Protein AF-0000000079913109 (afdb_homodimer)

Sequence (816 aa):
MAGGSLGIVSTEPRSADRLTAVASGVDLSRHARLLSRVHDAVLSGQQPPVMPRDVVARSWSRLQAGGVTPDHCADVEPADFAEIEERRTRTALRSVLPELRNTLTQVADDANFIVVIADADGVLLWREGSRGVRKAADALGFTEGARWAEQAVGTNAIGTALVEDAAVQLFSAEHYAPSHHGWSCTGSPVHDPRTGDILGVVDISGSAMSVHPTTVALVRTAVRLAEATLWREHTAQLEKLRGRAAPLLASAGGPALVVDQHGWVAGATGIAAPERLATPSQGKPLLVPGLGICVPEPLGDGWLVRRRVDGAGLQVELDLGASPRVTVCGDANWTQALSPRHAQILRVLAVAGTGGVDAASLSEALFGDREHVVAVRAEVSRLRKTLGAVLSTQPYRFADGVSVRVLDMAGGSLGIVSTEPRSADRLTAVASGVDLSRHARLLSRVHDAVLSGQQPPVMPRDVVARSWSRLQAGGVTPDHCADVEPADFAEIEERRTRTALRSVLPELRNTLTQVADDANFIVVIADADGVLLWREGSRGVRKAADALGFTEGARWAEQAVGTNAIGTALVEDAAVQLFSAEHYAPSHHGWSCTGSPVHDPRTGDILGVVDISGSAMSVHPTTVALVRTAVRLAEATLWREHTAQLEKLRGRAAPLLASAGGPALVVDQHGWVAGATGIAAPERLATPSQGKPLLVPGLGICVPEPLGDGWLVRRRVDGAGLQVELDLGASPRVTVCGDANWTQALSPRHAQILRVLAVAGTGGVDAASLSEALFGDREHVVAVRAEVSRLRKTLGAVLSTQPYRFADGVSVRVLD

Solvent-accessible surface area (backbone atoms only — not comparable to full-atom values): 43068 Å² total; per-residue (Å²): 135,82,75,75,75,76,73,75,76,72,75,64,73,74,73,79,71,71,64,57,68,52,55,63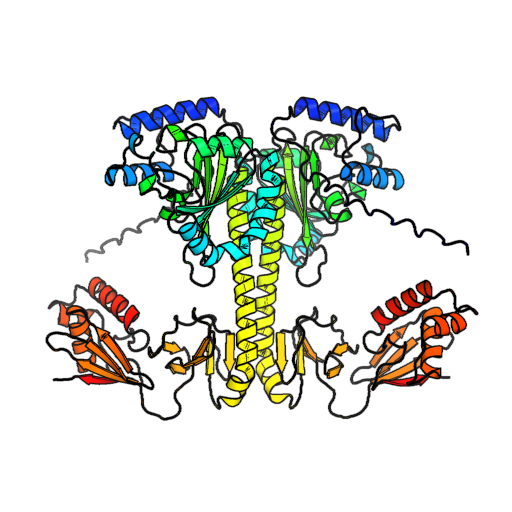,89,59,60,60,68,60,51,38,53,52,32,41,50,26,43,53,20,51,79,69,72,43,83,39,92,53,80,67,58,66,72,50,47,52,46,52,50,54,35,54,74,70,68,54,52,50,84,65,31,65,85,54,72,50,49,52,69,68,56,42,51,51,53,50,71,68,40,74,63,58,80,36,43,66,62,50,41,66,41,50,45,74,38,14,57,41,51,47,18,30,41,35,36,24,38,66,74,24,32,26,67,46,74,49,53,18,66,70,49,49,55,58,31,51,77,68,52,66,43,66,23,15,46,41,24,30,90,51,34,33,44,41,25,52,13,40,6,62,74,66,67,34,66,31,43,38,49,15,32,58,26,46,21,72,90,44,33,64,27,19,29,32,9,24,50,28,44,37,72,81,77,62,46,66,55,18,26,46,30,42,38,31,46,37,86,64,63,55,40,56,53,56,36,31,48,48,34,45,37,52,34,42,32,48,49,52,41,51,53,48,52,52,51,32,50,50,51,27,62,71,40,42,66,56,53,72,64,55,86,49,50,34,34,33,24,37,68,66,9,40,50,43,41,63,31,86,54,83,70,65,70,58,50,72,61,63,44,86,37,42,54,38,56,37,82,95,65,41,67,22,52,44,36,86,45,92,82,24,27,39,35,36,57,72,77,79,72,72,51,42,35,33,38,34,36,67,63,95,76,26,30,39,33,38,42,62,98,38,72,35,74,44,80,41,53,75,66,55,39,51,52,51,53,52,29,62,70,43,35,89,73,27,42,48,52,40,58,47,12,29,72,76,72,73,39,60,77,48,34,69,61,41,51,52,51,50,52,55,48,35,71,72,50,36,41,52,48,38,78,87,47,32,19,59,24,88,56,50,45,78,44,75,51,133,134,84,75,75,75,76,74,75,76,74,73,63,72,74,73,78,71,71,65,56,68,52,56,64,88,61,60,60,70,59,51,39,52,50,32,41,49,25,42,53,21,51,77,70,73,43,83,40,94,53,82,68,58,67,71,50,46,54,47,52,50,54,34,53,74,69,68,57,52,51,83,66,28,65,85,54,73,50,48,53,69,69,58,42,50,50,52,50,70,69,40,77,64,57,80,38,43,66,61,51,41,68,42,50,46,74,37,14,56,42,48,47,19,30,41,35,37,24,38,68,74,22,31,26,68,46,74,48,51,19,66,72,47,48,55,57,31,50,79,69,53,66,42,64,22,16,48,40,24,29,89,51,33,34,45,40,26,54,14,41,6,62,74,66,68,34,67,31,41,38,49,14,31,59,26,45,21,71,90,45,32,64,28,21,30,30,10,25,50,30,48,36,73,84,78,64,48,66,56,18,27,46,29,43,38,31,47,36,87,63,65,55,41,58,52,56,37,32,47,47,33,46,37,52,34,41,31,49,50,53,42,52,54,48,52,53,51,31,50,52,51,26,62,70,39,42,67,56,54,72,63,54,87,48,49,34,35,34,24,35,69,65,10,40,49,43,40,63,30,86,54,83,69,66,69,59,52,71,63,62,43,86,38,41,54,37,56,38,82,96,64,43,65,21,51,44,36,85,44,92,81,25,28,38,35,33,58,74,77,81,73,70,49,44,34,34,38,34,38,68,63,96,76,24,30,40,33,39,41,62,98,39,71,33,75,43,80,41,52,75,65,54,40,52,51,50,52,52,28,62,72,44,35,91,75,26,42,48,51,39,58,47,14,29,72,75,72,72,38,60,77,48,34,67,61,42,52,51,52,49,52,55,48,34,73,73,50,35,40,51,49,38,76,88,46,31,18,58,23,88,58,50,45,77,44,75,50,131

Nearest PDB structures (foldseek):
  4lrz-assembly2_E  TM=7.108E-01  e=1.399E-13  Escherichia coli K-12
  4lrz-assembly1_H  TM=6.861E-01  e=8.553E-14  Escherichia coli K-12
  1tf1-assembly2_B  TM=5.583E-01  e=1.595E-04  Escherichia coli
  2o99-assembly1_A  TM=5.752E-01  e=2.774E-04  Escherichia coli
  5x5l-assembly1_E  TM=7.427E-01  e=1.473E-01  Acinetobacter baumannii

pLDDT: mean 87.03, std 14.76, range [22.06, 98.56]

InterPro domains:
  IPR029016 GAF-like domain superfamily [G3DSA:3.30.450.40] (49-230)
  IPR060265 MimR-like, N-terminal domain [PF26965] (55-222)

Radius of gyration: 33.56 Å; Cα contacts (8 Å, |Δi|>4): 1598; chains: 2; bounding box: 99×75×86 Å

Secondary structure (DSSP, 8-state):
------------------S-SS-TT--HHHHHHHHHHHHHHHHTTPPPSSPPPHHHHHHHHHHHHTT--GGGS---PPP-HHHHHHHHHH-GGGGGHHHHHHHHGGGHHHHTEEEEEEETT-BEEEEEE-HHHHHHHHHTT-STT-B--HHHH-S-HHHHHHHHTS-EEEEGGGSSSGGGTTEEEEEEEEE-TTT--EEEEEEEEEEGGG--THHHHHHHHHHHHHHHHHHHHHHHHHHHHHHHHHHHHHTSSS-EEEEETTSBEEEEESS---SBPPPPBTTB-EEETTTEEE--EEETTEEEEE--SS---EEEEEE-SSS-EEEEESSS-EEEE--HHHHHHHHHHHHHGGG-B-HHHHHHHHHSSS--HHHHHHHHHHHHHHHGGGEEETTEEEPTTEEEEEE-/------------------S-SS-TT--HHHHHHHHHHHHHHHHTTPPPSSPPPHHHHHHHHHHHHTT--GGGS---PPP-HHHHHHHHHH-GGGGGHHHHHHHHGGGHHHHTEEEEEEETT-BEEEEEE-HHHHHHHHHTT-STT-B--HHHH-S-HHHHHHHHTS-EEEEGGGSSSGGGTTEEEEEEEEE-TTT--EEEEEEEEEEGGG--THHHHHHHHHHHHHHHHHHHHHHHHHHHHHHHHHHHHHTSSS-EEEEETTSBEEEEESS---SBPPPPBTTB-EEETTTEEE--EEETTEEEEE--SS---EEEEEE-SSS-EEEEESSS-EEEE--HHHHHHHHHHHHHGGG-B-HHHHHHHHHSSS--HHHHHHHHHHHHHHHGGGEEETTEEEPTTEEEEEE-

Structure (mmCIF, N/CA/C/O backbone):
data_AF-0000000079913109-model_v1
#
loop_
_entity.id
_entity.type
_entity.pdbx_description
1 polymer 'Diguanylate cyclase'
#
loop_
_atom_site.group_PDB
_atom_site.id
_atom_site.type_symbol
_atom_site.label_atom_id
_atom_site.label_alt_id
_atom_site.label_comp_id
_atom_site.label_asym_id
_atom_site.label_entity_id
_atom_site.label_seq_id
_atom_site.pdbx_PDB_ins_code
_atom_site.Cartn_x
_atom_site.Cartn_y
_atom_site.Cartn_z
_atom_site.occupancy
_atom_site.B_iso_or_equiv
_atom_site.auth_seq_id
_atom_site.auth_comp_id
_atom_site.auth_asym_id
_atom_site.auth_atom_id
_atom_site.pdbx_PDB_model_num
ATOM 1 N N . MET A 1 1 ? -34.531 16.938 -44.375 1 22.84 1 MET A N 1
ATOM 2 C CA . MET A 1 1 ? -33.156 16.438 -44.188 1 22.84 1 MET A CA 1
ATOM 3 C C . MET A 1 1 ? -32.594 16.891 -42.844 1 22.84 1 MET A C 1
ATOM 5 O O . MET A 1 1 ? -31.703 17.734 -42.781 1 22.84 1 MET A O 1
ATOM 9 N N . ALA A 1 2 ? -33.438 17 -41.812 1 24.36 2 ALA A N 1
ATOM 10 C CA . ALA A 1 2 ? -33.344 17.688 -40.531 1 24.36 2 ALA A CA 1
ATOM 11 C C . ALA A 1 2 ? -32.281 17.047 -39.656 1 24.36 2 ALA A C 1
ATOM 13 O O . ALA A 1 2 ? -32.406 15.891 -39.25 1 24.36 2 ALA A O 1
ATOM 14 N N . GLY A 1 3 ? -30.938 17.344 -39.969 1 22.06 3 GLY A N 1
ATOM 15 C CA . GLY A 1 3 ? -29.688 16.844 -39.375 1 22.06 3 GLY A CA 1
ATOM 16 C C . GLY A 1 3 ? -29.578 17.141 -37.875 1 22.06 3 GLY A C 1
ATOM 17 O O . GLY A 1 3 ? -29.438 18.297 -37.5 1 22.06 3 GLY A O 1
ATOM 18 N N . GLY A 1 4 ? -30.422 16.562 -37.094 1 23.8 4 GLY A N 1
ATOM 19 C CA . GLY A 1 4 ? -30.484 16.891 -35.688 1 23.8 4 GLY A CA 1
ATOM 20 C C . GLY A 1 4 ? -29.141 16.766 -34.969 1 23.8 4 GLY A C 1
ATOM 21 O O . GLY A 1 4 ? -28.422 15.797 -35.188 1 23.8 4 GLY A O 1
ATOM 22 N N . SER A 1 5 ? -28.469 17.922 -34.812 1 23.72 5 SER A N 1
ATOM 23 C CA . SER A 1 5 ? -27.188 18.172 -34.188 1 23.72 5 SER A CA 1
ATOM 24 C C . SER A 1 5 ? -27.109 17.531 -32.812 1 23.72 5 SER A C 1
ATOM 26 O O . SER A 1 5 ? -27.969 17.797 -31.953 1 23.72 5 SER A O 1
ATOM 28 N N . LEU A 1 6 ? -26.75 16.266 -32.719 1 25.05 6 LEU A N 1
ATOM 29 C CA . LEU A 1 6 ? -26.484 15.578 -31.453 1 25.05 6 LEU A CA 1
ATOM 30 C C . LEU A 1 6 ? -25.531 16.391 -30.578 1 25.05 6 LEU A C 1
ATOM 32 O O . LEU A 1 6 ? -24.391 16.656 -30.984 1 25.05 6 LEU A O 1
ATOM 36 N N . GLY A 1 7 ? -26.109 17.422 -29.906 1 23.17 7 GLY A N 1
ATOM 37 C CA . GLY A 1 7 ? -25.344 18.281 -29 1 23.17 7 GLY A CA 1
ATOM 38 C C . GLY A 1 7 ? -24.391 17.5 -28.109 1 23.17 7 GLY A C 1
ATOM 39 O O . GLY A 1 7 ? -24.75 16.469 -27.562 1 23.17 7 GLY A O 1
ATOM 40 N N . ILE A 1 8 ? -23.062 17.562 -28.406 1 25.47 8 ILE A N 1
ATOM 41 C CA . ILE A 1 8 ? -21.891 17.062 -27.703 1 25.47 8 ILE A CA 1
ATOM 42 C C . ILE A 1 8 ? -21.984 17.438 -26.219 1 25.47 8 ILE A C 1
ATOM 44 O O . ILE A 1 8 ? -22.016 18.609 -25.875 1 25.47 8 ILE A O 1
ATOM 48 N N . VAL A 1 9 ? -22.75 16.703 -25.438 1 26.59 9 VAL A N 1
ATOM 49 C CA . VAL A 1 9 ? -22.734 16.984 -24 1 26.59 9 VAL A CA 1
ATOM 50 C C . VAL A 1 9 ? -21.297 17.094 -23.516 1 26.59 9 VAL A C 1
ATOM 52 O O . VAL A 1 9 ? -20.516 16.125 -23.625 1 26.59 9 VAL A O 1
ATOM 55 N N . SER A 1 10 ? -20.688 18.25 -23.688 1 25.64 10 SER A N 1
ATOM 56 C CA . SER A 1 10 ? -19.375 18.578 -23.172 1 25.64 10 SER A CA 1
ATOM 57 C C . SER A 1 10 ? -19.234 18.156 -21.719 1 25.64 10 SER A C 1
ATOM 59 O O . SER A 1 10 ? -19.969 18.641 -20.844 1 25.64 10 SER A O 1
ATOM 61 N N . THR A 1 11 ? -19.156 16.891 -21.422 1 29.42 11 THR A N 1
ATOM 62 C CA . THR A 1 11 ? -18.891 16.438 -20.062 1 29.42 11 THR A CA 1
ATOM 63 C C . THR A 1 11 ? -17.719 17.203 -19.453 1 29.42 11 THR A C 1
ATOM 65 O O . THR A 1 11 ? -16.562 17 -19.859 1 29.42 11 THR A O 1
ATOM 68 N N . GLU A 1 12 ? -17.922 18.5 -19.266 1 28.23 12 GLU A N 1
ATOM 69 C CA . GLU A 1 12 ? -16.891 19.25 -18.562 1 28.23 12 GLU A CA 1
ATOM 70 C C . GLU A 1 12 ? -16.297 18.422 -17.422 1 28.23 12 GLU A C 1
ATOM 72 O O . GLU A 1 12 ? -17.016 17.734 -16.703 1 28.23 12 GLU A O 1
ATOM 77 N N . PRO A 1 13 ? -15.078 18.047 -17.547 1 32.59 13 PRO A N 1
ATOM 78 C CA . PRO A 1 13 ? -14.469 17.328 -16.438 1 32.59 13 PRO A CA 1
ATOM 79 C C . PRO A 1 13 ? -14.914 17.844 -15.078 1 32.59 13 PRO A C 1
ATOM 81 O O . PRO A 1 13 ? -15.094 19.047 -14.898 1 32.59 13 PRO A O 1
ATOM 84 N N . ARG A 1 14 ? -15.836 17.266 -14.32 1 36.47 14 ARG A N 1
ATOM 85 C CA . ARG A 1 14 ? -16.188 17.672 -12.969 1 36.47 14 ARG A CA 1
ATOM 86 C C . ARG A 1 14 ? -15.031 18.422 -12.305 1 36.47 14 ARG A C 1
ATOM 88 O O . ARG A 1 14 ? -13.883 17.969 -12.352 1 36.47 14 ARG A O 1
ATOM 95 N N . SER A 1 15 ? -14.867 19.594 -12.242 1 36.78 15 SER A N 1
ATOM 96 C CA . SER A 1 15 ? -13.898 20.391 -11.492 1 36.78 15 SER A CA 1
ATOM 97 C C . SER A 1 15 ? -13.43 19.641 -10.242 1 36.78 15 SER A C 1
ATOM 99 O O . SER A 1 15 ? -14.242 19.172 -9.445 1 36.78 15 SER A O 1
ATOM 101 N N . ALA A 1 16 ? -12.43 18.938 -10.164 1 43.78 16 ALA A N 1
ATOM 102 C CA . ALA A 1 16 ? -11.852 18.141 -9.086 1 43.78 16 ALA A CA 1
ATOM 103 C C . ALA A 1 16 ? -12 18.844 -7.742 1 43.78 16 ALA A C 1
ATOM 105 O O . ALA A 1 16 ? -11.445 19.938 -7.539 1 43.78 16 ALA A O 1
ATOM 106 N N . ASP A 1 17 ? -13.227 18.844 -7.105 1 56.78 17 ASP A N 1
ATOM 107 C CA . ASP A 1 17 ? -13.469 19.344 -5.75 1 56.78 17 ASP A CA 1
ATOM 108 C C . ASP A 1 17 ? -12.195 19.281 -4.906 1 56.78 17 ASP A C 1
ATOM 110 O O . ASP A 1 17 ? -11.445 18.312 -4.98 1 56.78 17 ASP A O 1
ATOM 114 N N . ARG A 1 18 ? -11.852 20.328 -4.461 1 66.5 18 ARG A N 1
ATOM 115 C CA . ARG A 1 18 ? -10.68 20.406 -3.588 1 66.5 18 ARG A CA 1
ATOM 116 C C . ARG A 1 18 ? -10.805 19.438 -2.416 1 66.5 18 ARG A C 1
ATOM 118 O O . ARG A 1 18 ? -11.766 19.516 -1.646 1 66.5 18 ARG A O 1
ATOM 125 N N . LEU A 1 19 ? -10.023 18.547 -2.355 1 74.62 19 LEU A N 1
ATOM 126 C CA . LEU A 1 19 ? -10.008 17.5 -1.334 1 74.62 19 LEU A CA 1
ATOM 127 C C . LEU A 1 19 ? -9.734 18.094 0.044 1 74.62 19 LEU A C 1
ATOM 129 O O . LEU A 1 19 ? -10.312 17.656 1.04 1 74.62 19 LEU A O 1
ATOM 133 N N . THR A 1 20 ? -9.062 19.219 0.068 1 81.62 20 THR A N 1
ATOM 134 C CA . THR A 1 20 ? -8.688 19.812 1.344 1 81.62 20 THR A CA 1
ATOM 135 C C . THR A 1 20 ? -9.695 20.891 1.745 1 81.62 20 THR A C 1
ATOM 137 O O . THR A 1 20 ? -10.109 21.703 0.913 1 81.62 20 THR A O 1
ATOM 140 N N . ALA A 1 21 ? -10.062 20.891 2.938 1 85.69 21 ALA A N 1
ATOM 141 C CA . ALA A 1 21 ? -10.992 21.891 3.459 1 85.69 21 ALA A CA 1
ATOM 142 C C . ALA A 1 21 ? -10.273 23.203 3.75 1 85.69 21 ALA A C 1
ATOM 144 O O . ALA A 1 21 ? -10.906 24.266 3.787 1 85.69 21 ALA A O 1
ATOM 145 N N . VAL A 1 22 ? -8.945 23.109 4 1 81.56 22 VAL A N 1
ATOM 146 C CA . VAL A 1 22 ? -8.188 24.297 4.367 1 81.56 22 VAL A CA 1
ATOM 147 C C . VAL A 1 22 ? -6.855 24.312 3.621 1 81.56 22 VAL A C 1
ATOM 149 O O . VAL A 1 22 ? -6.199 23.281 3.49 1 81.56 22 VAL A O 1
ATOM 152 N N . ALA A 1 23 ? -6.562 25.453 3.113 1 74.94 23 ALA A N 1
ATOM 153 C CA . ALA A 1 23 ? -5.262 25.656 2.482 1 74.94 23 ALA A CA 1
ATOM 154 C C . ALA A 1 23 ? -4.242 26.188 3.484 1 74.94 23 ALA A C 1
ATOM 156 O O . ALA A 1 23 ? -4.613 26.734 4.527 1 74.94 23 ALA A O 1
ATOM 157 N N . SER A 1 24 ? -2.984 25.969 3.16 1 72.38 24 SER A N 1
ATOM 158 C CA . SER A 1 24 ? -1.927 26.5 4.016 1 72.38 24 SER A CA 1
ATOM 159 C C . SER A 1 24 ? -1.986 28.016 4.086 1 72.38 24 SER A C 1
ATOM 161 O O . SER A 1 24 ? -2.279 28.688 3.09 1 72.38 24 SER A O 1
ATOM 163 N N . GLY A 1 25 ? -1.783 28.531 5.215 1 74.31 25 GLY A N 1
ATOM 164 C CA . GLY A 1 25 ? -1.679 29.984 5.387 1 74.31 25 GLY A CA 1
ATOM 165 C C . GLY A 1 25 ? -3.004 30.641 5.73 1 74.31 25 GLY A C 1
ATOM 166 O O . GLY A 1 25 ? -3.057 31.844 5.988 1 74.31 25 GLY A O 1
ATOM 167 N N . VAL A 1 26 ? -4.031 29.906 5.723 1 81.06 26 VAL A N 1
ATOM 168 C CA . VAL A 1 26 ? -5.359 30.422 6.027 1 81.06 26 VAL A CA 1
ATOM 169 C C . VAL A 1 26 ? -5.488 30.672 7.527 1 81.06 26 VAL A C 1
ATOM 171 O O . VAL A 1 26 ? -5.016 29.875 8.336 1 81.06 26 VAL A O 1
ATOM 174 N N . ASP A 1 27 ? -6.051 31.828 7.836 1 89.75 27 ASP A N 1
ATOM 175 C CA . ASP A 1 27 ? -6.434 32.062 9.227 1 89.75 27 ASP A CA 1
ATOM 176 C C . ASP A 1 27 ? -7.609 31.172 9.633 1 89.75 27 ASP A C 1
ATOM 178 O O . ASP A 1 27 ? -8.758 31.469 9.289 1 89.75 27 ASP A O 1
ATOM 182 N N . LEU A 1 28 ? -7.363 30.266 10.43 1 91.06 28 LEU A N 1
ATOM 183 C CA . LEU A 1 28 ? -8.336 29.219 10.742 1 91.06 28 LEU A CA 1
ATOM 184 C C . LEU A 1 28 ? -9.516 29.781 11.523 1 91.06 28 LEU A C 1
ATOM 186 O O . LEU A 1 28 ? -10.664 29.391 11.305 1 91.06 28 LEU A O 1
ATOM 190 N N . SER A 1 29 ? -9.25 30.688 12.406 1 94.25 29 SER A N 1
ATOM 191 C CA . SER A 1 29 ? -10.32 31.281 13.195 1 94.25 29 SER A CA 1
ATOM 192 C C . SER A 1 29 ? -11.281 32.062 12.32 1 94.25 29 SER A C 1
ATOM 194 O O . SER A 1 29 ? -12.5 31.969 12.469 1 94.25 29 SER A O 1
ATOM 196 N N . ARG A 1 30 ? -10.719 32.812 11.469 1 94.38 30 ARG A N 1
ATOM 197 C CA . ARG A 1 30 ? -11.531 33.594 10.555 1 94.38 30 ARG A CA 1
ATOM 198 C C . ARG A 1 30 ? -12.32 32.688 9.609 1 94.38 30 ARG A C 1
ATOM 200 O O . ARG A 1 30 ? -13.492 32.969 9.32 1 94.38 30 ARG A O 1
ATOM 207 N N . HIS A 1 31 ? -11.633 31.75 9.164 1 94.12 31 HIS A N 1
ATOM 208 C CA . HIS A 1 31 ? -12.297 30.812 8.258 1 94.12 31 HIS A CA 1
ATOM 209 C C . HIS A 1 31 ? -13.453 30.109 8.961 1 94.12 31 HIS A C 1
ATOM 211 O O . HIS A 1 31 ? -14.523 29.922 8.375 1 94.12 31 HIS A O 1
ATOM 217 N N . ALA A 1 32 ? -13.266 29.734 10.172 1 95.94 32 ALA A N 1
ATOM 218 C CA . ALA A 1 32 ? -14.305 29.078 10.961 1 95.94 32 ALA A CA 1
ATOM 219 C C . ALA A 1 32 ? -15.523 29.984 11.125 1 95.94 32 ALA A C 1
ATOM 221 O O . ALA A 1 32 ? -16.656 29.547 11 1 95.94 32 ALA A O 1
ATOM 222 N N . ARG A 1 33 ? -15.289 31.219 11.367 1 96.38 33 ARG A N 1
ATOM 223 C CA . ARG A 1 33 ? -16.375 32.188 11.523 1 96.38 33 ARG A CA 1
ATOM 224 C C . ARG A 1 33 ? -17.156 32.344 10.227 1 96.38 33 ARG A C 1
ATOM 226 O O . ARG A 1 33 ? -18.391 32.438 10.25 1 96.38 33 ARG A O 1
ATOM 233 N N . LEU A 1 34 ? -16.406 32.438 9.234 1 96.06 34 LEU A N 1
ATOM 234 C CA . LEU A 1 34 ? -17.047 32.531 7.93 1 96.06 34 LEU A CA 1
ATOM 235 C C . LEU A 1 34 ? -17.953 31.328 7.672 1 96.06 34 LEU A C 1
ATOM 237 O O . LEU A 1 34 ? -19.094 31.484 7.238 1 96.06 34 LEU A O 1
ATOM 241 N N . LEU A 1 35 ? -17.453 30.172 7.973 1 96.38 35 LEU A N 1
ATOM 242 C CA . LEU A 1 35 ? -18.219 28.953 7.719 1 96.38 35 LEU A CA 1
ATOM 243 C C . LEU A 1 35 ? -19.453 28.875 8.609 1 96.38 35 LEU A C 1
ATOM 245 O O . LEU A 1 35 ? -20.484 28.344 8.203 1 96.38 35 LEU A O 1
ATOM 249 N N . SER A 1 36 ? -19.328 29.375 9.773 1 97.19 36 SER A N 1
ATOM 250 C CA . SER A 1 36 ? -20.484 29.453 10.656 1 97.19 36 SER A CA 1
ATOM 251 C C . SER A 1 36 ? -21.609 30.281 10.031 1 97.19 36 SER A C 1
ATOM 253 O O . SER A 1 36 ? -22.781 29.906 10.102 1 97.19 36 SER A O 1
ATOM 255 N N . ARG A 1 37 ? -21.234 31.344 9.438 1 97.31 37 ARG A N 1
ATOM 256 C CA . ARG A 1 37 ? -22.219 32.188 8.773 1 97.31 37 ARG A CA 1
ATOM 257 C C . ARG A 1 37 ? -22.828 31.5 7.566 1 97.31 37 ARG A C 1
ATOM 259 O O . ARG A 1 37 ? -24.016 31.625 7.305 1 97.31 37 ARG A O 1
ATOM 266 N N . VAL A 1 38 ? -22 30.812 6.895 1 97 38 VAL A N 1
ATOM 267 C CA . VAL A 1 38 ? -22.469 30.047 5.742 1 97 38 VAL A CA 1
ATOM 268 C C . VAL A 1 38 ? -23.484 29 6.191 1 97 38 VAL A C 1
ATOM 270 O O . VAL A 1 38 ? -24.547 28.859 5.602 1 97 38 VAL A O 1
ATOM 273 N N . HIS A 1 39 ? -23.094 28.281 7.188 1 96.94 39 HIS A N 1
ATOM 274 C CA . HIS A 1 39 ? -23.938 27.25 7.762 1 96.94 39 HIS A CA 1
ATOM 275 C C . HIS A 1 39 ? -25.297 27.797 8.172 1 96.94 39 HIS A C 1
ATOM 277 O O . HIS A 1 39 ? -26.344 27.266 7.777 1 96.94 39 HIS A O 1
ATOM 283 N N . ASP A 1 40 ? -25.344 28.891 8.859 1 95.44 40 ASP A N 1
ATOM 284 C CA . ASP A 1 40 ? -26.562 29.516 9.344 1 95.44 40 ASP A CA 1
ATOM 285 C C . ASP A 1 40 ? -27.438 29.969 8.18 1 95.44 40 ASP A C 1
ATOM 287 O O . ASP A 1 40 ? -28.656 29.75 8.18 1 95.44 40 ASP A O 1
ATOM 291 N N . ALA A 1 41 ? -26.812 30.547 7.273 1 96.25 41 ALA A N 1
ATOM 292 C CA . ALA A 1 41 ? -27.547 31.094 6.125 1 96.25 41 ALA A CA 1
ATOM 293 C C . ALA A 1 41 ? -28.219 29.969 5.324 1 96.25 41 ALA A C 1
ATOM 295 O O . ALA A 1 41 ? -29.406 30.031 5.039 1 96.25 41 ALA A O 1
ATOM 296 N N . VAL A 1 42 ? -27.453 28.969 4.98 1 94.56 42 VAL A N 1
ATOM 297 C CA . VAL A 1 42 ? -27.953 27.891 4.137 1 94.56 42 VAL A CA 1
ATOM 298 C C . VAL A 1 42 ? -29.094 27.172 4.852 1 94.56 42 VAL A C 1
ATOM 300 O O . VAL A 1 42 ? -30.141 26.891 4.254 1 94.56 42 VAL A O 1
ATOM 303 N N . LEU A 1 43 ? -28.938 26.875 6.074 1 90.25 43 LEU A N 1
ATOM 304 C CA . LEU A 1 43 ? -29.906 26.062 6.801 1 90.25 43 LEU A CA 1
ATOM 305 C C . LEU A 1 43 ? -31.172 26.875 7.094 1 90.25 43 LEU A C 1
ATOM 307 O O . LEU A 1 43 ? -32.25 26.312 7.312 1 90.25 43 LEU A O 1
ATOM 311 N N . SER A 1 44 ? -31.031 28.219 7.078 1 91.81 44 SER A N 1
ATOM 312 C CA . SER A 1 44 ? -32.188 29.078 7.285 1 91.81 44 SER A CA 1
ATOM 313 C C . SER A 1 44 ? -32.812 29.484 5.957 1 91.81 44 SER A C 1
ATOM 315 O O . SER A 1 44 ? -33.781 30.25 5.934 1 91.81 44 SER A O 1
ATOM 317 N N . GLY A 1 45 ? -32.219 29.062 4.879 1 91.25 45 GLY A N 1
ATOM 318 C CA . GLY A 1 45 ? -32.781 29.359 3.564 1 91.25 45 GLY A CA 1
ATOM 319 C C . GLY A 1 45 ? -32.344 30.719 3.039 1 91.25 45 GLY A C 1
ATOM 320 O O . GLY A 1 45 ? -32.969 31.266 2.139 1 91.25 45 GLY A O 1
ATOM 321 N N . GLN A 1 46 ? -31.328 31.281 3.664 1 94.94 46 GLN A N 1
ATOM 322 C CA . GLN A 1 46 ? -30.812 32.562 3.225 1 94.94 46 GLN A CA 1
ATOM 323 C C . GLN A 1 46 ? -29.625 32.375 2.279 1 94.94 46 GLN A C 1
ATOM 325 O O . GLN A 1 46 ? -29.078 31.281 2.16 1 94.94 46 GLN A O 1
ATOM 330 N N . GLN A 1 47 ? -29.219 33.469 1.653 1 94.75 47 GLN A N 1
ATOM 331 C CA . GLN A 1 47 ? -28.047 33.438 0.775 1 94.75 47 GLN A CA 1
ATOM 332 C C . GLN A 1 47 ? -26.75 33.469 1.58 1 94.75 47 GLN A C 1
ATOM 334 O O . GLN A 1 47 ? -26.516 34.406 2.35 1 94.75 47 GLN A O 1
ATOM 339 N N . PRO A 1 48 ? -25.953 32.562 1.449 1 96 48 PRO A N 1
ATOM 340 C CA . PRO A 1 48 ? -24.688 32.562 2.188 1 96 48 PRO A CA 1
ATOM 341 C C . PRO A 1 48 ? -23.672 33.562 1.616 1 96 48 PRO A C 1
ATOM 343 O O . PRO A 1 48 ? -23.734 33.875 0.431 1 96 48 PRO A O 1
ATOM 346 N N . PRO A 1 49 ? -22.812 34.062 2.451 1 96.12 49 PRO A N 1
ATOM 347 C CA . PRO A 1 49 ? -21.781 34.969 1.956 1 96.12 49 PRO A CA 1
ATOM 348 C C . PRO A 1 49 ? -20.906 34.344 0.876 1 96.12 49 PRO A C 1
ATOM 350 O O . PRO A 1 49 ? -20.422 35.062 -0.017 1 96.12 49 PRO A O 1
ATOM 353 N N . VAL A 1 50 ? -20.625 33.062 1.006 1 95.12 50 VAL A N 1
ATOM 354 C CA . VAL A 1 50 ? -19.938 32.281 0.002 1 95.12 50 VAL A CA 1
ATOM 355 C C . VAL A 1 50 ? -20.594 30.891 -0.088 1 95.12 50 VAL A C 1
ATOM 357 O O . VAL A 1 50 ? -21.141 30.391 0.895 1 95.12 50 VAL A O 1
ATOM 360 N N . MET A 1 51 ? -20.547 30.359 -1.212 1 94.12 51 MET A N 1
ATOM 361 C CA . MET A 1 51 ? -21.125 29.031 -1.361 1 94.12 51 MET A CA 1
ATOM 362 C C . MET A 1 51 ? -20.266 27.984 -0.643 1 94.12 51 MET A C 1
ATOM 364 O O . MET A 1 51 ? -19.047 28.062 -0.676 1 94.12 51 MET A O 1
ATOM 368 N N . PRO A 1 52 ? -20.953 27.094 0.009 1 95.06 52 PRO A N 1
ATOM 369 C CA . PRO A 1 52 ? -20.156 26 0.572 1 95.06 52 PRO A CA 1
ATOM 370 C C . PRO A 1 52 ? -19.469 25.156 -0.5 1 95.06 52 PRO A C 1
ATOM 372 O O . PRO A 1 52 ? -19.859 25.203 -1.67 1 95.06 52 PRO A O 1
ATOM 375 N N . ARG A 1 53 ? -18.422 24.453 -0.114 1 94.75 53 ARG A N 1
ATOM 376 C CA . ARG A 1 53 ? -17.781 23.516 -1.03 1 94.75 53 ARG A CA 1
ATOM 377 C C . ARG A 1 53 ? -18.797 22.516 -1.579 1 94.75 53 ARG A C 1
ATOM 379 O O . ARG A 1 53 ? -19.766 22.172 -0.903 1 94.75 53 ARG A O 1
ATOM 386 N N . ASP A 1 54 ? -18.625 21.953 -2.707 1 95.25 54 ASP A N 1
ATOM 387 C CA . ASP A 1 54 ? -19.594 21.109 -3.416 1 95.25 54 ASP A CA 1
ATOM 388 C C . ASP A 1 54 ? -19.984 19.906 -2.568 1 95.25 54 ASP A C 1
ATOM 390 O O . ASP A 1 54 ? -21.172 19.578 -2.457 1 95.25 54 ASP A O 1
ATOM 394 N N . VAL A 1 55 ? -19.047 19.266 -1.997 1 96.19 55 VAL A N 1
ATOM 395 C CA . VAL A 1 55 ? -19.328 18.062 -1.221 1 96.19 55 VAL A CA 1
ATOM 396 C C . VAL A 1 55 ? -20.219 18.406 -0.034 1 96.19 55 VAL A C 1
ATOM 398 O O . VAL A 1 55 ? -21.109 17.625 0.324 1 96.19 55 VAL A O 1
ATOM 401 N N . VAL A 1 56 ? -20 19.547 0.581 1 97.19 56 VAL A N 1
ATOM 402 C CA . VAL A 1 56 ? -20.797 19.984 1.724 1 97.19 56 VAL A CA 1
ATOM 403 C C . VAL A 1 56 ? -22.203 20.359 1.266 1 97.19 56 VAL A C 1
ATOM 405 O O . VAL A 1 56 ? -23.188 19.969 1.896 1 97.19 56 VAL A O 1
ATOM 408 N N . ALA A 1 57 ? -22.234 21.047 0.174 1 95.81 57 ALA A N 1
ATOM 409 C CA . ALA A 1 57 ? -23.516 21.438 -0.382 1 95.81 57 ALA A CA 1
ATOM 410 C C . ALA A 1 57 ? -24.375 20.219 -0.701 1 95.81 57 ALA A C 1
ATOM 412 O O . ALA A 1 57 ? -25.562 20.188 -0.378 1 95.81 57 ALA A O 1
ATOM 413 N N . ARG A 1 58 ? -23.797 19.234 -1.337 1 96.44 58 ARG A N 1
ATOM 414 C CA . ARG A 1 58 ? -24.531 18 -1.668 1 96.44 58 ARG A CA 1
ATOM 415 C C . ARG A 1 58 ? -25.016 17.312 -0.408 1 96.44 58 ARG A C 1
ATOM 417 O O . ARG A 1 58 ? -26.156 16.844 -0.354 1 96.44 58 ARG A O 1
ATOM 424 N N . SER A 1 59 ? -24.156 17.203 0.585 1 97 59 SER A N 1
ATOM 425 C CA . SER A 1 59 ? -24.531 16.547 1.837 1 97 59 SER A CA 1
ATOM 426 C C . SER A 1 59 ? -25.688 17.281 2.52 1 97 59 SER A C 1
ATOM 428 O O . SER A 1 59 ? -26.656 16.656 2.924 1 97 59 SER A O 1
ATOM 430 N N . TRP A 1 60 ? -25.578 18.641 2.648 1 96.69 60 TRP A N 1
ATOM 431 C CA . TRP A 1 60 ? -26.625 19.422 3.305 1 96.69 60 TRP A CA 1
ATOM 432 C C . TRP A 1 60 ? -27.953 19.281 2.572 1 96.69 60 TRP A C 1
ATOM 434 O O . TRP A 1 60 ? -29 19.156 3.203 1 96.69 60 TRP A O 1
ATOM 444 N N . SER A 1 61 ? -27.859 19.25 1.31 1 95.06 61 SER A N 1
ATOM 445 C CA . SER A 1 61 ? -29.078 19.094 0.511 1 95.06 61 SER A CA 1
ATOM 446 C C . SER A 1 61 ? -29.734 17.75 0.786 1 95.06 61 SER A C 1
ATOM 448 O O . SER A 1 61 ? -30.953 17.688 0.979 1 95.06 61 SER A O 1
ATOM 450 N N . ARG A 1 62 ? -28.938 16.656 0.818 1 95.19 62 ARG A N 1
ATOM 451 C CA . ARG A 1 62 ? -29.469 15.328 1.104 1 95.19 62 ARG A CA 1
ATOM 452 C C . ARG A 1 62 ? -30.094 15.281 2.49 1 95.19 62 ARG A C 1
ATOM 454 O O . ARG A 1 62 ? -31.141 14.648 2.682 1 95.19 62 ARG A O 1
ATOM 461 N N . LEU A 1 63 ? -29.453 15.875 3.404 1 94.62 63 LEU A N 1
ATOM 462 C CA . LEU A 1 63 ? -29.922 15.844 4.789 1 94.62 63 LEU A CA 1
ATOM 463 C C . LEU A 1 63 ? -31.219 16.641 4.949 1 94.62 63 LEU A C 1
ATOM 465 O O . LEU A 1 63 ? -32.156 16.172 5.621 1 94.62 63 LEU A O 1
ATOM 469 N N . GLN A 1 64 ? -31.25 17.781 4.352 1 92.62 64 GLN A N 1
ATOM 470 C CA . GLN A 1 64 ? -32.469 18.594 4.391 1 92.62 64 GLN A CA 1
ATOM 471 C C . GLN A 1 64 ? -33.625 17.859 3.74 1 92.62 64 GLN A C 1
ATOM 473 O O . GLN A 1 64 ? -34.75 17.844 4.273 1 92.62 64 GLN A O 1
ATOM 478 N N . ALA A 1 65 ? -33.344 17.281 2.643 1 92.81 65 ALA A N 1
ATOM 479 C CA . ALA A 1 65 ? -34.375 16.516 1.936 1 92.81 65 ALA A CA 1
ATOM 480 C C . ALA A 1 65 ? -34.875 15.352 2.783 1 92.81 65 ALA A C 1
ATOM 482 O O . ALA A 1 65 ? -36.062 14.977 2.703 1 92.81 65 ALA A O 1
ATOM 483 N N . GLY A 1 66 ? -34.031 14.812 3.541 1 90.44 66 GLY A N 1
ATOM 484 C CA . GLY A 1 66 ? -34.375 13.688 4.387 1 90.44 66 GLY A CA 1
ATOM 485 C C . GLY A 1 66 ? -34.969 14.094 5.723 1 90.44 66 GLY A C 1
ATOM 486 O O . GLY A 1 66 ? -35.312 13.242 6.535 1 90.44 66 GLY A O 1
ATOM 487 N N . GLY A 1 67 ? -35 15.375 6.02 1 89.19 67 GLY A N 1
ATOM 488 C CA . GLY A 1 67 ? -35.656 15.883 7.227 1 89.19 67 GLY A CA 1
ATOM 489 C C . GLY A 1 67 ? -34.719 15.859 8.438 1 89.19 67 GLY A C 1
ATOM 490 O O . GLY A 1 67 ? -35.188 15.914 9.578 1 89.19 67 GLY A O 1
ATOM 491 N N . VAL A 1 68 ? -33.438 15.758 8.203 1 89.31 68 VAL A N 1
ATOM 492 C CA . VAL A 1 68 ? -32.469 15.758 9.305 1 89.31 68 VAL A CA 1
ATOM 493 C C . VAL A 1 68 ? -32.156 17.203 9.711 1 89.31 68 VAL A C 1
ATOM 495 O O . VAL A 1 68 ? -31.828 18.031 8.859 1 89.31 68 VAL A O 1
ATOM 498 N N . THR A 1 69 ? -32.312 17.516 11.023 1 88.12 69 THR A N 1
ATOM 499 C CA . THR A 1 69 ? -32.031 18.859 11.523 1 88.12 69 THR A CA 1
ATOM 500 C C . THR A 1 69 ? -30.734 18.844 12.352 1 88.12 69 THR A C 1
ATOM 502 O O . THR A 1 69 ? -30.391 17.844 12.961 1 88.12 69 THR A O 1
ATOM 505 N N . PRO A 1 70 ? -30 19.906 12.375 1 86.94 70 PRO A N 1
ATOM 506 C CA . PRO A 1 70 ? -28.75 19.984 13.109 1 86.94 70 PRO A CA 1
ATOM 507 C C . PRO A 1 70 ? -28.906 19.688 14.602 1 86.94 70 PRO A C 1
ATOM 509 O O . PRO A 1 70 ? -27.984 19.188 15.242 1 86.94 70 PRO A O 1
ATOM 512 N N . ASP A 1 71 ? -30.016 20 15.172 1 78.69 71 ASP A N 1
ATOM 513 C CA . ASP A 1 71 ? -30.25 19.812 16.594 1 78.69 71 ASP A CA 1
ATOM 514 C C . ASP A 1 71 ? -30.516 18.344 16.922 1 78.69 71 ASP A C 1
ATOM 516 O O . ASP A 1 71 ? -30.344 17.906 18.062 1 78.69 71 ASP A O 1
ATOM 520 N N . HIS A 1 72 ? -30.953 17.516 16.016 1 66.38 72 HIS A N 1
ATOM 521 C CA . HIS A 1 72 ? -31.344 16.125 16.25 1 66.38 72 HIS A CA 1
ATOM 522 C C . HIS A 1 72 ? -30.188 15.18 15.992 1 66.38 72 HIS A C 1
ATOM 524 O O . HIS A 1 72 ? -30.328 13.961 16.125 1 66.38 72 HIS A O 1
ATOM 530 N N . CYS A 1 73 ? -29 15.523 15.703 1 63 73 CYS A N 1
ATOM 531 C CA . CYS A 1 73 ? -27.875 14.656 15.383 1 63 73 CYS A CA 1
ATOM 532 C C . CYS A 1 73 ? -27.328 13.984 16.641 1 63 73 CYS A C 1
ATOM 534 O O . CYS A 1 73 ? -26.391 13.18 16.562 1 63 73 CYS A O 1
ATOM 536 N N . ALA A 1 74 ? -27.844 14.211 17.891 1 59.44 74 ALA A N 1
ATOM 537 C CA . ALA A 1 74 ? -27.156 13.922 19.156 1 59.44 74 ALA A CA 1
ATOM 538 C C . ALA A 1 74 ? -27.266 12.445 19.516 1 59.44 74 ALA A C 1
ATOM 540 O O . ALA A 1 74 ? -26.344 11.875 20.094 1 59.44 74 ALA A O 1
ATOM 541 N N . ASP A 1 75 ? -28.453 11.828 19.531 1 61.03 75 ASP A N 1
ATOM 542 C CA . ASP A 1 75 ? -28.609 10.719 20.469 1 61.03 75 ASP A CA 1
ATOM 543 C C . ASP A 1 75 ? -28.25 9.383 19.812 1 61.03 75 ASP A C 1
ATOM 545 O O . ASP A 1 75 ? -29.125 8.664 19.344 1 61.03 75 ASP A O 1
ATOM 549 N N . VAL A 1 76 ? -26.906 9.312 19.438 1 67.56 76 VAL A N 1
ATOM 550 C CA . VAL A 1 76 ? -26.562 8.023 18.859 1 67.56 76 VAL A CA 1
ATOM 551 C C . VAL A 1 76 ? -26.297 7 19.953 1 67.56 76 VAL A C 1
ATOM 553 O O . VAL A 1 76 ? -25.406 7.203 20.797 1 67.56 76 VAL A O 1
ATOM 556 N N . GLU A 1 77 ? -27.234 6.066 20.141 1 75.06 77 GLU A N 1
ATOM 557 C CA . GLU A 1 77 ? -26.984 4.969 21.078 1 75.06 77 GLU A CA 1
ATOM 558 C C . GLU A 1 77 ? -25.984 3.979 20.516 1 75.06 77 GLU A C 1
ATOM 560 O O . GLU A 1 77 ? -26.203 3.373 19.469 1 75.06 77 GLU A O 1
ATOM 565 N N . PRO A 1 78 ? -24.906 3.818 21.297 1 86.25 78 PRO A N 1
ATOM 566 C CA . PRO A 1 78 ? -23.875 2.9 20.812 1 86.25 78 PRO A CA 1
ATOM 567 C C . PRO A 1 78 ? -24.328 1.439 20.859 1 86.25 78 PRO A C 1
ATOM 569 O O . PRO A 1 78 ? -25.109 1.058 21.719 1 86.25 78 PRO A O 1
ATOM 572 N N . ALA A 1 79 ? -23.875 0.734 19.844 1 88.88 79 ALA A N 1
ATOM 573 C CA . ALA A 1 79 ? -24.062 -0.715 19.891 1 88.88 79 ALA A CA 1
ATOM 574 C C . ALA A 1 79 ? -23.438 -1.311 21.141 1 88.88 79 ALA A C 1
ATOM 576 O O . ALA A 1 79 ? -22.516 -0.73 21.734 1 88.88 79 ALA A O 1
ATOM 577 N N . ASP A 1 80 ? -23.984 -2.414 21.609 1 91.06 80 ASP A N 1
ATOM 578 C CA . ASP A 1 80 ? -23.422 -3.033 22.812 1 91.06 80 ASP A CA 1
ATOM 579 C C . 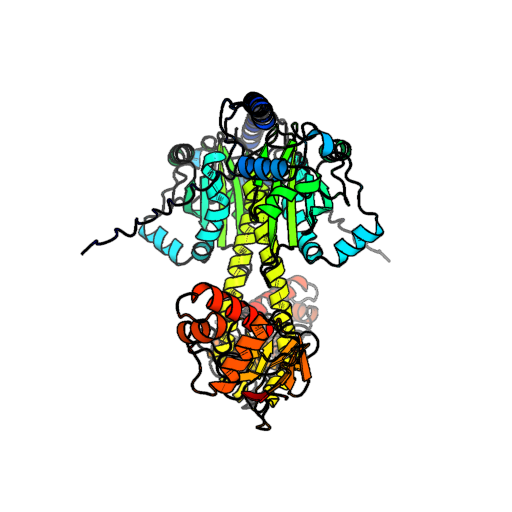ASP A 1 80 ? -22.141 -3.787 22.484 1 91.06 80 ASP A C 1
ATOM 581 O O . ASP A 1 80 ? -21.75 -3.904 21.312 1 91.06 80 ASP A O 1
ATOM 585 N N . PHE A 1 81 ? -21.578 -4.242 23.5 1 92.81 81 PHE A N 1
ATOM 586 C CA . PHE A 1 81 ? -20.25 -4.844 23.406 1 92.81 81 PHE A CA 1
ATOM 587 C C . PHE A 1 81 ? -20.281 -6.09 22.531 1 92.81 81 PHE A C 1
ATOM 589 O O . PHE A 1 81 ? -19.375 -6.312 21.719 1 92.81 81 PHE A O 1
ATOM 596 N N . ALA A 1 82 ? -21.297 -6.863 22.688 1 94.56 82 ALA A N 1
ATOM 597 C CA . ALA A 1 82 ? -21.406 -8.102 21.906 1 94.56 82 ALA A CA 1
ATOM 598 C C . ALA A 1 82 ? -21.531 -7.809 20.422 1 94.56 82 ALA A C 1
ATOM 600 O O . ALA A 1 82 ? -20.906 -8.469 19.594 1 94.56 82 ALA A O 1
ATOM 601 N N . GLU A 1 83 ? -22.297 -6.863 20.156 1 95.06 83 GLU A N 1
ATOM 602 C CA . GLU A 1 83 ? -22.469 -6.484 18.766 1 95.06 83 GLU A CA 1
ATOM 603 C C . GLU A 1 83 ? -21.188 -5.926 18.172 1 95.06 83 GLU A C 1
ATOM 605 O O . GLU A 1 83 ? -20.844 -6.246 17.031 1 95.06 83 GLU A O 1
ATOM 610 N N . ILE A 1 84 ? -20.516 -5.156 18.922 1 96.44 84 ILE A N 1
ATOM 611 C CA . ILE A 1 84 ? -19.25 -4.574 18.469 1 96.44 84 ILE A CA 1
ATOM 612 C C . ILE A 1 84 ? -18.25 -5.688 18.172 1 96.44 84 ILE A C 1
ATOM 614 O O . ILE A 1 84 ? -17.609 -5.688 17.109 1 96.44 84 ILE A O 1
ATOM 618 N N . GLU A 1 85 ? -18.172 -6.617 19.031 1 96.62 85 GLU A N 1
ATOM 619 C CA . GLU A 1 85 ? -17.219 -7.715 18.859 1 96.62 85 GLU A CA 1
ATOM 620 C C . GLU A 1 85 ? -17.578 -8.57 17.641 1 96.62 85 GLU A C 1
ATOM 622 O O . GLU A 1 85 ? -16.688 -9.039 16.938 1 96.62 85 GLU A O 1
ATOM 627 N N . GLU A 1 86 ? -18.797 -8.758 17.484 1 96.56 86 GLU A N 1
ATOM 628 C CA . GLU A 1 86 ? -19.234 -9.5 16.312 1 96.56 86 GLU A CA 1
ATOM 629 C C . GLU A 1 86 ? -18.828 -8.781 15.023 1 96.56 86 GLU A C 1
ATOM 631 O O . GLU A 1 86 ? -18.312 -9.398 14.094 1 96.56 86 GLU A O 1
ATOM 636 N N . ARG A 1 87 ? -19.016 -7.496 14.992 1 96.69 87 ARG A N 1
ATOM 637 C CA . ARG A 1 87 ? -18.656 -6.691 13.836 1 96.69 87 ARG A CA 1
ATOM 638 C C . ARG A 1 87 ? -17.141 -6.707 13.617 1 96.69 87 ARG A C 1
ATOM 640 O O . ARG A 1 87 ? -16.672 -6.824 12.484 1 96.69 87 ARG A O 1
ATOM 647 N N . ARG A 1 88 ? -16.375 -6.629 14.711 1 97.31 88 ARG A N 1
ATOM 648 C CA . ARG A 1 88 ? -14.922 -6.648 14.648 1 97.31 88 ARG A CA 1
ATOM 649 C C . ARG A 1 88 ? -14.414 -7.973 14.094 1 97.31 88 ARG A C 1
ATOM 651 O O . ARG A 1 88 ? -13.453 -8 13.328 1 97.31 88 ARG A O 1
ATOM 658 N N . THR A 1 89 ? -15.078 -9.023 14.43 1 95.25 89 THR A N 1
ATOM 659 C CA . THR A 1 89 ? -14.633 -10.352 14.039 1 95.25 89 THR A CA 1
ATOM 660 C C . THR A 1 89 ? -14.992 -10.633 12.578 1 95.25 89 THR A C 1
ATOM 662 O O . THR A 1 89 ? -14.258 -11.336 11.883 1 95.25 89 THR A O 1
ATOM 665 N N . ARG A 1 90 ? -16 -10.031 12.164 1 94.25 90 ARG A N 1
ATOM 666 C CA . ARG A 1 90 ? -16.516 -10.336 10.828 1 94.25 90 ARG A CA 1
ATOM 667 C C . ARG A 1 90 ? -15.812 -9.5 9.766 1 94.25 90 ARG A C 1
ATOM 669 O O . ARG A 1 90 ? -15.656 -9.938 8.625 1 94.25 90 ARG A O 1
ATOM 676 N N . THR A 1 91 ? -15.352 -8.398 10.141 1 95.56 91 THR A N 1
ATOM 677 C CA . THR A 1 91 ? -14.875 -7.449 9.141 1 95.56 91 THR A CA 1
ATOM 678 C C . THR A 1 91 ? -13.453 -7.777 8.711 1 95.56 91 THR A C 1
ATOM 680 O O . THR A 1 91 ? -12.625 -8.188 9.531 1 95.56 91 THR A O 1
ATOM 683 N N . ALA A 1 92 ? -13.156 -7.586 7.434 1 95 92 ALA A N 1
ATOM 684 C CA . ALA A 1 92 ? -11.812 -7.758 6.898 1 95 92 ALA A CA 1
ATOM 685 C C . ALA A 1 92 ? -10.875 -6.66 7.402 1 95 92 ALA A C 1
ATOM 687 O O . ALA A 1 92 ? -9.656 -6.785 7.316 1 95 92 ALA A O 1
ATOM 688 N N . LEU A 1 93 ? -11.359 -5.578 7.977 1 96.19 93 LEU A N 1
ATOM 689 C CA . LEU A 1 93 ? -10.57 -4.453 8.461 1 96.19 93 LEU A CA 1
ATOM 690 C C . LEU A 1 93 ? -9.695 -4.867 9.641 1 96.19 93 LEU A C 1
ATOM 692 O O . LEU A 1 93 ? -8.672 -4.238 9.906 1 96.19 93 LEU A O 1
ATOM 696 N N . ARG A 1 94 ? -10.141 -5.898 10.328 1 96.31 94 ARG A N 1
ATOM 697 C CA . ARG A 1 94 ? -9.383 -6.371 11.492 1 96.31 94 ARG A CA 1
ATOM 698 C C . ARG A 1 94 ? -7.961 -6.758 11.102 1 96.31 94 ARG A C 1
ATOM 700 O O . ARG A 1 94 ? -7.016 -6.5 11.844 1 96.31 94 ARG A O 1
ATOM 707 N N . SER A 1 95 ? -7.793 -7.324 9.938 1 94.62 95 SER A N 1
ATOM 708 C CA . SER A 1 95 ? -6.5 -7.852 9.516 1 94.62 95 SER A CA 1
ATOM 709 C C . SER A 1 95 ? -5.527 -6.727 9.18 1 94.62 95 SER A C 1
ATOM 711 O O . SER A 1 95 ? -4.312 -6.934 9.164 1 94.62 95 SER A O 1
ATOM 713 N N . VAL A 1 96 ? -6.047 -5.508 8.922 1 95.06 96 VAL A N 1
ATOM 714 C CA . VAL A 1 96 ? -5.156 -4.434 8.5 1 95.06 96 VAL A CA 1
ATOM 715 C C . VAL A 1 96 ? -4.961 -3.439 9.648 1 95.06 96 VAL A C 1
ATOM 717 O O . VAL A 1 96 ? -4.285 -2.42 9.484 1 95.06 96 VAL A O 1
ATOM 720 N N . LEU A 1 97 ? -5.496 -3.699 10.805 1 94.69 97 LEU A N 1
ATOM 721 C CA . LEU A 1 97 ? -5.395 -2.812 11.961 1 94.69 97 LEU A CA 1
ATOM 722 C C . LEU A 1 97 ? -3.934 -2.564 12.328 1 94.69 97 LEU A C 1
ATOM 724 O O . LEU A 1 97 ? -3.533 -1.422 12.562 1 94.69 97 LEU A O 1
ATOM 728 N N . PRO A 1 98 ? -3.152 -3.611 12.367 1 92.12 98 PRO A N 1
ATOM 729 C CA . PRO A 1 98 ? -1.751 -3.375 12.719 1 92.12 98 PRO A CA 1
ATOM 730 C C . PRO A 1 98 ? -1.057 -2.408 11.766 1 92.12 98 PRO A C 1
ATOM 732 O O . PRO A 1 98 ? -0.313 -1.526 12.203 1 92.12 98 PRO A O 1
ATOM 735 N N . GLU A 1 99 ? -1.327 -2.588 10.492 1 91.19 99 GLU A N 1
ATOM 736 C CA . GLU A 1 99 ? -0.733 -1.706 9.492 1 91.19 99 GLU A CA 1
ATOM 737 C C . GLU A 1 99 ? -1.214 -0.269 9.672 1 91.19 99 GLU A C 1
ATOM 739 O O . GLU A 1 99 ? -0.42 0.671 9.594 1 91.19 99 GLU A O 1
ATOM 744 N N . LEU A 1 100 ? -2.459 -0.072 9.906 1 91.31 100 LEU A N 1
ATOM 745 C CA . LEU A 1 100 ? -3.039 1.252 10.102 1 91.31 100 LEU A CA 1
ATOM 746 C C . LEU A 1 100 ? -2.498 1.903 11.367 1 91.31 100 LEU A C 1
ATOM 748 O O . LEU A 1 100 ? -2.191 3.098 11.375 1 91.31 100 LEU A O 1
ATOM 752 N N . ARG A 1 101 ? -2.324 1.137 12.344 1 89.62 101 ARG A N 1
ATOM 753 C CA . ARG A 1 101 ? -1.781 1.639 13.609 1 89.62 101 ARG A CA 1
ATOM 754 C C . ARG A 1 101 ? -0.332 2.084 13.438 1 89.62 101 ARG A C 1
ATOM 756 O O . ARG A 1 101 ? 0.048 3.162 13.898 1 89.62 101 ARG A O 1
ATOM 763 N N . ASN A 1 102 ? 0.387 1.306 12.781 1 85.62 102 ASN A N 1
ATOM 764 C CA . ASN A 1 102 ? 1.802 1.589 12.562 1 85.62 102 ASN A CA 1
ATOM 765 C C . ASN A 1 102 ? 2 2.871 11.758 1 85.62 102 ASN A C 1
ATOM 767 O O . ASN A 1 102 ? 3 3.57 11.938 1 85.62 102 ASN A O 1
ATOM 771 N N . THR A 1 103 ? 1.044 3.182 11.031 1 86.81 103 THR A N 1
ATOM 772 C CA . THR A 1 103 ? 1.212 4.336 10.156 1 86.81 103 THR A CA 1
ATOM 773 C C . THR A 1 103 ? 0.55 5.574 10.758 1 86.81 103 THR A C 1
ATOM 775 O O . THR A 1 103 ? 1.108 6.672 10.703 1 86.81 103 THR A O 1
ATOM 778 N N . LEU A 1 104 ? -0.563 5.438 11.367 1 90.31 104 LEU A N 1
ATOM 779 C CA . LEU A 1 104 ? -1.376 6.582 11.758 1 90.31 104 LEU A CA 1
ATOM 780 C C . LEU A 1 104 ? -1.217 6.879 13.242 1 90.31 104 LEU A C 1
ATOM 782 O O . LEU A 1 104 ? -1.047 8.039 13.633 1 90.31 104 LEU A O 1
ATOM 786 N N . THR A 1 105 ? -1.178 5.883 14.008 1 83.81 105 THR A N 1
ATOM 787 C CA . THR A 1 105 ? -1.256 6.094 15.453 1 83.81 105 THR A CA 1
ATOM 788 C C . THR A 1 105 ? 0.094 6.539 16 1 83.81 105 THR A C 1
ATOM 790 O O . THR A 1 105 ? 0.154 7.238 17.016 1 83.81 105 THR A O 1
ATOM 793 N N . GLN A 1 106 ? 1.132 6.219 15.336 1 80.38 106 GLN A N 1
ATOM 794 C CA . GLN A 1 106 ? 2.475 6.574 15.789 1 80.38 106 GLN A CA 1
ATOM 795 C C . GLN A 1 106 ? 2.643 8.086 15.883 1 80.38 106 GLN A C 1
ATOM 797 O O . GLN A 1 106 ? 3.4 8.578 16.719 1 80.38 106 GLN A O 1
ATOM 802 N N . VAL A 1 107 ? 1.861 8.773 15.102 1 81.38 107 VAL A N 1
ATOM 803 C CA . VAL A 1 107 ? 2.031 10.227 15.086 1 81.38 107 VAL A CA 1
ATOM 804 C C . VAL A 1 107 ? 0.822 10.898 15.734 1 81.38 107 VAL A C 1
ATOM 806 O O . VAL A 1 107 ? 0.77 12.125 15.844 1 81.38 107 VAL A O 1
ATOM 809 N N . ALA A 1 108 ? -0.087 10.141 16.156 1 85.19 108 ALA A N 1
ATOM 810 C CA . ALA A 1 108 ? -1.366 10.672 16.625 1 85.19 108 ALA A CA 1
ATOM 811 C C . ALA A 1 108 ? -1.18 11.562 17.844 1 85.19 108 ALA A C 1
ATOM 813 O O . ALA A 1 108 ? -1.803 12.617 17.953 1 85.19 108 ALA A O 1
ATOM 814 N N . ASP A 1 109 ? -0.297 11.133 18.703 1 82.69 109 ASP A N 1
ATOM 815 C CA . ASP A 1 109 ? -0.068 11.922 19.906 1 82.69 109 ASP A CA 1
ATOM 816 C C . ASP A 1 109 ? 0.617 13.25 19.578 1 82.69 109 ASP A C 1
ATOM 818 O O . ASP A 1 109 ? 0.193 14.305 20.047 1 82.69 109 ASP A O 1
ATOM 822 N N . ASP A 1 110 ? 1.546 13.18 18.781 1 82 110 ASP A N 1
ATOM 823 C CA . ASP A 1 110 ? 2.289 14.375 18.406 1 82 110 ASP A CA 1
ATOM 824 C C . ASP A 1 110 ? 1.422 15.32 17.578 1 82 110 ASP A C 1
ATOM 826 O O . ASP A 1 110 ? 1.554 16.547 17.688 1 82 110 ASP A O 1
ATOM 830 N N . ALA A 1 111 ? 0.573 14.797 16.797 1 84.38 111 ALA A N 1
ATOM 831 C CA . ALA A 1 111 ? -0.234 15.602 15.891 1 84.38 111 ALA A CA 1
ATOM 832 C C . ALA A 1 111 ? -1.589 15.938 16.5 1 84.38 111 ALA A C 1
ATOM 834 O O . ALA A 1 111 ? -2.387 16.656 15.906 1 84.38 111 ALA A O 1
ATOM 835 N N . ASN A 1 112 ? -1.921 15.383 17.656 1 88.06 112 ASN A N 1
ATOM 836 C CA . ASN A 1 112 ? -3.105 15.695 18.453 1 88.06 112 ASN A CA 1
ATOM 837 C C . ASN A 1 112 ? -4.387 15.352 17.703 1 88.06 112 ASN A C 1
ATOM 839 O O . ASN A 1 112 ? -5.273 16.203 17.547 1 88.06 112 ASN A O 1
ATOM 843 N N . PHE A 1 113 ? -4.484 14.148 17.312 1 92.88 113 PHE A N 1
ATOM 844 C CA . PHE A 1 113 ? -5.715 13.648 16.703 1 92.88 113 PHE A CA 1
ATOM 845 C C . PHE A 1 113 ? -5.996 12.211 17.141 1 92.88 113 PHE A C 1
ATOM 847 O O . PHE A 1 113 ? -5.176 11.602 17.828 1 92.88 113 PHE A O 1
ATOM 854 N N . ILE A 1 114 ? -7.176 11.742 16.812 1 96 114 ILE A N 1
ATOM 855 C CA . ILE A 1 114 ? -7.516 10.344 17.031 1 96 114 ILE A CA 1
ATOM 856 C C . ILE A 1 114 ? -7.82 9.672 15.695 1 96 114 ILE A C 1
ATOM 858 O O . ILE A 1 114 ? -8.203 10.336 14.727 1 96 114 ILE A O 1
ATOM 862 N N . VAL A 1 115 ? -7.566 8.391 15.656 1 96.75 115 VAL A N 1
ATOM 863 C CA . VAL A 1 115 ? -7.879 7.543 14.516 1 96.75 115 VAL A CA 1
ATOM 864 C C . VAL A 1 115 ? -9.086 6.664 14.836 1 96.75 115 VAL A C 1
ATOM 866 O O . VAL A 1 115 ? -9.133 6.023 15.891 1 96.75 115 VAL A O 1
ATOM 869 N N . VAL A 1 116 ? -10.016 6.727 13.945 1 97.44 116 VAL A N 1
ATOM 870 C CA . VAL A 1 116 ? -11.227 5.93 14.109 1 97.44 116 VAL A CA 1
ATOM 871 C C . VAL A 1 116 ? -11.453 5.062 12.875 1 97.44 116 VAL A C 1
ATOM 873 O O . VAL A 1 116 ? -11.297 5.535 11.742 1 97.44 116 VAL A O 1
ATOM 876 N N . ILE A 1 117 ? -11.805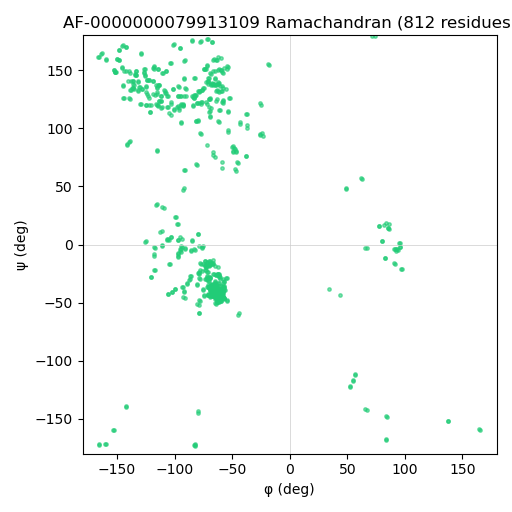 3.82 13.109 1 98.12 117 ILE A N 1
ATOM 877 C CA . ILE A 1 117 ? -12.18 2.91 12.031 1 98.12 117 ILE A CA 1
ATOM 878 C C . ILE A 1 117 ? -13.648 2.504 12.188 1 98.12 117 ILE A C 1
ATOM 880 O O . ILE A 1 117 ? -14.039 1.976 13.234 1 98.12 117 ILE A O 1
ATOM 884 N N . ALA A 1 118 ? -14.406 2.807 11.188 1 98.06 118 ALA A N 1
ATOM 885 C CA . ALA A 1 118 ? -15.828 2.453 11.164 1 98.06 118 ALA A CA 1
ATOM 886 C C . ALA A 1 118 ? -16.125 1.438 10.062 1 98.06 118 ALA A C 1
ATOM 888 O O . ALA A 1 118 ? -15.398 1.359 9.07 1 98.06 118 ALA A O 1
ATOM 889 N N . ASP A 1 119 ? -17.141 0.622 10.289 1 97.81 119 ASP A N 1
ATOM 890 C CA . ASP A 1 119 ? -17.516 -0.33 9.242 1 97.81 119 ASP A CA 1
ATOM 891 C C . ASP A 1 119 ? -18.406 0.324 8.203 1 97.81 119 ASP A C 1
ATOM 893 O O . ASP A 1 119 ? -18.562 1.548 8.18 1 97.81 119 ASP A O 1
ATOM 897 N N . ALA A 1 120 ? -18.969 -0.41 7.293 1 97.5 120 ALA A N 1
ATOM 898 C CA . ALA A 1 120 ? -19.703 0.089 6.129 1 97.5 120 ALA A CA 1
ATOM 899 C C . ALA A 1 120 ? -21.031 0.708 6.539 1 97.5 120 ALA A C 1
ATOM 901 O O . ALA A 1 120 ? -21.656 1.438 5.762 1 97.5 120 ALA A O 1
ATOM 902 N N . ASP A 1 121 ? -21.484 0.398 7.746 1 95.88 121 ASP A N 1
ATOM 903 C CA . ASP A 1 121 ? -22.719 0.982 8.266 1 95.88 121 ASP A CA 1
ATOM 904 C C . ASP A 1 121 ? -22.438 2.271 9.031 1 95.88 121 ASP A C 1
ATOM 906 O O . ASP A 1 121 ? -23.359 2.914 9.539 1 95.88 121 ASP A O 1
ATOM 910 N N . GLY A 1 122 ? -21.156 2.65 9.195 1 96.56 122 GLY A N 1
ATOM 911 C CA . GLY A 1 122 ? -20.766 3.844 9.922 1 96.56 122 GLY A CA 1
ATOM 912 C C . GLY A 1 122 ? -20.641 3.613 11.422 1 96.56 122 GLY A C 1
ATOM 913 O O . GLY A 1 122 ? -20.625 4.566 12.203 1 96.56 122 GLY A O 1
ATOM 914 N N . VAL A 1 123 ? -20.609 2.357 11.789 1 97.06 123 VAL A N 1
ATOM 915 C CA . VAL A 1 123 ? -20.438 2.035 13.203 1 97.06 123 VAL A CA 1
ATOM 916 C C . VAL A 1 123 ? -18.953 2.033 13.57 1 97.06 123 VAL A C 1
ATOM 918 O O . VAL A 1 123 ? -18.156 1.358 12.922 1 97.06 123 VAL A O 1
ATOM 921 N N . LEU A 1 124 ? -18.625 2.801 14.633 1 97.5 124 LEU A N 1
ATOM 922 C CA . LEU A 1 124 ? -17.234 2.883 15.07 1 97.5 124 LEU A CA 1
ATOM 923 C C . LEU A 1 124 ? -16.781 1.567 15.695 1 97.5 124 LEU A C 1
ATOM 925 O O . LEU A 1 124 ? -17.375 1.099 16.672 1 97.5 124 LEU A O 1
ATOM 929 N N . LEU A 1 125 ? -15.711 0.999 15.195 1 97.94 125 LEU A N 1
ATOM 930 C CA . LEU A 1 125 ? -15.234 -0.289 15.688 1 97.94 125 LEU A CA 1
ATOM 931 C C . LEU A 1 125 ? -13.984 -0.112 16.547 1 97.94 125 LEU A C 1
ATOM 933 O O . LEU A 1 125 ? -13.828 -0.796 17.562 1 97.94 125 LEU A O 1
ATOM 937 N N . TRP A 1 126 ? -13.078 0.73 16.125 1 97.31 126 TRP A N 1
ATOM 938 C CA . TRP A 1 126 ? -11.844 0.987 16.859 1 97.31 126 TRP A CA 1
ATOM 939 C C . TRP A 1 126 ? -11.562 2.484 16.938 1 97.31 126 TRP A C 1
ATOM 941 O O . TRP A 1 126 ? -11.883 3.236 16.016 1 97.31 126 TRP A O 1
ATOM 951 N N . ARG A 1 127 ? -11 2.896 17.969 1 96.38 127 ARG A N 1
ATOM 952 C CA . ARG A 1 127 ? -10.617 4.281 18.234 1 96.38 127 ARG A CA 1
ATOM 953 C C . ARG A 1 127 ? -9.312 4.355 19.016 1 96.38 127 ARG A C 1
ATOM 955 O O . ARG A 1 127 ? -9.18 3.715 20.062 1 96.38 127 ARG A O 1
ATOM 962 N N . GLU A 1 128 ? -8.367 5.094 18.5 1 94.62 128 GLU A N 1
ATOM 963 C CA . GLU A 1 128 ? -7.07 5.238 19.156 1 94.62 128 GLU A CA 1
ATOM 964 C C . GLU A 1 128 ? -6.473 6.617 18.891 1 94.62 128 GLU A C 1
ATOM 966 O O . GLU A 1 128 ? -6.84 7.285 17.922 1 94.62 128 GLU A O 1
ATOM 971 N N . GLY A 1 129 ? -5.5 7.031 19.812 1 92.62 129 GLY A N 1
ATOM 972 C CA . GLY A 1 129 ? -4.789 8.281 19.594 1 92.62 129 GLY A CA 1
ATOM 973 C C . GLY A 1 129 ? -4.621 9.102 20.859 1 92.62 129 GLY A C 1
ATOM 974 O O . GLY A 1 129 ? -4.555 8.547 21.969 1 92.62 129 GLY A O 1
ATOM 975 N N . SER A 1 130 ? -4.543 10.422 20.703 1 91 130 SER A N 1
ATOM 976 C CA . SER A 1 130 ? -4.27 11.367 21.766 1 91 130 SER A CA 1
ATOM 977 C C . SER A 1 130 ? -5.32 11.281 22.875 1 91 130 SER A C 1
ATOM 979 O O . SER A 1 130 ? -6.52 11.352 22.594 1 91 130 SER A O 1
ATOM 981 N N . ARG A 1 131 ? -4.938 11.211 24.109 1 91.44 131 ARG A N 1
ATOM 982 C CA . ARG A 1 131 ? -5.84 11.078 25.25 1 91.44 131 ARG A CA 1
ATOM 983 C C . ARG A 1 131 ? -6.754 12.297 25.359 1 91.44 131 ARG A C 1
ATOM 985 O O . ARG A 1 131 ? -7.949 12.156 25.625 1 91.44 131 ARG A O 1
ATOM 992 N N . GLY A 1 132 ? -6.129 13.438 25.172 1 92.44 132 GLY A N 1
ATOM 993 C CA . GLY A 1 132 ? -6.91 14.656 25.25 1 92.44 132 GLY A CA 1
ATOM 994 C C . GLY A 1 132 ? -8.016 14.727 24.219 1 92.44 132 GLY A C 1
ATOM 995 O O . GLY A 1 132 ? -9.148 15.102 24.531 1 92.44 132 GLY A O 1
ATOM 996 N N . VAL A 1 133 ? -7.676 14.344 23.078 1 94.06 133 VAL A N 1
ATOM 997 C CA . VAL A 1 133 ? -8.648 14.383 21.984 1 94.06 133 VAL A CA 1
ATOM 998 C C . VAL A 1 133 ? -9.727 13.32 22.219 1 94.06 133 VAL A C 1
ATOM 1000 O O . VAL A 1 133 ? -10.906 13.547 21.922 1 94.06 133 VAL A O 1
ATOM 1003 N N . ARG A 1 134 ? -9.352 12.211 22.734 1 95.25 134 ARG A N 1
ATOM 1004 C CA . ARG A 1 134 ? -10.32 11.156 23.031 1 95.25 134 ARG A CA 1
ATOM 1005 C C . ARG A 1 134 ? -11.336 11.625 24.062 1 95.25 134 ARG A C 1
ATOM 1007 O O . ARG A 1 134 ? -12.531 11.344 23.938 1 95.25 134 ARG A O 1
ATOM 1014 N N . LYS A 1 135 ? -10.891 12.305 25 1 95.44 135 LYS A N 1
ATOM 1015 C CA . LYS A 1 135 ? -11.797 12.828 26.016 1 95.44 135 LYS A CA 1
ATOM 1016 C C . LYS A 1 135 ? -12.805 13.797 25.406 1 95.44 135 LYS A C 1
ATOM 1018 O O . LYS A 1 135 ? -14 13.734 25.719 1 95.44 135 LYS A O 1
ATOM 1023 N N . ALA A 1 136 ? -12.305 14.641 24.609 1 94.44 136 ALA A N 1
ATOM 1024 C CA . ALA A 1 136 ? -13.188 15.57 23.922 1 94.44 136 ALA A CA 1
ATOM 1025 C C . ALA A 1 136 ? -14.188 14.82 23.047 1 94.44 136 ALA A C 1
ATOM 1027 O O . ALA A 1 136 ? -15.359 15.203 22.953 1 94.44 136 ALA A O 1
ATOM 1028 N N . ALA A 1 137 ? -13.758 13.812 22.391 1 94 137 ALA A N 1
ATOM 1029 C CA . ALA A 1 137 ? -14.594 13.008 21.5 1 94 137 ALA A CA 1
ATOM 1030 C C . ALA A 1 137 ? -15.695 12.297 22.297 1 94 137 ALA A C 1
ATOM 1032 O O . ALA A 1 137 ? -16.797 12.102 21.781 1 94 137 ALA A O 1
ATOM 1033 N N . ASP A 1 138 ? -15.414 11.898 23.5 1 92.75 138 ASP A N 1
ATOM 1034 C CA . ASP A 1 138 ? -16.406 11.266 24.375 1 92.75 138 ASP A CA 1
ATOM 1035 C C . ASP A 1 138 ? -17.609 12.18 24.578 1 92.75 138 ASP A C 1
ATOM 1037 O O . ASP A 1 138 ? -18.75 11.711 24.609 1 92.75 138 ASP A O 1
ATOM 1041 N N . ALA A 1 139 ? -17.344 13.406 24.656 1 89.44 139 ALA A N 1
ATOM 1042 C CA . ALA A 1 139 ? -18.406 14.383 24.906 1 89.44 139 ALA A CA 1
ATOM 1043 C C . ALA A 1 139 ? -19.344 14.5 23.703 1 89.44 139 ALA A C 1
ATOM 1045 O O . ALA A 1 139 ? -20.5 14.914 23.828 1 89.44 139 ALA A O 1
ATOM 1046 N N . LEU A 1 140 ? -18.906 14.039 22.547 1 89.38 140 LEU A N 1
ATOM 1047 C CA . LEU A 1 140 ? -19.688 14.086 21.312 1 89.38 140 LEU A CA 1
ATOM 1048 C C . LEU A 1 140 ? -20.391 12.75 21.062 1 89.38 140 LEU A C 1
ATOM 1050 O O . LEU A 1 140 ? -21.156 12.609 20.109 1 89.38 140 LEU A O 1
ATOM 1054 N N . GLY A 1 141 ? -20.047 11.781 21.906 1 90.81 141 GLY A N 1
ATOM 1055 C CA . GLY A 1 141 ? -20.516 10.438 21.625 1 90.81 141 GLY A CA 1
ATOM 1056 C C . GLY A 1 141 ? -19.75 9.734 20.531 1 90.81 141 GLY A C 1
ATOM 1057 O O . GLY A 1 141 ? -20.234 8.758 19.953 1 90.81 141 GLY A O 1
ATOM 1058 N N . PHE A 1 142 ? -18.625 10.227 20.188 1 93.69 142 PHE A N 1
ATOM 1059 C CA . PHE A 1 142 ? -17.75 9.648 19.188 1 93.69 142 PHE A CA 1
ATOM 1060 C C . PHE A 1 142 ? -16.922 8.508 19.781 1 93.69 142 PHE A C 1
ATOM 1062 O O . PHE A 1 142 ? -15.711 8.625 19.938 1 93.69 142 PHE A O 1
ATOM 1069 N N . THR A 1 143 ? -17.625 7.43 20.078 1 94 143 THR A N 1
ATOM 1070 C CA . THR A 1 143 ? -17.078 6.273 20.781 1 94 143 THR A CA 1
ATOM 1071 C C . THR A 1 143 ? -17.391 4.988 20.016 1 94 143 THR A C 1
ATOM 1073 O O . THR A 1 143 ? -18.266 4.965 19.156 1 94 143 THR A O 1
ATOM 1076 N N . GLU A 1 144 ? -16.688 3.92 20.391 1 95.94 144 GLU A N 1
ATOM 1077 C CA . GLU A 1 144 ? -16.922 2.623 19.75 1 95.94 144 GLU A CA 1
ATOM 1078 C C . GLU A 1 144 ? -18.375 2.18 19.891 1 95.94 144 GLU A C 1
ATOM 1080 O O . GLU A 1 144 ? -18.969 2.342 20.953 1 95.94 144 GLU A O 1
ATOM 1085 N N . GLY A 1 145 ? -18.875 1.73 18.812 1 95.81 145 GLY A N 1
ATOM 1086 C CA . GLY A 1 145 ? -20.25 1.259 18.781 1 95.81 145 GLY A CA 1
ATOM 1087 C C . GLY A 1 145 ? -21.234 2.299 18.281 1 95.81 145 GLY A C 1
ATOM 1088 O O . GLY A 1 145 ? -22.359 1.963 17.891 1 95.81 145 GLY A O 1
ATOM 1089 N N . ALA A 1 146 ? -20.906 3.541 18.328 1 94.94 146 ALA A N 1
ATOM 1090 C CA . ALA A 1 146 ? -21.781 4.609 17.859 1 94.94 146 ALA A CA 1
ATOM 1091 C C . ALA A 1 146 ? -21.891 4.609 16.344 1 94.94 146 ALA A C 1
ATOM 1093 O O . ALA A 1 146 ? -20.906 4.395 15.641 1 94.94 146 ALA A O 1
ATOM 1094 N N . ARG A 1 147 ? -23.078 4.852 15.852 1 94.75 147 ARG A N 1
ATOM 1095 C CA . ARG A 1 147 ? -23.312 4.926 14.414 1 94.75 147 ARG A CA 1
ATOM 1096 C C . ARG A 1 147 ? -23.188 6.363 13.914 1 94.75 147 ARG A C 1
ATOM 1098 O O . ARG A 1 147 ? -23.984 7.227 14.305 1 94.75 147 ARG A O 1
ATOM 1105 N N . TRP A 1 148 ? -22.266 6.59 13.031 1 95.56 148 TRP A N 1
ATOM 1106 C CA . TRP A 1 148 ? -22 7.934 12.539 1 95.56 148 TRP A CA 1
ATOM 1107 C C . TRP A 1 148 ? -22.312 8.039 11.047 1 95.56 148 TRP A C 1
ATOM 1109 O O . TRP A 1 148 ? -21.594 8.711 10.305 1 95.56 148 TRP A O 1
ATOM 1119 N N . ALA A 1 149 ? -23.297 7.336 10.656 1 94.44 149 ALA A N 1
ATOM 1120 C CA . ALA A 1 149 ? -23.828 7.504 9.305 1 94.44 149 ALA A CA 1
ATOM 1121 C C . ALA A 1 149 ? -24.375 8.922 9.102 1 94.44 149 ALA A C 1
ATOM 1123 O O . ALA A 1 149 ? -24.812 9.562 10.055 1 94.44 149 ALA A O 1
ATOM 1124 N N . GLU A 1 150 ? -24.312 9.367 7.914 1 94.75 150 GLU A N 1
ATOM 1125 C CA . GLU A 1 150 ? -24.734 10.727 7.602 1 94.75 150 GLU A CA 1
ATOM 1126 C C . GLU A 1 150 ? -26.172 10.984 8.031 1 94.75 150 GLU A C 1
ATOM 1128 O O . GLU A 1 150 ? -26.469 12.047 8.586 1 94.75 150 GLU A O 1
ATOM 1133 N N . GLN A 1 151 ? -27.016 10.031 7.859 1 90.88 151 GLN A N 1
ATOM 1134 C CA . GLN A 1 151 ? -28.422 10.195 8.195 1 90.88 151 GLN A CA 1
ATOM 1135 C C . GLN A 1 151 ? -28.641 10.195 9.703 1 90.88 151 GLN A C 1
ATOM 1137 O O . GLN A 1 151 ? -29.672 10.656 10.195 1 90.88 151 GLN A O 1
ATOM 1142 N N . ALA A 1 152 ? -27.672 9.719 10.414 1 89.31 152 ALA A N 1
ATOM 1143 C CA . ALA A 1 152 ? -27.797 9.617 11.859 1 89.31 152 ALA A CA 1
ATOM 1144 C C . ALA A 1 152 ? -27.25 10.867 12.547 1 89.31 152 ALA A C 1
ATOM 1146 O O . ALA A 1 152 ? -27.844 11.383 13.492 1 89.31 152 ALA A O 1
ATOM 1147 N N . VAL A 1 153 ? -26.125 11.398 12.078 1 91.44 153 VAL A N 1
ATOM 1148 C CA . VAL A 1 153 ? -25.438 12.438 12.836 1 91.44 153 VAL A CA 1
ATOM 1149 C C . VAL A 1 153 ? -25.234 13.672 11.961 1 91.44 153 VAL A C 1
ATOM 1151 O O . VAL A 1 153 ? -24.703 14.688 12.422 1 91.44 153 VAL A O 1
ATOM 1154 N N . GLY A 1 154 ? -25.75 13.625 10.711 1 94.19 154 GLY A N 1
ATOM 1155 C CA . GLY A 1 154 ? -25.516 14.719 9.781 1 94.19 154 GLY A CA 1
ATOM 1156 C C . GLY A 1 154 ? -24.188 14.617 9.062 1 94.19 154 GLY A C 1
ATOM 1157 O O . GLY A 1 154 ? -23.531 13.57 9.102 1 94.19 154 GLY A O 1
ATOM 1158 N N . THR A 1 155 ? -23.812 15.75 8.383 1 96.56 155 THR A N 1
ATOM 1159 C CA . THR A 1 155 ? -22.562 15.805 7.637 1 96.56 155 THR A CA 1
ATOM 1160 C C . THR A 1 155 ? -21.359 15.594 8.57 1 96.56 155 THR A C 1
ATOM 1162 O O . THR A 1 155 ? -21.172 16.344 9.523 1 96.56 155 THR A O 1
ATOM 1165 N N . ASN A 1 156 ? -20.703 14.57 8.352 1 96.44 156 ASN A N 1
ATOM 1166 C CA . ASN A 1 156 ? -19.453 14.227 9.023 1 96.44 156 ASN A CA 1
ATOM 1167 C C . ASN A 1 156 ? -18.531 13.438 8.109 1 96.44 156 ASN A C 1
ATOM 1169 O O . ASN A 1 156 ? -18.938 12.961 7.051 1 96.44 156 ASN A O 1
ATOM 1173 N N . ALA A 1 157 ? -17.312 13.289 8.492 1 97.88 157 ALA A N 1
ATOM 1174 C CA . ALA A 1 157 ? -16.312 12.742 7.578 1 97.88 157 ALA A CA 1
ATOM 1175 C C . ALA A 1 157 ? -16.531 11.25 7.352 1 97.88 157 ALA A C 1
ATOM 1177 O O . ALA A 1 157 ? -16.172 10.711 6.301 1 97.88 157 ALA A O 1
ATOM 1178 N N . ILE A 1 158 ? -17.109 10.5 8.297 1 97.81 158 ILE A N 1
ATOM 1179 C CA . ILE A 1 158 ? -17.344 9.07 8.172 1 97.81 158 ILE A CA 1
ATOM 1180 C C . ILE A 1 158 ? -18.578 8.82 7.301 1 97.81 158 ILE A C 1
ATOM 1182 O O . ILE A 1 158 ? -18.469 8.211 6.23 1 97.81 158 ILE A O 1
ATOM 1186 N N . GLY A 1 159 ? -19.672 9.359 7.746 1 97.31 159 GLY A N 1
ATOM 1187 C CA . GLY A 1 159 ? -20.922 9.141 7.031 1 97.31 159 GLY A CA 1
ATOM 1188 C C . GLY A 1 159 ? -20.906 9.711 5.625 1 97.31 159 GLY A C 1
ATOM 1189 O O . GLY A 1 159 ? -21.391 9.078 4.688 1 97.31 159 GLY A O 1
ATOM 1190 N N . THR A 1 160 ? -20.406 10.906 5.477 1 98.06 160 THR A N 1
ATOM 1191 C CA . THR A 1 160 ? -20.391 11.562 4.172 1 98.06 160 THR A CA 1
ATOM 1192 C C . THR A 1 160 ? -19.438 10.859 3.219 1 98.06 160 THR A C 1
ATOM 1194 O O . THR A 1 160 ? -19.719 10.742 2.023 1 98.06 160 THR A O 1
ATOM 1197 N N . ALA A 1 161 ? -18.312 10.391 3.744 1 98.06 161 ALA A N 1
ATOM 1198 C CA . ALA A 1 161 ? -17.391 9.625 2.912 1 98.06 161 ALA A CA 1
ATOM 1199 C C . ALA A 1 161 ? -18.047 8.344 2.395 1 98.06 161 ALA A C 1
ATOM 1201 O O . ALA A 1 161 ? -17.828 7.941 1.253 1 98.06 161 ALA A O 1
ATOM 1202 N N . LEU A 1 162 ? -18.844 7.699 3.244 1 97.94 162 LEU A N 1
ATOM 1203 C CA . LEU A 1 162 ? -19.531 6.48 2.857 1 97.94 162 LEU A CA 1
ATOM 1204 C C . LEU A 1 162 ? -20.531 6.758 1.729 1 97.94 162 LEU A C 1
ATOM 1206 O O . LEU A 1 162 ? -20.594 6.004 0.758 1 97.94 162 LEU A O 1
ATOM 1210 N N . VAL A 1 163 ? -21.203 7.867 1.806 1 97.44 163 VAL A N 1
ATOM 1211 C CA . VAL A 1 163 ? -22.219 8.219 0.819 1 97.44 163 VAL A CA 1
ATOM 1212 C C . VAL A 1 163 ? -21.547 8.648 -0.483 1 97.44 163 VAL A C 1
ATOM 1214 O O . VAL A 1 163 ? -21.938 8.211 -1.566 1 97.44 163 VAL A O 1
ATOM 1217 N N . GLU A 1 164 ? -20.516 9.469 -0.383 1 96.75 164 GLU A N 1
ATOM 1218 C CA . GLU A 1 164 ? -19.812 10.016 -1.546 1 96.75 164 GLU A CA 1
ATOM 1219 C C . GLU A 1 164 ? -18.891 8.977 -2.168 1 96.75 164 GLU A C 1
ATOM 1221 O O . GLU A 1 164 ? -18.453 9.133 -3.307 1 96.75 164 GLU A O 1
ATOM 1226 N N . ASP A 1 165 ? -18.625 7.918 -1.369 1 97.31 165 ASP A N 1
ATOM 1227 C CA . ASP A 1 165 ? -17.625 6.926 -1.77 1 97.31 165 ASP A CA 1
ATOM 1228 C C . ASP A 1 165 ? -16.328 7.598 -2.207 1 97.31 165 ASP A C 1
ATOM 1230 O O . ASP A 1 165 ? -15.812 7.316 -3.289 1 97.31 165 ASP A O 1
ATOM 1234 N N . ALA A 1 166 ? -15.898 8.508 -1.398 1 95.94 166 ALA A N 1
ATOM 1235 C CA . ALA A 1 166 ? -14.688 9.289 -1.626 1 95.94 166 ALA A CA 1
ATOM 1236 C C . ALA A 1 166 ? -14.164 9.891 -0.323 1 95.94 166 ALA A C 1
ATOM 1238 O O . ALA A 1 166 ? -14.914 10.023 0.648 1 95.94 166 ALA A O 1
ATOM 1239 N N . ALA A 1 167 ? -12.93 10.219 -0.345 1 95.44 167 ALA A N 1
ATOM 1240 C CA . ALA A 1 167 ? -12.367 10.891 0.823 1 95.44 167 ALA A CA 1
ATOM 1241 C C . ALA A 1 167 ? -13.008 12.258 1.034 1 95.44 167 ALA A C 1
ATOM 1243 O O . ALA A 1 167 ? -13.273 12.977 0.07 1 95.44 167 ALA A O 1
ATOM 1244 N N . VAL A 1 168 ? -13.211 12.625 2.303 1 96 168 VAL A N 1
ATOM 1245 C CA . VAL A 1 168 ? -13.844 13.891 2.656 1 96 168 VAL A CA 1
ATOM 1246 C C . VAL A 1 168 ? -13.125 14.516 3.854 1 96 168 VAL A C 1
ATOM 1248 O O . VAL A 1 168 ? -12.867 13.836 4.848 1 96 168 VAL A O 1
ATOM 1251 N N . GLN A 1 169 ? -12.711 15.688 3.725 1 95.75 169 GLN A N 1
ATOM 1252 C CA . GLN A 1 169 ? -12.258 16.484 4.859 1 95.75 169 GLN A CA 1
ATOM 1253 C C . GLN A 1 169 ? -13.242 17.594 5.191 1 95.75 169 GLN A C 1
ATOM 1255 O O . GLN A 1 169 ? -13.719 18.297 4.293 1 95.75 169 GLN A O 1
ATOM 1260 N N . LEU A 1 170 ? -13.57 17.719 6.457 1 97.06 170 LEU A N 1
ATOM 1261 C CA . LEU A 1 170 ? -14.477 18.766 6.918 1 97.06 170 LEU A CA 1
ATOM 1262 C C . LEU A 1 170 ? -13.812 19.641 7.969 1 97.06 170 LEU A C 1
ATOM 1264 O O . LEU A 1 170 ? -13.078 19.141 8.828 1 97.06 170 LEU A O 1
ATOM 1268 N N . PHE A 1 171 ? -14.07 20.906 7.934 1 96.69 171 PHE A N 1
ATOM 1269 C CA . PHE A 1 171 ? -13.547 21.891 8.867 1 96.69 171 PHE A CA 1
ATOM 1270 C C . PHE A 1 171 ? -14.672 22.672 9.523 1 96.69 171 PHE A C 1
ATOM 1272 O O . PHE A 1 171 ? -15.492 23.281 8.844 1 96.69 171 PHE A O 1
ATOM 1279 N N . SER A 1 172 ? -14.672 22.547 10.75 1 97.5 172 SER A N 1
ATOM 1280 C CA . SER A 1 172 ? -15.516 23.391 11.578 1 97.5 172 SER A CA 1
ATOM 1281 C C . SER A 1 172 ? -16.984 23.312 11.148 1 97.5 172 SER A C 1
ATOM 1283 O O . SER A 1 172 ? -17.562 22.219 11.125 1 97.5 172 SER A O 1
ATOM 1285 N N . ALA A 1 173 ? -17.547 24.438 10.688 1 97.5 173 ALA A N 1
ATOM 1286 C CA . ALA A 1 173 ? -19 24.562 10.5 1 97.5 173 ALA A CA 1
ATOM 1287 C C . ALA A 1 173 ? -19.438 23.906 9.195 1 97.5 173 ALA A C 1
ATOM 1289 O O . ALA A 1 173 ? -20.609 23.969 8.828 1 97.5 173 ALA A O 1
ATOM 1290 N N . GLU A 1 174 ? -18.547 23.219 8.586 1 97.19 174 GLU A N 1
ATOM 1291 C CA . GLU A 1 174 ? -18.969 22.344 7.5 1 97.19 174 GLU A CA 1
ATOM 1292 C C . GLU A 1 174 ? -19.734 21.125 8.039 1 97.19 174 GLU A C 1
ATOM 1294 O O . GLU A 1 174 ? -20.516 20.5 7.316 1 97.19 174 GLU A O 1
ATOM 1299 N N . HIS A 1 175 ? -19.344 20.766 9.266 1 96.69 175 HIS A N 1
ATOM 1300 C CA . HIS A 1 175 ? -20.156 19.75 9.938 1 96.69 175 HIS A CA 1
ATOM 1301 C C . HIS A 1 175 ? -21.594 20.219 10.109 1 96.69 175 HIS A C 1
ATOM 1303 O O . HIS A 1 175 ? -21.844 21.406 10.312 1 96.69 175 HIS A O 1
ATOM 1309 N N . TYR A 1 176 ? -22.438 19.344 10.117 1 96.38 176 TYR A N 1
ATOM 1310 C CA . TYR A 1 176 ? -23.859 19.688 10.156 1 96.38 176 TYR A CA 1
ATOM 1311 C C . TYR A 1 176 ? -24.281 20.078 11.57 1 96.38 176 TYR A C 1
ATOM 1313 O O . TYR A 1 176 ? -24.969 21.078 11.766 1 96.38 176 TYR A O 1
ATOM 1321 N N . ALA A 1 177 ? -23.922 19.281 12.5 1 93.62 177 ALA A N 1
ATOM 1322 C CA . ALA A 1 177 ? -24.266 19.531 13.898 1 93.62 177 ALA A CA 1
ATOM 1323 C C . ALA A 1 177 ? -23.375 20.594 14.516 1 93.62 177 ALA A C 1
ATOM 1325 O O . ALA A 1 177 ? -22.141 20.484 14.461 1 93.62 177 ALA A O 1
ATOM 1326 N N . PRO A 1 178 ? -23.938 21.547 15.195 1 93.5 178 PRO A N 1
ATOM 1327 C CA . PRO A 1 178 ? -23.141 22.609 15.812 1 93.5 178 PRO A CA 1
ATOM 1328 C C . PRO A 1 178 ? -22.156 22.078 16.859 1 93.5 178 PRO A C 1
ATOM 1330 O O . PRO A 1 178 ? -21.078 22.641 17.031 1 93.5 178 PRO A O 1
ATOM 1333 N N . SER A 1 179 ? -22.469 21 17.469 1 92.31 179 SER A N 1
ATOM 1334 C CA . SER A 1 179 ? -21.594 20.422 18.484 1 92.31 179 SER A CA 1
ATOM 1335 C C . SER A 1 179 ? -20.266 19.969 17.875 1 92.31 179 SER A C 1
ATOM 1337 O O . SER A 1 179 ? -19.297 19.766 18.578 1 92.31 179 SER A O 1
ATOM 1339 N N . HIS A 1 180 ? -20.234 19.797 16.562 1 94.5 180 HIS A N 1
ATOM 1340 C CA . HIS A 1 180 ? -19.047 19.297 15.898 1 94.5 180 HIS A CA 1
ATOM 1341 C C . HIS A 1 180 ? -18.203 20.422 15.328 1 94.5 180 HIS A C 1
ATOM 1343 O O . HIS A 1 180 ? -17.141 20.188 14.75 1 94.5 180 HIS A O 1
ATOM 1349 N N . HIS A 1 181 ? -18.562 21.719 15.539 1 96 181 HIS A N 1
ATOM 1350 C CA . HIS A 1 181 ? -17.922 22.844 14.852 1 96 181 HIS A CA 1
ATOM 1351 C C . HIS A 1 181 ? -16.531 23.094 15.398 1 96 181 HIS A C 1
ATOM 1353 O O . HIS A 1 181 ? -15.742 23.812 14.781 1 96 181 HIS A O 1
ATOM 1359 N N . GLY A 1 182 ? -16.188 22.562 16.484 1 96.25 182 GLY A N 1
ATOM 1360 C CA . GLY A 1 182 ? -14.852 22.703 17.016 1 96.25 182 GLY A CA 1
ATOM 1361 C C . GLY A 1 182 ? -13.875 21.688 16.453 1 96.25 182 GLY A C 1
ATOM 1362 O O . GLY A 1 182 ? -12.695 21.688 16.812 1 96.25 182 GLY A O 1
ATOM 1363 N N . TRP A 1 183 ? -14.359 20.891 15.516 1 96.5 183 TRP A N 1
ATOM 1364 C CA . TRP A 1 183 ? -13.562 19.734 15.086 1 96.5 183 TRP A CA 1
ATOM 1365 C C . TRP A 1 183 ? -13.203 19.844 13.609 1 96.5 183 TRP A C 1
ATOM 1367 O O . TRP A 1 183 ? -13.875 20.562 12.852 1 96.5 183 TRP A O 1
ATOM 1377 N N . SER A 1 184 ? -12.125 19.25 13.219 1 96.38 184 SER A N 1
ATOM 1378 C CA . SER A 1 184 ? -11.82 18.844 11.844 1 96.38 184 SER A CA 1
ATOM 1379 C C . SER A 1 184 ? -11.766 17.328 11.719 1 96.38 184 SER A C 1
ATOM 1381 O O . SER A 1 184 ? -11.273 16.641 12.617 1 96.38 184 SER A O 1
ATOM 1383 N N . CYS A 1 185 ? -12.328 16.859 10.688 1 96.94 185 CYS A N 1
ATOM 1384 C CA . CYS A 1 185 ? -12.375 15.422 10.477 1 96.94 185 CYS A CA 1
ATOM 1385 C C . CYS A 1 185 ? -12.039 15.078 9.031 1 96.94 185 CYS A C 1
ATOM 1387 O O . CYS A 1 185 ? -12.383 15.82 8.109 1 96.94 185 CYS A O 1
ATOM 1389 N N . THR A 1 186 ? -11.305 14.016 8.82 1 96.56 186 THR A N 1
ATOM 1390 C CA . THR A 1 186 ? -10.977 13.477 7.504 1 96.56 186 THR A CA 1
ATOM 1391 C C . THR A 1 186 ? -11.273 11.977 7.445 1 96.56 186 THR A C 1
ATOM 1393 O O . THR A 1 186 ? -10.742 11.203 8.242 1 96.56 186 THR A O 1
ATOM 1396 N N . GLY A 1 187 ? -12.125 11.602 6.531 1 97.62 187 GLY A N 1
ATOM 1397 C CA . GLY A 1 187 ? -12.469 10.203 6.352 1 97.62 187 GLY A CA 1
ATOM 1398 C C . GLY A 1 187 ? -12.273 9.719 4.93 1 97.62 187 GLY A C 1
ATOM 1399 O O . GLY A 1 187 ? -12.477 10.469 3.977 1 97.62 187 GLY A O 1
ATOM 1400 N N . SER A 1 188 ? -11.875 8.5 4.797 1 97.81 188 SER A N 1
ATOM 1401 C CA . SER A 1 188 ? -11.719 7.871 3.49 1 97.81 188 SER A CA 1
ATOM 1402 C C . SER A 1 188 ? -12.25 6.438 3.5 1 97.81 188 SER A C 1
ATOM 1404 O O . SER A 1 188 ? -11.938 5.664 4.406 1 97.81 188 SER A O 1
ATOM 1406 N N . PRO A 1 189 ? -13.023 6.098 2.529 1 98.38 189 PRO A N 1
ATOM 1407 C CA . PRO A 1 189 ? -13.531 4.727 2.467 1 98.38 189 PRO A CA 1
ATOM 1408 C C . PRO A 1 189 ? -12.453 3.707 2.117 1 98.38 189 PRO A C 1
ATOM 1410 O O . PRO A 1 189 ? -11.547 4.004 1.331 1 98.38 189 PRO A O 1
ATOM 1413 N N . VAL A 1 190 ? -12.523 2.602 2.738 1 98.38 190 VAL A N 1
ATOM 1414 C CA . VAL A 1 190 ? -11.711 1.441 2.402 1 98.38 190 VAL A CA 1
ATOM 1415 C C . VAL A 1 190 ? -12.539 0.44 1.6 1 98.38 190 VAL A C 1
ATOM 1417 O O . VAL A 1 190 ? -13.656 0.097 1.987 1 98.38 190 VAL A O 1
ATOM 1420 N N . HIS A 1 191 ? -11.961 -0.027 0.554 1 98.19 191 HIS A N 1
ATOM 1421 C CA . HIS A 1 191 ? -12.688 -0.973 -0.29 1 98.19 191 HIS A CA 1
ATOM 1422 C C . HIS A 1 191 ? -12.086 -2.371 -0.191 1 98.19 191 HIS A C 1
ATOM 1424 O O . HIS A 1 191 ? -10.883 -2.518 0.058 1 98.19 191 HIS A O 1
ATOM 1430 N N . ASP A 1 192 ? -12.906 -3.342 -0.304 1 96.75 192 ASP A N 1
ATOM 1431 C CA . ASP A 1 192 ? -12.453 -4.711 -0.524 1 96.75 192 ASP A CA 1
ATOM 1432 C C . ASP A 1 192 ? -11.859 -4.875 -1.923 1 96.75 192 ASP A C 1
ATOM 1434 O O . ASP A 1 192 ? -12.562 -4.711 -2.922 1 96.75 192 ASP A O 1
ATOM 1438 N N . PRO A 1 193 ? -10.594 -5.145 -1.98 1 94.25 193 PRO A N 1
ATOM 1439 C CA . PRO A 1 193 ? -9.977 -5.203 -3.309 1 94.25 193 PRO A CA 1
ATOM 1440 C C . PRO A 1 193 ? -10.492 -6.375 -4.145 1 94.25 193 PRO A C 1
ATOM 1442 O O . PRO A 1 193 ? -10.312 -6.387 -5.367 1 94.25 193 PRO A O 1
ATOM 1445 N N . ARG A 1 194 ? -11.109 -7.332 -3.596 1 93 194 ARG A N 1
ATOM 1446 C CA . ARG A 1 194 ? -11.609 -8.508 -4.301 1 93 194 ARG A CA 1
ATOM 1447 C C . ARG A 1 194 ? -12.93 -8.211 -4.992 1 93 194 ARG A C 1
ATOM 1449 O O . ARG A 1 194 ? -13.195 -8.711 -6.09 1 93 194 ARG A O 1
ATOM 1456 N N . THR A 1 195 ? -13.734 -7.348 -4.344 1 93.06 195 THR A N 1
ATOM 1457 C CA . THR A 1 195 ? -15.102 -7.164 -4.824 1 93.06 195 THR A CA 1
ATOM 1458 C C . THR A 1 195 ? -15.352 -5.711 -5.207 1 93.06 195 THR A C 1
ATOM 1460 O O . THR A 1 195 ? -16.281 -5.41 -5.961 1 93.06 195 THR A O 1
ATOM 1463 N N . GLY A 1 196 ? -14.625 -4.758 -4.574 1 94.69 196 GLY A N 1
ATOM 1464 C CA . GLY A 1 196 ? -14.859 -3.338 -4.793 1 94.69 196 GLY A CA 1
ATOM 1465 C C . GLY A 1 196 ? -15.812 -2.727 -3.779 1 94.69 196 GLY A C 1
ATOM 1466 O O . GLY A 1 196 ? -15.984 -1.506 -3.738 1 94.69 196 GLY A O 1
ATOM 1467 N N . ASP A 1 197 ? -16.328 -3.557 -2.949 1 95.81 197 ASP A N 1
ATOM 1468 C CA . ASP A 1 197 ? -17.297 -3.08 -1.963 1 95.81 197 ASP A CA 1
ATOM 1469 C C . ASP A 1 197 ? -16.609 -2.236 -0.889 1 95.81 197 ASP A C 1
ATOM 1471 O O . ASP A 1 197 ? -15.43 -2.447 -0.58 1 95.81 197 ASP A O 1
ATOM 1475 N N . ILE A 1 198 ? -17.375 -1.332 -0.28 1 98 198 ILE A N 1
ATOM 1476 C CA . ILE A 1 198 ? -16.859 -0.553 0.843 1 98 198 ILE A CA 1
ATOM 1477 C C . ILE A 1 198 ? -16.844 -1.415 2.104 1 98 198 ILE A C 1
ATOM 1479 O O . ILE A 1 198 ? -17.875 -1.976 2.494 1 98 198 ILE A O 1
ATOM 1483 N N . LEU A 1 199 ? -15.742 -1.557 2.688 1 98.12 199 LEU A N 1
ATOM 1484 C CA . LEU A 1 199 ? -15.594 -2.289 3.939 1 98.12 199 LEU A CA 1
ATOM 1485 C C . LEU A 1 199 ? -15.844 -1.377 5.137 1 98.12 199 LEU A C 1
ATOM 1487 O O . LEU A 1 199 ? -16.281 -1.837 6.191 1 98.12 199 LEU A O 1
ATOM 1491 N N . GLY A 1 200 ? -15.531 -0.122 4.922 1 98.44 200 GLY A N 1
ATOM 1492 C CA . GLY A 1 200 ? -15.641 0.868 5.984 1 98.44 200 GLY A CA 1
ATOM 1493 C C . GLY A 1 200 ? -14.906 2.156 5.676 1 98.44 200 GLY A C 1
ATOM 1494 O O . GLY A 1 200 ? -14.727 2.514 4.508 1 98.44 200 GLY A O 1
ATOM 1495 N N . VAL A 1 201 ? -14.586 2.938 6.801 1 98.56 201 VAL A N 1
ATOM 1496 C CA . VAL A 1 201 ? -13.93 4.234 6.668 1 98.56 201 VAL A CA 1
ATOM 1497 C C . VAL A 1 201 ? -12.82 4.363 7.711 1 98.56 201 VAL A C 1
ATOM 1499 O O . VAL A 1 201 ? -13 3.973 8.867 1 98.56 201 VAL A O 1
ATOM 1502 N N . VAL A 1 202 ? -11.703 4.836 7.262 1 98.19 202 VAL A N 1
ATOM 1503 C CA . VAL A 1 202 ? -10.664 5.305 8.172 1 98.19 202 VAL A CA 1
ATOM 1504 C C . VAL A 1 202 ? -10.789 6.816 8.359 1 98.19 202 VAL A C 1
ATOM 1506 O O . VAL A 1 202 ? -10.828 7.57 7.383 1 98.19 202 VAL A O 1
ATOM 1509 N N . ASP A 1 203 ? -10.836 7.234 9.602 1 97.94 203 ASP A N 1
ATOM 1510 C CA . ASP A 1 203 ? -11.102 8.641 9.898 1 97.94 203 ASP A CA 1
ATOM 1511 C C . ASP A 1 203 ? -10.07 9.195 10.891 1 97.94 203 ASP A C 1
ATOM 1513 O O . ASP A 1 203 ? -9.703 8.516 11.852 1 97.94 203 ASP A O 1
ATOM 1517 N N . ILE A 1 204 ? -9.586 10.352 10.609 1 96.25 204 ILE A N 1
ATOM 1518 C CA . ILE A 1 204 ? -8.773 11.133 11.539 1 96.25 204 ILE A CA 1
ATOM 1519 C C . ILE A 1 204 ? -9.555 12.375 11.984 1 96.25 204 ILE A C 1
ATOM 1521 O O . ILE A 1 204 ? -10.094 13.109 11.156 1 96.25 204 ILE A O 1
ATOM 1525 N N . SER A 1 205 ? -9.617 12.523 13.328 1 96.69 205 SER A N 1
ATOM 1526 C CA . SER A 1 205 ? -10.336 13.656 13.883 1 96.69 205 SER A CA 1
ATOM 1527 C C . SER A 1 205 ? -9.516 14.375 14.945 1 96.69 205 SER A C 1
ATOM 1529 O O . SER A 1 205 ? -8.797 13.734 15.719 1 96.69 205 SER A O 1
ATOM 1531 N N . GLY A 1 206 ? -9.57 15.648 14.945 1 94.38 206 GLY A N 1
ATOM 1532 C CA . GLY A 1 206 ? -8.922 16.5 15.922 1 94.38 206 GLY A CA 1
ATOM 1533 C C . GLY A 1 206 ? -9.523 17.891 15.992 1 94.38 206 GLY A C 1
ATOM 1534 O O . GLY A 1 206 ? -10.578 18.156 15.414 1 94.38 206 GLY A O 1
ATOM 1535 N N . SER A 1 207 ? -8.82 18.734 16.766 1 93.69 207 SER A N 1
ATOM 1536 C CA . SER A 1 207 ? -9.273 20.109 16.859 1 93.69 207 SER A CA 1
ATOM 1537 C C . SER A 1 207 ? -9.227 20.812 15.508 1 93.69 207 SER A C 1
ATOM 1539 O O . SER A 1 207 ? -8.281 20.625 14.742 1 93.69 207 SER A O 1
ATOM 1541 N N . ALA A 1 208 ? -10.242 21.609 15.227 1 93.44 208 ALA A N 1
ATOM 1542 C CA . ALA A 1 208 ? -10.258 22.375 13.984 1 93.44 208 ALA A CA 1
ATOM 1543 C C . ALA A 1 208 ? -9.008 23.234 13.852 1 93.44 208 ALA A C 1
ATOM 1545 O O . ALA A 1 208 ? -8.484 23.406 12.75 1 93.44 208 ALA A O 1
ATOM 1546 N N . MET A 1 209 ? -8.453 23.625 14.922 1 88.06 209 MET A N 1
ATOM 1547 C CA . MET A 1 209 ? -7.332 24.562 14.906 1 88.06 209 MET A CA 1
ATOM 1548 C C . MET A 1 209 ? -6.016 23.828 14.656 1 88.06 209 MET A C 1
ATOM 1550 O O . MET A 1 209 ? -4.98 24.469 14.453 1 88.06 209 MET A O 1
ATOM 1554 N N . SER A 1 210 ? -6.066 22.547 14.57 1 82.44 210 SER A N 1
ATOM 1555 C CA . SER A 1 210 ? -4.855 21.766 14.336 1 82.44 210 SER A CA 1
ATOM 1556 C C . SER A 1 210 ? -4.879 21.109 12.961 1 82.44 210 SER A C 1
ATOM 1558 O O . SER A 1 210 ? -4.008 20.312 12.633 1 82.44 210 SER A O 1
ATOM 1560 N N . VAL A 1 211 ? -5.824 21.531 12.195 1 83.25 211 VAL A N 1
ATOM 1561 C CA . VAL A 1 211 ? -6.004 20.906 10.891 1 83.25 211 VAL A CA 1
ATOM 1562 C C . VAL A 1 211 ? -4.809 21.219 9.992 1 83.25 211 VAL A C 1
ATOM 1564 O O . VAL A 1 211 ? -4.262 22.328 10.047 1 83.25 211 VAL A O 1
ATOM 1567 N N . HIS A 1 212 ? -4.355 20.25 9.266 1 82.56 212 HIS A N 1
ATOM 1568 C CA . HIS A 1 212 ? -3.303 20.438 8.273 1 82.56 212 HIS A CA 1
ATOM 1569 C C . HIS A 1 212 ? -3.66 19.75 6.961 1 82.56 212 HIS A C 1
ATOM 1571 O O . HIS A 1 212 ? -4.207 18.656 6.957 1 82.56 212 HIS A O 1
ATOM 1577 N N . PRO A 1 213 ? -3.27 20.328 5.879 1 83.62 213 PRO A N 1
ATOM 1578 C CA . PRO A 1 213 ? -3.639 19.781 4.57 1 83.62 213 PRO A CA 1
ATOM 1579 C C . PRO A 1 213 ? -3.094 18.375 4.34 1 83.62 213 PRO A C 1
ATOM 1581 O O . PRO A 1 213 ? -3.693 17.594 3.6 1 83.62 213 PRO A O 1
ATOM 1584 N N . THR A 1 214 ? -2 18.016 4.992 1 87.56 214 THR A N 1
ATOM 1585 C CA . THR A 1 214 ? -1.363 16.734 4.742 1 87.56 214 THR A CA 1
ATOM 1586 C C . THR A 1 214 ? -2.205 15.594 5.312 1 87.56 214 THR A C 1
ATOM 1588 O O . THR A 1 214 ? -2.006 14.43 4.961 1 87.56 214 THR A O 1
ATOM 1591 N N . THR A 1 215 ? -3.111 15.922 6.156 1 89 215 THR A N 1
ATOM 1592 C CA . THR A 1 215 ? -3.902 14.891 6.816 1 89 215 THR A CA 1
ATOM 1593 C C . THR A 1 215 ? -4.754 14.133 5.801 1 89 215 THR A C 1
ATOM 1595 O O . THR A 1 215 ? -4.914 12.914 5.906 1 89 215 THR A O 1
ATOM 1598 N N . VAL A 1 216 ? -5.242 14.836 4.832 1 90.5 216 VAL A N 1
ATOM 1599 C CA . VAL A 1 216 ? -6.059 14.188 3.811 1 90.5 216 VAL A CA 1
ATOM 1600 C C . VAL A 1 216 ? -5.211 13.164 3.049 1 90.5 216 VAL A C 1
ATOM 1602 O O . VAL A 1 216 ? -5.645 12.031 2.83 1 90.5 216 VAL A O 1
ATOM 1605 N N . ALA A 1 217 ? -4.047 13.641 2.688 1 91.81 217 ALA A N 1
ATOM 1606 C CA . ALA A 1 217 ? -3.146 12.742 1.974 1 91.81 217 ALA A CA 1
ATOM 1607 C C . ALA A 1 217 ? -2.773 11.539 2.838 1 91.81 217 ALA A C 1
ATOM 1609 O O . ALA A 1 217 ? -2.689 10.414 2.342 1 91.81 217 ALA A O 1
ATOM 1610 N N . LEU A 1 218 ? -2.539 11.812 4.062 1 93.56 218 LEU A N 1
ATOM 1611 C CA . LEU A 1 218 ? -2.156 10.734 4.977 1 93.56 218 LEU A CA 1
ATOM 1612 C C . LEU A 1 218 ? -3.254 9.68 5.066 1 93.56 218 LEU A C 1
ATOM 1614 O O . LEU A 1 218 ? -2.986 8.492 4.914 1 93.56 218 LEU A O 1
ATOM 1618 N N . VAL A 1 219 ? -4.469 10.031 5.246 1 94.88 219 VAL A N 1
ATOM 1619 C CA . VAL A 1 219 ? -5.578 9.094 5.387 1 94.88 219 VAL A CA 1
ATOM 1620 C C . VAL A 1 219 ? -5.77 8.328 4.082 1 94.88 219 VAL A C 1
ATOM 1622 O O . VAL A 1 219 ? -5.922 7.102 4.094 1 94.88 219 VAL A O 1
ATOM 1625 N N . ARG A 1 220 ? -5.742 9.023 3.004 1 94.75 220 ARG A N 1
ATOM 1626 C CA . ARG A 1 220 ? -5.926 8.375 1.708 1 94.75 220 ARG A CA 1
ATOM 1627 C C . ARG A 1 220 ? -4.824 7.355 1.445 1 94.75 220 ARG A C 1
ATOM 1629 O O . ARG A 1 220 ? -5.094 6.254 0.963 1 94.75 220 ARG A O 1
ATOM 1636 N N . THR A 1 221 ? -3.625 7.777 1.715 1 95.38 221 THR A N 1
ATOM 1637 C CA . THR A 1 221 ? -2.498 6.879 1.496 1 95.38 221 THR A CA 1
ATOM 1638 C C . THR A 1 221 ? -2.594 5.66 2.408 1 95.38 221 THR A C 1
ATOM 1640 O O . THR A 1 221 ? -2.326 4.535 1.979 1 95.38 221 THR A O 1
ATOM 1643 N N . ALA A 1 222 ? -2.951 5.91 3.625 1 96.06 222 ALA A N 1
ATOM 1644 C CA . ALA A 1 222 ? -3.117 4.809 4.57 1 96.06 222 ALA A CA 1
ATOM 1645 C C . ALA A 1 222 ? -4.191 3.834 4.094 1 96.06 222 ALA A C 1
ATOM 1647 O O . ALA A 1 222 ? -4.031 2.617 4.219 1 96.06 222 ALA A O 1
ATOM 1648 N N . VAL A 1 223 ? -5.258 4.344 3.574 1 96.81 223 VAL A N 1
ATOM 1649 C CA . VAL A 1 223 ? -6.344 3.516 3.062 1 96.81 223 VAL A CA 1
ATOM 1650 C C . VAL A 1 223 ? -5.848 2.686 1.881 1 96.81 223 VAL A C 1
ATOM 1652 O O . VAL A 1 223 ? -6.109 1.482 1.804 1 96.81 223 VAL A O 1
ATOM 1655 N N . ARG A 1 224 ? -5.125 3.316 1.026 1 96.19 224 ARG A N 1
ATOM 1656 C CA . ARG A 1 224 ? -4.582 2.588 -0.116 1 96.19 224 ARG A CA 1
ATOM 1657 C C . ARG A 1 224 ? -3.639 1.48 0.34 1 96.19 224 ARG A C 1
ATOM 1659 O O . ARG A 1 224 ? -3.617 0.396 -0.246 1 96.19 224 ARG A O 1
ATOM 1666 N N . LEU A 1 225 ? -2.877 1.819 1.326 1 96.06 225 LEU A N 1
ATOM 1667 C CA . LEU A 1 225 ? -1.977 0.814 1.882 1 96.06 225 LEU A CA 1
ATOM 1668 C C . LEU A 1 225 ? -2.762 -0.343 2.488 1 96.06 225 LEU A C 1
ATOM 1670 O O . LEU A 1 225 ? -2.404 -1.508 2.301 1 96.06 225 LEU A O 1
ATOM 1674 N N . ALA A 1 226 ? -3.787 -0.022 3.215 1 96.69 226 ALA A N 1
ATOM 1675 C CA . ALA A 1 226 ? -4.648 -1.057 3.781 1 96.69 226 ALA A CA 1
ATOM 1676 C C . ALA A 1 226 ? -5.227 -1.949 2.686 1 96.69 226 ALA A C 1
ATOM 1678 O O . ALA A 1 226 ? -5.223 -3.176 2.812 1 96.69 226 ALA A O 1
ATOM 1679 N N . GLU A 1 227 ? -5.68 -1.359 1.659 1 97.19 227 GLU A N 1
ATOM 1680 C CA . GLU A 1 227 ? -6.242 -2.111 0.541 1 97.19 227 GLU A CA 1
ATOM 1681 C C . GLU A 1 227 ? -5.188 -2.986 -0.123 1 97.19 227 GLU A C 1
ATOM 1683 O O . GLU A 1 227 ? -5.469 -4.121 -0.511 1 97.19 227 GLU A O 1
ATOM 1688 N N . ALA A 1 228 ? -4.02 -2.455 -0.267 1 95.62 228 ALA A N 1
ATOM 1689 C CA . ALA A 1 228 ? -2.918 -3.236 -0.826 1 95.62 228 ALA A CA 1
ATOM 1690 C C . ALA A 1 228 ? -2.607 -4.449 0.049 1 95.62 228 ALA A C 1
ATOM 1692 O O . ALA A 1 228 ? -2.305 -5.527 -0.461 1 95.62 228 ALA A O 1
ATOM 1693 N N . THR A 1 229 ? -2.658 -4.242 1.312 1 95.69 229 THR A N 1
ATOM 1694 C CA . THR A 1 229 ? -2.418 -5.328 2.254 1 95.69 229 THR A CA 1
ATOM 1695 C C . THR A 1 229 ? -3.494 -6.402 2.125 1 95.69 229 THR A C 1
ATOM 1697 O O . THR A 1 229 ? -3.189 -7.598 2.109 1 95.69 229 THR A O 1
ATOM 1700 N N . LEU A 1 230 ? -4.672 -5.965 2.047 1 96.62 230 LEU A N 1
ATOM 1701 C CA . LEU A 1 230 ? -5.77 -6.906 1.848 1 96.62 230 LEU A CA 1
ATOM 1702 C C . LEU A 1 230 ? -5.578 -7.695 0.555 1 96.62 230 LEU A C 1
ATOM 1704 O O . LEU A 1 230 ? -5.832 -8.898 0.515 1 96.62 230 LEU A O 1
ATOM 1708 N N . TRP A 1 231 ? -5.152 -7.047 -0.453 1 95.88 231 TRP A N 1
ATOM 1709 C CA . TRP A 1 231 ? -4.91 -7.715 -1.729 1 95.88 231 TRP A CA 1
ATOM 1710 C C . TRP A 1 231 ? -3.816 -8.766 -1.593 1 95.88 231 TRP A C 1
ATOM 1712 O O . TRP A 1 231 ? -3.928 -9.867 -2.143 1 95.88 231 TRP A O 1
ATOM 1722 N N . ARG A 1 232 ? -2.77 -8.391 -0.889 1 93.81 232 ARG A N 1
ATOM 1723 C CA . ARG A 1 232 ? -1.676 -9.328 -0.66 1 93.81 232 ARG A CA 1
ATOM 1724 C C . ARG A 1 232 ? -2.166 -10.57 0.068 1 93.81 232 ARG A C 1
ATOM 1726 O O . ARG A 1 232 ? -1.78 -11.688 -0.278 1 93.81 232 ARG A O 1
ATOM 1733 N N . GLU A 1 233 ? -2.965 -10.391 1.036 1 94.19 233 GLU A N 1
ATOM 1734 C CA . GLU A 1 233 ? -3.545 -11.516 1.765 1 94.19 233 GLU A CA 1
ATOM 1735 C C . GLU A 1 233 ? -4.391 -12.391 0.845 1 94.19 233 GLU A C 1
ATOM 1737 O O . GLU A 1 233 ? -4.32 -13.617 0.913 1 94.19 233 GLU A O 1
ATOM 1742 N N . HIS A 1 234 ? -5.098 -11.789 0.015 1 95.12 234 HIS A N 1
ATOM 1743 C CA . HIS A 1 234 ? -5.926 -12.516 -0.94 1 95.12 234 HIS A CA 1
ATOM 1744 C C . HIS A 1 234 ? -5.07 -13.344 -1.895 1 95.12 234 HIS A C 1
ATOM 1746 O O . HIS A 1 234 ? -5.375 -14.5 -2.164 1 95.12 234 HIS A O 1
ATOM 1752 N N . THR A 1 235 ? -4.055 -12.727 -2.395 1 92.12 235 THR A N 1
ATOM 1753 C CA . THR A 1 235 ? -3.154 -13.414 -3.318 1 92.12 235 THR A CA 1
ATOM 1754 C C . THR A 1 235 ? -2.533 -14.641 -2.66 1 92.12 235 THR A C 1
ATOM 1756 O O . THR A 1 235 ? -2.41 -15.695 -3.289 1 92.12 235 THR A O 1
ATOM 1759 N N . ALA A 1 236 ? -2.17 -14.461 -1.419 1 90.25 236 ALA A N 1
ATOM 1760 C CA . ALA A 1 236 ? -1.629 -15.594 -0.676 1 90.25 236 ALA A CA 1
ATOM 1761 C C . ALA A 1 236 ? -2.664 -16.719 -0.55 1 90.25 236 ALA A C 1
ATOM 1763 O O . ALA A 1 236 ? -2.33 -17.891 -0.665 1 90.25 236 ALA A O 1
ATOM 1764 N N . GLN A 1 237 ? -3.844 -16.328 -0.313 1 93.12 237 GLN A N 1
ATOM 1765 C CA . GLN A 1 237 ? -4.926 -17.312 -0.211 1 93.12 237 GLN A CA 1
ATOM 1766 C C . GLN A 1 237 ? -5.156 -18.016 -1.544 1 93.12 237 GLN A C 1
ATOM 1768 O O . GLN A 1 237 ? -5.43 -19.219 -1.577 1 93.12 237 GLN A O 1
ATOM 1773 N N . LEU A 1 238 ? -5.043 -17.281 -2.598 1 92.62 238 LEU A N 1
ATOM 1774 C CA . LEU A 1 238 ? -5.191 -17.859 -3.926 1 92.62 238 LEU A CA 1
ATOM 1775 C C . LEU A 1 238 ? -4.086 -18.875 -4.199 1 92.62 238 LEU A C 1
ATOM 1777 O O . LEU A 1 238 ? -4.34 -19.938 -4.773 1 92.62 238 LEU A O 1
ATOM 1781 N N . GLU A 1 239 ? -2.938 -18.547 -3.789 1 87 239 GLU A N 1
ATOM 1782 C CA . GLU A 1 239 ? -1.81 -19.469 -3.967 1 87 239 GLU A CA 1
ATOM 1783 C C . GLU A 1 239 ? -2.018 -20.75 -3.188 1 87 239 GLU A C 1
ATOM 1785 O O . GLU A 1 239 ? -1.711 -21.844 -3.684 1 87 239 GLU A O 1
ATOM 1790 N N . LYS A 1 240 ? -2.518 -20.625 -2.029 1 88.31 240 LYS A N 1
ATOM 1791 C CA . LYS A 1 240 ? -2.816 -21.812 -1.227 1 88.31 240 LYS A CA 1
ATOM 1792 C C . LYS A 1 240 ? -3.885 -22.672 -1.892 1 88.31 240 LYS A C 1
ATOM 1794 O O . LYS A 1 240 ? -3.768 -23.891 -1.93 1 88.31 240 LYS A O 1
ATOM 1799 N N . LEU A 1 241 ? -4.84 -22.016 -2.385 1 92.19 241 LEU A N 1
ATOM 1800 C CA . LEU A 1 241 ? -5.895 -22.719 -3.102 1 92.19 241 LEU A CA 1
ATOM 1801 C C . LEU A 1 241 ? -5.34 -23.438 -4.328 1 92.19 241 LEU A C 1
ATOM 1803 O O . LEU A 1 241 ? -5.691 -24.594 -4.594 1 92.19 241 LEU A O 1
ATOM 1807 N N . ARG A 1 242 ? -4.516 -22.797 -4.992 1 87.94 242 ARG A N 1
ATOM 1808 C CA . ARG A 1 242 ? -3.867 -23.391 -6.156 1 87.94 242 ARG A CA 1
ATOM 1809 C C . ARG A 1 242 ? -3.08 -24.641 -5.766 1 87.94 242 ARG A C 1
ATOM 1811 O O . ARG A 1 242 ? -3.188 -25.672 -6.422 1 87.94 242 ARG A O 1
ATOM 1818 N N . GLY A 1 243 ? -2.309 -24.5 -4.746 1 83.25 243 GLY A N 1
ATOM 1819 C CA . GLY A 1 243 ? -1.529 -25.641 -4.27 1 83.25 243 GLY A CA 1
ATOM 1820 C C . GLY A 1 243 ? -2.385 -26.828 -3.9 1 83.25 243 GLY A C 1
ATOM 1821 O O . GLY A 1 243 ? -2.061 -27.969 -4.258 1 83.25 243 GLY A O 1
ATOM 1822 N N . ARG A 1 244 ? -3.443 -26.594 -3.283 1 84.06 244 ARG A N 1
ATOM 1823 C CA . ARG A 1 244 ? -4.344 -27.656 -2.844 1 84.06 244 ARG A CA 1
ATOM 1824 C C . ARG A 1 244 ? -5.051 -28.297 -4.031 1 84.06 244 ARG A C 1
ATOM 1826 O O . ARG A 1 244 ? -5.344 -29.5 -4.012 1 84.06 244 ARG A O 1
ATOM 1833 N N . ALA A 1 245 ? -5.219 -27.5 -5.023 1 88.38 245 ALA A N 1
ATOM 1834 C CA . ALA A 1 245 ? -6.008 -27.969 -6.16 1 88.38 245 ALA A CA 1
ATOM 1835 C C . ALA A 1 245 ? -5.109 -28.547 -7.25 1 88.38 245 ALA A C 1
ATOM 1837 O O . ALA A 1 245 ? -5.598 -29.094 -8.25 1 88.38 245 ALA A O 1
ATOM 1838 N N . ALA A 1 246 ? -3.84 -28.469 -7.07 1 82.06 246 ALA A N 1
ATOM 1839 C CA . ALA A 1 246 ? -2.879 -28.844 -8.102 1 82.06 246 ALA A CA 1
ATOM 1840 C C . ALA A 1 246 ? -3.082 -30.281 -8.555 1 82.06 246 ALA A C 1
ATOM 1842 O O . ALA A 1 246 ? -3.164 -30.562 -9.75 1 82.06 246 ALA A O 1
ATOM 1843 N N . PRO A 1 247 ? -3.252 -31.234 -7.633 1 78.5 247 PRO A N 1
ATOM 1844 C CA . PRO A 1 247 ? -3.475 -32.625 -8.07 1 78.5 247 PRO A CA 1
ATOM 1845 C C . PRO A 1 247 ? -4.777 -32.781 -8.852 1 78.5 247 PRO A C 1
ATOM 1847 O O . PRO A 1 247 ? -4.828 -33.562 -9.805 1 78.5 247 PRO A O 1
ATOM 1850 N N . LEU A 1 248 ? -5.723 -32.062 -8.453 1 82.38 248 LEU A N 1
ATOM 1851 C CA . LEU A 1 248 ? -7.02 -32.156 -9.117 1 82.38 248 LEU A CA 1
ATOM 1852 C C . LEU A 1 248 ? -6.938 -31.578 -10.531 1 82.38 248 LEU A C 1
ATOM 1854 O O . LEU A 1 248 ? -7.52 -32.125 -11.469 1 82.38 248 LEU A O 1
ATOM 1858 N N . LEU A 1 249 ? -6.234 -30.516 -10.695 1 83.12 249 LEU A N 1
ATOM 1859 C CA . LEU A 1 249 ? -6.055 -29.906 -12.008 1 83.12 249 LEU A CA 1
ATOM 1860 C C . LEU A 1 249 ? -5.223 -30.812 -12.914 1 83.12 249 LEU A C 1
ATOM 1862 O O . LEU A 1 249 ? -5.504 -30.922 -14.109 1 83.12 249 LEU A O 1
ATOM 1866 N N . ALA A 1 250 ? -4.305 -31.469 -12.32 1 74.56 250 ALA A N 1
ATOM 1867 C CA . ALA A 1 250 ? -3.43 -32.344 -13.078 1 74.56 250 ALA A CA 1
ATOM 1868 C C . ALA A 1 250 ? -4.195 -33.562 -13.594 1 74.56 250 ALA A C 1
ATOM 1870 O O . ALA A 1 250 ? -3.898 -34.094 -14.68 1 74.56 250 ALA A O 1
ATOM 1871 N N . SER A 1 251 ? -5.215 -33.938 -12.852 1 78.38 251 SER A N 1
ATOM 1872 C CA . SER A 1 251 ? -5.953 -35.156 -13.195 1 78.38 251 SER A CA 1
ATOM 1873 C C . SER A 1 251 ? -7.273 -34.812 -13.875 1 78.38 251 SER A C 1
ATOM 1875 O O . SER A 1 251 ? -8.109 -35.688 -14.078 1 78.38 251 SER A O 1
ATOM 1877 N N . ALA A 1 252 ? -7.543 -33.594 -14.18 1 78.62 252 ALA A N 1
ATOM 1878 C CA . ALA A 1 252 ? -8.852 -33.156 -14.656 1 78.62 252 ALA A CA 1
ATOM 1879 C C . ALA A 1 252 ? -9.148 -33.75 -16.047 1 78.62 252 ALA A C 1
ATOM 1881 O O . ALA A 1 252 ? -10.312 -33.875 -16.438 1 78.62 252 ALA A O 1
ATOM 1882 N N . GLY A 1 253 ? -8.203 -34.25 -16.781 1 76 253 GLY A N 1
ATOM 1883 C CA . GLY A 1 253 ? -8.398 -34.844 -18.094 1 76 253 GLY A CA 1
ATOM 1884 C C . GLY A 1 253 ? -8.828 -33.844 -19.141 1 76 253 GLY A C 1
ATOM 1885 O O . GLY A 1 253 ? -9.102 -34.219 -20.281 1 76 253 GLY A O 1
ATOM 1886 N N . GLY A 1 254 ? -9.039 -32.625 -18.781 1 79.88 254 GLY A N 1
ATOM 1887 C CA . GLY A 1 254 ? -9.422 -31.562 -19.688 1 79.88 254 GLY A CA 1
ATOM 1888 C C . GLY A 1 254 ? -9.258 -30.188 -19.062 1 79.88 254 GLY A C 1
ATOM 1889 O O . GLY A 1 254 ? -8.695 -30.047 -17.984 1 79.88 254 GLY A O 1
ATOM 1890 N N . PRO A 1 255 ? -9.789 -29.188 -19.875 1 85.06 255 PRO A N 1
ATOM 1891 C CA . PRO A 1 255 ? -9.68 -27.812 -19.359 1 85.06 255 PRO A CA 1
ATOM 1892 C C . PRO A 1 255 ? -10.453 -27.609 -18.062 1 85.06 255 PRO A C 1
ATOM 1894 O O . PRO A 1 255 ? -11.578 -28.094 -17.922 1 85.06 255 PRO A O 1
ATOM 1897 N N . ALA A 1 256 ? -9.789 -27 -17.125 1 89.88 256 ALA A N 1
ATOM 1898 C CA . ALA A 1 256 ? -10.398 -26.766 -15.812 1 89.88 256 ALA A CA 1
ATOM 1899 C C . ALA A 1 256 ? -9.781 -25.531 -15.148 1 89.88 256 ALA A C 1
ATOM 1901 O O . ALA A 1 256 ? -8.641 -25.156 -15.445 1 89.88 256 ALA A O 1
ATOM 1902 N N . LEU A 1 257 ? -10.641 -24.906 -14.344 1 92.56 257 LEU A N 1
ATOM 1903 C CA . LEU A 1 257 ? -10.195 -23.766 -13.555 1 92.56 257 LEU A CA 1
ATOM 1904 C C . LEU A 1 257 ? -10.523 -23.953 -12.078 1 92.56 257 LEU A C 1
ATOM 1906 O O . LEU A 1 257 ? -11.492 -24.641 -11.734 1 92.56 257 LEU A O 1
ATOM 1910 N N . VAL A 1 258 ? -9.695 -23.422 -11.312 1 94.31 258 VAL A N 1
ATOM 1911 C CA . VAL A 1 258 ? -9.984 -23.297 -9.883 1 94.31 258 VAL A CA 1
ATOM 1912 C C . VAL A 1 258 ? -10.133 -21.828 -9.516 1 94.31 258 VAL A C 1
ATOM 1914 O O . VAL A 1 258 ? -9.25 -21.016 -9.812 1 94.31 258 VAL A O 1
ATOM 1917 N N . VAL A 1 259 ? -11.305 -21.469 -8.922 1 95.81 259 VAL A N 1
ATOM 1918 C CA . VAL A 1 259 ? -11.586 -20.078 -8.594 1 95.81 259 VAL A CA 1
ATOM 1919 C C . VAL A 1 259 ? -11.969 -19.969 -7.117 1 95.81 259 VAL A C 1
ATOM 1921 O O . VAL A 1 259 ? -12.438 -20.938 -6.512 1 95.81 259 VAL A O 1
ATOM 1924 N N . ASP A 1 260 ? -11.672 -18.797 -6.547 1 96.12 260 ASP A N 1
ATOM 1925 C CA . ASP A 1 260 ? -12.078 -18.625 -5.156 1 96.12 260 ASP A CA 1
ATOM 1926 C C . ASP A 1 260 ? -13.539 -18.188 -5.059 1 96.12 260 ASP A C 1
ATOM 1928 O O . ASP A 1 260 ? -14.258 -18.203 -6.059 1 96.12 260 ASP A O 1
ATOM 1932 N N . GLN A 1 261 ? -13.992 -17.859 -3.881 1 94.25 261 GLN A N 1
ATOM 1933 C CA . GLN A 1 261 ? -15.398 -17.578 -3.617 1 94.25 261 GLN A CA 1
ATOM 1934 C C . GLN A 1 261 ? -15.836 -16.281 -4.293 1 94.25 261 GLN A C 1
ATOM 1936 O O . GLN A 1 261 ? -17.031 -16.031 -4.457 1 94.25 261 GLN A O 1
ATOM 1941 N N . HIS A 1 262 ? -14.828 -15.477 -4.695 1 94.25 262 HIS A N 1
ATOM 1942 C CA . HIS A 1 262 ? -15.141 -14.188 -5.309 1 94.25 262 HIS A CA 1
ATOM 1943 C C . HIS A 1 262 ? -14.914 -14.227 -6.812 1 94.25 262 HIS A C 1
ATOM 1945 O O . HIS A 1 262 ? -15.031 -13.203 -7.488 1 94.25 262 HIS A O 1
ATOM 1951 N N . GLY A 1 263 ? -14.555 -15.383 -7.359 1 94.56 263 GLY A N 1
ATOM 1952 C CA . GLY A 1 263 ? -14.422 -15.547 -8.797 1 94.56 263 GLY A CA 1
ATOM 1953 C C . GLY A 1 263 ? -12.992 -15.375 -9.281 1 94.56 263 GLY A C 1
ATOM 1954 O O . GLY A 1 263 ? -12.727 -15.477 -10.484 1 94.56 263 GLY A O 1
ATOM 1955 N N . TRP A 1 264 ? -12.102 -15.133 -8.344 1 95.25 264 TRP A N 1
ATOM 1956 C CA . TRP A 1 264 ? -10.711 -14.953 -8.758 1 95.25 264 TRP A CA 1
ATOM 1957 C C . TRP A 1 264 ? -10.062 -16.297 -9.086 1 95.25 264 TRP A C 1
ATOM 1959 O O . TRP A 1 264 ? -10.148 -17.234 -8.305 1 95.25 264 TRP A O 1
ATOM 1969 N N . VAL A 1 265 ? -9.375 -16.359 -10.227 1 92.81 265 VAL A N 1
ATOM 1970 C CA . VAL A 1 265 ? -8.812 -17.625 -10.719 1 92.81 265 VAL A CA 1
ATOM 1971 C C . VAL A 1 265 ? -7.496 -17.922 -10 1 92.81 265 VAL A C 1
ATOM 1973 O O . VAL A 1 265 ? -6.574 -17.109 -10.031 1 92.81 265 VAL A O 1
ATOM 1976 N N . ALA A 1 266 ? -7.434 -19.016 -9.359 1 92.75 266 ALA A N 1
ATOM 1977 C CA . ALA A 1 266 ? -6.227 -19.453 -8.664 1 92.75 266 ALA A CA 1
ATOM 1978 C C . ALA A 1 266 ? -5.324 -20.266 -9.594 1 92.75 266 ALA A C 1
ATOM 1980 O O . ALA A 1 266 ? -4.098 -20.203 -9.477 1 92.75 266 ALA A O 1
ATOM 1981 N N . GLY A 1 267 ? -5.941 -20.969 -10.469 1 88 267 GLY A N 1
ATOM 1982 C CA . GLY A 1 267 ? -5.215 -21.828 -11.391 1 88 267 GLY A CA 1
ATOM 1983 C C . GLY A 1 267 ? -6.07 -22.312 -12.547 1 88 267 GLY A C 1
ATOM 1984 O O . GLY A 1 267 ? -7.301 -22.281 -12.469 1 88 267 GLY A O 1
ATOM 1985 N N . ALA A 1 268 ? -5.332 -22.75 -13.555 1 85.38 268 ALA A N 1
ATOM 1986 C CA . ALA A 1 268 ? -6.004 -23.25 -14.75 1 85.38 268 ALA A CA 1
ATOM 1987 C C . ALA A 1 268 ? -5.152 -24.281 -15.461 1 85.38 268 ALA A C 1
ATOM 1989 O O . ALA A 1 268 ? -3.926 -24.281 -15.336 1 85.38 268 ALA A O 1
ATOM 1990 N N . THR A 1 269 ? -5.832 -25.172 -16.062 1 80.06 269 THR A N 1
ATOM 1991 C CA . THR A 1 269 ? -5.176 -26.156 -16.922 1 80.06 269 THR A CA 1
ATOM 1992 C C . THR A 1 269 ? -5.906 -26.266 -18.266 1 80.06 269 THR A C 1
ATOM 1994 O O . THR A 1 269 ? -7.137 -26.219 -18.312 1 80.06 269 THR A O 1
ATOM 1997 N N . GLY A 1 270 ? -5.074 -26.219 -19.344 1 76.12 270 GLY A N 1
ATOM 1998 C CA . GLY A 1 270 ? -5.625 -26.484 -20.656 1 76.12 270 GLY A CA 1
ATOM 1999 C C . GLY A 1 270 ? -6.355 -25.297 -21.266 1 76.12 270 GLY A C 1
ATOM 2000 O O . GLY A 1 270 ? -7.004 -25.438 -22.312 1 76.12 270 GLY A O 1
ATOM 2001 N N . ILE A 1 271 ? -6.352 -24.188 -20.609 1 75.5 271 ILE A N 1
ATOM 2002 C CA . ILE A 1 271 ? -7.066 -23.016 -21.109 1 75.5 271 ILE A CA 1
ATOM 2003 C C . ILE A 1 271 ? -6.395 -21.75 -20.625 1 75.5 271 ILE A C 1
ATOM 2005 O O . ILE A 1 271 ? -5.801 -21.719 -19.531 1 75.5 271 ILE A O 1
ATOM 2009 N N . ALA A 1 272 ? -6.5 -20.719 -21.469 1 76.25 272 ALA A N 1
ATOM 2010 C CA . ALA A 1 272 ? -6.102 -19.391 -21.016 1 76.25 272 ALA A CA 1
ATOM 2011 C C . ALA A 1 272 ? -7.195 -18.75 -20.172 1 76.25 272 ALA A C 1
ATOM 2013 O O . ALA A 1 272 ? -8.242 -18.344 -20.703 1 76.25 272 ALA A O 1
ATOM 2014 N N . ALA A 1 273 ? -6.969 -18.703 -18.969 1 78.19 273 ALA A N 1
ATOM 2015 C CA . ALA A 1 273 ? -8 -18.234 -18.047 1 78.19 273 ALA A CA 1
ATOM 2016 C C . ALA A 1 273 ? -7.891 -16.734 -17.812 1 78.19 273 ALA A C 1
ATOM 2018 O O . ALA A 1 273 ? -6.789 -16.188 -17.797 1 78.19 273 ALA A O 1
ATOM 2019 N N . PRO A 1 274 ? -9.102 -16.094 -17.688 1 84.75 274 PRO A N 1
ATOM 2020 C CA . PRO A 1 274 ? -9.062 -14.711 -17.219 1 84.75 274 PRO A CA 1
ATOM 2021 C C . PRO A 1 274 ? -8.609 -14.586 -15.773 1 84.75 274 PRO A C 1
ATOM 2023 O O . PRO A 1 274 ? -8.414 -15.602 -15.094 1 84.75 274 PRO A O 1
ATOM 2026 N N . GLU A 1 275 ? -8.453 -13.328 -15.344 1 87.44 275 GLU A N 1
ATOM 2027 C CA . GLU A 1 275 ? -8.047 -13.102 -13.961 1 87.44 275 GLU A CA 1
ATOM 2028 C C . GLU A 1 275 ? -9.18 -13.422 -12.992 1 87.44 275 GLU A C 1
ATOM 2030 O O . GLU A 1 275 ? -8.938 -13.906 -11.883 1 87.44 275 GLU A O 1
ATOM 2035 N N . ARG A 1 276 ? -10.367 -13.07 -13.5 1 91 276 ARG A N 1
ATOM 2036 C CA . ARG A 1 276 ? -11.523 -13.242 -12.633 1 91 276 ARG A CA 1
ATOM 2037 C C . ARG A 1 276 ? -12.758 -13.648 -13.438 1 91 276 ARG A C 1
ATOM 2039 O O . ARG A 1 276 ? -12.953 -13.18 -14.562 1 91 276 ARG A O 1
ATOM 2046 N N . LEU A 1 277 ? -13.516 -14.602 -12.906 1 90.81 277 LEU A N 1
ATOM 2047 C CA . LEU A 1 277 ? -14.82 -14.977 -13.43 1 90.81 277 LEU A CA 1
ATOM 2048 C C . LEU A 1 277 ? -15.938 -14.367 -12.594 1 90.81 277 LEU A C 1
ATOM 2050 O O . LEU A 1 277 ? -15.672 -13.703 -11.586 1 90.81 277 LEU A O 1
ATOM 2054 N N . ALA A 1 278 ? -17.156 -14.531 -13.125 1 88.12 278 ALA A N 1
ATOM 2055 C CA . ALA A 1 278 ? -18.297 -14.18 -12.281 1 88.12 278 ALA A CA 1
ATOM 2056 C C . ALA A 1 278 ? -18.281 -14.992 -10.984 1 88.12 278 ALA A C 1
ATOM 2058 O O . ALA A 1 278 ? -17.812 -16.125 -10.953 1 88.12 278 ALA A O 1
ATOM 2059 N N . THR A 1 279 ? -18.781 -14.32 -9.945 1 90.44 279 THR A N 1
ATOM 2060 C CA . THR A 1 279 ? -18.797 -14.992 -8.648 1 90.44 279 THR A CA 1
ATOM 2061 C C . THR A 1 27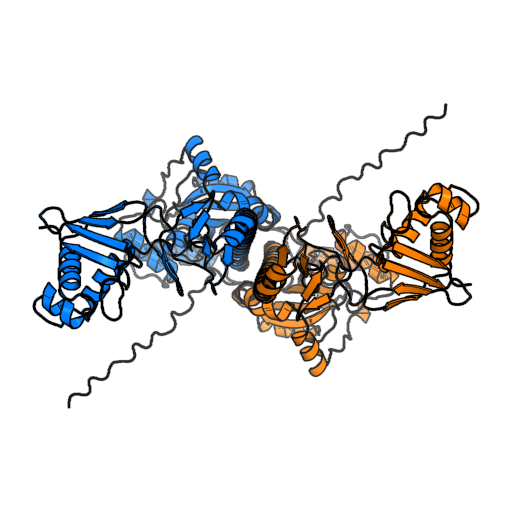9 ? -19.578 -16.297 -8.727 1 90.44 279 THR A C 1
ATOM 2063 O O . THR A 1 279 ? -20.75 -16.312 -9.109 1 90.44 279 THR A O 1
ATOM 2066 N N . PRO A 1 280 ? -18.938 -17.375 -8.398 1 90.19 280 PRO A N 1
ATOM 2067 C CA . PRO A 1 280 ? -19.609 -18.672 -8.477 1 90.19 280 PRO A CA 1
ATOM 2068 C C . PRO A 1 280 ? -20.625 -18.875 -7.359 1 90.19 280 PRO A C 1
ATOM 2070 O O . PRO A 1 280 ? -20.516 -18.266 -6.297 1 90.19 280 PRO A O 1
ATOM 2073 N N . SER A 1 281 ? -21.594 -19.625 -7.633 1 85.62 281 SER A N 1
ATOM 2074 C CA . SER A 1 281 ? -22.594 -20.062 -6.672 1 85.62 281 SER A CA 1
ATOM 2075 C C . SER A 1 281 ? -23.016 -21.516 -6.934 1 85.62 281 SER A C 1
ATOM 2077 O O . SER A 1 281 ? -22.938 -22 -8.062 1 85.62 281 SER A O 1
ATOM 2079 N N . GLN A 1 282 ? -23.359 -22.141 -5.871 1 81.25 282 GLN A N 1
ATOM 2080 C CA . GLN A 1 282 ? -23.734 -23.547 -5.984 1 81.25 282 GLN A CA 1
ATOM 2081 C C . GLN A 1 282 ? -24.891 -23.734 -6.957 1 81.25 282 GLN A C 1
ATOM 2083 O O . GLN A 1 282 ? -25.938 -23.078 -6.824 1 81.25 282 GLN A O 1
ATOM 2088 N N . GLY A 1 283 ? -24.656 -24.578 -7.965 1 73.75 283 GLY A N 1
ATOM 2089 C CA . GLY A 1 283 ? -25.734 -24.969 -8.875 1 73.75 283 GLY A CA 1
ATOM 2090 C C . GLY A 1 283 ? -25.969 -23.953 -9.984 1 73.75 283 GLY A C 1
ATOM 2091 O O . GLY A 1 283 ? -26.703 -24.234 -10.938 1 73.75 283 GLY A O 1
ATOM 2092 N N . LYS A 1 284 ? -25.406 -22.828 -9.891 1 78.06 284 LYS A N 1
ATOM 2093 C CA . LYS A 1 284 ? -25.609 -21.781 -10.891 1 78.06 284 LYS A CA 1
ATOM 2094 C C . LYS A 1 284 ? -24.516 -21.812 -11.953 1 78.06 284 LYS A C 1
ATOM 2096 O O . LYS A 1 284 ? -23.328 -21.719 -11.633 1 78.06 284 LYS A O 1
ATOM 2101 N N . PRO A 1 285 ? -24.938 -22.016 -13.188 1 78.62 285 PRO A N 1
ATOM 2102 C CA . PRO A 1 285 ? -23.938 -22.062 -14.242 1 78.62 285 PRO A CA 1
ATOM 2103 C C . PRO A 1 285 ? -23.219 -20.734 -14.445 1 78.62 285 PRO A C 1
ATOM 2105 O O . PRO A 1 285 ? -23.781 -19.672 -14.156 1 78.62 285 PRO A O 1
ATOM 2108 N N . LEU A 1 286 ? -21.922 -20.859 -14.875 1 83.25 286 LEU A N 1
ATOM 2109 C CA . LEU A 1 286 ? -21.094 -19.703 -15.203 1 83.25 286 LEU A CA 1
ATOM 2110 C C . LEU A 1 286 ? -20.562 -19.797 -16.625 1 83.25 286 LEU A C 1
ATOM 2112 O O . LEU A 1 286 ? -20.297 -20.906 -17.125 1 83.25 286 LEU A O 1
ATOM 2116 N N . LEU A 1 287 ? -20.531 -18.703 -17.234 1 79.44 287 LEU A N 1
ATOM 2117 C CA . LEU A 1 287 ? -19.891 -18.656 -18.547 1 79.44 287 LEU A CA 1
ATOM 2118 C C . LEU A 1 287 ? -18.375 -18.469 -18.422 1 79.44 287 LEU A C 1
ATOM 2120 O O . LEU A 1 287 ? -17.922 -17.531 -17.766 1 79.44 287 LEU A O 1
ATOM 2124 N N . VAL A 1 288 ? -17.688 -19.375 -18.906 1 82.69 288 VAL A N 1
ATOM 2125 C CA . VAL A 1 288 ? -16.234 -19.297 -18.875 1 82.69 288 VAL A CA 1
ATOM 2126 C C . VAL A 1 288 ? -15.703 -19.094 -20.297 1 82.69 288 VAL A C 1
ATOM 2128 O O . VAL A 1 288 ? -15.93 -19.922 -21.172 1 82.69 288 VAL A O 1
ATOM 2131 N N . PRO A 1 289 ? -15.047 -18 -20.484 1 75.69 289 PRO A N 1
ATOM 2132 C CA . PRO A 1 289 ? -14.453 -17.781 -21.812 1 75.69 289 PRO A CA 1
ATOM 2133 C C . PRO A 1 289 ? -13.586 -18.969 -22.25 1 75.69 289 PRO A C 1
ATOM 2135 O O . PRO A 1 289 ? -12.734 -19.422 -21.5 1 75.69 289 PRO A O 1
ATOM 2138 N N . GLY A 1 290 ? -13.867 -19.484 -23.391 1 68.94 290 GLY A N 1
ATOM 2139 C CA . GLY A 1 290 ? -13.094 -20.578 -23.938 1 68.94 290 GLY A CA 1
ATOM 2140 C C . GLY A 1 290 ? -13.633 -21.953 -23.547 1 68.94 290 GLY A C 1
ATOM 2141 O O . GLY A 1 290 ? -13.312 -22.953 -24.188 1 68.94 290 GLY A O 1
ATOM 2142 N N . LEU A 1 291 ? -14.477 -22.031 -22.547 1 75.56 291 LEU A N 1
ATOM 2143 C CA . LEU A 1 291 ? -14.992 -23.312 -22.078 1 75.56 291 LEU A CA 1
ATOM 2144 C C . LEU A 1 291 ? -16.516 -23.391 -22.25 1 75.56 291 LEU A C 1
ATOM 2146 O O . LEU A 1 291 ? -17.078 -24.469 -22.266 1 75.56 291 LEU A O 1
ATOM 2150 N N . GLY A 1 292 ? -17 -22.188 -22.328 1 76.94 292 GLY A N 1
ATOM 2151 C CA . GLY A 1 292 ? -18.453 -22.172 -22.391 1 76.94 292 GLY A CA 1
ATOM 2152 C C . GLY A 1 292 ? -19.109 -22.234 -21.031 1 76.94 292 GLY A C 1
ATOM 2153 O O . GLY A 1 292 ? -18.594 -21.672 -20.047 1 76.94 292 GLY A O 1
ATOM 2154 N N . ILE A 1 293 ? -20.297 -22.859 -20.984 1 77.19 293 ILE A N 1
ATOM 2155 C CA . ILE A 1 293 ? -21.078 -22.906 -19.75 1 77.19 293 ILE A CA 1
ATOM 2156 C C . ILE A 1 293 ? -20.547 -24.031 -18.844 1 77.19 293 ILE A C 1
ATOM 2158 O O . ILE A 1 293 ? -20.391 -25.172 -19.281 1 77.19 293 ILE A O 1
ATOM 2162 N N . CYS A 1 294 ? -20.297 -23.641 -17.656 1 84.69 294 CYS A N 1
ATOM 2163 C CA . CYS A 1 294 ? -19.781 -24.594 -16.672 1 84.69 294 CYS A CA 1
ATOM 2164 C C . CYS A 1 294 ? -20.531 -24.453 -15.359 1 84.69 294 CYS A C 1
ATOM 2166 O O . CYS A 1 294 ? -21.062 -23.391 -15.039 1 84.69 294 CYS A O 1
ATOM 2168 N N . VAL A 1 295 ? -20.625 -25.562 -14.688 1 81.62 295 VAL A N 1
ATOM 2169 C CA . VAL A 1 295 ? -21.219 -25.531 -13.352 1 81.62 295 VAL A CA 1
ATOM 2170 C C . VAL A 1 295 ? -20.125 -25.688 -12.305 1 81.62 295 VAL A C 1
ATOM 2172 O O . VAL A 1 295 ? -19.453 -26.719 -12.242 1 81.62 295 VAL A O 1
ATOM 2175 N N . PRO A 1 296 ? -20.016 -24.641 -11.492 1 90.06 296 PRO A N 1
ATOM 2176 C CA . PRO A 1 296 ? -18.969 -24.719 -10.477 1 90.06 296 PRO A CA 1
ATOM 2177 C C . PRO A 1 296 ? -19.203 -25.828 -9.461 1 90.06 296 PRO A C 1
ATOM 2179 O O . PRO A 1 296 ? -20.344 -26.062 -9.055 1 90.06 296 PRO A O 1
ATOM 2182 N N . GLU A 1 297 ? -18.125 -26.547 -9.125 1 90.12 297 GLU A N 1
ATOM 2183 C CA . GLU A 1 297 ? -18.141 -27.594 -8.102 1 90.12 297 GLU A CA 1
ATOM 2184 C C . GLU A 1 297 ? -17.391 -27.141 -6.852 1 90.12 297 GLU A C 1
ATOM 2186 O O . GLU A 1 297 ? -16.266 -26.625 -6.934 1 90.12 297 GLU A O 1
ATOM 2191 N N . PRO A 1 298 ? -18.031 -27.297 -5.711 1 91.31 298 PRO A N 1
ATOM 2192 C CA . PRO A 1 298 ? -17.375 -26.859 -4.484 1 91.31 298 PRO A CA 1
ATOM 2193 C C . PRO A 1 298 ? -16.031 -27.562 -4.254 1 91.31 298 PRO A C 1
ATOM 2195 O O . PRO A 1 298 ? -15.914 -28.766 -4.504 1 91.31 298 PRO A O 1
ATOM 2198 N N . LEU A 1 299 ? -15.062 -26.859 -3.875 1 91.56 299 LEU A N 1
ATOM 2199 C CA . LEU A 1 299 ? -13.727 -27.328 -3.549 1 91.56 299 LEU A CA 1
ATOM 2200 C C . LEU A 1 299 ? -13.156 -26.578 -2.352 1 91.56 299 LEU A C 1
ATOM 2202 O O . LEU A 1 299 ? -12.445 -25.578 -2.518 1 91.56 299 LEU A O 1
ATOM 2206 N N . GLY A 1 300 ? -13.469 -27.047 -1.116 1 87.94 300 GLY A N 1
ATOM 2207 C CA . GLY A 1 300 ? -12.984 -26.344 0.064 1 87.94 300 GLY A CA 1
ATOM 2208 C C . GLY A 1 300 ? -13.391 -24.891 0.106 1 87.94 300 GLY A C 1
ATOM 2209 O O . GLY A 1 300 ? -14.586 -24.578 0.129 1 87.94 300 GLY A O 1
ATOM 2210 N N . ASP A 1 301 ? -12.367 -23.984 -0.044 1 88.12 301 ASP A N 1
ATOM 2211 C CA . ASP A 1 301 ? -12.609 -22.547 0.039 1 88.12 301 ASP A CA 1
ATOM 2212 C C . ASP A 1 301 ? -12.75 -21.938 -1.353 1 88.12 301 ASP A C 1
ATOM 2214 O O . ASP A 1 301 ? -12.656 -20.719 -1.513 1 88.12 301 ASP A O 1
ATOM 2218 N N . GLY A 1 302 ? -13 -22.844 -2.336 1 94.81 302 GLY A N 1
ATOM 2219 C CA . GLY A 1 302 ? -13.148 -22.391 -3.709 1 94.81 302 GLY A CA 1
ATOM 2220 C C . GLY A 1 302 ? -14.023 -23.297 -4.555 1 94.81 302 GLY A C 1
ATOM 2221 O O . GLY A 1 302 ? -14.898 -23.984 -4.027 1 94.81 302 GLY A O 1
ATOM 2222 N N . TRP A 1 303 ? -13.805 -23.141 -5.906 1 95.06 303 TRP A N 1
ATOM 2223 C CA . TRP A 1 303 ? -14.633 -23.859 -6.863 1 95.06 303 TRP A CA 1
ATOM 2224 C C . TRP A 1 303 ? -13.781 -24.453 -7.98 1 95.06 303 TRP A C 1
ATOM 2226 O O . TRP A 1 303 ? -12.844 -23.812 -8.461 1 95.06 303 TRP A O 1
ATOM 2236 N N . LEU A 1 304 ? -14.117 -25.625 -8.297 1 92.94 304 LEU A N 1
ATOM 2237 C CA . LEU A 1 304 ? -13.617 -26.203 -9.539 1 92.94 304 LEU A CA 1
ATOM 2238 C C . LEU A 1 304 ? -14.578 -25.938 -10.688 1 92.94 304 LEU A C 1
ATOM 2240 O O . LEU A 1 304 ? -15.789 -26.156 -10.555 1 92.94 304 LEU A O 1
ATOM 2244 N N . VAL A 1 305 ? -14.062 -25.406 -11.742 1 91.81 305 VAL A N 1
ATOM 2245 C CA . VAL A 1 305 ? -14.883 -25.078 -12.906 1 91.81 305 VAL A CA 1
ATOM 2246 C C . VAL A 1 305 ? -14.359 -25.812 -14.133 1 91.81 305 VAL A C 1
ATOM 2248 O O . VAL A 1 305 ? -13.219 -25.609 -14.555 1 91.81 305 VAL A O 1
ATOM 2251 N N . ARG A 1 306 ? -15.133 -26.672 -14.609 1 87.94 306 ARG A N 1
ATOM 2252 C CA . ARG A 1 306 ? -14.766 -27.453 -15.789 1 87.94 306 ARG A CA 1
ATOM 2253 C C . ARG A 1 306 ? -15.992 -27.844 -16.609 1 87.94 306 ARG A C 1
ATOM 2255 O O . ARG A 1 306 ? -17.125 -27.719 -16.125 1 87.94 306 ARG A O 1
ATOM 2262 N N . ARG A 1 307 ? -15.625 -28.141 -17.859 1 77.06 307 ARG A N 1
ATOM 2263 C CA . ARG A 1 307 ? -16.719 -28.578 -18.719 1 77.06 307 ARG A CA 1
ATOM 2264 C C . ARG A 1 307 ? -17.234 -29.953 -18.297 1 77.06 307 ARG A C 1
ATOM 2266 O O . ARG A 1 307 ? -16.438 -30.844 -17.953 1 77.06 307 ARG A O 1
ATOM 2273 N N . ARG A 1 308 ? -18.422 -30.094 -18.047 1 64.81 308 ARG A N 1
ATOM 2274 C CA . ARG A 1 308 ? -19 -31.406 -17.75 1 64.81 308 ARG A CA 1
ATOM 2275 C C . ARG A 1 308 ? -18.828 -32.344 -18.938 1 64.81 308 ARG A C 1
ATOM 2277 O O . ARG A 1 308 ? -19.047 -31.938 -20.094 1 64.81 308 ARG A O 1
ATOM 2284 N N . VAL A 1 309 ? -17.812 -33.406 -18.875 1 54.41 309 VAL A N 1
ATOM 2285 C CA . VAL A 1 309 ? -17.594 -34.375 -19.938 1 54.41 309 VAL A CA 1
ATOM 2286 C C . VAL A 1 309 ? -18.922 -34.906 -20.438 1 54.41 309 VAL A C 1
ATOM 2288 O O . VAL A 1 309 ? -19.078 -35.219 -21.625 1 54.41 309 VAL A O 1
ATOM 2291 N N . ASP A 1 310 ? -19.625 -35.531 -19.484 1 51.47 310 ASP A N 1
ATOM 2292 C CA . ASP A 1 310 ? -20.719 -36.344 -19.984 1 51.47 310 ASP A CA 1
ATOM 2293 C C . ASP A 1 310 ? -21.812 -35.469 -20.625 1 51.47 310 ASP A C 1
ATOM 2295 O O . ASP A 1 310 ? -22.344 -34.562 -20 1 51.47 310 ASP A O 1
ATOM 2299 N N . GLY A 1 311 ? -21.75 -34.938 -21.875 1 49.28 311 GLY A N 1
ATOM 2300 C CA . GLY A 1 311 ? -22.547 -34.438 -22.984 1 49.28 311 GLY A CA 1
ATOM 2301 C C . GLY A 1 311 ? -23.688 -33.531 -22.547 1 49.28 311 GLY A C 1
ATOM 2302 O O . GLY A 1 311 ? -24.469 -33.062 -23.375 1 49.28 311 GLY A O 1
ATOM 2303 N N . ALA A 1 312 ? -24.469 -33.781 -21.516 1 53.09 312 ALA A N 1
ATOM 2304 C CA . ALA A 1 312 ? -25.812 -33.219 -21.625 1 53.09 312 ALA A CA 1
ATOM 2305 C C . ALA A 1 312 ? -25.812 -31.734 -21.328 1 53.09 312 ALA A C 1
ATOM 2307 O O . ALA A 1 312 ? -25.172 -31.281 -20.375 1 53.09 312 ALA A O 1
ATOM 2308 N N . GLY A 1 313 ? -25.75 -30.859 -22.375 1 63.12 313 GLY A N 1
ATOM 2309 C CA . GLY A 1 313 ? -26.047 -29.438 -22.312 1 63.12 313 GLY A CA 1
ATOM 2310 C C . GLY A 1 313 ? -26.859 -29.047 -21.094 1 63.12 313 GLY A C 1
ATOM 2311 O O . GLY A 1 313 ? -27.312 -29.906 -20.328 1 63.12 313 GLY A O 1
ATOM 2312 N N . LEU A 1 314 ? -26.766 -27.891 -20.672 1 75.19 314 LEU A N 1
ATOM 2313 C CA . LEU A 1 314 ? -27.625 -27.375 -19.609 1 75.19 314 LEU A CA 1
ATOM 2314 C C . LEU A 1 314 ? -29.078 -27.375 -20.047 1 75.19 314 LEU A C 1
ATOM 2316 O O . LEU A 1 314 ? -29.391 -27.047 -21.188 1 75.19 314 LEU A O 1
ATOM 2320 N N . GLN A 1 315 ? -29.859 -28.016 -19.234 1 82.31 315 GLN A N 1
ATOM 2321 C CA . GLN A 1 315 ? -31.297 -27.969 -19.5 1 82.31 315 GLN A CA 1
ATOM 2322 C C . GLN A 1 315 ? -31.984 -26.906 -18.656 1 82.31 315 GLN A C 1
ATOM 2324 O O . GLN A 1 315 ? -31.688 -26.781 -17.453 1 82.31 315 GLN A O 1
ATOM 2329 N N . VAL A 1 316 ? -32.719 -26.078 -19.344 1 88.25 316 VAL A N 1
ATOM 2330 C CA . VAL A 1 316 ? -33.5 -25.047 -18.656 1 88.25 316 VAL A CA 1
ATOM 2331 C C . VAL A 1 316 ? -34.969 -25.344 -18.797 1 88.25 316 VAL A C 1
ATOM 2333 O O . VAL A 1 316 ? -35.469 -25.578 -19.906 1 88.25 316 VAL A O 1
ATOM 2336 N N . GLU A 1 317 ? -35.625 -25.453 -17.656 1 90.44 317 GLU A N 1
ATOM 2337 C CA . GLU A 1 317 ? -37.062 -25.625 -17.625 1 90.44 317 GLU A CA 1
ATOM 2338 C C . GLU A 1 317 ? -37.781 -24.312 -17.25 1 90.44 317 GLU A C 1
ATOM 2340 O O . GLU A 1 317 ? -37.469 -23.719 -16.219 1 90.44 317 GLU A O 1
ATOM 2345 N N . LEU A 1 318 ? -38.625 -23.859 -18.141 1 92.69 318 LEU A N 1
ATOM 2346 C CA . LEU A 1 318 ? -39.375 -22.625 -17.922 1 92.69 318 LEU A CA 1
ATOM 2347 C C . LEU A 1 318 ? -40.812 -22.922 -17.531 1 92.69 318 LEU A C 1
ATOM 2349 O O . LEU A 1 318 ? -41.562 -23.5 -18.328 1 92.69 318 LEU A O 1
ATOM 2353 N N . ASP A 1 319 ? -41.125 -22.594 -16.25 1 91.5 319 ASP A N 1
ATOM 2354 C CA . ASP A 1 319 ? -42.5 -22.562 -15.828 1 91.5 319 ASP A CA 1
ATOM 2355 C C . ASP A 1 319 ? -43.094 -21.156 -15.938 1 91.5 319 ASP A C 1
ATOM 2357 O O . ASP A 1 319 ? -42.812 -20.297 -15.094 1 91.5 319 ASP A O 1
ATOM 2361 N N . LEU A 1 320 ? -43.938 -20.922 -16.984 1 88.62 320 LEU A N 1
ATOM 2362 C CA . LEU A 1 320 ? -44.406 -19.562 -17.281 1 88.62 320 LEU A CA 1
ATOM 2363 C C . LEU A 1 320 ? -45.875 -19.406 -16.938 1 88.62 320 LEU A C 1
ATOM 2365 O O . LEU A 1 320 ? -46.594 -18.672 -17.609 1 88.62 320 LEU A O 1
ATOM 2369 N N . GLY A 1 321 ? -46.281 -20.125 -15.938 1 84.5 321 GLY A N 1
ATOM 2370 C CA . GLY A 1 321 ? -47.656 -20.016 -15.438 1 84.5 321 GLY A CA 1
ATOM 2371 C C . GLY A 1 321 ? -47.844 -18.797 -14.539 1 84.5 321 GLY A C 1
ATOM 2372 O O . GLY A 1 321 ? -47.281 -17.734 -14.781 1 84.5 321 GLY A O 1
ATOM 2373 N N . ALA A 1 322 ? -48.719 -18.953 -13.484 1 86.38 322 ALA A N 1
ATOM 2374 C CA . ALA A 1 322 ? -49.125 -17.875 -12.586 1 86.38 322 ALA A CA 1
ATOM 2375 C C . ALA A 1 322 ? -47.938 -17.422 -11.711 1 86.38 322 ALA A C 1
ATOM 2377 O O . ALA A 1 322 ? -47.812 -16.25 -11.406 1 86.38 322 ALA A O 1
ATOM 2378 N N . SER A 1 323 ? -47.156 -18.406 -11.312 1 89.94 323 SER A N 1
ATOM 2379 C CA . SER A 1 323 ? -45.938 -18.141 -10.555 1 89.94 323 SER A CA 1
ATOM 2380 C C . SER A 1 323 ? -44.688 -18.547 -11.336 1 89.94 323 SER A C 1
ATOM 2382 O O . SER A 1 323 ? -44.062 -19.578 -11.039 1 89.94 323 SER A O 1
ATOM 2384 N N . PRO A 1 324 ? -44.312 -17.625 -12.234 1 91.88 324 PRO A N 1
ATOM 2385 C CA . PRO A 1 324 ? -43.281 -18.031 -13.18 1 91.88 324 PRO A CA 1
ATOM 2386 C C . PRO A 1 324 ? -41.938 -18.281 -12.508 1 91.88 324 PRO A C 1
ATOM 2388 O O . PRO A 1 324 ? -41.562 -17.547 -11.594 1 91.88 324 PRO A O 1
ATOM 2391 N N . ARG A 1 325 ? -41.219 -19.359 -12.906 1 93.19 325 ARG A N 1
ATOM 2392 C CA . ARG A 1 325 ? -39.906 -19.75 -12.398 1 93.19 325 ARG A CA 1
ATOM 2393 C C . ARG A 1 325 ? -39.062 -20.375 -13.492 1 93.19 325 ARG A C 1
ATOM 2395 O O . ARG A 1 325 ? -39.594 -20.891 -14.484 1 93.19 325 ARG A O 1
ATOM 2402 N N . VAL A 1 326 ? -37.844 -20.25 -13.352 1 90.25 326 VAL A N 1
ATOM 2403 C CA . VAL A 1 326 ? -36.875 -20.922 -14.242 1 90.25 326 VAL A CA 1
ATOM 2404 C C . VAL A 1 326 ? -36.031 -21.891 -13.438 1 90.25 326 VAL A C 1
ATOM 2406 O O . VAL A 1 326 ? -35.625 -21.594 -12.312 1 90.25 326 VAL A O 1
ATOM 2409 N N . THR A 1 327 ? -35.969 -23.094 -13.93 1 86.81 327 THR A N 1
ATOM 2410 C CA . THR A 1 327 ? -35.125 -24.109 -13.32 1 86.81 327 THR A CA 1
ATOM 2411 C C . THR A 1 327 ? -34 -24.516 -14.266 1 86.81 327 THR A C 1
ATOM 2413 O O . THR A 1 327 ? -34.25 -24.922 -15.406 1 86.81 327 THR A O 1
ATOM 2416 N N . VAL A 1 328 ? -32.812 -24.312 -13.836 1 81.56 328 VAL A N 1
ATOM 2417 C CA . VAL A 1 328 ? -31.656 -24.766 -14.594 1 81.56 328 VAL A CA 1
ATOM 2418 C C . VAL A 1 328 ? -31.188 -26.125 -14.062 1 81.56 328 VAL A C 1
ATOM 2420 O O . VAL A 1 328 ? -30.859 -26.266 -12.883 1 81.56 328 VAL A O 1
ATOM 2423 N N . CYS A 1 329 ? -31.297 -27.047 -14.984 1 73.69 329 CYS A N 1
ATOM 2424 C CA . CYS A 1 329 ? -31.016 -28.422 -14.609 1 73.69 329 CYS A CA 1
ATOM 2425 C C . CYS A 1 329 ? -29.594 -28.812 -15.008 1 73.69 329 CYS A C 1
ATOM 2427 O O . CYS A 1 329 ? -29.203 -28.656 -16.156 1 73.69 329 CYS A O 1
ATOM 2429 N N . GLY A 1 330 ? -28.828 -29.141 -13.969 1 63.28 330 GLY A N 1
ATOM 2430 C CA . GLY A 1 330 ? -27.5 -29.734 -14.133 1 63.28 330 GLY A CA 1
ATOM 2431 C C . GLY A 1 330 ? -27.188 -30.797 -13.094 1 63.28 330 GLY A C 1
ATOM 2432 O O . GLY A 1 330 ? -28.031 -31.641 -12.797 1 63.28 330 GLY A O 1
ATOM 2433 N N . ASP A 1 331 ? -25.984 -30.797 -12.602 1 61.47 331 ASP A N 1
ATOM 2434 C CA . ASP A 1 331 ? -25.672 -31.703 -11.5 1 61.47 331 ASP A CA 1
ATOM 2435 C C . ASP A 1 331 ? -26.484 -31.359 -10.25 1 61.47 331 ASP A C 1
ATOM 2437 O O . ASP A 1 331 ? -26.922 -32.25 -9.523 1 61.47 331 ASP A O 1
ATOM 2441 N N . ALA A 1 332 ? -26.609 -30.031 -10.102 1 63.41 332 ALA A N 1
ATOM 2442 C CA . ALA A 1 332 ? -27.531 -29.516 -9.094 1 63.41 332 ALA A CA 1
ATOM 2443 C C . ALA A 1 332 ? -28.547 -28.562 -9.727 1 63.41 332 ALA A C 1
ATOM 2445 O O . ALA A 1 332 ? -28.203 -27.781 -10.617 1 63.41 332 ALA A O 1
ATOM 2446 N N . ASN A 1 333 ? -29.781 -28.859 -9.414 1 71.81 333 ASN A N 1
ATOM 2447 C CA . ASN A 1 333 ? -30.844 -28 -9.938 1 71.81 333 ASN A CA 1
ATOM 2448 C C . ASN A 1 333 ? -30.969 -26.703 -9.141 1 71.81 333 ASN A C 1
ATOM 2450 O O . ASN A 1 333 ? -30.781 -26.703 -7.922 1 71.81 333 ASN A O 1
ATOM 2454 N N . TRP A 1 334 ? -31.016 -25.641 -9.938 1 75.69 334 TRP A N 1
ATOM 2455 C CA . TRP A 1 334 ? -31.234 -24.344 -9.312 1 75.69 334 TRP A CA 1
ATOM 2456 C C . TRP A 1 334 ? -32.469 -23.672 -9.914 1 75.69 334 TRP A C 1
ATOM 2458 O O . TRP A 1 334 ? -32.656 -23.688 -11.125 1 75.69 334 TRP A O 1
ATOM 2468 N N . THR A 1 335 ? -33.375 -23.25 -8.961 1 82.75 335 THR A N 1
ATOM 2469 C CA . THR A 1 335 ? -34.625 -22.625 -9.406 1 82.75 335 THR A CA 1
ATOM 2470 C C . THR A 1 335 ? -34.688 -21.172 -8.969 1 82.75 335 THR A C 1
ATOM 2472 O O . THR A 1 335 ? -34.281 -20.828 -7.852 1 82.75 335 THR A O 1
ATOM 2475 N N . GLN A 1 336 ? -35.094 -20.312 -9.859 1 85.44 336 GLN A N 1
ATOM 2476 C CA . GLN A 1 336 ? -35.25 -18.891 -9.586 1 85.44 336 GLN A CA 1
ATOM 2477 C C . GLN A 1 336 ? -36.625 -18.375 -10 1 85.44 336 GLN A C 1
ATOM 2479 O O . GLN A 1 336 ? -37.125 -18.719 -11.086 1 85.44 336 GLN A O 1
ATOM 2484 N N . ALA A 1 337 ? -37.219 -17.594 -9.062 1 90 337 ALA A N 1
ATOM 2485 C CA . ALA A 1 337 ? -38.469 -16.938 -9.414 1 90 337 ALA A CA 1
ATOM 2486 C C . ALA A 1 337 ? -38.25 -15.844 -10.453 1 90 337 ALA A C 1
ATOM 2488 O O . ALA A 1 337 ? -37.188 -15.195 -10.461 1 90 337 ALA A O 1
ATOM 2489 N N . LEU A 1 338 ? -39.25 -15.664 -11.297 1 90.69 338 LEU A N 1
ATOM 2490 C CA . LEU A 1 338 ? -39.156 -14.664 -12.359 1 90.69 338 LEU A CA 1
ATOM 2491 C C . LEU A 1 338 ? -40.25 -13.602 -12.203 1 90.69 338 LEU A C 1
ATOM 2493 O O . LEU A 1 338 ? -41.375 -13.914 -11.812 1 90.69 338 LEU A O 1
ATOM 2497 N N . SER A 1 339 ? -39.938 -12.406 -12.445 1 90.62 339 SER A N 1
ATOM 2498 C CA . SER A 1 339 ? -40.969 -11.391 -12.625 1 90.62 339 SER A CA 1
ATOM 2499 C C . SER A 1 339 ? -41.812 -11.656 -13.883 1 90.62 339 SER A C 1
ATOM 2501 O O . SER A 1 339 ? -41.344 -12.375 -14.781 1 90.62 339 SER A O 1
ATOM 2503 N N . PRO A 1 340 ? -43 -11.062 -13.891 1 90.94 340 PRO A N 1
ATOM 2504 C CA . PRO A 1 340 ? -43.812 -11.234 -15.094 1 90.94 340 PRO A CA 1
ATOM 2505 C C . PRO A 1 340 ? -43.125 -10.758 -16.359 1 90.94 340 PRO A C 1
ATOM 2507 O O . PRO A 1 340 ? -43.219 -11.414 -17.406 1 90.94 340 PRO A O 1
ATOM 2510 N N . ARG A 1 341 ? -42.344 -9.75 -16.188 1 92.31 341 ARG A N 1
ATOM 2511 C CA . ARG A 1 341 ? -41.625 -9.219 -17.344 1 92.31 341 ARG A CA 1
ATOM 2512 C C . ARG A 1 341 ? -40.531 -10.188 -17.781 1 92.31 341 ARG A C 1
ATOM 2514 O O . ARG A 1 341 ? -40.375 -10.438 -18.984 1 92.31 341 ARG A O 1
ATOM 2521 N N . HIS A 1 342 ? -39.844 -10.695 -16.859 1 94.19 342 HIS A N 1
ATOM 2522 C CA . HIS A 1 342 ? -38.781 -11.633 -17.172 1 94.19 342 HIS A CA 1
ATOM 2523 C C . HIS A 1 342 ? -39.312 -12.922 -17.797 1 94.19 342 HIS A C 1
ATOM 2525 O O . HIS A 1 342 ? -38.719 -13.492 -18.703 1 94.19 342 HIS A O 1
ATOM 2531 N N . ALA A 1 343 ? -40.469 -13.234 -17.312 1 93.88 343 ALA A N 1
ATOM 2532 C CA . ALA A 1 343 ? -41.125 -14.406 -17.891 1 93.88 343 ALA A CA 1
ATOM 2533 C C . ALA A 1 343 ? -41.5 -14.164 -19.359 1 93.88 343 ALA A C 1
ATOM 2535 O O . ALA A 1 343 ? -41.312 -15.047 -20.203 1 93.88 343 ALA A O 1
ATOM 2536 N N . GLN A 1 344 ? -41.969 -13.047 -19.609 1 93.69 344 GLN A N 1
ATOM 2537 C CA . GLN A 1 344 ? -42.312 -12.688 -20.984 1 93.69 344 GLN A CA 1
ATOM 2538 C C . GLN A 1 344 ? -41.094 -12.711 -21.891 1 93.69 344 GLN A C 1
ATOM 2540 O O . GLN A 1 344 ? -41.125 -13.227 -23 1 93.69 344 GLN A O 1
ATOM 2545 N N . ILE A 1 345 ? -40.031 -12.219 -21.359 1 94.88 345 ILE A N 1
ATOM 2546 C CA . ILE A 1 345 ? -38.781 -12.172 -22.141 1 94.88 345 ILE A CA 1
ATOM 2547 C C . ILE A 1 345 ? -38.344 -13.586 -22.469 1 94.88 345 ILE A C 1
ATOM 2549 O O . ILE A 1 345 ? -38.031 -13.898 -23.625 1 94.88 345 ILE A O 1
ATOM 2553 N N . LEU A 1 346 ? -38.312 -14.414 -21.516 1 94.38 346 LEU A N 1
ATOM 2554 C CA . LEU A 1 346 ? -37.844 -15.781 -21.703 1 94.38 346 LEU A CA 1
ATOM 2555 C C . LEU A 1 346 ? -38.75 -16.562 -22.641 1 94.38 346 LEU A C 1
ATOM 2557 O O . LEU A 1 346 ? -38.281 -17.406 -23.391 1 94.38 346 LEU A O 1
ATOM 2561 N N . ARG A 1 347 ? -40.031 -16.203 -22.594 1 93.62 347 ARG A N 1
ATOM 2562 C CA . ARG A 1 347 ? -40.969 -16.828 -23.547 1 93.62 347 ARG A CA 1
ATOM 2563 C C . ARG A 1 347 ? -40.625 -16.469 -24.984 1 93.62 347 ARG A C 1
ATOM 2565 O O . ARG A 1 347 ? -40.625 -17.344 -25.859 1 93.62 347 ARG A O 1
ATOM 2572 N N . VAL A 1 348 ? -40.281 -15.273 -25.125 1 94.81 348 VAL A N 1
ATOM 2573 C CA . VAL A 1 348 ? -39.938 -14.812 -26.469 1 94.81 348 VAL A CA 1
ATOM 2574 C C . VAL A 1 348 ? -38.656 -15.5 -26.922 1 94.81 348 VAL A C 1
ATOM 2576 O O . VAL A 1 348 ? -38.562 -15.945 -28.062 1 94.81 348 VAL A O 1
ATOM 2579 N N . LEU A 1 349 ? -37.688 -15.625 -26.062 1 94.69 349 LEU A N 1
ATOM 2580 C CA . LEU A 1 349 ? -36.406 -16.234 -26.391 1 94.69 349 LEU A CA 1
ATOM 2581 C C . LEU A 1 349 ? -36.562 -17.719 -26.688 1 94.69 349 LEU A C 1
ATOM 2583 O O . LEU A 1 349 ? -35.906 -18.25 -27.578 1 94.69 349 LEU A O 1
ATOM 2587 N N . ALA A 1 350 ? -37.438 -18.328 -25.969 1 93.19 350 ALA A N 1
ATOM 2588 C CA . ALA A 1 350 ? -37.688 -19.766 -26.172 1 93.19 350 ALA A CA 1
ATOM 2589 C C . ALA A 1 350 ? -38.281 -20.031 -27.547 1 93.19 350 ALA A C 1
ATOM 2591 O O . ALA A 1 350 ? -37.938 -21.016 -28.203 1 93.19 350 ALA A O 1
ATOM 2592 N N . VAL A 1 351 ? -39.094 -19.156 -27.969 1 92 351 VAL A N 1
ATOM 2593 C CA . VAL A 1 351 ? -39.75 -19.297 -29.25 1 92 351 VAL A CA 1
ATOM 2594 C C . VAL A 1 351 ? -38.75 -18.984 -30.375 1 92 351 VAL A C 1
ATOM 2596 O O . VAL A 1 351 ? -38.75 -19.656 -31.406 1 92 351 VAL A O 1
ATOM 2599 N N . ALA A 1 352 ? -37.969 -18.047 -30.141 1 93 352 ALA A N 1
ATOM 2600 C CA . ALA A 1 352 ? -37.031 -17.609 -31.156 1 93 352 ALA A CA 1
ATOM 2601 C C . ALA A 1 352 ? -35.938 -18.656 -31.391 1 93 352 ALA A C 1
ATOM 2603 O O . ALA A 1 352 ? -35.375 -18.75 -32.469 1 93 352 ALA A O 1
ATOM 2604 N N . GLY A 1 353 ? -35.625 -19.453 -30.344 1 89.75 353 GLY A N 1
ATOM 2605 C CA . GLY A 1 353 ? -34.656 -20.516 -30.453 1 89.75 353 GLY A CA 1
ATOM 2606 C C . GLY A 1 353 ? -33.25 -19.984 -30.672 1 89.75 353 GLY A C 1
ATOM 2607 O O . GLY A 1 353 ? -32.844 -18.984 -30.078 1 89.75 353 GLY A O 1
ATOM 2608 N N . THR A 1 354 ? -32.438 -20.688 -31.516 1 88.12 354 THR A N 1
ATOM 2609 C CA . THR A 1 354 ? -31.031 -20.406 -31.688 1 88.12 354 THR A CA 1
ATOM 2610 C C . THR A 1 354 ? -30.844 -19.141 -32.531 1 88.12 354 THR A C 1
ATOM 2612 O O . THR A 1 354 ? -29.766 -18.547 -32.531 1 88.12 354 THR A O 1
ATOM 2615 N N . GLY A 1 355 ? -31.828 -18.75 -33.188 1 89.5 355 GLY A N 1
ATOM 2616 C CA . GLY A 1 355 ? -31.75 -17.547 -34 1 89.5 355 GLY A CA 1
ATOM 2617 C C . GLY A 1 355 ? -31.688 -16.281 -33.156 1 89.5 355 GLY A C 1
ATOM 2618 O O . GLY A 1 355 ? -31.156 -15.266 -33.594 1 89.5 355 GLY A O 1
ATOM 2619 N N . GLY A 1 356 ? -32.312 -16.312 -32 1 93.25 356 GLY A N 1
ATOM 2620 C CA . GLY A 1 356 ? -32.281 -15.203 -31.062 1 93.25 356 GLY A CA 1
ATOM 2621 C C . GLY A 1 356 ? -33.156 -14.031 -31.531 1 93.25 356 GLY A C 1
ATOM 2622 O O . GLY A 1 356 ? -33.875 -14.133 -32.5 1 93.25 356 GLY A O 1
ATOM 2623 N N . VAL A 1 357 ? -33.188 -12.93 -30.688 1 94.75 357 VAL A N 1
ATOM 2624 C CA . VAL A 1 357 ? -33.969 -11.734 -30.984 1 94.75 357 VAL A CA 1
ATOM 2625 C C . VAL A 1 357 ? -33.188 -10.492 -30.594 1 94.75 357 VAL A C 1
ATOM 2627 O O . VAL A 1 357 ? -32.406 -10.516 -29.641 1 94.75 357 VAL A O 1
ATOM 2630 N N . ASP A 1 358 ? -33.281 -9.469 -31.422 1 94.44 358 ASP A N 1
ATOM 2631 C CA . ASP A 1 358 ? -32.594 -8.219 -31.078 1 94.44 358 ASP A CA 1
ATOM 2632 C C . ASP A 1 358 ? -33.469 -7.367 -30.156 1 94.44 358 ASP A C 1
ATOM 2634 O O . ASP A 1 358 ? -34.625 -7.738 -29.859 1 94.44 358 ASP A O 1
ATOM 2638 N N . ALA A 1 359 ? -32.938 -6.309 -29.75 1 94.19 359 ALA A N 1
ATOM 2639 C CA . ALA A 1 359 ? -33.625 -5.465 -28.75 1 94.19 359 ALA A CA 1
ATOM 2640 C C . ALA A 1 359 ? -34.906 -4.867 -29.328 1 94.19 359 ALA A C 1
ATOM 2642 O O . ALA A 1 359 ? -35.906 -4.781 -28.625 1 94.19 359 ALA A O 1
ATOM 2643 N N . ALA A 1 360 ? -34.812 -4.52 -30.531 1 94 360 ALA A N 1
ATOM 2644 C CA . ALA A 1 360 ? -36 -3.912 -31.172 1 94 360 ALA A CA 1
ATOM 2645 C C . ALA A 1 360 ? -37.125 -4.922 -31.297 1 94 360 ALA A C 1
ATOM 2647 O O . ALA A 1 360 ? -38.281 -4.594 -31.031 1 94 360 ALA A O 1
ATOM 2648 N N . SER A 1 361 ? -36.781 -6.09 -31.703 1 94.62 361 SER A N 1
ATOM 2649 C CA . SER A 1 361 ? -37.75 -7.156 -31.844 1 94.62 361 SER A CA 1
ATOM 2650 C C . SER A 1 361 ? -38.344 -7.539 -30.484 1 94.62 361 SER A C 1
ATOM 2652 O O . SER A 1 361 ? -39.531 -7.82 -30.375 1 94.62 361 SER A O 1
ATOM 2654 N N . LEU A 1 362 ? -37.562 -7.574 -29.531 1 94.69 362 LEU A N 1
ATOM 2655 C CA . LEU A 1 362 ? -38.031 -7.871 -28.188 1 94.69 362 LEU A CA 1
ATOM 2656 C C . LEU A 1 362 ? -38.969 -6.766 -27.672 1 94.69 362 LEU A C 1
ATOM 2658 O O . LEU A 1 362 ? -39.938 -7.039 -27 1 94.69 362 LEU A O 1
ATOM 2662 N N . SER A 1 363 ? -38.625 -5.539 -27.984 1 95.44 363 SER A N 1
ATOM 2663 C CA . SER A 1 363 ? -39.469 -4.414 -27.656 1 95.44 363 SER A CA 1
ATOM 2664 C C . SER A 1 363 ? -40.875 -4.57 -28.266 1 95.44 363 SER A C 1
ATOM 2666 O O . SER A 1 363 ? -41.875 -4.324 -27.609 1 95.44 363 SER A O 1
ATOM 2668 N N . GLU A 1 364 ? -40.844 -4.93 -29.469 1 95.06 364 GLU A N 1
ATOM 2669 C CA . GLU A 1 364 ? -42.125 -5.148 -30.172 1 95.06 364 GLU A CA 1
ATOM 2670 C C . GLU A 1 364 ? -42.938 -6.219 -29.484 1 95.06 364 GLU A C 1
ATOM 2672 O O . GLU A 1 364 ? -44.156 -6.062 -29.328 1 95.06 364 GLU A O 1
ATOM 2677 N N . ALA A 1 365 ? -42.312 -7.195 -29.062 1 93.38 365 ALA A N 1
ATOM 2678 C CA . ALA A 1 365 ? -43 -8.312 -28.422 1 93.38 365 ALA A CA 1
ATOM 2679 C C . ALA A 1 365 ? -43.531 -7.922 -27.047 1 93.38 365 ALA A C 1
ATOM 2681 O O . ALA A 1 365 ? -44.625 -8.375 -26.625 1 93.38 365 ALA A O 1
ATOM 2682 N N . LEU A 1 366 ? -42.875 -7.109 -26.312 1 93.12 366 LEU A N 1
ATOM 2683 C CA . LEU A 1 366 ? -43.188 -6.809 -24.922 1 93.12 366 LEU A CA 1
ATOM 2684 C C . LEU A 1 366 ? -44.094 -5.582 -24.812 1 93.12 366 LEU A C 1
ATOM 2686 O O . LEU A 1 366 ? -44.969 -5.52 -23.953 1 93.12 366 LEU A O 1
ATOM 2690 N N . PHE A 1 367 ? -43.844 -4.578 -25.719 1 92.75 367 PHE A N 1
ATOM 2691 C CA . PHE A 1 367 ? -44.5 -3.287 -25.578 1 92.75 367 PHE A CA 1
ATOM 2692 C C . PHE A 1 367 ? -45.375 -2.986 -26.781 1 92.75 367 PHE A C 1
ATOM 2694 O O . PHE A 1 367 ? -46.125 -2.006 -26.781 1 92.75 367 PHE A O 1
ATOM 2701 N N . GLY A 1 368 ? -45.281 -3.742 -27.797 1 92.81 368 GLY A N 1
ATOM 2702 C CA . GLY A 1 368 ? -46.125 -3.561 -28.969 1 92.81 368 GLY A CA 1
ATOM 2703 C C . GLY A 1 368 ? -45.5 -2.652 -30.016 1 92.81 368 GLY A C 1
ATOM 2704 O O . GLY A 1 368 ? -46.094 -2.416 -31.078 1 92.81 368 GLY A O 1
ATOM 2705 N N . ASP A 1 369 ? -44.312 -2.086 -29.688 1 91.62 369 ASP A N 1
ATOM 2706 C CA . ASP A 1 369 ? -43.562 -1.291 -30.656 1 91.62 369 ASP A CA 1
ATOM 2707 C C . ASP A 1 369 ? -42.062 -1.474 -30.484 1 91.62 369 ASP A C 1
ATOM 2709 O O . ASP A 1 369 ? -41.625 -2.146 -29.547 1 91.62 369 ASP A O 1
ATOM 2713 N N . ARG A 1 370 ? -41.25 -0.934 -31.422 1 92.5 370 ARG A N 1
ATOM 2714 C CA . ARG A 1 370 ? -39.812 -1.19 -31.469 1 92.5 370 ARG A CA 1
ATOM 2715 C C . ARG A 1 370 ? -39.031 -0.044 -30.844 1 92.5 370 ARG A C 1
ATOM 2717 O O . ARG A 1 370 ? -37.844 0.109 -31.094 1 92.5 370 ARG A O 1
ATOM 2724 N N . GLU A 1 371 ? -39.688 0.712 -29.969 1 91.31 371 GLU A N 1
ATOM 2725 C CA . GLU A 1 371 ? -39.062 1.962 -29.531 1 91.31 371 GLU A CA 1
ATOM 2726 C C . GLU A 1 371 ? -38.5 1.827 -28.125 1 91.31 371 GLU A C 1
ATOM 2728 O O . GLU A 1 371 ? -37.688 2.65 -27.688 1 91.31 371 GLU A O 1
ATOM 2733 N N . HIS A 1 372 ? -38.875 0.844 -27.359 1 94 372 HIS A N 1
ATOM 2734 C CA . HIS A 1 372 ? -38.469 0.727 -25.969 1 94 372 HIS A CA 1
ATOM 2735 C C . HIS A 1 372 ? -37.188 -0.092 -25.812 1 94 372 HIS A C 1
ATOM 2737 O O . HIS A 1 372 ? -37.125 -0.979 -24.969 1 94 372 HIS A O 1
ATOM 2743 N N . VAL A 1 373 ? -36.156 0.21 -26.609 1 93.44 373 VAL A N 1
ATOM 2744 C CA . VAL A 1 373 ? -34.906 -0.549 -26.656 1 93.44 373 VAL A CA 1
ATOM 2745 C C . VAL A 1 373 ? -34.125 -0.378 -25.359 1 93.44 373 VAL A C 1
ATOM 2747 O O . VAL A 1 373 ? -33.562 -1.338 -24.844 1 93.44 373 VAL A O 1
ATOM 2750 N N . VAL A 1 374 ? -34.094 0.775 -24.812 1 91.5 374 VAL A N 1
ATOM 2751 C CA . VAL A 1 374 ? -33.344 1.062 -23.578 1 91.5 374 VAL A CA 1
ATOM 2752 C C . VAL A 1 374 ? -33.938 0.265 -22.422 1 91.5 374 VAL A C 1
ATOM 2754 O O . VAL A 1 374 ? -33.188 -0.33 -21.625 1 91.5 374 VAL A O 1
ATOM 2757 N N . ALA A 1 375 ? -35.25 0.292 -22.328 1 91 375 ALA A N 1
ATOM 2758 C CA . ALA A 1 375 ? -35.938 -0.451 -21.266 1 91 375 ALA A CA 1
ATOM 2759 C C . ALA A 1 375 ? -35.656 -1.95 -21.406 1 91 375 ALA A C 1
ATOM 2761 O O . ALA A 1 375 ? -35.438 -2.639 -20.406 1 91 375 ALA A O 1
ATOM 2762 N N . VAL A 1 376 ? -35.719 -2.434 -22.609 1 92.81 376 VAL A N 1
ATOM 2763 C CA . VAL A 1 376 ? -35.469 -3.848 -22.875 1 92.81 376 VAL A CA 1
ATOM 2764 C C . VAL A 1 376 ? -34.062 -4.219 -22.453 1 92.81 376 VAL A C 1
ATOM 2766 O O . VAL A 1 376 ? -33.875 -5.234 -21.781 1 92.81 376 VAL A O 1
ATOM 2769 N N . ARG A 1 377 ? -33.156 -3.424 -22.844 1 91.94 377 ARG A N 1
ATOM 2770 C CA . ARG A 1 377 ? -31.75 -3.688 -22.5 1 91.94 377 ARG A CA 1
ATOM 2771 C C . ARG A 1 377 ? -31.562 -3.723 -20.984 1 91.94 377 ARG A C 1
ATOM 2773 O O . ARG A 1 377 ? -30.828 -4.566 -20.469 1 91.94 377 ARG A O 1
ATOM 2780 N N . ALA A 1 378 ? -32.25 -2.869 -20.328 1 91 378 ALA A N 1
ATOM 2781 C CA . ALA A 1 378 ? -32.188 -2.836 -18.875 1 91 378 ALA A CA 1
ATOM 2782 C C . ALA A 1 378 ? -32.75 -4.109 -18.266 1 91 378 ALA A C 1
ATOM 2784 O O . ALA A 1 378 ? -32.188 -4.684 -17.344 1 91 378 ALA A O 1
ATOM 2785 N N . GLU A 1 379 ? -33.844 -4.547 -18.812 1 92.12 379 GLU A N 1
ATOM 2786 C CA . GLU A 1 379 ? -34.5 -5.75 -18.297 1 92.12 379 GLU A CA 1
ATOM 2787 C C . GLU A 1 379 ? -33.656 -6.992 -18.562 1 92.12 379 GLU A C 1
ATOM 2789 O O . GLU A 1 379 ? -33.562 -7.871 -17.703 1 92.12 379 GLU A O 1
ATOM 2794 N N . VAL A 1 380 ? -33.094 -7.027 -19.688 1 91.5 380 VAL A N 1
ATOM 2795 C CA . VAL A 1 380 ? -32.25 -8.164 -20.031 1 91.5 380 VAL A CA 1
ATOM 2796 C C . VAL A 1 380 ? -31 -8.156 -19.172 1 91.5 380 VAL A C 1
ATOM 2798 O O . VAL A 1 380 ? -30.547 -9.211 -18.719 1 91.5 380 VAL A O 1
ATOM 2801 N N . SER A 1 381 ? -30.484 -6.977 -18.969 1 88.94 381 SER A N 1
ATOM 2802 C CA . SER A 1 381 ? -29.312 -6.852 -18.094 1 88.94 381 SER A CA 1
ATOM 2803 C C . SER A 1 381 ? -29.625 -7.391 -16.688 1 88.94 381 SER A C 1
ATOM 2805 O O . SER A 1 381 ? -28.797 -8.109 -16.109 1 88.94 381 SER A O 1
ATOM 2807 N N . ARG A 1 382 ? -30.734 -7.082 -16.172 1 86.44 382 ARG A N 1
ATOM 2808 C CA . ARG A 1 382 ? -31.141 -7.582 -14.859 1 86.44 382 ARG A CA 1
ATOM 2809 C C . ARG A 1 382 ? -31.328 -9.094 -14.883 1 86.44 382 ARG A C 1
ATOM 2811 O O . ARG A 1 382 ? -30.938 -9.789 -13.938 1 86.44 382 ARG A O 1
ATOM 2818 N N . LEU A 1 383 ? -31.969 -9.57 -15.938 1 88.44 383 LEU A N 1
ATOM 2819 C CA . LEU A 1 383 ? -32.188 -11.008 -16.109 1 88.44 383 LEU A CA 1
ATOM 2820 C C . LEU A 1 383 ? -30.844 -11.75 -16.156 1 88.44 383 LEU A C 1
ATOM 2822 O O . LEU A 1 383 ? -30.703 -12.836 -15.594 1 88.44 383 LEU A O 1
ATOM 2826 N N . ARG A 1 384 ? -29.906 -11.133 -16.734 1 85.06 384 ARG A N 1
ATOM 2827 C CA . ARG A 1 384 ? -28.578 -11.758 -16.859 1 85.06 384 ARG A CA 1
ATOM 2828 C C . ARG A 1 384 ? -27.859 -11.781 -15.523 1 85.06 384 ARG A C 1
ATOM 2830 O O . ARG A 1 384 ? -27 -12.648 -15.297 1 85.06 384 ARG A O 1
ATOM 2837 N N . LYS A 1 385 ? -28.188 -10.805 -14.758 1 78.31 385 LYS A N 1
ATOM 2838 C CA . LYS A 1 385 ? -27.609 -10.852 -13.414 1 78.31 385 LYS A CA 1
ATOM 2839 C C . LYS A 1 385 ? -28.062 -12.109 -12.672 1 78.31 385 LYS A C 1
ATOM 2841 O O . LYS A 1 385 ? -27.297 -12.648 -11.859 1 78.31 385 LYS A O 1
ATOM 2846 N N . THR A 1 386 ? -29.203 -12.57 -13.047 1 77 386 THR A N 1
ATOM 2847 C CA . THR A 1 386 ? -29.781 -13.734 -12.383 1 77 386 THR A CA 1
ATOM 2848 C C . THR A 1 386 ? -29.391 -15.016 -13.117 1 77 386 THR A C 1
ATOM 2850 O O . THR A 1 386 ? -28.953 -15.984 -12.492 1 77 386 THR A O 1
ATOM 2853 N N . LEU A 1 387 ? -29.469 -15.047 -14.445 1 81.06 387 LEU A N 1
ATOM 2854 C CA . LEU A 1 387 ? -29.297 -16.266 -15.219 1 81.06 387 LEU A CA 1
ATOM 2855 C C . LEU A 1 387 ? -27.875 -16.391 -15.75 1 81.06 387 LEU A C 1
ATOM 2857 O O . LEU A 1 387 ? -27.453 -17.453 -16.203 1 81.06 387 LEU A O 1
ATOM 2861 N N . GLY A 1 388 ? -27.25 -15.328 -15.578 1 76.94 388 GLY A N 1
ATOM 2862 C CA . GLY A 1 388 ? -25.844 -15.336 -15.938 1 76.94 388 GLY A CA 1
ATOM 2863 C C . GLY A 1 388 ? -25.578 -15.836 -17.344 1 76.94 388 GLY A C 1
ATOM 2864 O O . GLY A 1 388 ? -26.203 -15.359 -18.297 1 76.94 388 GLY A O 1
ATOM 2865 N N . ALA A 1 389 ? -24.781 -16.891 -17.484 1 76.62 389 ALA A N 1
ATOM 2866 C CA . ALA A 1 389 ? -24.25 -17.375 -18.75 1 76.62 389 ALA A CA 1
ATOM 2867 C C . ALA A 1 389 ? -25.297 -18.172 -19.516 1 76.62 389 ALA A C 1
ATOM 2869 O O . ALA A 1 389 ? -25.109 -18.5 -20.688 1 76.62 389 ALA A O 1
ATOM 2870 N N . VAL A 1 390 ? -26.406 -18.328 -19 1 82.19 390 VAL A N 1
ATOM 2871 C CA . VAL A 1 390 ? -27.484 -19.062 -19.656 1 82.19 390 VAL A CA 1
ATOM 2872 C C . VAL A 1 390 ? -28.031 -18.234 -20.828 1 82.19 390 VAL A C 1
ATOM 2874 O O . VAL A 1 390 ? -28.578 -18.797 -21.781 1 82.19 390 VAL A O 1
ATOM 2877 N N . LEU A 1 391 ? -27.797 -16.938 -20.688 1 87.12 391 LEU A N 1
ATOM 2878 C CA . LEU A 1 391 ? -28.328 -16.047 -21.703 1 87.12 391 LEU A CA 1
ATOM 2879 C C . LEU A 1 391 ? -27.188 -15.352 -22.453 1 87.12 391 LEU A C 1
ATOM 2881 O O . LEU A 1 391 ? -26.203 -14.945 -21.844 1 87.12 391 LEU A O 1
ATOM 2885 N N . SER A 1 392 ? -27.312 -15.266 -23.719 1 86.25 392 SER A N 1
ATOM 2886 C CA . SER A 1 392 ? -26.422 -14.5 -24.578 1 86.25 392 SER A CA 1
ATOM 2887 C C . SER A 1 392 ? -27.062 -13.188 -25.016 1 86.25 392 SER A C 1
ATOM 2889 O O . SER A 1 392 ? -28.281 -13.062 -25.031 1 86.25 392 SER A O 1
ATOM 2891 N N . THR A 1 393 ? -26.234 -12.141 -25.391 1 85.06 393 THR A N 1
ATOM 2892 C CA . THR A 1 393 ? -26.828 -10.828 -25.641 1 85.06 393 THR A CA 1
ATOM 2893 C C . THR A 1 393 ? -26.625 -10.406 -27.094 1 85.06 393 THR A C 1
ATOM 2895 O O . THR A 1 393 ? -27.156 -9.375 -27.516 1 85.06 393 THR A O 1
ATOM 2898 N N . GLN A 1 394 ? -25.969 -11.102 -27.938 1 83.38 394 GLN A N 1
ATOM 2899 C CA . GLN A 1 394 ? -25.781 -10.68 -29.312 1 83.38 394 GLN A CA 1
ATOM 2900 C C . GLN A 1 394 ? -25.922 -11.859 -30.281 1 83.38 394 GLN A C 1
ATOM 2902 O O . GLN A 1 394 ? -24.922 -12.406 -30.734 1 83.38 394 GLN A O 1
ATOM 2907 N N . PRO A 1 395 ? -27.203 -12.062 -30.688 1 89.38 395 PRO A N 1
ATOM 2908 C CA . PRO A 1 395 ? -28.5 -11.539 -30.25 1 89.38 395 PRO A CA 1
ATOM 2909 C C . PRO A 1 395 ? -28.938 -12.109 -28.906 1 89.38 395 PRO A C 1
ATOM 2911 O O . PRO A 1 395 ? -28.219 -12.906 -28.297 1 89.38 395 PRO A O 1
ATOM 2914 N N . TYR A 1 396 ? -30.078 -11.633 -28.391 1 93.69 396 TYR A N 1
ATOM 2915 C CA . TYR A 1 396 ? -30.625 -12.219 -27.172 1 93.69 396 TYR A CA 1
ATOM 2916 C C . TYR A 1 396 ? -31.125 -13.633 -27.406 1 93.69 396 TYR A C 1
ATOM 2918 O O . TYR A 1 396 ? -32.031 -13.844 -28.219 1 93.69 396 TYR A O 1
ATOM 2926 N N . ARG A 1 397 ? -30.531 -14.562 -26.75 1 93.44 397 ARG A N 1
ATOM 2927 C CA . ARG A 1 397 ? -30.922 -15.969 -26.891 1 93.44 397 ARG A CA 1
ATOM 2928 C C . ARG A 1 397 ? -30.359 -16.797 -25.734 1 93.44 397 ARG A C 1
ATOM 2930 O O . ARG A 1 397 ? -29.531 -16.312 -24.953 1 93.44 397 ARG A O 1
ATOM 2937 N N . PHE A 1 398 ? -30.922 -18 -25.578 1 90.06 398 PHE A N 1
ATOM 2938 C CA . PHE A 1 398 ? -30.266 -18.953 -24.688 1 90.06 398 PHE A CA 1
ATOM 2939 C C . PHE A 1 398 ? -28.922 -19.375 -25.25 1 90.06 398 PHE A C 1
ATOM 2941 O O . PHE A 1 398 ? -28.781 -19.578 -26.469 1 90.06 398 PHE A O 1
ATOM 2948 N N . ALA A 1 399 ? -27.969 -19.453 -24.438 1 85.75 399 ALA A N 1
ATOM 2949 C CA . ALA A 1 399 ? -26.594 -19.719 -24.859 1 85.75 399 ALA A CA 1
ATOM 2950 C C . ALA A 1 399 ? -26.484 -21.094 -25.531 1 85.75 399 ALA A C 1
ATOM 2952 O O . ALA A 1 399 ? -27.344 -21.953 -25.344 1 85.75 399 ALA A O 1
ATOM 2953 N N . ASP A 1 400 ? -25.391 -21.281 -26.297 1 80.38 400 ASP A N 1
ATOM 2954 C CA . ASP A 1 400 ? -25.141 -22.562 -26.938 1 80.38 400 ASP A CA 1
ATOM 2955 C C . ASP A 1 400 ? -24.953 -23.656 -25.891 1 80.38 400 ASP A C 1
ATOM 2957 O O . ASP A 1 400 ? -24.297 -23.453 -24.875 1 80.38 400 ASP A O 1
ATOM 2961 N N . GLY A 1 401 ? -25.641 -24.75 -26.109 1 75.88 401 GLY A N 1
ATOM 2962 C CA . GLY A 1 401 ? -25.531 -25.859 -25.172 1 75.88 401 GLY A CA 1
ATOM 2963 C C . GLY A 1 401 ? -26.625 -25.875 -24.125 1 75.88 401 GLY A C 1
ATOM 2964 O O . GLY A 1 401 ? -26.641 -26.75 -23.25 1 75.88 401 GLY A O 1
ATOM 2965 N N . VAL A 1 402 ? -27.469 -24.859 -24.219 1 84.12 402 VAL A N 1
ATOM 2966 C CA . VAL A 1 402 ? -28.594 -24.812 -23.297 1 84.12 402 VAL A CA 1
ATOM 2967 C C . VAL A 1 402 ? -29.859 -25.297 -23.984 1 84.12 402 VAL A C 1
ATOM 2969 O O . VAL A 1 402 ? -30.266 -24.734 -25 1 84.12 402 VAL A O 1
ATOM 2972 N N . SER A 1 403 ? -30.422 -26.375 -23.531 1 86.75 403 SER A N 1
ATOM 2973 C CA . SER A 1 403 ? -31.719 -26.844 -24.016 1 86.75 403 SER A CA 1
ATOM 2974 C C . SER A 1 403 ? -32.844 -26.281 -23.172 1 86.75 403 SER A C 1
ATOM 2976 O O . SER A 1 403 ? -32.75 -26.25 -21.938 1 86.75 403 SER A O 1
ATOM 2978 N N . VAL A 1 404 ? -33.875 -25.797 -23.859 1 91.5 404 VAL A N 1
ATOM 2979 C CA . VAL A 1 404 ? -34.969 -25.125 -23.141 1 91.5 404 VAL A CA 1
ATOM 2980 C C . VAL A 1 404 ? -36.25 -25.938 -23.297 1 91.5 404 VAL A C 1
ATOM 2982 O O . VAL A 1 404 ? -36.594 -26.344 -24.406 1 91.5 404 VAL A O 1
ATOM 2985 N N . ARG A 1 405 ? -36.844 -26.172 -22.156 1 89.5 405 ARG A N 1
ATOM 2986 C CA . ARG A 1 405 ? -38.156 -26.797 -22.141 1 89.5 405 ARG A CA 1
ATOM 2987 C C . ARG A 1 405 ? -39.188 -25.891 -21.453 1 89.5 405 ARG A C 1
ATOM 2989 O O . ARG A 1 405 ? -39 -25.5 -20.297 1 89.5 405 ARG A O 1
ATOM 2996 N N . VAL A 1 406 ? -40.219 -25.5 -22.125 1 92.19 406 VAL A N 1
ATOM 2997 C CA . VAL A 1 406 ? -41.281 -24.688 -21.547 1 92.19 406 VAL A CA 1
ATOM 2998 C C . VAL A 1 406 ? -42.375 -25.578 -21.016 1 92.19 406 VAL A C 1
ATOM 3000 O O . VAL A 1 406 ? -42.938 -26.406 -21.75 1 92.19 406 VAL A O 1
ATOM 3003 N N . LEU A 1 407 ? -42.562 -25.391 -19.734 1 84.12 407 LEU A N 1
ATOM 3004 C CA . LEU A 1 407 ? -43.594 -26.219 -19.109 1 84.12 407 LEU A CA 1
ATOM 3005 C C . LEU A 1 407 ? -44.969 -25.594 -19.312 1 84.12 407 LEU A C 1
ATOM 3007 O O . LEU A 1 407 ? -45.125 -24.375 -19.328 1 84.12 407 LEU A O 1
ATOM 3011 N N . ASP A 1 408 ? -45.969 -26.344 -19.812 1 68.81 408 ASP A N 1
ATOM 3012 C CA . ASP A 1 408 ? -47.344 -25.938 -20.031 1 68.81 408 ASP A CA 1
ATOM 3013 C C . ASP A 1 408 ? -48.031 -25.594 -18.703 1 68.81 408 ASP A C 1
ATOM 3015 O O . ASP A 1 408 ? -47.719 -26.203 -17.672 1 68.81 408 ASP A O 1
ATOM 3019 N N . MET B 1 1 ? 35.781 -22.156 42.5 1 22.7 1 MET B N 1
ATOM 3020 C CA . MET B 1 1 ? 34.5 -22.375 41.844 1 22.7 1 MET B CA 1
ATOM 3021 C C . MET B 1 1 ? 33.906 -21.078 41.312 1 22.7 1 MET B C 1
ATOM 3023 O O . MET B 1 1 ? 33 -20.5 41.938 1 22.7 1 MET B O 1
ATOM 3027 N N . ALA B 1 2 ? 34.75 -20.219 40.781 1 24.41 2 ALA B N 1
ATOM 3028 C CA . ALA B 1 2 ? 34.625 -18.797 40.469 1 24.41 2 ALA B CA 1
ATOM 3029 C C . ALA B 1 2 ? 33.562 -18.562 39.375 1 24.41 2 ALA B C 1
ATOM 3031 O O . ALA B 1 2 ? 33.75 -19 38.25 1 24.41 2 ALA B O 1
ATOM 3032 N N . GLY B 1 3 ? 32.219 -18.672 39.781 1 22.19 3 GLY B N 1
ATOM 3033 C CA . GLY B 1 3 ? 31 -18.609 38.969 1 22.19 3 GLY B CA 1
ATOM 3034 C C . GLY B 1 3 ? 30.859 -17.297 38.219 1 22.19 3 GLY B C 1
ATOM 3035 O O . GLY B 1 3 ? 30.719 -16.234 38.812 1 22.19 3 GLY B O 1
ATOM 3036 N N . GLY B 1 4 ? 31.688 -17.094 37.219 1 24.16 4 GLY B N 1
ATOM 3037 C CA . GLY B 1 4 ? 31.734 -15.828 36.5 1 24.16 4 GLY B CA 1
ATOM 3038 C C . GLY B 1 4 ? 30.375 -15.383 35.969 1 24.16 4 GLY B C 1
ATOM 3039 O O . GLY B 1 4 ? 29.641 -16.172 35.375 1 24.16 4 GLY B O 1
ATOM 3040 N N . SER B 1 5 ? 29.734 -14.5 36.75 1 23.92 5 SER B N 1
ATOM 3041 C CA . SER B 1 5 ? 28.422 -13.867 36.531 1 23.92 5 SER B CA 1
ATOM 3042 C C . SER B 1 5 ? 28.328 -13.266 35.156 1 23.92 5 SER B C 1
ATOM 3044 O O . SER B 1 5 ? 29.156 -12.43 34.781 1 23.92 5 SER B O 1
ATOM 3046 N N . LEU B 1 6 ? 27.984 -14.055 34.125 1 25.58 6 LEU B N 1
ATOM 3047 C CA . LEU B 1 6 ? 27.688 -13.562 32.781 1 25.58 6 LEU B CA 1
ATOM 3048 C C . LEU B 1 6 ? 26.703 -12.406 32.844 1 25.58 6 LEU B C 1
ATOM 3050 O O . LEU B 1 6 ? 25.562 -12.562 33.312 1 25.58 6 LEU B O 1
ATOM 3054 N N . GLY B 1 7 ? 27.25 -11.203 33.156 1 23.28 7 GLY B N 1
ATOM 3055 C CA . GLY B 1 7 ? 26.453 -9.984 33.219 1 23.28 7 GLY B CA 1
ATOM 3056 C C . GLY B 1 7 ? 25.469 -9.859 32.062 1 23.28 7 GLY B C 1
ATOM 3057 O O . GLY B 1 7 ? 25.828 -10.109 30.906 1 23.28 7 GLY B O 1
ATOM 3058 N N . ILE B 1 8 ? 24.172 -10.117 32.312 1 26.17 8 ILE B N 1
ATOM 3059 C CA . ILE B 1 8 ? 23 -9.953 31.469 1 26.17 8 ILE B CA 1
ATOM 3060 C C . ILE B 1 8 ? 23.031 -8.578 30.797 1 26.17 8 ILE B C 1
ATOM 3062 O O . ILE B 1 8 ? 23.016 -7.547 31.484 1 26.17 8 ILE B O 1
ATOM 3066 N N . VAL B 1 9 ? 23.797 -8.422 29.719 1 26.92 9 VAL B N 1
ATOM 3067 C CA . VAL B 1 9 ? 23.734 -7.156 29 1 26.92 9 VAL B CA 1
ATOM 3068 C C . VAL B 1 9 ? 22.266 -6.777 28.75 1 26.92 9 VAL B C 1
ATOM 3070 O O . VAL B 1 9 ? 21.531 -7.527 28.109 1 26.92 9 VAL B O 1
ATOM 3073 N N . SER B 1 10 ? 21.656 -6.168 29.75 1 25.67 10 SER B N 1
ATOM 3074 C CA . SER B 1 10 ? 20.312 -5.602 29.656 1 25.67 10 SER B CA 1
ATOM 3075 C C . SER B 1 10 ? 20.125 -4.801 28.375 1 25.67 10 SER B C 1
ATOM 3077 O O . SER B 1 10 ? 20.828 -3.807 28.156 1 25.67 10 SER B O 1
ATOM 3079 N N . THR B 1 11 ? 20.078 -5.449 27.219 1 29.52 11 THR B N 1
ATOM 3080 C CA . THR B 1 11 ? 19.75 -4.762 25.984 1 29.52 11 THR B CA 1
ATOM 3081 C C . THR B 1 11 ? 18.531 -3.861 26.156 1 29.52 11 THR B C 1
ATOM 3083 O O . THR B 1 11 ? 17.406 -4.348 26.281 1 29.52 11 THR B O 1
ATOM 3086 N N . GLU B 1 12 ? 18.688 -2.842 27.031 1 28.17 12 GLU B N 1
ATOM 3087 C CA . GLU B 1 12 ? 17.609 -1.864 27.109 1 28.17 12 GLU B CA 1
ATOM 3088 C C . GLU B 1 12 ? 17 -1.589 25.734 1 28.17 12 GLU B C 1
ATOM 3090 O O . GLU B 1 12 ? 17.734 -1.498 24.75 1 28.17 12 GLU B O 1
ATOM 3095 N N . PRO B 1 13 ? 15.812 -1.987 25.562 1 32.62 13 PRO B N 1
ATOM 3096 C CA . PRO B 1 13 ? 15.188 -1.679 24.266 1 32.62 13 PRO B CA 1
ATOM 3097 C C . PRO B 1 13 ? 15.586 -0.306 23.734 1 32.62 13 PRO B C 1
ATOM 3099 O O . PRO B 1 13 ? 15.75 0.64 24.516 1 32.62 13 PRO B O 1
ATOM 3102 N N . ARG B 1 14 ? 16.469 -0.124 22.781 1 36.19 14 ARG B N 1
ATOM 3103 C CA . ARG B 1 14 ? 16.766 1.164 22.156 1 36.19 14 ARG B CA 1
ATOM 3104 C C . ARG B 1 14 ? 15.594 2.121 22.297 1 36.19 14 ARG B C 1
ATOM 3106 O O . ARG B 1 14 ? 14.453 1.759 21.984 1 36.19 14 ARG B O 1
ATOM 3113 N N . SER B 1 15 ? 15.414 2.932 23.156 1 36.44 15 SER B N 1
ATOM 3114 C CA . SER B 1 15 ? 14.43 4.004 23.25 1 36.44 15 SER B CA 1
ATOM 3115 C C . SER B 1 15 ? 13.969 4.453 21.859 1 36.44 15 SER B C 1
ATOM 3117 O O . SER B 1 15 ? 14.789 4.746 20.984 1 36.44 15 SER B O 1
ATOM 3119 N N . ALA B 1 16 ? 12.977 4.043 21.297 1 43.59 16 ALA B N 1
ATOM 3120 C CA . ALA B 1 16 ? 12.398 4.332 19.984 1 43.59 16 ALA B CA 1
ATOM 3121 C C . ALA B 1 16 ? 12.555 5.809 19.625 1 43.59 16 ALA B C 1
ATOM 3123 O O . ALA B 1 16 ? 12.008 6.676 20.312 1 43.59 16 ALA B O 1
ATOM 3124 N N . ASP B 1 17 ? 13.773 6.297 19.203 1 56.41 17 ASP B N 1
ATOM 3125 C CA . ASP B 1 17 ? 14.039 7.637 18.703 1 56.41 17 ASP B CA 1
ATOM 3126 C C . ASP B 1 17 ? 12.773 8.258 18.109 1 56.41 17 ASP B C 1
ATOM 3128 O O . ASP B 1 17 ? 12.023 7.59 17.391 1 56.41 17 ASP B O 1
ATOM 3132 N N . ARG B 1 18 ? 12.43 9.266 18.641 1 66.5 18 ARG B N 1
ATOM 3133 C CA . ARG B 1 18 ? 11.266 10.008 18.156 1 66.5 18 ARG B CA 1
ATOM 3134 C C . ARG B 1 18 ? 11.391 10.312 16.672 1 66.5 18 ARG B C 1
ATOM 3136 O O . ARG B 1 18 ? 12.352 10.953 16.234 1 66.5 18 ARG B O 1
ATOM 3143 N N . LEU B 1 19 ? 10.602 9.789 15.914 1 74.06 19 LEU B N 1
ATOM 3144 C CA . LEU B 1 19 ? 10.594 9.93 14.469 1 74.06 19 LEU B CA 1
ATOM 3145 C C . LEU B 1 19 ? 10.312 11.375 14.062 1 74.06 19 LEU B C 1
ATOM 3147 O O . LEU B 1 19 ? 10.891 11.875 13.094 1 74.06 19 LEU B O 1
ATOM 3151 N N . THR B 1 20 ? 9.625 12.094 14.914 1 81.25 20 THR B N 1
ATOM 3152 C CA . THR B 1 20 ? 9.258 13.461 14.578 1 81.25 20 THR B CA 1
ATOM 3153 C C . THR B 1 20 ? 10.258 14.453 15.164 1 81.25 20 THR B C 1
ATOM 3155 O O . THR B 1 20 ? 10.672 14.32 16.312 1 81.25 20 THR B O 1
ATOM 3158 N N . ALA B 1 21 ? 10.641 15.375 14.414 1 85.44 21 ALA B N 1
ATOM 3159 C CA . ALA B 1 21 ? 11.578 16.406 14.852 1 85.44 21 ALA B CA 1
ATOM 3160 C C . ALA B 1 21 ? 10.859 17.469 15.695 1 85.44 21 ALA B C 1
ATOM 3162 O O . ALA B 1 21 ? 11.492 18.172 16.484 1 85.44 21 ALA B O 1
ATOM 3163 N N . VAL B 1 22 ? 9.531 17.609 15.453 1 81.25 22 VAL B N 1
ATOM 3164 C CA . VAL B 1 22 ? 8.781 18.641 16.156 1 81.25 22 VAL B CA 1
ATOM 3165 C C . VAL B 1 22 ? 7.457 18.078 16.656 1 81.25 22 VAL B C 1
ATOM 3167 O O . VAL B 1 22 ? 6.785 17.328 15.938 1 81.25 22 VAL B O 1
ATOM 3170 N N . ALA B 1 23 ? 7.188 18.391 17.875 1 74.56 23 ALA B N 1
ATOM 3171 C CA . ALA B 1 23 ? 5.895 18.016 18.438 1 74.56 23 ALA B CA 1
ATOM 3172 C C . ALA B 1 23 ? 4.867 19.125 18.234 1 74.56 23 ALA B C 1
ATOM 3174 O O . ALA B 1 23 ? 5.227 20.281 17.984 1 74.56 23 ALA B O 1
ATOM 3175 N N . SER B 1 24 ? 3.613 18.734 18.297 1 72.19 24 SER B N 1
ATOM 3176 C CA . SER B 1 24 ? 2.547 19.719 18.172 1 72.19 24 SER B CA 1
ATOM 3177 C C . SER B 1 24 ? 2.617 20.75 19.312 1 72.19 24 SER B C 1
ATOM 3179 O O . SER B 1 24 ? 2.924 20.406 20.453 1 72.19 24 SER B O 1
ATOM 3181 N N . GLY B 1 25 ? 2.416 21.938 18.984 1 74.31 25 GLY B N 1
ATOM 3182 C CA . GLY B 1 25 ? 2.318 23 19.984 1 74.31 25 GLY B CA 1
ATOM 3183 C C . GLY B 1 25 ? 3.643 23.672 20.266 1 74.31 25 GLY B C 1
ATOM 3184 O O . GLY B 1 25 ? 3.701 24.641 21.031 1 74.31 25 GLY B O 1
ATOM 3185 N N . VAL B 1 26 ? 4.672 23.219 19.688 1 80.88 26 VAL B N 1
ATOM 3186 C CA . VAL B 1 26 ? 6 23.781 19.891 1 80.88 26 VAL B CA 1
ATOM 3187 C C . VAL B 1 26 ? 6.125 25.109 19.141 1 80.88 26 VAL B C 1
ATOM 3189 O O . VAL B 1 26 ? 5.637 25.234 18.016 1 80.88 26 VAL B O 1
ATOM 3192 N N . ASP B 1 27 ? 6.688 26.078 19.844 1 89.75 27 ASP B N 1
ATOM 3193 C CA . ASP B 1 27 ? 7.062 27.297 19.141 1 89.75 27 ASP B CA 1
ATOM 3194 C C . ASP B 1 27 ? 8.234 27.047 18.188 1 89.75 27 ASP B C 1
ATOM 3196 O O . ASP B 1 27 ? 9.383 26.969 18.625 1 89.75 27 ASP B O 1
ATOM 3200 N N . LEU B 1 28 ? 7.988 27.094 16.969 1 91 28 LEU B N 1
ATOM 3201 C CA . LEU B 1 28 ? 8.953 26.672 15.969 1 91 28 LEU B CA 1
ATOM 3202 C C . LEU B 1 28 ? 10.133 27.641 15.914 1 91 28 LEU B C 1
ATOM 3204 O O . LEU B 1 28 ? 11.281 27.219 15.742 1 91 28 LEU B O 1
ATOM 3208 N N . SER B 1 29 ? 9.875 28.891 16.062 1 94.31 29 SER B N 1
ATOM 3209 C CA . SER B 1 29 ? 10.953 29.875 16.016 1 94.31 29 SER B CA 1
ATOM 3210 C C . SER B 1 29 ? 11.914 29.703 17.188 1 94.31 29 SER B C 1
ATOM 3212 O O . SER B 1 29 ? 13.133 29.734 17 1 94.31 29 SER B O 1
ATOM 3214 N N . ARG B 1 30 ? 11.359 29.484 18.297 1 94.31 30 ARG B N 1
ATOM 3215 C CA . ARG B 1 30 ? 12.172 29.266 19.484 1 94.31 30 ARG B CA 1
ATOM 3216 C C . ARG B 1 30 ? 12.961 27.969 19.375 1 94.31 30 ARG B C 1
ATOM 3218 O O . ARG B 1 30 ? 14.133 27.922 19.766 1 94.31 30 ARG B O 1
ATOM 3225 N N . HIS B 1 31 ? 12.273 27.031 18.922 1 94.12 31 HIS B N 1
ATOM 3226 C CA . HIS B 1 31 ? 12.93 25.734 18.766 1 94.12 31 HIS B CA 1
ATOM 3227 C C . HIS B 1 31 ? 14.078 25.828 17.766 1 94.12 31 HIS B C 1
ATOM 3229 O O . HIS B 1 31 ? 15.148 25.25 17.984 1 94.12 31 HIS B O 1
ATOM 3235 N N . ALA B 1 32 ? 13.891 26.547 16.719 1 95.94 32 ALA B N 1
ATOM 3236 C CA . ALA B 1 32 ? 14.938 26.734 15.711 1 95.94 32 ALA B CA 1
ATOM 3237 C C . ALA B 1 32 ? 16.156 27.438 16.312 1 95.94 32 ALA B C 1
ATOM 3239 O O . ALA B 1 32 ? 17.297 27.047 16.031 1 95.94 32 ALA B O 1
ATOM 3240 N N . ARG B 1 33 ? 15.93 28.391 17.109 1 96.38 33 ARG B N 1
ATOM 3241 C CA . ARG B 1 33 ? 17.016 29.125 17.766 1 96.38 33 ARG B CA 1
ATOM 3242 C C . ARG B 1 33 ? 17.797 28.219 18.703 1 96.38 33 ARG B C 1
ATOM 3244 O O . ARG B 1 33 ? 19.031 28.281 18.75 1 96.38 33 ARG B O 1
ATOM 3251 N N . LEU B 1 34 ? 17.062 27.5 19.391 1 96.06 34 LEU B N 1
ATOM 3252 C CA . LEU B 1 34 ? 17.703 26.547 20.281 1 96.06 34 LEU B CA 1
ATOM 3253 C C . LEU B 1 34 ? 18.594 25.578 19.5 1 96.06 34 LEU B C 1
ATOM 3255 O O . LEU B 1 34 ? 19.734 25.344 19.906 1 96.06 34 LEU B O 1
ATOM 3259 N N . LEU B 1 35 ? 18.094 25.094 18.422 1 96.38 35 LEU B N 1
ATOM 3260 C CA . LEU B 1 35 ? 18.844 24.125 17.625 1 96.38 35 LEU B CA 1
ATOM 3261 C C . LEU B 1 35 ? 20.078 24.766 17.016 1 96.38 35 LEU B C 1
ATOM 3263 O O . LEU B 1 35 ? 21.109 24.125 16.859 1 96.38 35 LEU B O 1
ATOM 3267 N N . SER B 1 36 ? 19.953 26 16.672 1 97.19 36 SER B N 1
ATOM 3268 C CA . SER B 1 36 ? 21.109 26.719 16.172 1 97.19 36 SER B CA 1
ATOM 3269 C C . SER B 1 36 ? 22.234 26.766 17.203 1 97.19 36 SER B C 1
ATOM 3271 O O . SER B 1 36 ? 23.406 26.578 16.875 1 97.19 36 SER B O 1
ATOM 3273 N N . ARG B 1 37 ? 21.875 26.969 18.406 1 97.25 37 ARG B N 1
ATOM 3274 C CA . ARG B 1 37 ? 22.859 26.984 19.484 1 97.25 37 ARG B CA 1
ATOM 3275 C C . ARG B 1 37 ? 23.469 25.594 19.688 1 97.25 37 ARG B C 1
ATOM 3277 O O . ARG B 1 37 ? 24.656 25.469 19.953 1 97.25 37 ARG B O 1
ATOM 3284 N N . VAL B 1 38 ? 22.641 24.656 19.578 1 96.94 38 VAL B N 1
ATOM 3285 C CA . VAL B 1 38 ? 23.109 23.281 19.719 1 96.94 38 VAL B CA 1
ATOM 3286 C C . VAL B 1 38 ? 24.109 22.969 18.609 1 96.94 38 VAL B C 1
ATOM 3288 O O . VAL B 1 38 ? 25.188 22.422 18.875 1 96.94 38 VAL B O 1
ATOM 3291 N N . HIS B 1 39 ? 23.719 23.281 17.438 1 96.94 39 HIS B N 1
ATOM 3292 C CA . HIS B 1 39 ? 24.562 23.078 16.266 1 96.94 39 HIS B CA 1
ATOM 3293 C C . HIS B 1 39 ? 25.922 23.734 16.422 1 96.94 39 HIS B C 1
ATOM 3295 O O . HIS B 1 39 ? 26.953 23.094 16.266 1 96.94 39 HIS B O 1
ATOM 3301 N N . ASP B 1 40 ? 25.969 24.969 16.828 1 95.44 40 ASP B N 1
ATOM 3302 C CA . ASP B 1 40 ? 27.203 25.734 17.016 1 95.44 40 ASP B CA 1
ATOM 3303 C C . ASP B 1 40 ? 28.078 25.109 18.109 1 95.44 40 ASP B C 1
ATOM 3305 O O . ASP B 1 40 ? 29.297 24.984 17.938 1 95.44 40 ASP B O 1
ATOM 3309 N N . ALA B 1 41 ? 27.453 24.766 19.125 1 96.19 41 ALA B N 1
ATOM 3310 C CA . ALA B 1 41 ? 28.188 24.219 20.266 1 96.19 41 ALA B CA 1
ATOM 3311 C C . ALA B 1 41 ? 28.844 22.891 19.906 1 96.19 41 ALA B C 1
ATOM 3313 O O . ALA B 1 41 ? 30.047 22.703 20.125 1 96.19 41 ALA B O 1
ATOM 3314 N N . VAL B 1 42 ? 28.094 22 19.344 1 94.44 42 VAL B N 1
ATOM 3315 C CA . VAL B 1 42 ? 28.594 20.656 19.031 1 94.44 42 VAL B CA 1
ATOM 3316 C C . VAL B 1 42 ? 29.719 20.766 18 1 94.44 42 VAL B C 1
ATOM 3318 O O . VAL B 1 42 ? 30.766 20.125 18.156 1 94.44 42 VAL B O 1
ATOM 3321 N N . LEU B 1 43 ? 29.547 21.516 17.016 1 90.25 43 LEU B N 1
ATOM 3322 C CA . LEU B 1 43 ? 30.516 21.578 15.922 1 90.25 43 LEU B CA 1
ATOM 3323 C C . LEU B 1 43 ? 31.781 22.312 16.359 1 90.25 43 LEU B C 1
ATOM 3325 O O . LEU B 1 43 ? 32.844 22.125 15.781 1 90.25 43 LEU B O 1
ATOM 3329 N N . SER B 1 44 ? 31.656 23.141 17.422 1 91.62 44 SER B N 1
ATOM 3330 C CA . SER B 1 44 ? 32.812 23.844 17.953 1 91.62 44 SER B CA 1
ATOM 3331 C C . SER B 1 44 ? 33.438 23.062 19.109 1 91.62 44 SER B C 1
ATOM 3333 O O . SER B 1 44 ? 34.406 23.531 19.719 1 91.62 44 SER B O 1
ATOM 3335 N N . GLY B 1 45 ? 32.875 21.953 19.453 1 91.12 45 GLY B N 1
ATOM 3336 C CA . GLY B 1 45 ? 33.406 21.109 20.516 1 91.12 45 GLY B CA 1
ATOM 3337 C C . GLY B 1 45 ? 33 21.562 21.891 1 91.12 45 GLY B C 1
ATOM 3338 O O . GLY B 1 45 ? 33.625 21.203 22.891 1 91.12 45 GLY B O 1
ATOM 3339 N N . GLN B 1 46 ? 31.984 22.406 21.938 1 94.81 46 GLN B N 1
ATOM 3340 C CA . GLN B 1 46 ? 31.469 22.875 23.219 1 94.81 46 GLN B CA 1
ATOM 3341 C C . GLN B 1 46 ? 30.281 22.031 23.672 1 94.81 46 GLN B C 1
ATOM 3343 O O . GLN B 1 46 ? 29.734 21.25 22.906 1 94.81 46 GLN B O 1
ATOM 3348 N N . GLN B 1 47 ? 29.875 22.219 24.922 1 94.62 47 GLN B N 1
ATOM 3349 C CA . GLN B 1 47 ? 28.703 21.531 25.469 1 94.62 47 GLN B CA 1
ATOM 3350 C C . GLN B 1 47 ? 27.406 22.172 24.984 1 94.62 47 GLN B C 1
ATOM 3352 O O . GLN B 1 47 ? 27.172 23.359 25.219 1 94.62 47 GLN B O 1
ATOM 3357 N N . PRO B 1 48 ? 26.609 21.5 24.359 1 95.94 48 PRO B N 1
ATOM 3358 C CA . PRO B 1 48 ? 25.344 22.078 23.906 1 95.94 48 PRO B CA 1
ATOM 3359 C C . PRO B 1 48 ? 24.328 22.266 25.031 1 95.94 48 PRO B C 1
ATOM 3361 O O . PRO B 1 48 ? 24.391 21.547 26.031 1 95.94 48 PRO B O 1
ATOM 3364 N N . PRO B 1 49 ? 23.469 23.234 24.906 1 96.06 49 PRO B N 1
ATOM 3365 C CA . PRO B 1 49 ? 22.438 23.438 25.938 1 96.06 49 PRO B CA 1
ATOM 3366 C C . PRO B 1 49 ? 21.562 22.203 26.125 1 96.06 49 PRO B C 1
ATOM 3368 O O . PRO B 1 49 ? 21.078 21.938 27.234 1 96.06 49 PRO B O 1
ATOM 3371 N N . VAL B 1 50 ? 21.266 21.5 25.062 1 95.06 50 VAL B N 1
ATOM 3372 C CA . VAL B 1 50 ? 20.578 20.219 25.062 1 95.06 50 VAL B CA 1
ATOM 3373 C C . VAL B 1 50 ? 21.219 19.281 24.047 1 95.06 50 VAL B C 1
ATOM 3375 O O . VAL B 1 50 ? 21.781 19.734 23.047 1 95.06 50 VAL B O 1
ATOM 3378 N N . MET B 1 51 ? 21.188 18.078 24.344 1 94.12 51 MET B N 1
ATOM 3379 C CA . MET B 1 51 ? 21.75 17.109 23.391 1 94.12 51 MET B CA 1
ATOM 3380 C C . MET B 1 51 ? 20.906 17.031 22.141 1 94.12 51 MET B C 1
ATOM 3382 O O . MET B 1 51 ? 19.672 17.047 22.203 1 94.12 51 MET B O 1
ATOM 3386 N N . PRO B 1 52 ? 21.578 16.969 21.016 1 95.06 52 PRO B N 1
ATOM 3387 C CA . PRO B 1 52 ? 20.766 16.719 19.812 1 95.06 52 PRO B CA 1
ATOM 3388 C C . PRO B 1 52 ? 20.078 15.352 19.844 1 95.06 52 PRO B C 1
ATOM 3390 O O . PRO B 1 52 ? 20.469 14.477 20.609 1 95.06 52 PRO B O 1
ATOM 3393 N N . ARG B 1 53 ? 19.016 15.219 19.062 1 94.75 53 ARG B N 1
ATOM 3394 C CA . ARG B 1 53 ? 18.375 13.914 18.906 1 94.75 53 ARG B CA 1
ATOM 3395 C C . ARG B 1 53 ? 19.391 12.852 18.469 1 94.75 53 ARG B C 1
ATOM 3397 O O . ARG B 1 53 ? 20.359 13.164 17.781 1 94.75 53 ARG B O 1
ATOM 3404 N N . ASP B 1 54 ? 19.234 11.617 18.75 1 95.19 54 ASP B N 1
ATOM 3405 C CA . ASP B 1 54 ? 20.172 10.531 18.531 1 95.19 54 ASP B CA 1
ATOM 3406 C C . ASP B 1 54 ? 20.578 10.43 17.062 1 95.19 54 ASP B C 1
ATOM 3408 O O . ASP B 1 54 ? 21.75 10.312 16.734 1 95.19 54 ASP B O 1
ATOM 3412 N N . VAL B 1 55 ? 19.625 10.477 16.203 1 96.12 55 VAL B N 1
ATOM 3413 C CA . VAL B 1 55 ? 19.891 10.328 14.781 1 96.12 55 VAL B CA 1
ATOM 3414 C C . VAL B 1 55 ? 20.797 11.461 14.305 1 96.12 55 VAL B C 1
ATOM 3416 O O . VAL B 1 55 ? 21.688 11.25 13.477 1 96.12 55 VAL B O 1
ATOM 3419 N N . VAL B 1 56 ? 20.594 12.648 14.805 1 97.12 56 VAL B N 1
ATOM 3420 C CA . VAL B 1 56 ? 21.375 13.82 14.43 1 97.12 56 VAL B CA 1
ATOM 3421 C C . VAL B 1 56 ? 22.797 13.695 15 1 97.12 56 VAL B C 1
ATOM 3423 O O . VAL B 1 56 ? 23.781 13.938 14.305 1 97.12 56 VAL B O 1
ATOM 3426 N N . ALA B 1 57 ? 22.828 13.273 16.219 1 95.75 57 ALA B N 1
ATOM 3427 C CA . ALA B 1 57 ? 24.109 13.086 16.875 1 95.75 57 ALA B CA 1
ATOM 3428 C C . ALA B 1 57 ? 24.969 12.07 16.125 1 95.75 57 ALA B C 1
ATOM 3430 O O . ALA B 1 57 ? 26.156 12.297 15.898 1 95.75 57 ALA B O 1
ATOM 3431 N N . ARG B 1 58 ? 24.391 10.961 15.758 1 96.44 58 ARG B N 1
ATOM 3432 C CA . ARG B 1 58 ? 25.109 9.93 15.016 1 96.44 58 ARG B CA 1
ATOM 3433 C C . ARG B 1 58 ? 25.609 10.469 13.672 1 96.44 58 ARG B C 1
ATOM 3435 O O . ARG B 1 58 ? 26.75 10.219 13.281 1 96.44 58 ARG B O 1
ATOM 3442 N N . SER B 1 59 ? 24.75 11.18 12.977 1 96.94 59 SER B N 1
ATOM 3443 C CA . SER B 1 59 ? 25.109 11.742 11.68 1 96.94 59 SER B CA 1
ATOM 3444 C C . SER B 1 59 ? 26.266 12.727 11.812 1 96.94 59 SER B C 1
ATOM 3446 O O . SER B 1 59 ? 27.25 12.641 11.07 1 96.94 59 SER B O 1
ATOM 3448 N N . TRP B 1 60 ? 26.156 13.688 12.789 1 96.62 60 TRP B N 1
ATOM 3449 C CA . TRP B 1 60 ? 27.203 14.68 12.984 1 96.62 60 TRP B CA 1
ATOM 3450 C C . TRP B 1 60 ? 28.547 14.016 13.328 1 96.62 60 TRP B C 1
ATOM 3452 O O . TRP B 1 60 ? 29.594 14.43 12.844 1 96.62 60 TRP B O 1
ATOM 3462 N N . SER B 1 61 ? 28.453 13.023 14.102 1 94.94 61 SER B N 1
ATOM 3463 C CA . SER B 1 61 ? 29.656 12.297 14.477 1 94.94 61 SER B CA 1
ATOM 3464 C C . SER B 1 61 ? 30.328 11.664 13.258 1 94.94 61 SER B C 1
ATOM 3466 O O . SER B 1 61 ? 31.531 11.773 13.086 1 94.94 61 SER B O 1
ATOM 3468 N N . ARG B 1 62 ? 29.516 11 12.391 1 95.12 62 ARG B N 1
ATOM 3469 C CA . ARG B 1 62 ? 30.047 10.391 11.18 1 95.12 62 ARG B CA 1
ATOM 3470 C C . ARG B 1 62 ? 30.672 11.43 10.266 1 95.12 62 ARG B C 1
ATOM 3472 O O . ARG B 1 62 ? 31.719 11.18 9.656 1 95.12 62 ARG B O 1
ATOM 3479 N N . LEU B 1 63 ? 30.031 12.523 10.164 1 94.56 63 LEU B N 1
ATOM 3480 C CA . LEU B 1 63 ? 30.5 13.57 9.258 1 94.56 63 LEU B CA 1
ATOM 3481 C C . LEU B 1 63 ? 31.797 14.195 9.766 1 94.56 63 LEU B C 1
ATOM 3483 O O . LEU B 1 63 ? 32.719 14.43 8.992 1 94.56 63 LEU B O 1
ATOM 3487 N N . GLN B 1 64 ? 31.859 14.453 11.039 1 92.5 64 GLN B N 1
ATOM 3488 C CA . GLN B 1 64 ? 33.062 14.984 11.633 1 92.5 64 GLN B CA 1
ATOM 3489 C C . GLN B 1 64 ? 34.25 14.016 11.469 1 92.5 64 GLN B C 1
ATOM 3491 O O . GLN B 1 64 ? 35.344 14.422 11.125 1 92.5 64 GLN B O 1
ATOM 3496 N N . ALA B 1 65 ? 33.938 12.797 11.711 1 92.56 65 ALA B N 1
ATOM 3497 C CA . ALA B 1 65 ? 34.969 11.766 11.562 1 92.56 65 ALA B CA 1
ATOM 3498 C C . ALA B 1 65 ? 35.469 11.688 10.125 1 92.56 65 ALA B C 1
ATOM 3500 O O . ALA B 1 65 ? 36.656 11.391 9.875 1 92.56 65 ALA B O 1
ATOM 3501 N N . GLY B 1 66 ? 34.594 11.945 9.234 1 90.06 66 GLY B N 1
ATOM 3502 C CA . GLY B 1 66 ? 34.938 11.891 7.82 1 90.06 66 GLY B CA 1
ATOM 3503 C C . GLY B 1 66 ? 35.531 13.188 7.297 1 90.06 66 GLY B C 1
ATOM 3504 O O . GLY B 1 66 ? 35.906 13.281 6.121 1 90.06 66 GLY B O 1
ATOM 3505 N N . GLY B 1 67 ? 35.594 14.219 8.102 1 88.88 67 GLY B N 1
ATOM 3506 C CA . GLY B 1 67 ? 36.219 15.477 7.738 1 88.88 67 GLY B CA 1
ATOM 3507 C C . GLY B 1 67 ? 35.312 16.406 6.965 1 88.88 67 GLY B C 1
ATOM 3508 O O . GLY B 1 67 ? 35.781 17.328 6.289 1 88.88 67 GLY B O 1
ATOM 3509 N N . VAL B 1 68 ? 34.031 16.172 7.031 1 89.06 68 VAL B N 1
ATOM 3510 C CA . VAL B 1 68 ? 33.062 17.031 6.348 1 89.06 68 VAL B CA 1
ATOM 3511 C C . VAL B 1 68 ? 32.75 18.25 7.215 1 89.06 68 VAL B C 1
ATOM 3513 O O . VAL B 1 68 ? 32.438 18.109 8.398 1 89.06 68 VAL B O 1
ATOM 3516 N N . THR B 1 69 ? 32.906 19.469 6.633 1 87.94 69 THR B N 1
ATOM 3517 C CA . THR B 1 69 ? 32.625 20.703 7.355 1 87.94 69 THR B CA 1
ATOM 3518 C C . THR B 1 69 ? 31.328 21.344 6.836 1 87.94 69 THR B C 1
ATOM 3520 O O . THR B 1 69 ? 30.984 21.188 5.664 1 87.94 69 THR B O 1
ATOM 3523 N N . PRO B 1 70 ? 30.609 22.031 7.648 1 86.75 70 PRO B N 1
ATOM 3524 C CA . PRO B 1 70 ? 29.344 22.656 7.242 1 86.75 70 PRO B CA 1
ATOM 3525 C C . PRO B 1 70 ? 29.516 23.625 6.078 1 86.75 70 PRO B C 1
ATOM 3527 O O . PRO B 1 70 ? 28.594 23.828 5.289 1 86.75 70 PRO B O 1
ATOM 3530 N N . ASP B 1 71 ? 30.625 24.234 5.945 1 78.69 71 ASP B N 1
ATOM 3531 C CA . ASP B 1 71 ? 30.875 25.219 4.898 1 78.69 71 ASP B CA 1
ATOM 3532 C C . ASP B 1 71 ? 31.141 24.547 3.559 1 78.69 71 ASP B C 1
ATOM 3534 O O . ASP B 1 71 ? 31 25.172 2.502 1 78.69 71 ASP B O 1
ATOM 3538 N N . HIS B 1 72 ? 31.547 23.312 3.488 1 66.25 72 HIS B N 1
ATOM 3539 C CA . HIS B 1 72 ? 31.938 22.609 2.27 1 66.25 72 HIS B CA 1
ATOM 3540 C C . HIS B 1 72 ? 30.781 21.812 1.693 1 66.25 72 HIS B C 1
ATOM 3542 O O . HIS B 1 72 ? 30.938 21.109 0.699 1 66.25 72 HIS B O 1
ATOM 3548 N N . CYS B 1 73 ? 29.578 21.844 2.135 1 62.91 73 CYS B N 1
ATOM 3549 C CA . CYS B 1 73 ? 28.453 21.062 1.658 1 62.91 73 CYS B CA 1
ATOM 3550 C C . CYS B 1 73 ? 27.922 21.609 0.34 1 62.91 73 CYS B C 1
ATOM 3552 O O . CYS B 1 73 ? 27.031 21.031 -0.271 1 62.91 73 CYS B O 1
ATOM 3554 N N . ALA B 1 74 ? 28.422 22.734 -0.253 1 59.03 74 ALA B N 1
ATOM 3555 C CA . ALA B 1 74 ? 27.734 23.531 -1.271 1 59.03 74 ALA B CA 1
ATOM 3556 C C . ALA B 1 74 ? 27.844 22.875 -2.646 1 59.03 74 ALA B C 1
ATOM 3558 O O . ALA B 1 74 ? 26.922 22.953 -3.459 1 59.03 74 ALA B O 1
ATOM 3559 N N . ASP B 1 75 ? 29.031 22.516 -3.137 1 61.19 75 ASP B N 1
ATOM 3560 C CA . ASP B 1 75 ? 29.172 22.547 -4.59 1 61.19 75 ASP B CA 1
ATOM 3561 C C . ASP B 1 75 ? 28.812 21.203 -5.207 1 61.19 75 ASP B C 1
ATOM 3563 O O . ASP B 1 75 ? 29.688 20.359 -5.422 1 61.19 75 ASP B O 1
ATOM 3567 N N . VAL B 1 76 ? 27.469 20.859 -5.023 1 67.31 76 VAL B N 1
ATOM 3568 C CA . VAL B 1 76 ? 27.109 19.594 -5.656 1 67.31 76 VAL B CA 1
ATOM 3569 C C . VAL B 1 76 ? 26.844 19.812 -7.145 1 67.31 76 VAL B C 1
ATOM 3571 O O . VAL B 1 76 ? 25.984 20.609 -7.512 1 67.31 76 VAL B O 1
ATOM 3574 N N . GLU B 1 77 ? 27.781 19.359 -7.996 1 75 77 GLU B N 1
ATOM 3575 C CA . GLU B 1 77 ? 27.547 19.391 -9.438 1 75 77 GLU B CA 1
ATOM 3576 C C . GLU B 1 77 ? 26.516 18.344 -9.852 1 75 77 GLU B C 1
ATOM 3578 O O . GLU B 1 77 ? 26.75 17.141 -9.664 1 75 77 GLU B O 1
ATOM 3583 N N . PRO B 1 78 ? 25.453 18.859 -10.453 1 86 78 PRO B N 1
ATOM 3584 C CA . PRO B 1 78 ? 24.422 17.906 -10.852 1 86 78 PRO B CA 1
ATOM 3585 C C . PRO B 1 78 ? 24.844 17.016 -12.023 1 86 78 PRO B C 1
ATOM 3587 O O . PRO B 1 78 ? 25.641 17.438 -12.867 1 86 78 PRO B O 1
ATOM 3590 N N . ALA B 1 79 ? 24.406 15.797 -11.93 1 88.75 79 ALA B N 1
ATOM 3591 C CA . ALA B 1 79 ? 24.562 14.914 -13.078 1 88.75 79 ALA B CA 1
ATOM 3592 C C . ALA B 1 79 ? 23.953 15.523 -14.336 1 88.75 79 ALA B C 1
ATOM 3594 O O . ALA B 1 79 ? 23.031 16.344 -14.25 1 88.75 79 ALA B O 1
ATOM 3595 N N . ASP B 1 80 ? 24.484 15.18 -15.484 1 91 80 ASP B N 1
ATOM 3596 C CA . ASP B 1 80 ? 23.922 15.727 -16.719 1 91 80 ASP B CA 1
ATOM 3597 C C . ASP B 1 80 ? 22.641 15.008 -17.094 1 91 80 ASP B C 1
ATOM 3599 O O . ASP B 1 80 ? 22.25 14.031 -16.453 1 91 80 ASP B O 1
ATOM 3603 N N . PHE B 1 81 ? 22.062 15.523 -18.094 1 92.81 81 PHE B N 1
ATOM 3604 C CA . PHE B 1 81 ? 20.734 15.078 -18.5 1 92.81 81 PHE B CA 1
ATOM 3605 C C . PHE B 1 81 ? 20.766 13.609 -18.922 1 92.81 81 PHE B C 1
ATOM 3607 O O . PHE B 1 81 ? 19.859 12.844 -18.578 1 92.81 81 PHE B O 1
ATOM 3614 N N . ALA B 1 82 ? 21.781 13.234 -19.609 1 94.5 82 ALA B N 1
ATOM 3615 C CA . ALA B 1 82 ? 21.875 11.859 -20.094 1 94.5 82 ALA B CA 1
ATOM 3616 C C . ALA B 1 82 ? 22 10.883 -18.922 1 94.5 82 ALA B C 1
ATOM 3618 O O . ALA B 1 82 ? 21.375 9.82 -18.922 1 94.5 82 ALA B O 1
ATOM 3619 N N . GLU B 1 83 ? 22.766 11.273 -18.031 1 95 83 GLU B N 1
ATOM 3620 C CA . GLU B 1 83 ? 22.953 10.422 -16.859 1 95 83 GLU B CA 1
ATOM 3621 C C . GLU B 1 83 ? 21.672 10.312 -16.047 1 95 83 GLU B C 1
ATOM 3623 O O . GLU B 1 83 ? 21.328 9.227 -15.578 1 95 83 GLU B O 1
ATOM 3628 N N . ILE B 1 84 ? 21 11.391 -15.922 1 96.44 84 ILE B N 1
ATOM 3629 C CA . ILE B 1 84 ? 19.75 11.406 -15.18 1 96.44 84 ILE B CA 1
ATOM 3630 C C . ILE B 1 84 ? 18.75 10.477 -15.852 1 96.44 84 ILE B C 1
ATOM 3632 O O . ILE B 1 84 ? 18.109 9.656 -15.188 1 96.44 84 ILE B O 1
ATOM 3636 N N . GLU B 1 85 ? 18.656 10.562 -17.109 1 96.62 85 GLU B N 1
ATOM 3637 C CA . GLU B 1 85 ? 17.703 9.75 -17.859 1 96.62 85 GLU B CA 1
ATOM 3638 C C . GLU B 1 85 ? 18.047 8.266 -17.766 1 96.62 85 GLU B C 1
ATOM 3640 O O . GLU B 1 85 ? 17.172 7.414 -17.688 1 96.62 85 GLU B O 1
ATOM 3645 N N . GLU B 1 86 ? 19.266 8.023 -17.812 1 96.62 86 GLU B N 1
ATOM 3646 C CA . GLU B 1 86 ? 19.703 6.633 -17.641 1 96.62 86 GLU B CA 1
ATOM 3647 C C . GLU B 1 86 ? 19.297 6.09 -16.281 1 96.62 86 GLU B C 1
ATOM 3649 O O . GLU B 1 86 ? 18.781 4.977 -16.172 1 96.62 86 GLU B O 1
ATOM 3654 N N . ARG B 1 87 ? 19.5 6.871 -15.258 1 96.69 87 ARG B N 1
ATOM 3655 C CA . ARG B 1 87 ? 19.141 6.469 -13.906 1 96.69 87 ARG B CA 1
ATOM 3656 C C . ARG B 1 87 ? 17.625 6.297 -13.781 1 96.69 87 ARG B C 1
ATOM 3658 O O . ARG B 1 87 ? 17.156 5.344 -13.156 1 96.69 87 ARG B O 1
ATOM 3665 N N . ARG B 1 88 ? 16.859 7.199 -14.406 1 97.25 88 ARG B N 1
ATOM 3666 C CA . ARG B 1 88 ? 15.398 7.145 -14.375 1 97.25 88 ARG B CA 1
ATOM 3667 C C . ARG B 1 88 ? 14.891 5.879 -15.055 1 97.25 88 ARG B C 1
ATOM 3669 O O . ARG B 1 88 ? 13.922 5.266 -14.594 1 97.25 88 ARG B O 1
ATOM 3676 N N . THR B 1 89 ? 15.555 5.484 -16.078 1 95.25 89 THR B N 1
ATOM 3677 C CA . THR B 1 89 ? 15.102 4.344 -16.875 1 95.25 89 THR B CA 1
ATOM 3678 C C . THR B 1 89 ? 15.453 3.031 -16.172 1 95.25 89 THR B C 1
ATOM 3680 O O . THR B 1 89 ? 14.719 2.049 -16.281 1 95.25 89 THR B O 1
ATOM 3683 N N . ARG B 1 90 ? 16.469 3.074 -15.453 1 94.19 90 ARG B N 1
ATOM 3684 C CA . ARG B 1 90 ? 16.984 1.846 -14.852 1 94.19 90 ARG B CA 1
ATOM 3685 C C . ARG B 1 90 ? 16.281 1.55 -13.531 1 94.19 90 ARG B C 1
ATOM 3687 O O . ARG B 1 90 ? 16.109 0.386 -13.156 1 94.19 90 ARG B O 1
ATOM 3694 N N . THR B 1 91 ? 15.82 2.535 -12.906 1 95.5 91 THR B N 1
ATOM 3695 C CA . THR B 1 91 ? 15.352 2.355 -11.539 1 95.5 91 THR B CA 1
ATOM 3696 C C . THR B 1 91 ? 13.922 1.819 -11.523 1 95.5 91 THR B C 1
ATOM 3698 O O . THR B 1 91 ? 13.102 2.205 -12.352 1 95.5 91 THR B O 1
ATOM 3701 N N . ALA B 1 92 ? 13.633 0.952 -10.57 1 95 92 ALA B N 1
ATOM 3702 C CA . ALA B 1 92 ? 12.289 0.432 -10.367 1 95 92 ALA B CA 1
ATOM 3703 C C . ALA B 1 92 ? 11.359 1.516 -9.828 1 95 92 ALA B C 1
ATOM 3705 O O . ALA B 1 92 ? 10.133 1.37 -9.867 1 95 92 ALA B O 1
ATOM 3706 N N . LEU B 1 93 ? 11.844 2.635 -9.344 1 96.12 93 LEU B N 1
ATOM 3707 C CA . LEU B 1 93 ? 11.055 3.723 -8.773 1 96.12 93 LEU B CA 1
ATOM 3708 C C . LEU B 1 93 ? 10.18 4.375 -9.828 1 96.12 93 LEU B C 1
ATOM 3710 O O . LEU B 1 93 ? 9.156 4.984 -9.508 1 96.12 93 LEU B O 1
ATOM 3714 N N . ARG B 1 94 ? 10.617 4.27 -11.07 1 96.31 94 ARG B N 1
ATOM 3715 C CA . ARG B 1 94 ? 9.867 4.871 -12.164 1 96.31 94 ARG B CA 1
ATOM 3716 C C . ARG B 1 94 ? 8.438 4.332 -12.211 1 96.31 94 ARG B C 1
ATOM 3718 O O . ARG B 1 94 ? 7.496 5.078 -12.484 1 96.31 94 ARG B O 1
ATOM 3725 N N . SER B 1 95 ? 8.266 3.074 -11.93 1 94.62 95 SER B N 1
ATOM 3726 C CA . SER B 1 95 ? 6.973 2.418 -12.07 1 94.62 95 SER B CA 1
ATOM 3727 C C . SER B 1 95 ? 6.004 2.865 -10.977 1 94.62 95 SER B C 1
ATOM 3729 O O . SER B 1 95 ? 4.789 2.729 -11.133 1 94.62 95 SER B O 1
ATOM 3731 N N . VAL B 1 96 ? 6.523 3.426 -9.875 1 95.06 96 VAL B N 1
ATOM 3732 C CA . VAL B 1 96 ? 5.637 3.775 -8.773 1 95.06 96 VAL B CA 1
ATOM 3733 C C . VAL B 1 96 ? 5.449 5.289 -8.719 1 95.06 96 VAL B C 1
ATOM 3735 O O . VAL B 1 96 ? 4.781 5.809 -7.816 1 95.06 96 VAL B O 1
ATOM 3738 N N . LEU B 1 97 ? 5.988 6.035 -9.648 1 94.62 97 LEU B N 1
ATOM 3739 C CA . LEU B 1 97 ? 5.898 7.492 -9.688 1 94.62 97 LEU B CA 1
ATOM 3740 C C . LEU B 1 97 ? 4.441 7.941 -9.719 1 94.62 97 LEU B C 1
ATOM 3742 O O . LEU B 1 97 ? 4.047 8.844 -8.977 1 94.62 97 LEU B O 1
ATOM 3746 N N . PRO B 1 98 ? 3.65 7.316 -10.555 1 92.19 98 PRO B N 1
ATOM 3747 C CA . PRO B 1 98 ? 2.252 7.75 -10.594 1 92.19 98 PRO B CA 1
ATOM 3748 C C . PRO B 1 98 ? 1.561 7.617 -9.234 1 92.19 98 PRO B C 1
ATOM 3750 O O . PRO B 1 98 ? 0.826 8.516 -8.82 1 92.19 98 PRO B O 1
ATOM 3753 N N . GLU B 1 99 ? 1.819 6.512 -8.578 1 91.19 99 GLU B N 1
ATOM 3754 C CA . GLU B 1 99 ? 1.226 6.293 -7.262 1 91.19 99 GLU B CA 1
ATOM 3755 C C . GLU B 1 99 ? 1.718 7.328 -6.254 1 91.19 99 GLU B C 1
ATOM 3757 O O . GLU B 1 99 ? 0.929 7.863 -5.473 1 91.19 99 GLU B O 1
ATOM 3762 N N . LEU B 1 100 ? 2.963 7.621 -6.246 1 91.38 100 LEU B N 1
ATOM 3763 C CA . LEU B 1 100 ? 3.553 8.602 -5.34 1 91.38 100 LEU B CA 1
ATOM 3764 C C . LEU B 1 100 ? 3.016 10 -5.629 1 91.38 100 LEU B C 1
ATOM 3766 O O . LEU B 1 100 ? 2.715 10.758 -4.699 1 91.38 100 LEU B O 1
ATOM 3770 N N . ARG B 1 101 ? 2.842 10.281 -6.84 1 89.62 101 ARG B N 1
ATOM 3771 C CA . ARG B 1 101 ? 2.307 11.578 -7.238 1 89.62 101 ARG B CA 1
ATOM 3772 C C . ARG B 1 101 ? 0.859 11.742 -6.785 1 89.62 101 ARG B C 1
ATOM 3774 O O . ARG B 1 101 ? 0.485 12.773 -6.234 1 89.62 101 ARG B O 1
ATOM 3781 N N . ASN B 1 102 ? 0.138 10.75 -6.977 1 85.69 102 ASN B N 1
ATOM 3782 C CA . ASN B 1 102 ? -1.276 10.766 -6.621 1 85.69 102 ASN B CA 1
ATOM 3783 C C . ASN B 1 102 ? -1.471 10.953 -5.117 1 85.69 102 ASN B C 1
ATOM 3785 O O . ASN B 1 102 ? -2.467 11.531 -4.68 1 85.69 102 ASN B O 1
ATOM 3789 N N . THR B 1 103 ? -0.525 10.57 -4.418 1 86.94 103 THR B N 1
ATOM 3790 C CA . THR B 1 103 ? -0.691 10.617 -2.969 1 86.94 103 THR B CA 1
ATOM 3791 C C . THR B 1 103 ? -0.021 11.852 -2.385 1 86.94 103 THR B C 1
ATOM 3793 O O . THR B 1 103 ? -0.571 12.5 -1.49 1 86.94 103 THR B O 1
ATOM 3796 N N . LEU B 1 104 ? 1.097 12.242 -2.875 1 90.31 104 LEU B N 1
ATOM 3797 C CA . LEU B 1 104 ? 1.914 13.266 -2.234 1 90.31 104 LEU B CA 1
ATOM 3798 C C . LEU B 1 104 ? 1.757 14.609 -2.938 1 90.31 104 LEU B C 1
ATOM 3800 O O . LEU B 1 104 ? 1.592 15.641 -2.285 1 90.31 104 LEU B O 1
ATOM 3804 N N . THR B 1 105 ? 1.713 14.57 -4.195 1 84.06 105 THR B N 1
ATOM 3805 C CA . THR B 1 105 ? 1.79 15.828 -4.938 1 84.06 105 THR B CA 1
ATOM 3806 C C . THR B 1 105 ? 0.443 16.547 -4.934 1 84.06 105 THR B C 1
ATOM 3808 O O . THR B 1 105 ? 0.386 17.766 -5.035 1 84.06 105 THR B O 1
ATOM 3811 N N . GLN B 1 106 ? -0.6 15.828 -4.75 1 80.75 106 GLN B N 1
ATOM 3812 C CA . GLN B 1 106 ? -1.94 16.406 -4.754 1 80.75 106 GLN B CA 1
ATOM 3813 C C . GLN B 1 106 ? -2.104 17.422 -3.633 1 80.75 106 GLN B C 1
ATOM 3815 O O . GLN B 1 106 ? -2.861 18.391 -3.768 1 80.75 106 GLN B O 1
ATOM 3820 N N . VAL B 1 107 ? -1.319 17.25 -2.617 1 81.62 107 VAL B N 1
ATOM 3821 C CA . VAL B 1 107 ? -1.482 18.141 -1.478 1 81.62 107 VAL B CA 1
ATOM 3822 C C . VAL B 1 107 ? -0.271 19.078 -1.368 1 81.62 107 VAL B C 1
ATOM 3824 O O . VAL B 1 107 ? -0.215 19.922 -0.485 1 81.62 107 VAL B O 1
ATOM 3827 N N . ALA B 1 108 ? 0.634 18.922 -2.223 1 85.31 108 ALA B N 1
ATOM 3828 C CA . ALA B 1 108 ? 1.916 19.609 -2.105 1 85.31 108 ALA B CA 1
ATOM 3829 C C . ALA B 1 108 ? 1.733 21.125 -2.184 1 85.31 108 ALA B C 1
ATOM 3831 O O . ALA B 1 108 ? 2.365 21.875 -1.433 1 85.31 108 ALA B O 1
ATOM 3832 N N . ASP B 1 109 ? 0.846 21.516 -3.043 1 82.81 109 ASP B N 1
ATOM 3833 C CA . ASP B 1 109 ? 0.621 22.953 -3.186 1 82.81 109 ASP B CA 1
ATOM 3834 C C . ASP B 1 109 ? -0.058 23.531 -1.946 1 82.81 109 ASP B C 1
ATOM 3836 O O . ASP B 1 109 ? 0.373 24.562 -1.417 1 82.81 109 ASP B O 1
ATOM 3840 N N . ASP B 1 110 ? -1 22.875 -1.515 1 82.25 110 ASP B N 1
ATOM 3841 C CA . ASP B 1 110 ? -1.74 23.328 -0.343 1 82.25 110 ASP B CA 1
ATOM 3842 C C . ASP B 1 110 ? -0.869 23.281 0.91 1 82.25 110 ASP B C 1
ATOM 3844 O O . ASP B 1 110 ? -0.994 24.141 1.793 1 82.25 110 ASP B O 1
ATOM 3848 N N . ALA B 1 111 ? -0.018 22.344 0.989 1 84.38 111 ALA B N 1
ATOM 3849 C CA . ALA B 1 111 ? 0.791 22.141 2.188 1 84.38 111 ALA B CA 1
ATOM 3850 C C . ALA B 1 111 ? 2.148 22.812 2.059 1 84.38 111 ALA B C 1
ATOM 3852 O O . ALA B 1 111 ? 2.947 22.812 2.998 1 84.38 111 ALA B O 1
ATOM 3853 N N . ASN B 1 112 ? 2.477 23.375 0.902 1 88.06 112 ASN B N 1
ATOM 3854 C CA . ASN B 1 112 ? 3.662 24.172 0.637 1 88.06 112 ASN B CA 1
ATOM 3855 C C . ASN B 1 112 ? 4.945 23.375 0.841 1 88.06 112 ASN B C 1
ATOM 3857 O O . ASN B 1 112 ? 5.828 23.797 1.589 1 88.06 112 ASN B O 1
ATOM 3861 N N . PHE B 1 113 ? 5.047 22.328 0.144 1 92.94 113 PHE B N 1
ATOM 3862 C CA . PHE B 1 113 ? 6.273 21.531 0.135 1 92.94 113 PHE B CA 1
ATOM 3863 C C . PHE B 1 113 ? 6.551 20.984 -1.258 1 92.94 113 PHE B C 1
ATOM 3865 O O . PHE B 1 113 ? 5.73 21.141 -2.166 1 92.94 113 PHE B O 1
ATOM 3872 N N . ILE B 1 114 ? 7.734 20.422 -1.414 1 96 114 ILE B N 1
ATOM 3873 C CA . ILE B 1 114 ? 8.07 19.703 -2.643 1 96 114 ILE B CA 1
ATOM 3874 C C . ILE B 1 114 ? 8.367 18.25 -2.328 1 96 114 ILE B C 1
ATOM 3876 O O . ILE B 1 114 ? 8.758 17.906 -1.205 1 96 114 ILE B O 1
ATOM 3880 N N . VAL B 1 115 ? 8.109 17.422 -3.299 1 96.75 115 VAL B N 1
ATOM 3881 C CA . VAL B 1 115 ? 8.414 15.992 -3.242 1 96.75 115 VAL B CA 1
ATOM 3882 C C . VAL B 1 115 ? 9.617 15.68 -4.129 1 96.75 115 VAL B C 1
ATOM 3884 O O . VAL B 1 115 ? 9.664 16.094 -5.289 1 96.75 115 VAL B O 1
ATOM 3887 N N . VAL B 1 116 ? 10.555 15.023 -3.523 1 97.5 116 VAL B N 1
ATOM 3888 C CA . VAL B 1 116 ? 11.766 14.648 -4.25 1 97.5 116 VAL B CA 1
ATOM 3889 C C . VAL B 1 116 ? 11.984 13.141 -4.145 1 97.5 116 VAL B C 1
ATOM 3891 O O . VAL B 1 116 ? 11.82 12.562 -3.07 1 97.5 116 VAL B O 1
ATOM 3894 N N . ILE B 1 117 ? 12.32 12.531 -5.258 1 98.06 117 ILE B N 1
ATOM 3895 C CA . ILE B 1 117 ? 12.695 11.117 -5.293 1 98.06 117 ILE B CA 1
ATOM 3896 C C . ILE B 1 117 ? 14.156 10.977 -5.711 1 98.06 117 ILE B C 1
ATOM 3898 O O . ILE B 1 117 ? 14.547 11.445 -6.781 1 98.06 117 ILE B O 1
ATOM 3902 N N . ALA B 1 118 ? 14.93 10.391 -4.848 1 98.06 118 ALA B N 1
ATOM 3903 C CA . ALA B 1 118 ? 16.344 10.148 -5.113 1 98.06 118 ALA B CA 1
ATOM 3904 C C . ALA B 1 118 ? 16.641 8.656 -5.211 1 98.06 118 ALA B C 1
ATOM 3906 O O . ALA B 1 118 ? 15.906 7.836 -4.645 1 98.06 118 ALA B O 1
ATOM 3907 N N . ASP B 1 119 ? 17.641 8.312 -5.988 1 97.75 119 ASP B N 1
ATOM 3908 C CA . ASP B 1 119 ? 18.016 6.902 -6.074 1 97.75 119 ASP B CA 1
ATOM 3909 C C . ASP B 1 119 ? 18.922 6.5 -4.914 1 97.75 119 ASP B C 1
ATOM 3911 O O . ASP B 1 119 ? 19.078 7.258 -3.951 1 97.75 119 ASP B O 1
ATOM 3915 N N . ALA B 1 120 ? 19.469 5.328 -4.906 1 97.44 120 ALA B N 1
ATOM 3916 C CA . ALA B 1 120 ? 20.203 4.734 -3.789 1 97.44 120 ALA B CA 1
ATOM 3917 C C . ALA B 1 120 ? 21.547 5.441 -3.57 1 97.44 120 ALA B C 1
ATOM 3919 O O . ALA B 1 120 ? 22.156 5.301 -2.514 1 97.44 120 ALA B O 1
ATOM 3920 N N . ASP B 1 121 ? 22 6.188 -4.574 1 95.81 121 ASP B N 1
ATOM 3921 C CA . ASP B 1 121 ? 23.234 6.957 -4.449 1 95.81 121 ASP B CA 1
ATOM 3922 C C . ASP B 1 121 ? 22.953 8.367 -3.932 1 95.81 121 ASP B C 1
ATOM 3924 O O . ASP B 1 121 ? 23.875 9.164 -3.758 1 95.81 121 ASP B O 1
ATOM 3928 N N . GLY B 1 122 ? 21.688 8.734 -3.736 1 96.5 122 GLY B N 1
ATOM 3929 C CA . GLY B 1 122 ? 21.297 10.055 -3.268 1 96.5 122 GLY B CA 1
ATOM 3930 C C . GLY B 1 122 ? 21.156 11.07 -4.387 1 96.5 122 GLY B C 1
ATOM 3931 O O . GLY B 1 122 ? 21.156 12.273 -4.141 1 96.5 122 GLY B O 1
ATOM 3932 N N . VAL B 1 123 ? 21.125 10.57 -5.602 1 97.06 123 VAL B N 1
ATOM 3933 C CA . VAL B 1 123 ? 20.953 11.461 -6.738 1 97.06 123 VAL B CA 1
ATOM 3934 C C . VAL B 1 123 ? 19.484 11.75 -6.965 1 97.06 123 VAL B C 1
ATOM 3936 O O . VAL B 1 123 ? 18.672 10.828 -7.082 1 97.06 123 VAL B O 1
ATOM 3939 N N . LEU B 1 124 ? 19.141 13.062 -7.035 1 97.5 124 LEU B N 1
ATOM 3940 C CA . LEU B 1 124 ? 17.75 13.461 -7.242 1 97.5 124 LEU B CA 1
ATOM 3941 C C . LEU B 1 124 ? 17.297 13.117 -8.656 1 97.5 124 LEU B C 1
ATOM 3943 O O . LEU B 1 124 ? 17.891 13.578 -9.633 1 97.5 124 LEU B O 1
ATOM 3947 N N . LEU B 1 125 ? 16.234 12.383 -8.781 1 97.94 125 LEU B N 1
ATOM 3948 C CA . LEU B 1 125 ? 15.742 11.953 -10.086 1 97.94 125 LEU B CA 1
ATOM 3949 C C . LEU B 1 125 ? 14.5 12.734 -10.492 1 97.94 125 LEU B C 1
ATOM 3951 O O . LEU B 1 125 ? 14.336 13.094 -11.664 1 97.94 125 LEU B O 1
ATOM 3955 N N . TRP B 1 126 ? 13.602 12.945 -9.57 1 97.31 126 TRP B N 1
ATOM 3956 C CA . TRP B 1 126 ? 12.359 13.68 -9.82 1 97.31 126 TRP B CA 1
ATOM 3957 C C . TRP B 1 126 ? 12.094 14.688 -8.711 1 97.31 126 TRP B C 1
ATOM 3959 O O . TRP B 1 126 ? 12.422 14.445 -7.547 1 97.31 126 TRP B O 1
ATOM 3969 N N . ARG B 1 127 ? 11.539 15.75 -9.039 1 96.38 127 ARG B N 1
ATOM 3970 C CA . ARG B 1 127 ? 11.156 16.828 -8.125 1 96.38 127 ARG B CA 1
ATOM 3971 C C . ARG B 1 127 ? 9.852 17.484 -8.562 1 96.38 127 ARG B C 1
ATOM 3973 O O . ARG B 1 127 ? 9.711 17.891 -9.711 1 96.38 127 ARG B O 1
ATOM 3980 N N . GLU B 1 128 ? 8.906 17.547 -7.656 1 94.56 128 GLU B N 1
ATOM 3981 C CA . GLU B 1 128 ? 7.609 18.156 -7.949 1 94.56 128 GLU B CA 1
ATOM 3982 C C . GLU B 1 128 ? 7.012 18.812 -6.711 1 94.56 128 GLU B C 1
ATOM 3984 O O . GLU B 1 128 ? 7.379 18.484 -5.582 1 94.56 128 GLU B O 1
ATOM 3989 N N . GLY B 1 129 ? 6.043 19.797 -6.973 1 92.62 129 GLY B N 1
ATOM 3990 C CA . GLY B 1 129 ? 5.336 20.422 -5.863 1 92.62 129 GLY B CA 1
ATOM 3991 C C . GLY B 1 129 ? 5.168 21.922 -6.02 1 92.62 129 GLY B C 1
ATOM 3992 O O . GLY B 1 129 ? 5.109 22.422 -7.141 1 92.62 129 GLY B O 1
ATOM 3993 N N . SER B 1 130 ? 5.094 22.609 -4.883 1 91.12 130 SER B N 1
ATOM 3994 C CA . SER B 1 130 ? 4.824 24.047 -4.824 1 91.12 130 SER B CA 1
ATOM 3995 C C . SER B 1 130 ? 5.879 24.844 -5.582 1 91.12 130 SER B C 1
ATOM 3997 O O . SER B 1 130 ? 7.078 24.672 -5.348 1 91.12 130 SER B O 1
ATOM 3999 N N . ARG B 1 131 ? 5.492 25.766 -6.414 1 91.5 131 ARG B N 1
ATOM 4000 C CA . ARG B 1 131 ? 6.398 26.562 -7.234 1 91.5 131 ARG B CA 1
ATOM 4001 C C . ARG B 1 131 ? 7.316 27.422 -6.367 1 91.5 131 ARG B C 1
ATOM 4003 O O . ARG B 1 131 ? 8.516 27.531 -6.641 1 91.5 131 ARG B O 1
ATOM 4010 N N . GLY B 1 132 ? 6.695 27.984 -5.363 1 92.5 132 GLY B N 1
ATOM 4011 C CA . GLY B 1 132 ? 7.48 28.812 -4.465 1 92.5 132 GLY B CA 1
ATOM 4012 C C . GLY B 1 132 ? 8.586 28.047 -3.758 1 92.5 132 GLY B C 1
ATOM 4013 O O . GLY B 1 132 ? 9.719 28.516 -3.672 1 92.5 132 GLY B O 1
ATOM 4014 N N . VAL B 1 133 ? 8.25 26.922 -3.342 1 94.06 133 VAL B N 1
ATOM 4015 C CA . VAL B 1 133 ? 9.219 26.094 -2.629 1 94.06 133 VAL B CA 1
ATOM 4016 C C . VAL B 1 133 ? 10.289 25.609 -3.602 1 94.06 133 VAL B C 1
ATOM 4018 O O . VAL B 1 133 ? 11.469 25.516 -3.244 1 94.06 133 VAL B O 1
ATOM 4021 N N . ARG B 1 134 ? 9.914 25.297 -4.785 1 95.19 134 ARG B N 1
ATOM 4022 C CA . ARG B 1 134 ? 10.875 24.859 -5.793 1 95.19 134 ARG B CA 1
ATOM 4023 C C . ARG B 1 134 ? 11.898 25.953 -6.082 1 95.19 134 ARG B C 1
ATOM 4025 O O . ARG B 1 134 ? 13.086 25.672 -6.223 1 95.19 134 ARG B O 1
ATOM 4032 N N . LYS B 1 135 ? 11.461 27.141 -6.148 1 95.38 135 LYS B N 1
ATOM 4033 C CA . LYS B 1 135 ? 12.367 28.25 -6.379 1 95.38 135 LYS B CA 1
ATOM 4034 C C . LYS B 1 135 ? 13.383 28.375 -5.246 1 95.38 135 LYS B C 1
ATOM 4036 O O . LYS B 1 135 ? 14.578 28.578 -5.488 1 95.38 135 LYS B O 1
ATOM 4041 N N . ALA B 1 136 ? 12.883 28.281 -4.086 1 94.44 136 ALA B N 1
ATOM 4042 C CA . ALA B 1 136 ? 13.773 28.328 -2.928 1 94.44 136 ALA B CA 1
ATOM 4043 C C . ALA B 1 136 ? 14.773 27.172 -2.963 1 94.44 136 ALA B C 1
ATOM 4045 O O . ALA B 1 136 ? 15.938 27.344 -2.611 1 94.44 136 ALA B O 1
ATOM 4046 N N . ALA B 1 137 ? 14.328 26.031 -3.332 1 94 137 ALA B N 1
ATOM 4047 C CA . ALA B 1 137 ? 15.164 24.828 -3.412 1 94 137 ALA B CA 1
ATOM 4048 C C . ALA B 1 137 ? 16.266 25 -4.461 1 94 137 ALA B C 1
ATOM 4050 O O . ALA B 1 137 ? 17.375 24.469 -4.305 1 94 137 ALA B O 1
ATOM 4051 N N . ASP B 1 138 ? 15.984 25.688 -5.531 1 92.75 138 ASP B N 1
ATOM 4052 C CA . ASP B 1 138 ? 16.969 25.969 -6.566 1 92.75 138 ASP B CA 1
ATOM 4053 C C . ASP B 1 138 ? 18.188 26.703 -5.992 1 92.75 138 ASP B C 1
ATOM 4055 O O . ASP B 1 138 ? 19.328 26.422 -6.371 1 92.75 138 ASP B O 1
ATOM 4059 N N . ALA B 1 139 ? 17.922 27.516 -5.078 1 89.5 139 ALA B N 1
ATOM 4060 C CA . ALA B 1 139 ? 18.984 28.328 -4.473 1 89.5 139 ALA B CA 1
ATOM 4061 C C . ALA B 1 139 ? 19.922 27.453 -3.633 1 89.5 139 ALA B C 1
ATOM 4063 O O . ALA B 1 139 ? 21.078 27.812 -3.402 1 89.5 139 ALA B O 1
ATOM 4064 N N . LEU B 1 140 ? 19.484 26.266 -3.268 1 89.38 140 LEU B N 1
ATOM 4065 C CA . LEU B 1 140 ? 20.266 25.328 -2.467 1 89.38 140 LEU B CA 1
ATOM 4066 C C . LEU B 1 140 ? 20.969 24.297 -3.352 1 89.38 140 LEU B C 1
ATOM 4068 O O . LEU B 1 140 ? 21.719 23.469 -2.861 1 89.38 140 LEU B O 1
ATOM 4072 N N . GLY B 1 141 ? 20.609 24.344 -4.625 1 90.69 141 GLY B N 1
ATOM 4073 C CA . GLY B 1 141 ? 21.078 23.281 -5.504 1 90.69 141 GLY B CA 1
ATOM 4074 C C . GLY B 1 141 ? 20.312 21.984 -5.352 1 90.69 141 GLY B C 1
ATOM 4075 O O . GLY B 1 141 ? 20.781 20.922 -5.742 1 90.69 141 GLY B O 1
ATOM 4076 N N . PHE B 1 142 ? 19.188 22.047 -4.75 1 93.62 142 PHE B N 1
ATOM 4077 C CA . PHE B 1 142 ? 18.297 20.906 -4.566 1 93.62 142 PHE B CA 1
ATOM 4078 C C . PHE B 1 142 ? 17.484 20.641 -5.824 1 93.62 142 PHE B C 1
ATOM 4080 O O . PHE B 1 142 ? 16.266 20.859 -5.832 1 93.62 142 PHE B O 1
ATOM 4087 N N . THR B 1 143 ? 18.172 20.203 -6.855 1 93.94 143 THR B N 1
ATOM 4088 C CA . THR B 1 143 ? 17.609 20.031 -8.195 1 93.94 143 THR B CA 1
ATOM 4089 C C . THR B 1 143 ? 17.922 18.625 -8.719 1 93.94 143 THR B C 1
ATOM 4091 O O . THR B 1 143 ? 18.797 17.938 -8.195 1 93.94 143 THR B O 1
ATOM 4094 N N . GLU B 1 144 ? 17.203 18.234 -9.766 1 95.94 144 GLU B N 1
ATOM 4095 C CA . GLU B 1 144 ? 17.422 16.938 -10.383 1 95.94 144 GLU B CA 1
ATOM 4096 C C . GLU B 1 144 ? 18.875 16.75 -10.812 1 95.94 144 GLU B C 1
ATOM 4098 O O . GLU B 1 144 ? 19.484 17.688 -11.359 1 95.94 144 GLU B O 1
ATOM 4103 N N . GLY B 1 145 ? 19.391 15.625 -10.492 1 95.81 145 GLY B N 1
ATOM 4104 C CA . GLY B 1 145 ? 20.766 15.312 -10.852 1 95.81 145 GLY B CA 1
ATOM 4105 C C . GLY B 1 145 ? 21.75 15.57 -9.727 1 95.81 145 GLY B C 1
ATOM 4106 O O . GLY B 1 145 ? 22.875 15.055 -9.75 1 95.81 145 GLY B O 1
ATOM 4107 N N . ALA B 1 146 ? 21.422 16.375 -8.781 1 94.94 146 ALA B N 1
ATOM 4108 C CA . ALA B 1 146 ? 22.312 16.688 -7.664 1 94.94 146 ALA B CA 1
ATOM 4109 C C . ALA B 1 146 ? 22.422 15.508 -6.707 1 94.94 146 ALA B C 1
ATOM 4111 O O . ALA B 1 146 ? 21.422 14.836 -6.426 1 94.94 146 ALA B O 1
ATOM 4112 N N . ARG B 1 147 ? 23.594 15.281 -6.227 1 94.75 147 ARG B N 1
ATOM 4113 C CA . ARG B 1 147 ? 23.828 14.211 -5.266 1 94.75 147 ARG B CA 1
ATOM 4114 C C . ARG B 1 147 ? 23.719 14.734 -3.834 1 94.75 147 ARG B C 1
ATOM 4116 O O . ARG B 1 147 ? 24.516 15.578 -3.41 1 94.75 147 ARG B O 1
ATOM 4123 N N . TRP B 1 148 ? 22.812 14.188 -3.092 1 95.56 148 TRP B N 1
ATOM 4124 C CA . TRP B 1 148 ? 22.547 14.648 -1.734 1 95.56 148 TRP B CA 1
ATOM 4125 C C . TRP B 1 148 ? 22.859 13.562 -0.714 1 95.56 148 TRP B C 1
ATOM 4127 O O . TRP B 1 148 ? 22.141 13.414 0.284 1 95.56 148 TRP B O 1
ATOM 4137 N N . ALA B 1 149 ? 23.844 12.805 -1.027 1 94.44 149 ALA B N 1
ATOM 4138 C CA . ALA B 1 149 ? 24.375 11.859 -0.045 1 94.44 149 ALA B CA 1
ATOM 4139 C C . ALA B 1 149 ? 24.906 12.594 1.18 1 94.44 149 ALA B C 1
ATOM 4141 O O . ALA B 1 149 ? 25.359 13.734 1.079 1 94.44 149 ALA B O 1
ATOM 4142 N N . GLU B 1 150 ? 24.859 11.945 2.27 1 94.75 150 GLU B N 1
ATOM 4143 C CA . GLU B 1 150 ? 25.281 12.562 3.525 1 94.75 150 GLU B CA 1
ATOM 4144 C C . GLU B 1 150 ? 26.719 13.055 3.449 1 94.75 150 GLU B C 1
ATOM 4146 O O . GLU B 1 150 ? 27.031 14.148 3.922 1 94.75 150 GLU B O 1
ATOM 4151 N N . GLN B 1 151 ? 27.562 12.32 2.816 1 90.75 151 GLN B N 1
ATOM 4152 C CA . GLN B 1 151 ? 28.969 12.672 2.723 1 90.75 151 GLN B CA 1
ATOM 4153 C C . GLN B 1 151 ? 29.188 13.852 1.772 1 90.75 151 GLN B C 1
ATOM 4155 O O . GLN B 1 151 ? 30.219 14.516 1.818 1 90.75 151 GLN B O 1
ATOM 4160 N N . ALA B 1 152 ? 28.219 14.094 0.962 1 89.25 152 ALA B N 1
ATOM 4161 C CA . ALA B 1 152 ? 28.344 15.156 -0.031 1 89.25 152 ALA B CA 1
ATOM 4162 C C . ALA B 1 152 ? 27.797 16.484 0.51 1 89.25 152 ALA B C 1
ATOM 4164 O O . ALA B 1 152 ? 28.406 17.531 0.319 1 89.25 152 ALA B O 1
ATOM 4165 N N . VAL B 1 153 ? 26.688 16.453 1.229 1 91.38 153 VAL B N 1
ATOM 4166 C CA . VAL B 1 153 ? 26 17.703 1.557 1 91.38 153 VAL B CA 1
ATOM 4167 C C . VAL B 1 153 ? 25.812 17.797 3.068 1 91.38 153 VAL B C 1
ATOM 4169 O O . VAL B 1 153 ? 25.281 18.797 3.566 1 91.38 153 VAL B O 1
ATOM 4172 N N . GLY B 1 154 ? 26.312 16.797 3.82 1 94.19 154 GLY B N 1
ATOM 4173 C CA . GLY B 1 154 ? 26.094 16.766 5.258 1 94.19 154 GLY B CA 1
ATOM 4174 C C . GLY B 1 154 ? 24.75 16.156 5.633 1 94.19 154 GLY B C 1
ATOM 4175 O O . GLY B 1 154 ? 24.094 15.531 4.797 1 94.19 154 GLY B O 1
ATOM 4176 N N . THR B 1 155 ? 24.391 16.328 6.934 1 96.56 155 THR B N 1
ATOM 4177 C CA . THR B 1 155 ? 23.141 15.789 7.449 1 96.56 155 THR B CA 1
ATOM 4178 C C . THR B 1 155 ? 21.938 16.391 6.707 1 96.56 155 THR B C 1
ATOM 4180 O O . THR B 1 155 ? 21.75 17.609 6.699 1 96.56 155 THR B O 1
ATOM 4183 N N . ASN B 1 156 ? 21.266 15.578 6.051 1 96.44 156 ASN B N 1
ATOM 4184 C CA . ASN B 1 156 ? 20.016 15.883 5.367 1 96.44 156 ASN B CA 1
ATOM 4185 C C . ASN B 1 156 ? 19.094 14.68 5.332 1 96.44 156 ASN B C 1
ATOM 4187 O O . ASN B 1 156 ? 19.5 13.555 5.629 1 96.44 156 ASN B O 1
ATOM 4191 N N . ALA B 1 157 ? 17.875 14.891 4.984 1 97.88 157 ALA B N 1
ATOM 4192 C CA . ALA B 1 157 ? 16.875 13.836 5.141 1 97.88 157 ALA B CA 1
ATOM 4193 C C . ALA B 1 157 ? 17.078 12.727 4.121 1 97.88 157 ALA B C 1
ATOM 4195 O O . ALA B 1 157 ? 16.719 11.57 4.367 1 97.88 157 ALA B O 1
ATOM 4196 N N . ILE B 1 158 ? 17.656 12.984 2.947 1 97.81 158 ILE B N 1
ATOM 4197 C CA . ILE B 1 158 ? 17.891 11.984 1.908 1 97.81 158 ILE B CA 1
ATOM 4198 C C . ILE B 1 158 ? 19.109 11.148 2.258 1 97.81 158 ILE B C 1
ATOM 4200 O O . ILE B 1 158 ? 19.016 9.938 2.457 1 97.81 158 ILE B O 1
ATOM 4204 N N . GLY B 1 159 ? 20.219 11.828 2.395 1 97.31 159 GLY B N 1
ATOM 4205 C CA . GLY B 1 159 ? 21.469 11.125 2.668 1 97.31 159 GLY B CA 1
ATOM 4206 C C . GLY B 1 159 ? 21.453 10.398 3.998 1 97.31 159 GLY B C 1
ATOM 4207 O O . GLY B 1 159 ? 21.938 9.266 4.094 1 97.31 159 GLY B O 1
ATOM 4208 N N . THR B 1 160 ? 20.953 11.031 5.02 1 98.06 160 THR B N 1
ATOM 4209 C CA . THR B 1 160 ? 20.938 10.438 6.352 1 98.06 160 THR B CA 1
ATOM 4210 C C . THR B 1 160 ? 19.984 9.25 6.406 1 98.06 160 THR B C 1
ATOM 4212 O O . THR B 1 160 ? 20.266 8.25 7.062 1 98.06 160 THR B O 1
ATOM 4215 N N . ALA B 1 161 ? 18.844 9.367 5.711 1 98 161 ALA B N 1
ATOM 4216 C CA . ALA B 1 161 ? 17.922 8.234 5.637 1 98 161 ALA B CA 1
ATOM 4217 C C . ALA B 1 161 ? 18.578 7.035 4.969 1 98 161 ALA B C 1
ATOM 4219 O O . ALA B 1 161 ? 18.359 5.891 5.371 1 98 161 ALA B O 1
ATOM 4220 N N . LEU B 1 162 ? 19.375 7.281 3.936 1 97.94 162 LEU B N 1
ATOM 4221 C CA . LEU B 1 162 ? 20.062 6.215 3.23 1 97.94 162 LEU B CA 1
ATOM 4222 C C . LEU B 1 162 ? 21.047 5.508 4.152 1 97.94 162 LEU B C 1
ATOM 4224 O O . LEU B 1 162 ? 21.125 4.277 4.176 1 97.94 162 LEU B O 1
ATOM 4228 N N . VAL B 1 163 ? 21.734 6.27 4.961 1 97.44 163 VAL B N 1
ATOM 4229 C CA . VAL B 1 163 ? 22.766 5.715 5.852 1 97.44 163 VAL B CA 1
ATOM 4230 C C . VAL B 1 163 ? 22.094 4.977 7.008 1 97.44 163 VAL B C 1
ATOM 4232 O O . VAL B 1 163 ? 22.484 3.859 7.348 1 97.44 163 VAL B O 1
ATOM 4235 N N . GLU B 1 164 ? 21.047 5.574 7.582 1 96.69 164 GLU B N 1
ATOM 4236 C CA . GLU B 1 164 ? 20.359 5.012 8.734 1 96.69 164 GLU B CA 1
ATOM 4237 C C . GLU B 1 164 ? 19.422 3.879 8.32 1 96.69 164 GLU B C 1
ATOM 4239 O O . GLU B 1 164 ? 18.984 3.094 9.156 1 96.69 164 GLU B O 1
ATOM 4244 N N . ASP B 1 165 ? 19.156 3.838 7.008 1 97.31 165 ASP B N 1
ATOM 4245 C CA . ASP B 1 165 ? 18.156 2.91 6.488 1 97.31 165 ASP B CA 1
ATOM 4246 C C . ASP B 1 165 ? 16.859 2.994 7.293 1 97.31 165 ASP B C 1
ATOM 4248 O O . ASP B 1 165 ? 16.344 1.976 7.754 1 97.31 165 ASP B O 1
ATOM 4252 N N . ALA B 1 166 ? 16.438 4.191 7.484 1 95.94 166 ALA B N 1
ATOM 4253 C CA . ALA B 1 166 ? 15.227 4.508 8.242 1 95.94 166 ALA B CA 1
ATOM 4254 C C . ALA B 1 166 ? 14.703 5.898 7.891 1 95.94 166 ALA B C 1
ATOM 4256 O O . ALA B 1 166 ? 15.453 6.734 7.375 1 95.94 166 ALA B O 1
ATOM 4257 N N . ALA B 1 167 ? 13.469 6.09 8.172 1 95.38 167 ALA B N 1
ATOM 4258 C CA . ALA B 1 167 ? 12.906 7.422 7.961 1 95.38 167 ALA B CA 1
ATOM 4259 C C . ALA B 1 167 ? 13.555 8.445 8.891 1 95.38 167 ALA B C 1
ATOM 4261 O O . ALA B 1 167 ? 13.828 8.148 10.055 1 95.38 167 ALA B O 1
ATOM 4262 N N . VAL B 1 168 ? 13.766 9.664 8.375 1 95.94 168 VAL B N 1
ATOM 4263 C CA . VAL B 1 168 ? 14.406 10.734 9.125 1 95.94 168 VAL B CA 1
ATOM 4264 C C . VAL B 1 168 ? 13.695 12.055 8.859 1 95.94 168 VAL B C 1
ATOM 4266 O O . VAL B 1 168 ? 13.422 12.398 7.707 1 95.94 168 VAL B O 1
ATOM 4269 N N . GLN B 1 169 ? 13.281 12.703 9.867 1 95.69 169 GLN B N 1
ATOM 4270 C CA . GLN B 1 169 ? 12.828 14.086 9.766 1 95.69 169 GLN B CA 1
ATOM 4271 C C . GLN B 1 169 ? 13.82 15.039 10.422 1 95.69 169 GLN B C 1
ATOM 4273 O O . GLN B 1 169 ? 14.305 14.781 11.523 1 95.69 169 GLN B O 1
ATOM 4278 N N . LEU B 1 170 ? 14.148 16.109 9.719 1 97.06 170 LEU B N 1
ATOM 4279 C CA . LEU B 1 170 ? 15.062 17.125 10.234 1 97.06 170 LEU B CA 1
ATOM 4280 C C . LEU B 1 170 ? 14.406 18.484 10.258 1 97.06 170 LEU B C 1
ATOM 4282 O O . LEU B 1 170 ? 13.672 18.844 9.336 1 97.06 170 LEU B O 1
ATOM 4286 N N . PHE B 1 171 ? 14.672 19.25 11.266 1 96.69 171 PHE B N 1
ATOM 4287 C CA . PHE B 1 171 ? 14.141 20.594 11.445 1 96.69 171 PHE B CA 1
ATOM 4288 C C . PHE B 1 171 ? 15.273 21.594 11.633 1 96.69 171 PHE B C 1
ATOM 4290 O O . PHE B 1 171 ? 16.094 21.453 12.539 1 96.69 171 PHE B O 1
ATOM 4297 N N . SER B 1 172 ? 15.273 22.469 10.766 1 97.56 172 SER B N 1
ATOM 4298 C CA . SER B 1 172 ? 16.125 23.641 10.898 1 97.56 172 SER B CA 1
ATOM 4299 C C . SER B 1 172 ? 17.578 23.25 11.094 1 97.56 172 SER B C 1
ATOM 4301 O O . SER B 1 172 ? 18.156 22.547 10.266 1 97.56 172 SER B O 1
ATOM 4303 N N . ALA B 1 173 ? 18.172 23.609 12.273 1 97.5 173 ALA B N 1
ATOM 4304 C CA . ALA B 1 173 ? 19.625 23.531 12.469 1 97.5 173 ALA B CA 1
ATOM 4305 C C . ALA B 1 173 ? 20.062 22.094 12.773 1 97.5 173 ALA B C 1
ATOM 4307 O O . ALA B 1 173 ? 21.234 21.844 13.047 1 97.5 173 ALA B O 1
ATOM 4308 N N . GLU B 1 174 ? 19.156 21.188 12.633 1 97.19 174 GLU B N 1
ATOM 4309 C CA . GLU B 1 174 ? 19.578 19.797 12.625 1 97.19 174 GLU B CA 1
ATOM 4310 C C . GLU B 1 174 ? 20.328 19.453 11.344 1 97.19 174 GLU B C 1
ATOM 4312 O O . GLU B 1 174 ? 21.109 18.5 11.312 1 97.19 174 GLU B O 1
ATOM 4317 N N . HIS B 1 175 ? 19.938 20.172 10.305 1 96.69 175 HIS B N 1
ATOM 4318 C CA . HIS B 1 175 ? 20.734 20.062 9.086 1 96.69 175 HIS B CA 1
ATOM 4319 C C . HIS B 1 175 ? 22.188 20.484 9.344 1 96.69 175 HIS B C 1
ATOM 4321 O O . HIS B 1 175 ? 22.438 21.391 10.141 1 96.69 175 HIS B O 1
ATOM 4327 N N . TYR B 1 176 ? 23.031 19.938 8.648 1 96.31 176 TYR B N 1
ATOM 4328 C CA . TYR B 1 176 ? 24.453 20.188 8.898 1 96.31 176 TYR B CA 1
ATOM 4329 C C . TYR B 1 176 ? 24.875 21.531 8.305 1 96.31 176 TYR B C 1
ATOM 4331 O O . TYR B 1 176 ? 25.578 22.312 8.961 1 96.31 176 TYR B O 1
ATOM 4339 N N . ALA B 1 177 ? 24.516 21.766 7.105 1 93.62 177 ALA B N 1
ATOM 4340 C CA . ALA B 1 177 ? 24.875 23 6.41 1 93.62 177 ALA B CA 1
ATOM 4341 C C . ALA B 1 177 ? 23.969 24.156 6.852 1 93.62 177 ALA B C 1
ATOM 4343 O O . ALA B 1 177 ? 22.75 24.047 6.805 1 93.62 177 ALA B O 1
ATOM 4344 N N . PRO B 1 178 ? 24.547 25.266 7.172 1 93.56 178 PRO B N 1
ATOM 4345 C CA . PRO B 1 178 ? 23.75 26.422 7.613 1 93.56 178 PRO B CA 1
ATOM 4346 C C . PRO B 1 178 ? 22.766 26.891 6.547 1 93.56 178 PRO B C 1
ATOM 4348 O O . PRO B 1 178 ? 21.688 27.391 6.875 1 93.56 178 PRO B O 1
ATOM 4351 N N . SER B 1 179 ? 23.078 26.719 5.316 1 92.38 179 SER B N 1
ATOM 4352 C CA . SER B 1 179 ? 22.188 27.125 4.23 1 92.38 179 SER B CA 1
ATOM 4353 C C . SER B 1 179 ? 20.875 26.375 4.27 1 92.38 179 SER B C 1
ATOM 4355 O O . SER B 1 179 ? 19.891 26.797 3.656 1 92.38 179 SER B O 1
ATOM 4357 N N . HIS B 1 180 ? 20.844 25.234 4.969 1 94.5 180 HIS B N 1
ATOM 4358 C CA . HIS B 1 180 ? 19.641 24.406 4.992 1 94.5 180 HIS B CA 1
ATOM 4359 C C . HIS B 1 180 ? 18.812 24.688 6.238 1 94.5 180 HIS B C 1
ATOM 4361 O O . HIS B 1 180 ? 17.734 24.094 6.414 1 94.5 180 HIS B O 1
ATOM 4367 N N . HIS B 1 181 ? 19.172 25.656 7.094 1 96.12 181 HIS B N 1
ATOM 4368 C CA . HIS B 1 181 ? 18.547 25.828 8.398 1 96.12 181 HIS B CA 1
ATOM 4369 C C . HIS B 1 181 ? 17.141 26.422 8.266 1 96.12 181 HIS B C 1
ATOM 4371 O O . HIS B 1 181 ? 16.359 26.391 9.219 1 96.12 181 HIS B O 1
ATOM 4377 N N . GLY B 1 182 ? 16.812 26.922 7.168 1 96.19 182 GLY B N 1
ATOM 4378 C CA . GLY B 1 182 ? 15.469 27.438 6.941 1 96.19 182 GLY B CA 1
ATOM 4379 C C . GLY B 1 182 ? 14.477 26.359 6.512 1 96.19 182 GLY B C 1
ATOM 4380 O O . GLY B 1 182 ? 13.305 26.656 6.293 1 96.19 182 GLY B O 1
ATOM 4381 N N . TRP B 1 183 ? 14.961 25.125 6.48 1 96.5 183 TRP B N 1
ATOM 4382 C CA . TRP B 1 183 ? 14.156 24.078 5.863 1 96.5 183 TRP B CA 1
ATOM 4383 C C . TRP B 1 183 ? 13.797 23 6.879 1 96.5 183 TRP B C 1
ATOM 4385 O O . TRP B 1 183 ? 14.469 22.859 7.906 1 96.5 183 TRP B O 1
ATOM 4395 N N . SER B 1 184 ? 12.711 22.328 6.664 1 96.31 184 SER B N 1
ATOM 4396 C CA . SER B 1 184 ? 12.406 21.016 7.211 1 96.31 184 SER B CA 1
ATOM 4397 C C . SER B 1 184 ? 12.344 19.953 6.113 1 96.31 184 SER B C 1
ATOM 4399 O O . SER B 1 184 ? 11.852 20.219 5.012 1 96.31 184 SER B O 1
ATOM 4401 N N . CYS B 1 185 ? 12.898 18.859 6.398 1 96.94 185 CYS B N 1
ATOM 4402 C CA . CYS B 1 185 ? 12.938 17.781 5.414 1 96.94 185 CYS B CA 1
ATOM 4403 C C . CYS B 1 185 ? 12.594 16.438 6.055 1 96.94 185 CYS B C 1
ATOM 4405 O O . CYS B 1 185 ? 12.945 16.188 7.211 1 96.94 185 CYS B O 1
ATOM 4407 N N . THR B 1 186 ? 11.852 15.617 5.367 1 96.5 186 THR B N 1
ATOM 4408 C CA . THR B 1 186 ? 11.523 14.258 5.777 1 96.5 186 THR B CA 1
ATOM 4409 C C . THR B 1 186 ? 11.812 13.266 4.648 1 96.5 186 THR B C 1
ATOM 4411 O O . THR B 1 186 ? 11.273 13.398 3.547 1 96.5 186 THR B O 1
ATOM 4414 N N . GLY B 1 187 ? 12.664 12.32 4.926 1 97.62 187 GLY B N 1
ATOM 4415 C CA . GLY B 1 187 ? 13 11.297 3.945 1 97.62 187 GLY B CA 1
ATOM 4416 C C . GLY B 1 187 ? 12.805 9.883 4.465 1 97.62 187 GLY B C 1
ATOM 4417 O O . GLY B 1 187 ? 13.008 9.617 5.648 1 97.62 187 GLY B O 1
ATOM 4418 N N . SER B 1 188 ? 12.406 9.008 3.602 1 97.81 188 SER B N 1
ATOM 4419 C CA . SER B 1 188 ? 12.258 7.598 3.936 1 97.81 188 SER B CA 1
ATOM 4420 C C . SER B 1 188 ? 12.773 6.707 2.812 1 97.81 188 SER B C 1
ATOM 4422 O O . SER B 1 188 ? 12.453 6.926 1.641 1 97.81 188 SER B O 1
ATOM 4424 N N . PRO B 1 189 ? 13.547 5.727 3.158 1 98.38 189 PRO B N 1
ATOM 4425 C CA . PRO B 1 189 ? 14.055 4.816 2.127 1 98.38 189 PRO B CA 1
ATOM 4426 C C . PRO B 1 189 ? 12.969 3.906 1.559 1 98.38 189 PRO B C 1
ATOM 4428 O O . PRO B 1 189 ? 12.062 3.484 2.287 1 98.38 189 PRO B O 1
ATOM 4431 N N . VAL B 1 190 ? 13.031 3.697 0.312 1 98.38 190 VAL B N 1
ATOM 4432 C CA . VAL B 1 190 ? 12.211 2.709 -0.379 1 98.38 190 VAL B CA 1
ATOM 4433 C C . VAL B 1 190 ? 13.031 1.453 -0.654 1 98.38 190 VAL B C 1
ATOM 4435 O O . VAL B 1 190 ? 14.148 1.537 -1.167 1 98.38 190 VAL B O 1
ATOM 4438 N N . HIS B 1 191 ? 12.461 0.345 -0.364 1 98.19 191 HIS B N 1
ATOM 4439 C CA . HIS B 1 191 ? 13.18 -0.906 -0.571 1 98.19 191 HIS B CA 1
ATOM 4440 C C . HIS B 1 191 ? 12.57 -1.708 -1.717 1 98.19 191 HIS B C 1
ATOM 4442 O O . HIS B 1 191 ? 11.375 -1.605 -1.986 1 98.19 191 HIS B O 1
ATOM 4448 N N . ASP B 1 192 ? 13.398 -2.408 -2.395 1 96.75 192 ASP B N 1
ATOM 4449 C CA . ASP B 1 192 ? 12.938 -3.439 -3.32 1 96.75 192 ASP B CA 1
ATOM 4450 C C . ASP B 1 192 ? 12.344 -4.629 -2.566 1 96.75 192 ASP B C 1
ATOM 4452 O O . ASP B 1 192 ? 13.047 -5.305 -1.81 1 96.75 192 ASP B O 1
ATOM 4456 N N . PRO B 1 193 ? 11.07 -4.84 -2.736 1 94.19 193 PRO B N 1
ATOM 4457 C CA . PRO B 1 193 ? 10.461 -5.91 -1.947 1 94.19 193 PRO B CA 1
ATOM 4458 C C . PRO B 1 193 ? 10.969 -7.297 -2.334 1 94.19 193 PRO B C 1
ATOM 4460 O O . PRO B 1 193 ? 10.797 -8.258 -1.58 1 94.19 193 PRO B O 1
ATOM 4463 N N . ARG B 1 194 ? 11.578 -7.473 -3.432 1 93.12 194 ARG B N 1
ATOM 4464 C CA . ARG B 1 194 ? 12.078 -8.758 -3.906 1 93.12 194 ARG B CA 1
ATOM 4465 C C . ARG B 1 194 ? 13.406 -9.109 -3.242 1 93.12 194 ARG B C 1
ATOM 4467 O O . ARG B 1 194 ? 13.664 -10.273 -2.945 1 93.12 194 ARG B O 1
ATOM 4474 N N . THR B 1 195 ? 14.227 -8.07 -2.982 1 93.25 195 THR B N 1
ATOM 4475 C CA . THR B 1 195 ? 15.594 -8.328 -2.545 1 93.25 195 THR B CA 1
ATOM 4476 C C . THR B 1 195 ? 15.844 -7.711 -1.174 1 93.25 195 THR B C 1
ATOM 4478 O O . THR B 1 195 ? 16.781 -8.109 -0.469 1 93.25 195 THR B O 1
ATOM 4481 N N . GLY B 1 196 ? 15.117 -6.621 -0.827 1 94.75 196 GLY B N 1
ATOM 4482 C CA . GLY B 1 196 ? 15.352 -5.898 0.414 1 94.75 196 GLY B CA 1
ATOM 4483 C C . GLY B 1 196 ? 16.312 -4.73 0.252 1 94.75 196 GLY B C 1
ATOM 4484 O O . GLY B 1 196 ? 16.484 -3.936 1.177 1 94.75 196 GLY B O 1
ATOM 4485 N N . ASP B 1 197 ? 16.828 -4.605 -0.917 1 95.81 197 ASP B N 1
ATOM 4486 C CA . ASP B 1 197 ? 17.797 -3.541 -1.166 1 95.81 197 ASP B CA 1
ATOM 4487 C C . ASP B 1 197 ? 17.109 -2.174 -1.185 1 95.81 197 ASP B C 1
ATOM 4489 O O . ASP B 1 197 ? 15.938 -2.064 -1.536 1 95.81 197 ASP B O 1
ATOM 4493 N N . ILE B 1 198 ? 17.875 -1.13 -0.874 1 98 198 ILE B N 1
ATOM 4494 C CA . ILE B 1 198 ? 17.375 0.234 -0.974 1 98 198 ILE B CA 1
ATOM 4495 C C . ILE B 1 198 ? 17.344 0.67 -2.438 1 98 198 ILE B C 1
ATOM 4497 O O . ILE B 1 198 ? 18.375 0.614 -3.123 1 98 198 ILE B O 1
ATOM 4501 N N . LEU B 1 199 ? 16.25 1.044 -2.91 1 98.06 199 LEU B N 1
ATOM 4502 C CA . LEU B 1 199 ? 16.094 1.56 -4.266 1 98.06 199 LEU B CA 1
ATOM 4503 C C . LEU B 1 199 ? 16.344 3.062 -4.309 1 98.06 199 LEU B C 1
ATOM 4505 O O . LEU B 1 199 ? 16.781 3.596 -5.328 1 98.06 199 LEU B O 1
ATOM 4509 N N . GLY B 1 200 ? 16.031 3.682 -3.203 1 98.38 200 GLY B N 1
ATOM 4510 C CA . GLY B 1 200 ? 16.141 5.129 -3.1 1 98.38 200 GLY B CA 1
ATOM 4511 C C . GLY B 1 200 ? 15.414 5.699 -1.899 1 98.38 200 GLY B C 1
ATOM 4512 O O . GLY B 1 200 ? 15.234 5.012 -0.891 1 98.38 200 GLY B O 1
ATOM 4513 N N . VAL B 1 201 ? 15.102 7.062 -1.993 1 98.56 201 VAL B N 1
ATOM 4514 C CA . VAL B 1 201 ? 14.453 7.781 -0.898 1 98.56 201 VAL B CA 1
ATOM 4515 C C . VAL B 1 201 ? 13.352 8.672 -1.448 1 98.56 201 VAL B C 1
ATOM 4517 O O . VAL B 1 201 ? 13.523 9.328 -2.479 1 98.56 201 VAL B O 1
ATOM 4520 N N . VAL B 1 202 ? 12.227 8.625 -0.796 1 98.19 202 VAL B N 1
ATOM 4521 C CA . VAL B 1 202 ? 11.188 9.633 -0.998 1 98.19 202 VAL B CA 1
ATOM 4522 C C . VAL B 1 202 ? 11.32 10.734 0.057 1 98.19 202 VAL B C 1
ATOM 4524 O O . VAL B 1 202 ? 11.367 10.445 1.256 1 98.19 202 VAL B O 1
ATOM 4527 N N . ASP B 1 203 ? 11.367 11.961 -0.393 1 97.94 203 ASP B N 1
ATOM 4528 C CA . ASP B 1 203 ? 11.633 13.07 0.513 1 97.94 203 ASP B CA 1
ATOM 4529 C C . ASP B 1 203 ? 10.617 14.188 0.324 1 97.94 203 ASP B C 1
ATOM 4531 O O . ASP B 1 203 ? 10.242 14.516 -0.805 1 97.94 203 ASP B O 1
ATOM 4535 N N . ILE B 1 204 ? 10.133 14.711 1.396 1 96.25 204 ILE B N 1
ATOM 4536 C CA . ILE B 1 204 ? 9.328 15.922 1.421 1 96.25 204 ILE B CA 1
ATOM 4537 C C . ILE B 1 204 ? 10.109 17.047 2.1 1 96.25 204 ILE B C 1
ATOM 4539 O O . ILE B 1 204 ? 10.648 16.859 3.193 1 96.25 204 ILE B O 1
ATOM 4543 N N . SER B 1 205 ? 10.172 18.188 1.37 1 96.75 205 SER B N 1
ATOM 4544 C CA . SER B 1 205 ? 10.898 19.328 1.906 1 96.75 205 SER B CA 1
ATOM 4545 C C . SER B 1 205 ? 10.078 20.609 1.797 1 96.75 205 SER B C 1
ATOM 4547 O O . SER B 1 205 ? 9.359 20.812 0.815 1 96.75 205 SER B O 1
ATOM 4549 N N . GLY B 1 206 ? 10.133 21.422 2.781 1 94.38 206 GLY B N 1
ATOM 4550 C CA . GLY B 1 206 ? 9.492 22.719 2.826 1 94.38 206 GLY B CA 1
ATOM 4551 C C . GLY B 1 206 ? 10.094 23.641 3.865 1 94.38 206 GLY B C 1
ATOM 4552 O O . GLY B 1 206 ? 11.156 23.359 4.426 1 94.38 206 GLY B O 1
ATOM 4553 N N . SER B 1 207 ? 9.406 24.766 4.027 1 93.69 207 SER B N 1
ATOM 4554 C CA . SER B 1 207 ? 9.859 25.719 5.039 1 93.69 207 SER B CA 1
ATOM 4555 C C . SER B 1 207 ? 9.812 25.109 6.434 1 93.69 207 SER B C 1
ATOM 4557 O O . SER B 1 207 ? 8.867 24.391 6.77 1 93.69 207 SER B O 1
ATOM 4559 N N . ALA B 1 208 ? 10.836 25.375 7.227 1 93.38 208 ALA B N 1
ATOM 4560 C CA . ALA B 1 208 ? 10.859 24.891 8.602 1 93.38 208 ALA B CA 1
ATOM 4561 C C . ALA B 1 208 ? 9.602 25.328 9.359 1 93.38 208 ALA B C 1
ATOM 4563 O O . ALA B 1 208 ? 9.078 24.594 10.188 1 93.38 208 ALA B O 1
ATOM 4564 N N . MET B 1 209 ? 9.055 26.406 8.992 1 87.94 209 MET B N 1
ATOM 4565 C CA . MET B 1 209 ? 7.934 26.984 9.727 1 87.94 209 MET B CA 1
ATOM 4566 C C . MET B 1 209 ? 6.617 26.328 9.328 1 87.94 209 MET B C 1
ATOM 4568 O O . MET B 1 209 ? 5.582 26.562 9.953 1 87.94 209 MET B O 1
ATOM 4572 N N . SER B 1 210 ? 6.664 25.469 8.375 1 82.38 210 SER B N 1
ATOM 4573 C CA . SER B 1 210 ? 5.449 24.797 7.914 1 82.38 210 SER B CA 1
ATOM 4574 C C . SER B 1 210 ? 5.469 23.312 8.273 1 82.38 210 SER B C 1
ATOM 4576 O O . SER B 1 210 ? 4.59 22.562 7.852 1 82.38 210 SER B O 1
ATOM 4578 N N . VAL B 1 211 ? 6.398 22.984 9.086 1 83.31 211 VAL B N 1
ATOM 4579 C CA . VAL B 1 211 ? 6.57 21.578 9.414 1 83.31 211 VAL B CA 1
ATOM 4580 C C . VAL B 1 211 ? 5.375 21.078 10.227 1 83.31 211 VAL B C 1
ATOM 4582 O O . VAL B 1 211 ? 4.832 21.812 11.055 1 83.31 211 VAL B O 1
ATOM 4585 N N . HIS B 1 212 ? 4.922 19.906 9.93 1 82.19 212 HIS B N 1
ATOM 4586 C CA . HIS B 1 212 ? 3.865 19.266 10.695 1 82.19 212 HIS B CA 1
ATOM 4587 C C . HIS B 1 212 ? 4.223 17.812 11 1 82.19 212 HIS B C 1
ATOM 4589 O O . HIS B 1 212 ? 4.773 17.109 10.148 1 82.19 212 HIS B O 1
ATOM 4595 N N . PRO B 1 213 ? 3.822 17.344 12.125 1 83.38 213 PRO B N 1
ATOM 4596 C CA . PRO B 1 213 ? 4.191 15.984 12.539 1 83.38 213 PRO B CA 1
ATOM 4597 C C . PRO B 1 213 ? 3.65 14.914 11.594 1 83.38 213 PRO B C 1
ATOM 4599 O O . PRO B 1 213 ? 4.25 13.844 11.461 1 83.38 213 PRO B O 1
ATOM 4602 N N . THR B 1 214 ? 2.555 15.188 10.906 1 87.38 214 THR B N 1
ATOM 4603 C CA . THR B 1 214 ? 1.919 14.18 10.062 1 87.38 214 THR B CA 1
ATOM 4604 C C . THR B 1 214 ? 2.758 13.906 8.82 1 87.38 214 THR B C 1
ATOM 4606 O O . THR B 1 214 ? 2.557 12.898 8.141 1 87.38 214 THR B O 1
ATOM 4609 N N . THR B 1 215 ? 3.672 14.758 8.539 1 89 215 THR B N 1
ATOM 4610 C CA . THR B 1 215 ? 4.457 14.617 7.316 1 89 215 THR B CA 1
ATOM 4611 C C . THR B 1 215 ? 5.305 13.352 7.363 1 89 215 THR B C 1
ATOM 4613 O O . THR B 1 215 ? 5.465 12.664 6.348 1 89 215 THR B O 1
ATOM 4616 N N . VAL B 1 216 ? 5.801 13.039 8.523 1 90.38 216 VAL B N 1
ATOM 4617 C CA . VAL B 1 216 ? 6.609 11.836 8.664 1 90.38 216 VAL B CA 1
ATOM 4618 C C . VAL B 1 216 ? 5.762 10.602 8.344 1 90.38 216 VAL B C 1
ATOM 4620 O O . VAL B 1 216 ? 6.188 9.719 7.598 1 90.38 216 VAL B O 1
ATOM 4623 N N . ALA B 1 217 ? 4.598 10.625 8.945 1 91.81 217 ALA B N 1
ATOM 4624 C CA . ALA B 1 217 ? 3.691 9.508 8.695 1 91.81 217 ALA B CA 1
ATOM 4625 C C . ALA B 1 217 ? 3.314 9.43 7.223 1 91.81 217 ALA B C 1
ATOM 4627 O O . ALA B 1 217 ? 3.227 8.336 6.656 1 91.81 217 ALA B O 1
ATOM 4628 N N . LEU B 1 218 ? 3.078 10.547 6.66 1 93.56 218 LEU B N 1
ATOM 4629 C CA . LEU B 1 218 ? 2.693 10.594 5.254 1 93.56 218 LEU B CA 1
ATOM 4630 C C . LEU B 1 218 ? 3.787 9.992 4.371 1 93.56 218 LEU B C 1
ATOM 4632 O O . LEU B 1 218 ? 3.516 9.125 3.537 1 93.56 218 LEU B O 1
ATOM 4636 N N . VAL B 1 219 ? 5.008 10.344 4.531 1 94.81 219 VAL B N 1
ATOM 4637 C CA . VAL B 1 219 ? 6.117 9.867 3.709 1 94.81 219 VAL B CA 1
ATOM 4638 C C . VAL B 1 219 ? 6.309 8.367 3.93 1 94.81 219 VAL B C 1
ATOM 4640 O O . VAL B 1 219 ? 6.457 7.605 2.971 1 94.81 219 VAL B O 1
ATOM 4643 N N . ARG B 1 220 ? 6.27 7.965 5.156 1 94.69 220 ARG B N 1
ATOM 4644 C CA . ARG B 1 220 ? 6.453 6.551 5.465 1 94.69 220 ARG B CA 1
ATOM 4645 C C . ARG B 1 220 ? 5.344 5.707 4.844 1 94.69 220 ARG B C 1
ATOM 4647 O O . ARG B 1 220 ? 5.609 4.637 4.285 1 94.69 220 ARG B O 1
ATOM 4654 N N . THR B 1 221 ? 4.156 6.184 5.004 1 95.38 221 THR B N 1
ATOM 4655 C CA . THR B 1 221 ? 3.023 5.453 4.445 1 95.38 221 THR B CA 1
ATOM 4656 C C . THR B 1 221 ? 3.115 5.395 2.922 1 95.38 221 THR B C 1
ATOM 4658 O O . THR B 1 221 ? 2.844 4.355 2.318 1 95.38 221 THR B O 1
ATOM 4661 N N . ALA B 1 222 ? 3.469 6.5 2.348 1 96.06 222 ALA B N 1
ATOM 4662 C CA . ALA B 1 222 ? 3.633 6.547 0.896 1 96.06 222 ALA B CA 1
ATOM 4663 C C . ALA B 1 222 ? 4.703 5.559 0.435 1 96.06 222 ALA B C 1
ATOM 4665 O O . ALA B 1 222 ? 4.535 4.887 -0.586 1 96.06 222 ALA B O 1
ATOM 4666 N N . VAL B 1 223 ? 5.777 5.469 1.156 1 96.81 223 VAL B N 1
ATOM 4667 C CA . VAL B 1 223 ? 6.859 4.547 0.833 1 96.81 223 VAL B CA 1
ATOM 4668 C C . VAL B 1 223 ? 6.359 3.107 0.932 1 96.81 223 VAL B C 1
ATOM 4670 O O . VAL B 1 223 ? 6.621 2.289 0.047 1 96.81 223 VAL B O 1
ATOM 4673 N N . ARG B 1 224 ? 5.645 2.84 1.959 1 96.19 224 ARG B N 1
ATOM 4674 C CA . ARG B 1 224 ? 5.098 1.495 2.113 1 96.19 224 ARG B CA 1
ATOM 4675 C C . ARG B 1 224 ? 4.148 1.155 0.97 1 96.19 224 ARG B C 1
ATOM 4677 O O . ARG B 1 224 ? 4.121 0.018 0.496 1 96.19 224 ARG B O 1
ATOM 4684 N N . LEU B 1 225 ? 3.387 2.133 0.613 1 96.06 225 LEU B N 1
ATOM 4685 C CA . LEU B 1 225 ? 2.484 1.936 -0.515 1 96.06 225 LEU B CA 1
ATOM 4686 C C . LEU B 1 225 ? 3.266 1.675 -1.798 1 96.06 225 LEU B C 1
ATOM 4688 O O . LEU B 1 225 ? 2.904 0.795 -2.582 1 96.06 225 LEU B O 1
ATOM 4692 N N . ALA B 1 226 ? 4.293 2.438 -2.006 1 96.75 226 ALA B N 1
ATOM 4693 C CA . ALA B 1 226 ? 5.152 2.225 -3.168 1 96.75 226 ALA B CA 1
ATOM 4694 C C . ALA B 1 226 ? 5.723 0.81 -3.176 1 96.75 226 ALA B C 1
ATOM 4696 O O . ALA B 1 226 ? 5.715 0.135 -4.207 1 96.75 226 ALA B O 1
ATOM 4697 N N . GLU B 1 227 ? 6.176 0.383 -2.07 1 97.19 227 GLU B N 1
ATOM 4698 C CA . GLU B 1 227 ? 6.734 -0.96 -1.952 1 97.19 227 GLU B CA 1
ATOM 4699 C C . GLU B 1 227 ? 5.672 -2.025 -2.211 1 97.19 227 GLU B C 1
ATOM 4701 O O . GLU B 1 227 ? 5.949 -3.043 -2.848 1 97.19 227 GLU B O 1
ATOM 4706 N N . ALA B 1 228 ? 4.504 -1.794 -1.704 1 95.62 228 ALA B N 1
ATOM 4707 C CA . ALA B 1 228 ? 3.4 -2.719 -1.958 1 95.62 228 ALA B CA 1
ATOM 4708 C C . ALA B 1 228 ? 3.084 -2.799 -3.449 1 95.62 228 ALA B C 1
ATOM 4710 O O . ALA B 1 228 ? 2.779 -3.875 -3.967 1 95.62 228 ALA B O 1
ATOM 4711 N N . THR B 1 229 ? 3.139 -1.687 -4.09 1 95.69 229 THR B N 1
ATOM 4712 C CA . THR B 1 229 ? 2.893 -1.639 -5.523 1 95.69 229 THR B CA 1
ATOM 4713 C C . THR B 1 229 ? 3.965 -2.416 -6.281 1 95.69 229 THR B C 1
ATOM 4715 O O . THR B 1 229 ? 3.656 -3.18 -7.199 1 95.69 229 THR B O 1
ATOM 4718 N N . LEU B 1 230 ? 5.148 -2.213 -5.902 1 96.62 230 LEU B N 1
ATOM 4719 C CA . LEU B 1 230 ? 6.242 -2.963 -6.512 1 96.62 230 LEU B CA 1
ATOM 4720 C C . LEU B 1 230 ? 6.051 -4.461 -6.309 1 96.62 230 LEU B C 1
ATOM 4722 O O . LEU B 1 230 ? 6.301 -5.254 -7.219 1 96.62 230 LEU B O 1
ATOM 4726 N N . TRP B 1 231 ? 5.629 -4.836 -5.168 1 95.88 231 TRP B N 1
ATOM 4727 C CA . TRP B 1 231 ? 5.383 -6.246 -4.883 1 95.88 231 TRP B CA 1
ATOM 4728 C C . TRP B 1 231 ? 4.281 -6.801 -5.781 1 95.88 231 TRP B C 1
ATOM 4730 O O . TRP B 1 231 ? 4.391 -7.918 -6.289 1 95.88 231 TRP B O 1
ATOM 4740 N N . ARG B 1 232 ? 3.242 -6.016 -5.922 1 93.81 232 ARG B N 1
ATOM 4741 C CA . ARG B 1 232 ? 2.143 -6.426 -6.789 1 93.81 232 ARG B CA 1
ATOM 4742 C C . ARG B 1 232 ? 2.627 -6.645 -8.219 1 93.81 232 ARG B C 1
ATOM 4744 O O . ARG B 1 232 ? 2.236 -7.617 -8.867 1 93.81 232 ARG B O 1
ATOM 4751 N N . GLU B 1 233 ? 3.42 -5.77 -8.695 1 94.19 233 GLU B N 1
ATOM 4752 C CA . GLU B 1 233 ? 3.992 -5.914 -10.023 1 94.19 233 GLU B CA 1
ATOM 4753 C C . GLU B 1 233 ? 4.832 -7.184 -10.133 1 94.19 233 GLU B C 1
ATOM 4755 O O . GLU B 1 233 ? 4.758 -7.902 -11.125 1 94.19 233 GLU B O 1
ATOM 4760 N N . HIS B 1 234 ? 5.547 -7.457 -9.148 1 95.12 234 HIS B N 1
ATOM 4761 C CA . HIS B 1 234 ? 6.371 -8.664 -9.117 1 95.12 234 HIS B CA 1
ATOM 4762 C C . HIS B 1 234 ? 5.512 -9.922 -9.148 1 95.12 234 HIS B C 1
ATOM 4764 O O . HIS B 1 234 ? 5.816 -10.859 -9.883 1 95.12 234 HIS B O 1
ATOM 4770 N N . THR B 1 235 ? 4.508 -9.914 -8.359 1 92.06 235 THR B N 1
ATOM 4771 C CA . THR B 1 235 ? 3.605 -11.062 -8.305 1 92.06 235 THR B CA 1
ATOM 4772 C C . THR B 1 235 ? 2.979 -11.32 -9.664 1 92.06 235 THR B C 1
ATOM 4774 O O . THR B 1 235 ? 2.85 -12.477 -10.086 1 92.06 235 THR B O 1
ATOM 4777 N N . ALA B 1 236 ? 2.613 -10.242 -10.305 1 90.19 236 ALA B N 1
ATOM 4778 C CA . ALA B 1 236 ? 2.068 -10.383 -11.648 1 90.19 236 ALA B CA 1
ATOM 4779 C C . ALA B 1 236 ? 3.098 -10.992 -12.602 1 90.19 236 ALA B C 1
ATOM 4781 O O . ALA B 1 236 ? 2.758 -11.828 -13.445 1 90.19 236 ALA B O 1
ATOM 4782 N N . GLN B 1 237 ? 4.277 -10.57 -12.461 1 93.12 237 GLN B N 1
ATOM 4783 C CA . GLN B 1 237 ? 5.352 -11.109 -13.289 1 93.12 237 GLN B CA 1
ATOM 4784 C C . GLN B 1 237 ? 5.586 -12.586 -12.992 1 93.12 237 GLN B C 1
ATOM 4786 O O . GLN B 1 237 ? 5.848 -13.375 -13.906 1 93.12 237 GLN B O 1
ATOM 4791 N N . LEU B 1 238 ? 5.477 -12.945 -11.766 1 92.69 238 LEU B N 1
ATOM 4792 C CA . LEU B 1 238 ? 5.621 -14.352 -11.383 1 92.69 238 LEU B CA 1
ATOM 4793 C C . LEU B 1 238 ? 4.516 -15.195 -11.992 1 92.69 238 LEU B C 1
ATOM 4795 O O . LEU B 1 238 ? 4.766 -16.312 -12.461 1 92.69 238 LEU B O 1
ATOM 4799 N N . GLU B 1 239 ? 3.369 -14.664 -11.992 1 86.94 239 GLU B N 1
ATOM 4800 C CA . GLU B 1 239 ? 2.24 -15.375 -12.586 1 86.94 239 GLU B CA 1
ATOM 4801 C C . GLU B 1 239 ? 2.445 -15.586 -14.086 1 86.94 239 GLU B C 1
ATOM 4803 O O . GLU B 1 239 ? 2.131 -16.656 -14.617 1 86.94 239 GLU B O 1
ATOM 4808 N N . LYS B 1 240 ? 2.941 -14.602 -14.711 1 88.19 240 LYS B N 1
ATOM 4809 C CA . LYS B 1 240 ? 3.234 -14.727 -16.141 1 88.19 240 LYS B CA 1
ATOM 4810 C C . LYS B 1 240 ? 4.301 -15.789 -16.391 1 88.19 240 LYS B C 1
ATOM 4812 O O . LYS B 1 240 ? 4.18 -16.578 -17.328 1 88.19 240 LYS B O 1
ATOM 4817 N N . LEU B 1 241 ? 5.258 -15.758 -15.57 1 92.12 241 LEU B N 1
ATOM 4818 C CA . LEU B 1 241 ? 6.312 -16.766 -15.68 1 92.12 241 LEU B CA 1
ATOM 4819 C C . LEU B 1 241 ? 5.754 -18.172 -15.461 1 92.12 241 LEU B C 1
ATOM 4821 O O . LEU B 1 241 ? 6.105 -19.094 -16.188 1 92.12 241 LEU B O 1
ATOM 4825 N N . ARG B 1 242 ? 4.934 -18.281 -14.539 1 87.88 242 ARG B N 1
ATOM 4826 C CA . ARG B 1 242 ? 4.285 -19.562 -14.273 1 87.88 242 ARG B CA 1
ATOM 4827 C C . ARG B 1 242 ? 3.492 -20.031 -15.484 1 87.88 242 ARG B C 1
ATOM 4829 O O . ARG B 1 242 ? 3.6 -21.203 -15.883 1 87.88 242 ARG B O 1
ATOM 4836 N N . GLY B 1 243 ? 2.717 -19.156 -16.016 1 83.31 243 GLY B N 1
ATOM 4837 C CA . GLY B 1 243 ? 1.933 -19.5 -17.188 1 83.31 243 GLY B CA 1
ATOM 4838 C C . GLY B 1 243 ? 2.781 -19.969 -18.359 1 83.31 243 GLY B C 1
ATOM 4839 O O . GLY B 1 243 ? 2.453 -20.953 -19.016 1 83.31 243 GLY B O 1
ATOM 4840 N N . ARG B 1 244 ? 3.844 -19.344 -18.562 1 84.06 244 ARG B N 1
ATOM 4841 C CA . ARG B 1 244 ? 4.738 -19.656 -19.672 1 84.06 244 ARG B CA 1
ATOM 4842 C C . ARG B 1 244 ? 5.449 -20.984 -19.422 1 84.06 244 ARG B C 1
ATOM 4844 O O . ARG B 1 244 ? 5.734 -21.734 -20.375 1 84.06 244 ARG B O 1
ATOM 4851 N N . ALA B 1 245 ? 5.625 -21.266 -18.188 1 88.31 245 ALA B N 1
ATOM 4852 C CA . ALA B 1 245 ? 6.41 -22.453 -17.844 1 88.31 245 ALA B CA 1
ATOM 4853 C C . ALA B 1 245 ? 5.512 -23.656 -17.594 1 88.31 245 ALA B C 1
ATOM 4855 O O . ALA B 1 245 ? 5.996 -24.766 -17.391 1 88.31 245 ALA B O 1
ATOM 4856 N N . ALA B 1 246 ? 4.238 -23.469 -17.641 1 82 246 ALA B N 1
ATOM 4857 C CA . ALA B 1 246 ? 3.277 -24.5 -17.281 1 82 246 ALA B CA 1
ATOM 4858 C C . ALA B 1 246 ? 3.477 -25.766 -18.125 1 82 246 ALA B C 1
ATOM 4860 O O . ALA B 1 246 ? 3.557 -26.859 -17.578 1 82 246 ALA B O 1
ATOM 4861 N N . PRO B 1 247 ? 3.639 -25.641 -19.438 1 78.31 247 PRO B N 1
ATOM 4862 C CA . PRO B 1 247 ? 3.855 -26.859 -20.234 1 78.31 247 PRO B CA 1
ATOM 4863 C C . PRO B 1 247 ? 5.16 -27.562 -19.891 1 78.31 247 PRO B C 1
ATOM 4865 O O . PRO B 1 247 ? 5.211 -28.797 -19.875 1 78.31 247 PRO B O 1
ATOM 4868 N N . LEU B 1 248 ? 6.109 -26.812 -19.578 1 82.44 248 LEU B N 1
ATOM 4869 C CA . LEU B 1 248 ? 7.41 -27.375 -19.219 1 82.44 248 LEU B CA 1
ATOM 4870 C C . LEU B 1 248 ? 7.332 -28.109 -17.891 1 82.44 248 LEU B C 1
ATOM 4872 O O . LEU B 1 248 ? 7.91 -29.188 -17.734 1 82.44 248 LEU B O 1
ATOM 4876 N N . LEU B 1 249 ? 6.629 -27.578 -16.969 1 83.12 249 LEU B N 1
ATOM 4877 C CA . LEU B 1 249 ? 6.453 -28.219 -15.664 1 83.12 249 LEU B CA 1
ATOM 4878 C C . LEU B 1 249 ? 5.617 -29.484 -15.789 1 83.12 249 LEU B C 1
ATOM 4880 O O . LEU B 1 249 ? 5.902 -30.484 -15.125 1 83.12 249 LEU B O 1
ATOM 4884 N N . ALA B 1 250 ? 4.699 -29.422 -16.672 1 74.69 250 ALA B N 1
ATOM 4885 C CA . ALA B 1 250 ? 3.82 -30.578 -16.875 1 74.69 250 ALA B CA 1
ATOM 4886 C C . ALA B 1 250 ? 4.582 -31.75 -17.5 1 74.69 250 ALA B C 1
ATOM 4888 O O . ALA B 1 250 ? 4.281 -32.906 -17.219 1 74.69 250 ALA B O 1
ATOM 4889 N N . SER B 1 251 ? 5.594 -31.391 -18.25 1 78.38 251 SER B N 1
ATOM 4890 C CA . SER B 1 251 ? 6.324 -32.438 -18.969 1 78.38 251 SER B CA 1
ATOM 4891 C C . SER B 1 251 ? 7.645 -32.75 -18.281 1 78.38 251 SER B C 1
ATOM 4893 O O . SER B 1 251 ? 8.477 -33.469 -18.844 1 78.38 251 SER B O 1
ATOM 4895 N N . ALA B 1 252 ? 7.93 -32.219 -17.172 1 78.44 252 ALA B N 1
ATOM 4896 C CA . ALA B 1 252 ? 9.234 -32.344 -16.531 1 78.44 252 ALA B CA 1
ATOM 4897 C C . ALA B 1 252 ? 9.523 -33.75 -16.094 1 78.44 252 ALA B C 1
ATOM 4899 O O . ALA B 1 252 ? 10.688 -34.156 -15.953 1 78.44 252 ALA B O 1
ATOM 4900 N N . GLY B 1 253 ? 8.578 -34.656 -16.047 1 75.88 253 GLY B N 1
ATOM 4901 C CA . GLY B 1 253 ? 8.766 -36.062 -15.68 1 75.88 253 GLY B CA 1
ATOM 4902 C C . GLY B 1 253 ? 9.203 -36.25 -14.234 1 75.88 253 GLY B C 1
ATOM 4903 O O . GLY B 1 253 ? 9.492 -37.344 -13.805 1 75.88 253 GLY B O 1
ATOM 4904 N N . GLY B 1 254 ? 9.414 -35.188 -13.516 1 79.69 254 GLY B N 1
ATOM 4905 C CA . GLY B 1 254 ? 9.805 -35.219 -12.109 1 79.69 254 GLY B CA 1
ATOM 4906 C C . GLY B 1 254 ? 9.656 -33.875 -11.43 1 79.69 254 GLY B C 1
ATOM 4907 O O . GLY B 1 254 ? 9.094 -32.938 -12.008 1 79.69 254 GLY B O 1
ATOM 4908 N N . PRO B 1 255 ? 10.195 -33.875 -10.156 1 84.88 255 PRO B N 1
ATOM 4909 C CA . PRO B 1 255 ? 10.086 -32.625 -9.414 1 84.88 255 PRO B CA 1
ATOM 4910 C C . PRO B 1 255 ? 10.867 -31.469 -10.07 1 84.88 255 PRO B C 1
ATOM 4912 O O . PRO B 1 255 ? 11.992 -31.672 -10.531 1 84.88 255 PRO B O 1
ATOM 4915 N N . ALA B 1 256 ? 10.211 -30.359 -10.195 1 89.81 256 ALA B N 1
ATOM 4916 C CA . ALA B 1 256 ? 10.812 -29.203 -10.828 1 89.81 256 ALA B CA 1
ATOM 4917 C C . ALA B 1 256 ? 10.195 -27.906 -10.289 1 89.81 256 ALA B C 1
ATOM 4919 O O . ALA B 1 256 ? 9.062 -27.906 -9.812 1 89.81 256 ALA B O 1
ATOM 4920 N N . LEU B 1 257 ? 11.062 -26.875 -10.312 1 92.56 257 LEU B N 1
ATOM 4921 C CA . LEU B 1 257 ? 10.625 -25.547 -9.914 1 92.56 257 LEU B CA 1
ATOM 4922 C C . LEU B 1 257 ? 10.953 -24.531 -11 1 92.56 257 LEU B C 1
ATOM 4924 O O . LEU B 1 257 ? 11.922 -24.688 -11.734 1 92.56 257 LEU B O 1
ATOM 4928 N N . VAL B 1 258 ? 10.117 -23.594 -11.07 1 94.31 258 VAL B N 1
ATOM 4929 C CA . VAL B 1 258 ? 10.414 -22.406 -11.875 1 94.31 258 VAL B CA 1
ATOM 4930 C C . VAL B 1 258 ? 10.562 -21.188 -10.961 1 94.31 258 VAL B C 1
ATOM 4932 O O . VAL B 1 258 ? 9.68 -20.906 -10.141 1 94.31 258 VAL B O 1
ATOM 4935 N N . VAL B 1 259 ? 11.734 -20.516 -11.047 1 95.88 259 VAL B N 1
ATOM 4936 C CA . VAL B 1 259 ? 12.023 -19.375 -10.18 1 95.88 259 VAL B CA 1
ATOM 4937 C C . VAL B 1 259 ? 12.398 -18.156 -11.023 1 95.88 259 VAL B C 1
ATOM 4939 O O . VAL B 1 259 ? 12.859 -18.297 -12.156 1 95.88 259 VAL B O 1
ATOM 4942 N N . ASP B 1 260 ? 12.102 -16.969 -10.484 1 96.12 260 ASP B N 1
ATOM 4943 C CA . ASP B 1 260 ? 12.508 -15.781 -11.219 1 96.12 260 ASP B CA 1
ATOM 4944 C C . ASP B 1 260 ? 13.969 -15.445 -10.953 1 96.12 260 ASP B C 1
ATOM 4946 O O . ASP B 1 260 ? 14.695 -16.219 -10.336 1 96.12 260 ASP B O 1
ATOM 4950 N N . GLN B 1 261 ? 14.43 -14.32 -11.438 1 94.25 261 GLN B N 1
ATOM 4951 C CA . GLN B 1 261 ? 15.844 -13.938 -11.391 1 94.25 261 GLN B CA 1
ATOM 4952 C C . GLN B 1 261 ? 16.281 -13.648 -9.953 1 94.25 261 GLN B C 1
ATOM 4954 O O . GLN B 1 261 ? 17.484 -13.625 -9.664 1 94.25 261 GLN B O 1
ATOM 4959 N N . HIS B 1 262 ? 15.273 -13.461 -9.078 1 94.31 262 HIS B N 1
ATOM 4960 C CA . HIS B 1 262 ? 15.594 -13.125 -7.695 1 94.31 262 HIS B CA 1
ATOM 4961 C C . HIS B 1 262 ? 15.359 -14.312 -6.77 1 94.31 262 HIS B C 1
ATOM 4963 O O . HIS B 1 262 ? 15.484 -14.195 -5.551 1 94.31 262 HIS B O 1
ATOM 4969 N N . GLY B 1 263 ? 15.008 -15.469 -7.328 1 94.62 263 GLY B N 1
ATOM 4970 C CA . GLY B 1 263 ? 14.867 -16.688 -6.547 1 94.62 263 GLY B CA 1
ATOM 4971 C C . GLY B 1 263 ? 13.445 -16.953 -6.098 1 94.62 263 GLY B C 1
ATOM 4972 O O . GLY B 1 263 ? 13.172 -17.938 -5.422 1 94.62 263 GLY B O 1
ATOM 4973 N N . TRP B 1 264 ? 12.539 -16.062 -6.504 1 95.31 264 TRP B N 1
ATOM 4974 C CA . TRP B 1 264 ? 11.156 -16.266 -6.098 1 95.31 264 TRP B CA 1
ATOM 4975 C C . TRP B 1 264 ? 10.5 -17.375 -6.93 1 95.31 264 TRP B C 1
ATOM 4977 O O . TRP B 1 264 ? 10.578 -17.359 -8.164 1 95.31 264 TRP B O 1
ATOM 4987 N N . VAL B 1 265 ? 9.82 -18.297 -6.277 1 92.81 265 VAL B N 1
ATOM 4988 C CA . VAL B 1 265 ? 9.258 -19.469 -6.941 1 92.81 265 VAL B CA 1
ATOM 4989 C C . VAL B 1 265 ? 7.941 -19.094 -7.617 1 92.81 265 VAL B C 1
ATOM 4991 O O . VAL B 1 265 ? 7.02 -18.609 -6.961 1 92.81 265 VAL B O 1
ATOM 4994 N N . ALA B 1 266 ? 7.867 -19.281 -8.867 1 92.75 266 ALA B N 1
ATOM 4995 C CA . ALA B 1 266 ? 6.66 -19.016 -9.641 1 92.75 266 ALA B CA 1
ATOM 4996 C C . ALA B 1 266 ? 5.754 -20.25 -9.68 1 92.75 266 ALA B C 1
ATOM 4998 O O . ALA B 1 266 ? 4.527 -20.125 -9.703 1 92.75 266 ALA B O 1
ATOM 4999 N N . GLY B 1 267 ? 6.375 -21.375 -9.688 1 88.06 267 GLY B N 1
ATOM 5000 C CA . GLY B 1 267 ? 5.648 -22.625 -9.766 1 88.06 267 GLY B CA 1
ATOM 5001 C C . GLY B 1 267 ? 6.5 -23.844 -9.422 1 88.06 267 GLY B C 1
ATOM 5002 O O . GLY B 1 267 ? 7.73 -23.766 -9.445 1 88.06 267 GLY B O 1
ATOM 5003 N N . ALA B 1 268 ? 5.758 -24.891 -9.125 1 85.44 268 ALA B N 1
ATOM 5004 C CA . ALA B 1 268 ? 6.43 -26.141 -8.766 1 85.44 268 ALA B CA 1
ATOM 5005 C C . ALA B 1 268 ? 5.57 -27.344 -9.125 1 85.44 268 ALA B C 1
ATOM 5007 O O . ALA B 1 268 ? 4.344 -27.25 -9.188 1 85.44 268 ALA B O 1
ATOM 5008 N N . THR B 1 269 ? 6.25 -28.375 -9.438 1 80 269 THR B N 1
ATOM 5009 C CA . THR B 1 269 ? 5.594 -29.656 -9.648 1 80 269 THR B CA 1
ATOM 5010 C C . THR B 1 269 ? 6.32 -30.766 -8.891 1 80 269 THR B C 1
ATOM 5012 O O . THR B 1 269 ? 7.551 -30.781 -8.836 1 80 269 THR B O 1
ATOM 5015 N N . GLY B 1 270 ? 5.496 -31.578 -8.172 1 76.06 270 GLY B N 1
ATOM 5016 C CA . GLY B 1 270 ? 6.043 -32.781 -7.555 1 76.06 270 GLY B CA 1
ATOM 5017 C C . GLY B 1 270 ? 6.773 -32.5 -6.254 1 76.06 270 GLY B C 1
ATOM 5018 O O . GLY B 1 270 ? 7.43 -33.375 -5.703 1 76.06 270 GLY B O 1
ATOM 5019 N N . ILE B 1 271 ? 6.781 -31.281 -5.812 1 75.62 271 ILE B N 1
ATOM 5020 C CA . ILE B 1 271 ? 7.496 -30.938 -4.586 1 75.62 271 ILE B CA 1
ATOM 5021 C C . ILE B 1 271 ? 6.824 -29.75 -3.906 1 75.62 271 ILE B C 1
ATOM 5023 O O . ILE B 1 271 ? 6.234 -28.891 -4.574 1 75.62 271 ILE B O 1
ATOM 5027 N N . ALA B 1 272 ? 6.926 -29.766 -2.566 1 76.44 272 ALA B N 1
ATOM 5028 C CA . ALA B 1 272 ? 6.527 -28.562 -1.817 1 76.44 272 ALA B CA 1
ATOM 5029 C C . ALA B 1 272 ? 7.629 -27.516 -1.849 1 76.44 272 ALA B C 1
ATOM 5031 O O . ALA B 1 272 ? 8.672 -27.672 -1.219 1 76.44 272 ALA B O 1
ATOM 5032 N N . ALA B 1 273 ? 7.402 -26.547 -2.574 1 78.31 273 ALA B N 1
ATOM 5033 C CA . ALA B 1 273 ? 8.438 -25.547 -2.801 1 78.31 273 ALA B CA 1
ATOM 5034 C C . ALA B 1 273 ? 8.328 -24.406 -1.789 1 78.31 273 ALA B C 1
ATOM 5036 O O . ALA B 1 273 ? 7.227 -24.047 -1.37 1 78.31 273 ALA B O 1
ATOM 5037 N N . PRO B 1 274 ? 9.539 -23.922 -1.363 1 84.88 274 PRO B N 1
ATOM 5038 C CA . PRO B 1 274 ? 9.508 -22.688 -0.576 1 84.88 274 PRO B CA 1
ATOM 5039 C C . PRO B 1 274 ? 9.062 -21.484 -1.396 1 84.88 274 PRO B C 1
ATOM 5041 O O . PRO B 1 274 ? 8.867 -21.578 -2.609 1 84.88 274 PRO B O 1
ATOM 5044 N N . GLU B 1 275 ? 8.898 -20.359 -0.686 1 87.5 275 GLU B N 1
ATOM 5045 C CA . GLU B 1 275 ? 8.5 -19.141 -1.376 1 87.5 275 GLU B CA 1
ATOM 5046 C C . GLU B 1 275 ? 9.633 -18.594 -2.236 1 87.5 275 GLU B C 1
ATOM 5048 O O . GLU B 1 275 ? 9.391 -18.031 -3.312 1 87.5 275 GLU B O 1
ATOM 5053 N N . ARG B 1 276 ? 10.82 -18.766 -1.646 1 91.19 276 ARG B N 1
ATOM 5054 C CA . ARG B 1 276 ? 11.977 -18.188 -2.326 1 91.19 276 ARG B CA 1
ATOM 5055 C C . ARG B 1 276 ? 13.211 -19.078 -2.137 1 91.19 276 ARG B C 1
ATOM 5057 O O . ARG B 1 276 ? 13.406 -19.641 -1.062 1 91.19 276 ARG B O 1
ATOM 5064 N N . LEU B 1 277 ? 13.961 -19.281 -3.203 1 90.94 277 LEU B N 1
ATOM 5065 C CA . LEU B 1 277 ? 15.273 -19.922 -3.168 1 90.94 277 LEU B CA 1
ATOM 5066 C C . LEU B 1 277 ? 16.391 -18.875 -3.223 1 90.94 277 LEU B C 1
ATOM 5068 O O . LEU B 1 277 ? 16.125 -17.688 -3.34 1 90.94 277 LEU B O 1
ATOM 5072 N N . ALA B 1 278 ? 17.594 -19.406 -3.031 1 88.19 278 ALA B N 1
ATOM 5073 C CA . ALA B 1 278 ? 18.734 -18.531 -3.295 1 88.19 278 ALA B CA 1
ATOM 5074 C C . ALA B 1 278 ? 18.719 -18.031 -4.738 1 88.19 278 ALA B C 1
ATOM 5076 O O . ALA B 1 278 ? 18.25 -18.719 -5.637 1 88.19 278 ALA B O 1
ATOM 5077 N N . THR B 1 279 ? 19.234 -16.812 -4.875 1 90.5 279 THR B N 1
ATOM 5078 C CA . THR B 1 279 ? 19.234 -16.219 -6.211 1 90.5 279 THR B CA 1
ATOM 5079 C C . THR B 1 279 ? 20.016 -17.109 -7.184 1 90.5 279 THR B C 1
ATOM 5081 O O . THR B 1 279 ? 21.188 -17.406 -6.953 1 90.5 279 THR B O 1
ATOM 5084 N N . PRO B 1 280 ? 19.391 -17.531 -8.219 1 90.25 280 PRO B N 1
ATOM 5085 C CA . PRO B 1 280 ? 20.047 -18.406 -9.188 1 90.25 280 PRO B CA 1
ATOM 5086 C C . PRO B 1 280 ? 21.078 -17.672 -10.047 1 90.25 280 PRO B C 1
ATOM 5088 O O . PRO B 1 280 ? 20.953 -16.453 -10.25 1 90.25 280 PRO B O 1
ATOM 5091 N N . SER B 1 281 ? 22.031 -18.359 -10.469 1 85.62 281 SER B N 1
ATOM 5092 C CA . SER B 1 281 ? 23.031 -17.891 -11.422 1 85.62 281 SER B CA 1
ATOM 5093 C C . SER B 1 281 ? 23.453 -19 -12.375 1 85.62 281 SER B C 1
ATOM 5095 O O . SER B 1 281 ? 23.375 -20.188 -12.039 1 85.62 281 SER B O 1
ATOM 5097 N N . GLN B 1 282 ? 23.797 -18.578 -13.539 1 81.31 282 GLN B N 1
ATOM 5098 C CA . GLN B 1 282 ? 24.156 -19.562 -14.562 1 81.31 282 GLN B CA 1
ATOM 5099 C C . GLN B 1 282 ? 25.312 -20.438 -14.094 1 81.31 282 GLN B C 1
ATOM 5101 O O . GLN B 1 282 ? 26.359 -19.922 -13.68 1 81.31 282 GLN B O 1
ATOM 5106 N N . GLY B 1 283 ? 25.062 -21.734 -14.117 1 73.75 283 GLY B N 1
ATOM 5107 C CA . GLY B 1 283 ? 26.141 -22.688 -13.844 1 73.75 283 GLY B CA 1
ATOM 5108 C C . GLY B 1 283 ? 26.375 -22.906 -12.367 1 73.75 283 GLY B C 1
ATOM 5109 O O . GLY B 1 283 ? 27.109 -23.828 -11.977 1 73.75 283 GLY B O 1
ATOM 5110 N N . LYS B 1 284 ? 25.828 -22.125 -11.531 1 78 284 LYS B N 1
ATOM 5111 C CA . LYS B 1 284 ? 26.031 -22.25 -10.094 1 78 284 LYS B CA 1
ATOM 5112 C C . LYS B 1 284 ? 24.922 -23.094 -9.453 1 78 284 LYS B C 1
ATOM 5114 O O . LYS B 1 284 ? 23.75 -22.781 -9.57 1 78 284 LYS B O 1
ATOM 5119 N N . PRO B 1 285 ? 25.375 -24.172 -8.828 1 78.75 285 PRO B N 1
ATOM 5120 C CA . PRO B 1 285 ? 24.359 -25.031 -8.203 1 78.75 285 PRO B CA 1
ATOM 5121 C C . PRO B 1 285 ? 23.641 -24.359 -7.039 1 78.75 285 PRO B C 1
ATOM 5123 O O . PRO B 1 285 ? 24.219 -23.469 -6.398 1 78.75 285 PRO B O 1
ATOM 5126 N N . LEU B 1 286 ? 22.344 -24.781 -6.867 1 83.31 286 LEU B N 1
ATOM 5127 C CA . LEU B 1 286 ? 21.531 -24.297 -5.762 1 83.31 286 LEU B CA 1
ATOM 5128 C C . LEU B 1 286 ? 21 -25.469 -4.934 1 83.31 286 LEU B C 1
ATOM 5130 O O . LEU B 1 286 ? 20.75 -26.547 -5.473 1 83.31 286 LEU B O 1
ATOM 5134 N N . LEU B 1 287 ? 20.984 -25.25 -3.691 1 79.44 287 LEU B N 1
ATOM 5135 C CA . LEU B 1 287 ? 20.344 -26.234 -2.828 1 79.44 287 LEU B CA 1
ATOM 5136 C C . LEU B 1 287 ? 18.828 -26 -2.764 1 79.44 287 LEU B C 1
ATOM 5138 O O . LEU B 1 287 ? 18.375 -24.906 -2.445 1 79.44 287 LEU B O 1
ATOM 5142 N N . VAL B 1 288 ? 18.141 -26.953 -3.154 1 82.56 288 VAL B N 1
ATOM 5143 C CA . VAL B 1 288 ? 16.688 -26.875 -3.111 1 82.56 288 VAL B CA 1
ATOM 5144 C C . VAL B 1 288 ? 16.141 -27.844 -2.059 1 82.56 288 VAL B C 1
ATOM 5146 O O . VAL B 1 288 ? 16.375 -29.047 -2.145 1 82.56 288 VAL B O 1
ATOM 5149 N N . PRO B 1 289 ? 15.5 -27.297 -1.087 1 75.62 289 PRO B N 1
ATOM 5150 C CA . PRO B 1 289 ? 14.914 -28.188 -0.088 1 75.62 289 PRO B CA 1
ATOM 5151 C C . PRO B 1 289 ? 14.039 -29.281 -0.711 1 75.62 289 PRO B C 1
ATOM 5153 O O . PRO B 1 289 ? 13.18 -28.984 -1.544 1 75.62 289 PRO B O 1
ATOM 5156 N N . GLY B 1 290 ? 14.32 -30.484 -0.401 1 69.06 290 GLY B N 1
ATOM 5157 C CA . GLY B 1 290 ? 13.539 -31.609 -0.902 1 69.06 290 GLY B CA 1
ATOM 5158 C C . GLY B 1 290 ? 14.078 -32.188 -2.203 1 69.06 290 GLY B C 1
ATOM 5159 O O . GLY B 1 290 ? 13.758 -33.312 -2.574 1 69.06 290 GLY B O 1
ATOM 5160 N N . LEU B 1 291 ? 14.914 -31.469 -2.908 1 75.38 291 LEU B N 1
ATOM 5161 C CA . LEU B 1 291 ? 15.422 -31.906 -4.199 1 75.38 291 LEU B CA 1
ATOM 5162 C C . LEU B 1 291 ? 16.938 -32.094 -4.152 1 75.38 291 LEU B C 1
ATOM 5164 O O . LEU B 1 291 ? 17.516 -32.781 -4.984 1 75.38 291 LEU B O 1
ATOM 5168 N N . GLY B 1 292 ? 17.453 -31.391 -3.16 1 76.94 292 GLY B N 1
ATOM 5169 C CA . GLY B 1 292 ? 18.906 -31.422 -3.107 1 76.94 292 GLY B CA 1
ATOM 5170 C C . GLY B 1 292 ? 19.547 -30.406 -4.023 1 76.94 292 GLY B C 1
ATOM 5171 O O . GLY B 1 292 ? 19.031 -29.312 -4.207 1 76.94 292 GLY B O 1
ATOM 5172 N N . ILE B 1 293 ? 20.734 -30.781 -4.555 1 77.12 293 ILE B N 1
ATOM 5173 C CA . ILE B 1 293 ? 21.516 -29.844 -5.371 1 77.12 293 ILE B CA 1
ATOM 5174 C C . ILE B 1 293 ? 20.969 -29.844 -6.801 1 77.12 293 ILE B C 1
ATOM 5176 O O . ILE B 1 293 ? 20.797 -30.906 -7.406 1 77.12 293 ILE B O 1
ATOM 5180 N N . CYS B 1 294 ? 20.719 -28.688 -7.25 1 84.75 294 CYS B N 1
ATOM 5181 C CA . CYS B 1 294 ? 20.203 -28.516 -8.602 1 84.75 294 CYS B CA 1
ATOM 5182 C C . CYS B 1 294 ? 20.953 -27.422 -9.336 1 84.75 294 CYS B C 1
ATOM 5184 O O . CYS B 1 294 ? 21.5 -26.5 -8.711 1 84.75 294 CYS B O 1
ATOM 5186 N N . VAL B 1 295 ? 21.047 -27.578 -10.617 1 81.62 295 VAL B N 1
ATOM 5187 C CA . VAL B 1 295 ? 21.641 -26.531 -11.438 1 81.62 295 VAL B CA 1
ATOM 5188 C C . VAL B 1 295 ? 20.547 -25.812 -12.219 1 81.62 295 VAL B C 1
ATOM 5190 O O . VAL B 1 295 ? 19.875 -26.422 -13.055 1 81.62 295 VAL B O 1
ATOM 5193 N N . PRO B 1 296 ? 20.438 -24.516 -11.922 1 90 296 PRO B N 1
ATOM 5194 C CA . PRO B 1 296 ? 19.391 -23.766 -12.617 1 90 296 PRO B CA 1
ATOM 5195 C C . PRO B 1 296 ? 19.625 -23.688 -14.125 1 90 296 PRO B C 1
ATOM 5197 O O . PRO B 1 296 ? 20.766 -23.531 -14.562 1 90 296 PRO B O 1
ATOM 5200 N N . GLU B 1 297 ? 18.547 -23.875 -14.898 1 90 297 GLU B N 1
ATOM 5201 C CA . GLU B 1 297 ? 18.547 -23.734 -16.344 1 90 297 GLU B CA 1
ATOM 5202 C C . GLU B 1 297 ? 17.812 -22.484 -16.781 1 90 297 GLU B C 1
ATOM 5204 O O . GLU B 1 297 ? 16.688 -22.219 -16.344 1 90 297 GLU B O 1
ATOM 5209 N N . PRO B 1 298 ? 18.438 -21.703 -17.641 1 91.19 298 PRO B N 1
ATOM 5210 C CA . PRO B 1 298 ? 17.766 -20.469 -18.062 1 91.19 298 PRO B CA 1
ATOM 5211 C C . PRO B 1 298 ? 16.438 -20.734 -18.75 1 91.19 298 PRO B C 1
ATOM 5213 O O . PRO B 1 298 ? 16.312 -21.688 -19.531 1 91.19 298 PRO B O 1
ATOM 5216 N N . LEU B 1 299 ? 15.469 -19.984 -18.422 1 91.56 299 LEU B N 1
ATOM 5217 C CA . LEU B 1 299 ? 14.125 -20.031 -19 1 91.56 299 LEU B CA 1
ATOM 5218 C C . LEU B 1 299 ? 13.562 -18.625 -19.156 1 91.56 299 LEU B C 1
ATOM 5220 O O . LEU B 1 299 ? 12.859 -18.125 -18.281 1 91.56 299 LEU B O 1
ATOM 5224 N N . GLY B 1 300 ? 13.867 -17.969 -20.297 1 87.81 300 GLY B N 1
ATOM 5225 C CA . GLY B 1 300 ? 13.383 -16.609 -20.5 1 87.81 300 GLY B CA 1
ATOM 5226 C C . GLY B 1 300 ? 13.805 -15.656 -19.391 1 87.81 300 GLY B C 1
ATOM 5227 O O . GLY B 1 300 ? 15 -15.438 -19.172 1 87.81 300 GLY B O 1
ATOM 5228 N N . ASP B 1 301 ? 12.773 -15.203 -18.609 1 88 301 ASP B N 1
ATOM 5229 C CA . ASP B 1 301 ? 13.023 -14.234 -17.547 1 88 301 ASP B CA 1
ATOM 5230 C C . ASP B 1 301 ? 13.172 -14.93 -16.203 1 88 301 ASP B C 1
ATOM 5232 O O . ASP B 1 301 ? 13.078 -14.281 -15.156 1 88 301 ASP B O 1
ATOM 5236 N N . GLY B 1 302 ? 13.422 -16.25 -16.297 1 94.81 302 GLY B N 1
ATOM 5237 C CA . GLY B 1 302 ? 13.57 -17.031 -15.07 1 94.81 302 GLY B CA 1
ATOM 5238 C C . GLY B 1 302 ? 14.445 -18.266 -15.242 1 94.81 302 GLY B C 1
ATOM 5239 O O . GLY B 1 302 ? 15.32 -18.281 -16.109 1 94.81 302 GLY B O 1
ATOM 5240 N N . TRP B 1 303 ? 14.227 -19.203 -14.258 1 95 303 TRP B N 1
ATOM 5241 C CA . TRP B 1 303 ? 15.055 -20.406 -14.219 1 95 303 TRP B CA 1
ATOM 5242 C C . TRP B 1 303 ? 14.203 -21.656 -13.977 1 95 303 TRP B C 1
ATOM 5244 O O . TRP B 1 303 ? 13.266 -21.625 -13.172 1 95 303 TRP B O 1
ATOM 5254 N N . LEU B 1 304 ? 14.531 -22.641 -14.695 1 92.94 304 LEU B N 1
ATOM 5255 C CA . LEU B 1 304 ? 14.039 -23.969 -14.359 1 92.94 304 LEU B CA 1
ATOM 5256 C C . LEU B 1 304 ? 15 -24.688 -13.422 1 92.94 304 LEU B C 1
ATOM 5258 O O . LEU B 1 304 ? 16.203 -24.719 -13.68 1 92.94 304 LEU B O 1
ATOM 5262 N N . VAL B 1 305 ? 14.492 -25.172 -12.344 1 91.75 305 VAL B N 1
ATOM 5263 C CA . VAL B 1 305 ? 15.305 -25.859 -11.359 1 91.75 305 VAL B CA 1
ATOM 5264 C C . VAL B 1 305 ? 14.781 -27.281 -11.156 1 91.75 305 VAL B C 1
ATOM 5266 O O . VAL B 1 305 ? 13.641 -27.484 -10.734 1 91.75 305 VAL B O 1
ATOM 5269 N N . ARG B 1 306 ? 15.562 -28.203 -11.523 1 87.75 306 ARG B N 1
ATOM 5270 C CA . ARG B 1 306 ? 15.188 -29.609 -11.383 1 87.75 306 ARG B CA 1
ATOM 5271 C C . ARG B 1 306 ? 16.422 -30.484 -11.164 1 87.75 306 ARG B C 1
ATOM 5273 O O . ARG B 1 306 ? 17.547 -30.047 -11.391 1 87.75 306 ARG B O 1
ATOM 5280 N N . ARG B 1 307 ? 16.062 -31.656 -10.602 1 77.19 307 ARG B N 1
ATOM 5281 C CA . ARG B 1 307 ? 17.156 -32.594 -10.406 1 77.19 307 ARG B CA 1
ATOM 5282 C C . ARG B 1 307 ? 17.656 -33.125 -11.742 1 77.19 307 ARG B C 1
ATOM 5284 O O . ARG B 1 307 ? 16.859 -33.438 -12.641 1 77.19 307 ARG B O 1
ATOM 5291 N N . ARG B 1 308 ? 18.875 -33.031 -12.008 1 65.19 308 ARG B N 1
ATOM 5292 C CA . ARG B 1 308 ? 19.422 -33.625 -13.211 1 65.19 308 ARG B CA 1
ATOM 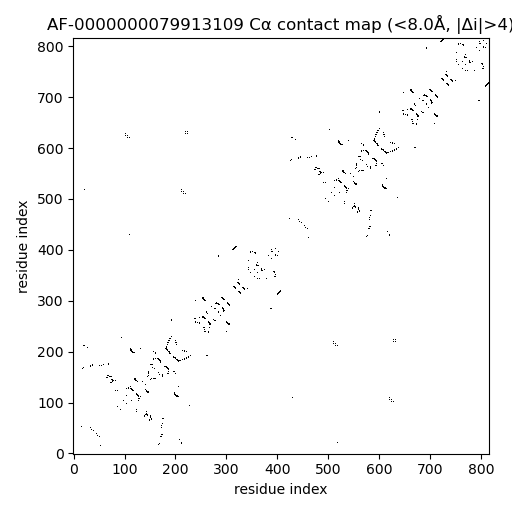5293 C C . ARG B 1 308 ? 19.25 -35.156 -13.195 1 65.19 308 ARG B C 1
ATOM 5295 O O . ARG B 1 308 ? 19.453 -35.781 -12.164 1 65.19 308 ARG B O 1
ATOM 5302 N N . VAL B 1 309 ? 18.234 -35.75 -14.062 1 55.06 309 VAL B N 1
ATOM 5303 C CA . VAL B 1 309 ? 17.984 -37.188 -14.156 1 55.06 309 VAL B CA 1
ATOM 5304 C C . VAL B 1 309 ? 19.312 -37.938 -14.242 1 55.06 309 VAL B C 1
ATOM 5306 O O . VAL B 1 309 ? 19.438 -39.062 -13.734 1 55.06 309 VAL B O 1
ATOM 5309 N N . ASP B 1 310 ? 20.047 -37.562 -15.305 1 50.34 310 ASP B N 1
ATOM 5310 C CA . ASP B 1 310 ? 21.156 -38.5 -15.578 1 50.34 310 ASP B CA 1
ATOM 5311 C C . ASP B 1 310 ? 22.234 -38.375 -14.516 1 50.34 310 ASP B C 1
ATOM 5313 O O . ASP B 1 310 ? 22.875 -37.344 -14.375 1 50.34 310 ASP B O 1
ATOM 5317 N N . GLY B 1 311 ? 22.078 -39.125 -13.328 1 49.81 311 GLY B N 1
ATOM 5318 C CA . GLY B 1 311 ? 22.875 -39.656 -12.242 1 49.81 311 GLY B CA 1
ATOM 5319 C C . GLY B 1 311 ? 24.047 -38.781 -11.852 1 49.81 311 GLY B C 1
ATOM 5320 O O . GLY B 1 311 ? 24.844 -39.125 -10.984 1 49.81 311 GLY B O 1
ATOM 5321 N N . ALA B 1 312 ? 24.766 -38.125 -12.75 1 53.19 312 ALA B N 1
ATOM 5322 C CA . ALA B 1 312 ? 26.125 -37.844 -12.281 1 53.19 312 ALA B CA 1
ATOM 5323 C C . ALA B 1 312 ? 26.141 -36.688 -11.297 1 53.19 312 ALA B C 1
ATOM 5325 O O . ALA B 1 312 ? 25.484 -35.656 -11.531 1 53.19 312 ALA B O 1
ATOM 5326 N N . GLY B 1 313 ? 26.109 -36.938 -9.977 1 63.28 313 GLY B N 1
ATOM 5327 C CA . GLY B 1 313 ? 26.406 -36 -8.906 1 63.28 313 GLY B CA 1
ATOM 5328 C C . GLY B 1 313 ? 27.219 -34.781 -9.367 1 63.28 313 GLY B C 1
ATOM 5329 O O . GLY B 1 313 ? 27.672 -34.75 -10.516 1 63.28 313 GLY B O 1
ATOM 5330 N N . LEU B 1 314 ? 27.141 -33.75 -8.727 1 75.25 314 LEU B N 1
ATOM 5331 C CA . LEU B 1 314 ? 27.984 -32.562 -8.992 1 75.25 314 LEU B CA 1
ATOM 5332 C C . LEU B 1 314 ? 29.453 -32.906 -8.734 1 75.25 314 LEU B C 1
ATOM 5334 O O . LEU B 1 314 ? 29.781 -33.594 -7.758 1 75.25 314 LEU B O 1
ATOM 5338 N N . GLN B 1 315 ? 30.219 -32.688 -9.758 1 82.19 315 GLN B N 1
ATOM 5339 C CA . GLN B 1 315 ? 31.656 -32.875 -9.562 1 82.19 315 GLN B CA 1
ATOM 5340 C C . GLN B 1 315 ? 32.344 -31.531 -9.273 1 82.19 315 GLN B C 1
ATOM 5342 O O . GLN B 1 315 ? 32.062 -30.516 -9.922 1 82.19 315 GLN B O 1
ATOM 5347 N N . VAL B 1 316 ? 33.094 -31.531 -8.195 1 88.19 316 VAL B N 1
ATOM 5348 C CA . VAL B 1 316 ? 33.844 -30.359 -7.824 1 88.19 316 VAL B CA 1
ATOM 5349 C C . VAL B 1 316 ? 35.344 -30.656 -7.992 1 88.19 316 VAL B C 1
ATOM 5351 O O . VAL B 1 316 ? 35.844 -31.656 -7.48 1 88.19 316 VAL B O 1
ATOM 5354 N N . GLU B 1 317 ? 36 -29.828 -8.797 1 90.38 317 GLU B N 1
ATOM 5355 C CA . GLU B 1 317 ? 37.438 -29.906 -8.953 1 90.38 317 GLU B CA 1
ATOM 5356 C C . GLU B 1 317 ? 38.125 -28.797 -8.18 1 90.38 317 GLU B C 1
ATOM 5358 O O . GLU B 1 317 ? 37.812 -27.609 -8.359 1 90.38 317 GLU B O 1
ATOM 5363 N N . LEU B 1 318 ? 39 -29.203 -7.285 1 92.62 318 LEU B N 1
ATOM 5364 C CA . LEU B 1 318 ? 39.75 -28.234 -6.477 1 92.62 318 LEU B CA 1
ATOM 5365 C C . LEU B 1 318 ? 41.188 -28.125 -6.965 1 92.62 318 LEU B C 1
ATOM 5367 O O . LEU B 1 318 ? 41.938 -29.094 -6.922 1 92.62 318 LEU B O 1
ATOM 5371 N N . ASP B 1 319 ? 41.5 -26.922 -7.516 1 91.5 319 ASP B N 1
ATOM 5372 C CA . ASP B 1 319 ? 42.875 -26.578 -7.773 1 91.5 319 ASP B CA 1
ATOM 5373 C C . ASP B 1 319 ? 43.469 -25.781 -6.613 1 91.5 319 ASP B C 1
ATOM 5375 O O . ASP B 1 319 ? 43.188 -24.594 -6.461 1 91.5 319 ASP B O 1
ATOM 5379 N N . LEU B 1 320 ? 44.344 -26.438 -5.789 1 88.62 320 LEU B N 1
ATOM 5380 C CA . LEU B 1 320 ? 44.812 -25.812 -4.559 1 88.62 320 LEU B CA 1
ATOM 5381 C C . LEU B 1 320 ? 46.281 -25.453 -4.66 1 88.62 320 LEU B C 1
ATOM 5383 O O . LEU B 1 320 ? 47 -25.5 -3.668 1 88.62 320 LEU B O 1
ATOM 5387 N N . GLY B 1 321 ? 46.688 -25.125 -5.855 1 84.44 321 GLY B N 1
ATOM 5388 C CA . GLY B 1 321 ? 48.031 -24.672 -6.086 1 84.44 321 GLY B CA 1
ATOM 5389 C C . GLY B 1 321 ? 48.25 -23.219 -5.715 1 84.44 321 GLY B C 1
ATOM 5390 O O . GLY B 1 321 ? 47.688 -22.734 -4.73 1 84.44 321 GLY B O 1
ATOM 5391 N N . ALA B 1 322 ? 49.094 -22.469 -6.516 1 86.5 322 ALA B N 1
ATOM 5392 C CA . ALA B 1 322 ? 49.469 -21.094 -6.234 1 86.5 322 ALA B CA 1
ATOM 5393 C C . ALA B 1 322 ? 48.312 -20.141 -6.422 1 86.5 322 ALA B C 1
ATOM 5395 O O . ALA B 1 322 ? 48.156 -19.156 -5.684 1 86.5 322 ALA B O 1
ATOM 5396 N N . SER B 1 323 ? 47.5 -20.438 -7.438 1 89.94 323 SER B N 1
ATOM 5397 C CA . SER B 1 323 ? 46.281 -19.672 -7.684 1 89.94 323 SER B CA 1
ATOM 5398 C C . SER B 1 323 ? 45.031 -20.547 -7.5 1 89.94 323 SER B C 1
ATOM 5400 O O . SER B 1 323 ? 44.406 -20.953 -8.477 1 89.94 323 SER B O 1
ATOM 5402 N N . PRO B 1 324 ? 44.719 -20.672 -6.199 1 91.94 324 PRO B N 1
ATOM 5403 C CA . PRO B 1 324 ? 43.688 -21.672 -5.91 1 91.94 324 PRO B CA 1
ATOM 5404 C C . PRO B 1 324 ? 42.312 -21.297 -6.512 1 91.94 324 PRO B C 1
ATOM 5406 O O . PRO B 1 324 ? 41.938 -20.125 -6.508 1 91.94 324 PRO B O 1
ATOM 5409 N N . ARG B 1 325 ? 41.594 -22.297 -7.09 1 93.19 325 ARG B N 1
ATOM 5410 C CA . ARG B 1 325 ? 40.281 -22.141 -7.695 1 93.19 325 ARG B CA 1
ATOM 5411 C C . ARG B 1 325 ? 39.438 -23.391 -7.488 1 93.19 325 ARG B C 1
ATOM 5413 O O . ARG B 1 325 ? 39.969 -24.484 -7.281 1 93.19 325 ARG B O 1
ATOM 5420 N N . VAL B 1 326 ? 38.188 -23.203 -7.473 1 90.19 326 VAL B N 1
ATOM 5421 C CA . VAL B 1 326 ? 37.25 -24.312 -7.418 1 90.19 326 VAL B CA 1
ATOM 5422 C C . VAL B 1 326 ? 36.375 -24.297 -8.672 1 90.19 326 VAL B C 1
ATOM 5424 O O . VAL B 1 326 ? 35.969 -23.234 -9.148 1 90.19 326 VAL B O 1
ATOM 5427 N N . THR B 1 327 ? 36.312 -25.438 -9.297 1 86.81 327 THR B N 1
ATOM 5428 C CA . THR B 1 327 ? 35.469 -25.609 -10.461 1 86.81 327 THR B CA 1
ATOM 5429 C C . THR B 1 327 ? 34.344 -26.594 -10.164 1 86.81 327 THR B C 1
ATOM 5431 O O . THR B 1 327 ? 34.594 -27.734 -9.766 1 86.81 327 THR B O 1
ATOM 5434 N N . VAL B 1 328 ? 33.156 -26.141 -10.281 1 81.38 328 VAL B N 1
ATOM 5435 C CA . VAL B 1 328 ? 32 -27 -10.148 1 81.38 328 VAL B CA 1
ATOM 5436 C C . VAL B 1 328 ? 31.531 -27.453 -11.531 1 81.38 328 VAL B C 1
ATOM 5438 O O . VAL B 1 328 ? 31.203 -26.609 -12.375 1 81.38 328 VAL B O 1
ATOM 5441 N N . CYS B 1 329 ? 31.656 -28.75 -11.68 1 74.06 329 CYS B N 1
ATOM 5442 C CA . CYS B 1 329 ? 31.359 -29.312 -12.984 1 74.06 329 CYS B CA 1
ATOM 5443 C C . CYS B 1 329 ? 29.938 -29.859 -13.039 1 74.06 329 CYS B C 1
ATOM 5445 O O . CYS B 1 329 ? 29.562 -30.672 -12.188 1 74.06 329 CYS B O 1
ATOM 5447 N N . GLY B 1 330 ? 29.172 -29.266 -13.945 1 63.41 330 GLY B N 1
ATOM 5448 C CA . GLY B 1 330 ? 27.859 -29.766 -14.305 1 63.41 330 GLY B CA 1
ATOM 5449 C C . GLY B 1 330 ? 27.547 -29.625 -15.781 1 63.41 330 GLY B C 1
ATOM 5450 O O . GLY B 1 330 ? 28.391 -29.938 -16.625 1 63.41 330 GLY B O 1
ATOM 5451 N N . ASP B 1 331 ? 26.328 -29.266 -16.094 1 61.5 331 ASP B N 1
ATOM 5452 C CA . ASP B 1 331 ? 26.016 -28.969 -17.484 1 61.5 331 ASP B CA 1
ATOM 5453 C C . ASP B 1 331 ? 26.828 -27.781 -18 1 61.5 331 ASP B C 1
ATOM 5455 O O . ASP B 1 331 ? 27.281 -27.781 -19.141 1 61.5 331 ASP B O 1
ATOM 5459 N N . ALA B 1 332 ? 26.953 -26.844 -17.062 1 63.78 332 ALA B N 1
ATOM 5460 C CA . ALA B 1 332 ? 27.891 -25.734 -17.281 1 63.78 332 ALA B CA 1
ATOM 5461 C C . ALA B 1 332 ? 28.891 -25.625 -16.141 1 63.78 332 ALA B C 1
ATOM 5463 O O . ALA B 1 332 ? 28.547 -25.859 -14.977 1 63.78 332 ALA B O 1
ATOM 5464 N N . ASN B 1 333 ? 30.141 -25.531 -16.578 1 72.19 333 ASN B N 1
ATOM 5465 C CA . ASN B 1 333 ? 31.188 -25.406 -15.586 1 72.19 333 ASN B CA 1
ATOM 5466 C C . ASN B 1 333 ? 31.297 -23.984 -15.062 1 72.19 333 ASN B C 1
ATOM 5468 O O . ASN B 1 333 ? 31.094 -23.031 -15.805 1 72.19 333 ASN B O 1
ATOM 5472 N N . TRP B 1 334 ? 31.344 -23.953 -13.734 1 76.5 334 TRP B N 1
ATOM 5473 C CA . TRP B 1 334 ? 31.547 -22.656 -13.086 1 76.5 334 TRP B CA 1
ATOM 5474 C C . TRP B 1 334 ? 32.781 -22.688 -12.203 1 76.5 334 TRP B C 1
ATOM 5476 O O . TRP B 1 334 ? 33 -23.641 -11.461 1 76.5 334 TRP B O 1
ATOM 5486 N N . THR B 1 335 ? 33.688 -21.688 -12.484 1 83.12 335 THR B N 1
ATOM 5487 C CA . THR B 1 335 ? 34.938 -21.641 -11.742 1 83.12 335 THR B CA 1
ATOM 5488 C C . THR B 1 335 ? 35.031 -20.375 -10.883 1 83.12 335 THR B C 1
ATOM 5490 O O . THR B 1 335 ? 34.625 -19.312 -11.32 1 83.12 335 THR B O 1
ATOM 5493 N N . GLN B 1 336 ? 35.438 -20.516 -9.672 1 85.44 336 GLN B N 1
ATOM 5494 C CA . GLN B 1 336 ? 35.594 -19.406 -8.734 1 85.44 336 GLN B CA 1
ATOM 5495 C C . GLN B 1 336 ? 37 -19.422 -8.094 1 85.44 336 GLN B C 1
ATOM 5497 O O . GLN B 1 336 ? 37.469 -20.469 -7.68 1 85.44 336 GLN B O 1
ATOM 5502 N N . ALA B 1 337 ? 37.594 -18.203 -8.086 1 90.12 337 ALA B N 1
ATOM 5503 C CA . ALA B 1 337 ? 38.844 -18.062 -7.359 1 90.12 337 ALA B CA 1
ATOM 5504 C C . ALA B 1 337 ? 38.656 -18.188 -5.852 1 90.12 337 ALA B C 1
ATOM 5506 O O . ALA B 1 337 ? 37.594 -17.781 -5.332 1 90.12 337 ALA B O 1
ATOM 5507 N N . LEU B 1 338 ? 39.656 -18.734 -5.195 1 90.75 338 LEU B N 1
ATOM 5508 C CA . LEU B 1 338 ? 39.562 -18.938 -3.75 1 90.75 338 LEU B CA 1
ATOM 5509 C C . LEU B 1 338 ? 40.656 -18.141 -3.029 1 90.75 338 LEU B C 1
ATOM 5511 O O . LEU B 1 338 ? 41.781 -18.047 -3.521 1 90.75 338 LEU B O 1
ATOM 5515 N N . SER B 1 339 ? 40.375 -17.578 -1.948 1 90.62 339 SER B N 1
ATOM 5516 C CA . SER B 1 339 ? 41.406 -17.078 -1.056 1 90.62 339 SER B CA 1
ATOM 5517 C C . SER B 1 339 ? 42.219 -18.219 -0.482 1 90.62 339 SER B C 1
ATOM 5519 O O . SER B 1 339 ? 41.781 -19.375 -0.475 1 90.62 339 SER B O 1
ATOM 5521 N N . PRO B 1 340 ? 43.469 -17.844 -0.022 1 90.94 340 PRO B N 1
ATOM 5522 C CA . PRO B 1 340 ? 44.281 -18.906 0.587 1 90.94 340 PRO B CA 1
ATOM 5523 C C . PRO B 1 340 ? 43.594 -19.594 1.756 1 90.94 340 PRO B C 1
ATOM 5525 O O . PRO B 1 340 ? 43.688 -20.812 1.9 1 90.94 340 PRO B O 1
ATOM 5528 N N . ARG B 1 341 ? 42.812 -18.828 2.4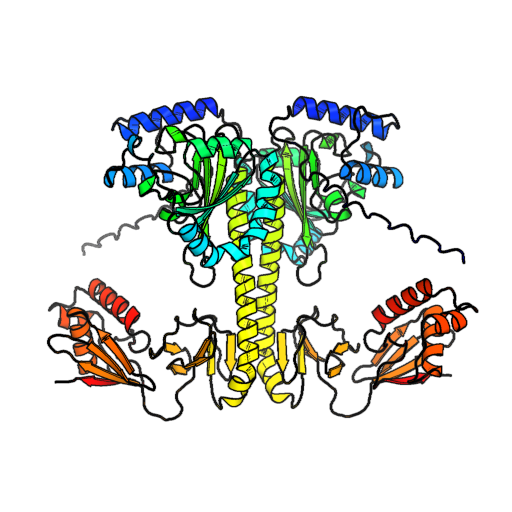51 1 92.31 341 ARG B N 1
ATOM 5529 C CA . ARG B 1 341 ? 42.125 -19.391 3.592 1 92.31 341 ARG B CA 1
ATOM 5530 C C . ARG B 1 341 ? 41.031 -20.344 3.133 1 92.31 341 ARG B C 1
ATOM 5532 O O . ARG B 1 341 ? 40.875 -21.438 3.688 1 92.31 341 ARG B O 1
ATOM 5539 N N . HIS B 1 342 ? 40.312 -19.938 2.154 1 94.19 342 HIS B N 1
ATOM 5540 C CA . HIS B 1 342 ? 39.25 -20.781 1.637 1 94.19 342 HIS B CA 1
ATOM 5541 C C . HIS B 1 342 ? 39.781 -22.062 1.016 1 94.19 342 HIS B C 1
ATOM 5543 O O .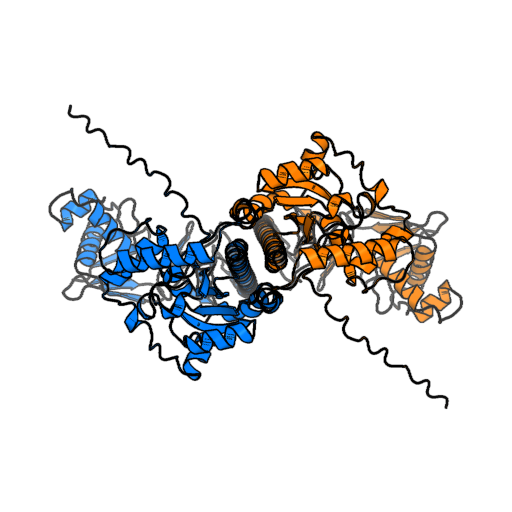 HIS B 1 342 ? 39.188 -23.125 1.147 1 94.19 342 HIS B O 1
ATOM 5549 N N . ALA B 1 343 ? 40.938 -21.891 0.456 1 93.88 343 ALA B N 1
ATOM 5550 C CA . ALA B 1 343 ? 41.594 -23.078 -0.104 1 93.88 343 ALA B CA 1
ATOM 5551 C C . ALA B 1 343 ? 41.969 -24.062 0.993 1 93.88 343 ALA B C 1
ATOM 5553 O O . ALA B 1 343 ? 41.781 -25.281 0.832 1 93.88 343 ALA B O 1
ATOM 5554 N N . GLN B 1 344 ? 42.438 -23.562 2.021 1 93.62 344 GLN B N 1
ATOM 5555 C CA . GLN B 1 344 ? 42.781 -24.406 3.152 1 93.62 344 GLN B CA 1
ATOM 5556 C C . GLN B 1 344 ? 41.562 -25.125 3.717 1 93.62 344 GLN B C 1
ATOM 5558 O O . GLN B 1 344 ? 41.625 -26.328 4.016 1 93.62 344 GLN B O 1
ATOM 5563 N N . ILE B 1 345 ? 40.531 -24.422 3.781 1 94.81 345 ILE B N 1
ATOM 5564 C CA . ILE B 1 345 ? 39.281 -24.984 4.316 1 94.81 345 ILE B CA 1
ATOM 5565 C C . ILE B 1 345 ? 38.812 -26.141 3.422 1 94.81 345 ILE B C 1
ATOM 5567 O O . ILE B 1 345 ? 38.531 -27.234 3.91 1 94.81 345 ILE B O 1
ATOM 5571 N N . LEU B 1 346 ? 38.781 -25.906 2.176 1 94.31 346 LEU B N 1
ATOM 5572 C CA . LEU B 1 346 ? 38.312 -26.906 1.234 1 94.31 346 LEU B CA 1
ATOM 5573 C C . LEU B 1 346 ? 39.219 -28.125 1.204 1 94.31 346 LEU B C 1
ATOM 5575 O O . LEU B 1 346 ? 38.75 -29.25 1.017 1 94.31 346 LEU B O 1
ATOM 5579 N N . ARG B 1 347 ? 40.5 -27.875 1.44 1 93.56 347 ARG B N 1
ATOM 5580 C CA . ARG B 1 347 ? 41.438 -29 1.539 1 93.56 347 ARG B CA 1
ATOM 5581 C C . ARG B 1 347 ? 41.094 -29.891 2.719 1 93.56 347 ARG B C 1
ATOM 5583 O O . ARG B 1 347 ? 41.094 -31.125 2.588 1 93.56 347 ARG B O 1
ATOM 5590 N N . VAL B 1 348 ? 40.781 -29.266 3.754 1 94.75 348 VAL B N 1
ATOM 5591 C CA . VAL B 1 348 ? 40.438 -30.016 4.957 1 94.75 348 VAL B CA 1
ATOM 5592 C C . VAL B 1 348 ? 39.156 -30.812 4.723 1 94.75 348 VAL B C 1
ATOM 5594 O O . VAL B 1 348 ? 39.062 -31.984 5.09 1 94.75 348 VAL B O 1
ATOM 5597 N N . LEU B 1 349 ? 38.188 -30.203 4.094 1 94.56 349 LEU B N 1
ATOM 5598 C CA . LEU B 1 349 ? 36.906 -30.844 3.854 1 94.56 349 LEU B CA 1
ATOM 5599 C C . LEU B 1 349 ? 37.062 -32 2.871 1 94.56 349 LEU B C 1
ATOM 5601 O O . LEU B 1 349 ? 36.406 -33.031 3.018 1 94.56 349 LEU B O 1
ATOM 5605 N N . ALA B 1 350 ? 37.938 -31.844 1.929 1 93.06 350 ALA B N 1
ATOM 5606 C CA . ALA B 1 350 ? 38.156 -32.875 0.939 1 93.06 350 ALA B CA 1
ATOM 5607 C C . ALA B 1 350 ? 38.75 -34.125 1.589 1 93.06 350 ALA B C 1
ATOM 5609 O O . ALA B 1 350 ? 38.375 -35.25 1.234 1 93.06 350 ALA B O 1
ATOM 5610 N N . VAL B 1 351 ? 39.562 -33.906 2.516 1 91.88 351 VAL B N 1
ATOM 5611 C CA . VAL B 1 351 ? 40.25 -35 3.211 1 91.88 351 VAL B CA 1
ATOM 5612 C C . VAL B 1 351 ? 39.25 -35.688 4.168 1 91.88 351 VAL B C 1
ATOM 5614 O O . VAL B 1 351 ? 39.25 -36.906 4.285 1 91.88 351 VAL B O 1
ATOM 5617 N N . ALA B 1 352 ? 38.469 -34.906 4.758 1 92.88 352 ALA B N 1
ATOM 5618 C CA . ALA B 1 352 ? 37.531 -35.438 5.746 1 92.88 352 ALA B CA 1
ATOM 5619 C C . ALA B 1 352 ? 36.438 -36.281 5.078 1 92.88 352 ALA B C 1
ATOM 5621 O O . ALA B 1 352 ? 35.875 -37.188 5.699 1 92.88 352 ALA B O 1
ATOM 5622 N N . GLY B 1 353 ? 36.125 -35.969 3.814 1 89.62 353 GLY B N 1
ATOM 5623 C CA . GLY B 1 353 ? 35.125 -36.688 3.068 1 89.62 353 GLY B CA 1
ATOM 5624 C C . GLY B 1 353 ? 33.719 -36.531 3.629 1 89.62 353 GLY B C 1
ATOM 5625 O O . GLY B 1 353 ? 33.344 -35.438 4.043 1 89.62 353 GLY B O 1
ATOM 5626 N N . THR B 1 354 ? 32.938 -37.625 3.604 1 88.06 354 THR B N 1
ATOM 5627 C CA . THR B 1 354 ? 31.516 -37.594 3.957 1 88.06 354 THR B CA 1
ATOM 5628 C C . THR B 1 354 ? 31.328 -37.438 5.465 1 88.06 354 THR B C 1
ATOM 5630 O O . THR B 1 354 ? 30.25 -37.062 5.938 1 88.06 354 THR B O 1
ATOM 5633 N N . GLY B 1 355 ? 32.312 -37.719 6.18 1 89.25 355 GLY B N 1
ATOM 5634 C CA . GLY B 1 355 ? 32.25 -37.594 7.625 1 89.25 355 GLY B CA 1
ATOM 5635 C C . GLY B 1 355 ? 32.188 -36.156 8.094 1 89.25 355 GLY B C 1
ATOM 5636 O O . GLY B 1 355 ? 31.672 -35.875 9.172 1 89.25 355 GLY B O 1
ATOM 5637 N N . GLY B 1 356 ? 32.812 -35.281 7.328 1 93.19 356 GLY B N 1
ATOM 5638 C CA . GLY B 1 356 ? 32.812 -33.844 7.613 1 93.19 356 GLY B CA 1
ATOM 5639 C C . GLY B 1 356 ? 33.656 -33.469 8.812 1 93.19 356 GLY B C 1
ATOM 5640 O O . GLY B 1 356 ? 34.375 -34.312 9.344 1 93.19 356 GLY B O 1
ATOM 5641 N N . VAL B 1 357 ? 33.719 -32.125 9.133 1 94.69 357 VAL B N 1
ATOM 5642 C CA . VAL B 1 357 ? 34.531 -31.594 10.242 1 94.69 357 VAL B CA 1
ATOM 5643 C C . VAL B 1 357 ? 33.719 -30.516 10.984 1 94.69 357 VAL B C 1
ATOM 5645 O O . VAL B 1 357 ? 32.938 -29.781 10.375 1 94.69 357 VAL B O 1
ATOM 5648 N N . ASP B 1 358 ? 33.844 -30.516 12.297 1 94.38 358 ASP B N 1
ATOM 5649 C CA . ASP B 1 358 ? 33.188 -29.469 13.062 1 94.38 358 ASP B CA 1
ATOM 5650 C C . ASP B 1 358 ? 34.062 -28.219 13.141 1 94.38 358 ASP B C 1
ATOM 5652 O O . ASP B 1 358 ? 35.188 -28.219 12.656 1 94.38 358 ASP B O 1
ATOM 5656 N N . ALA B 1 359 ? 33.531 -27.234 13.711 1 94.12 359 ALA B N 1
ATOM 5657 C CA . ALA B 1 359 ? 34.219 -25.938 13.742 1 94.12 359 ALA B CA 1
ATOM 5658 C C . ALA B 1 359 ? 35.5 -26 14.547 1 94.12 359 ALA B C 1
ATOM 5660 O O . ALA B 1 359 ? 36.531 -25.406 14.164 1 94.12 359 ALA B O 1
ATOM 5661 N N . ALA B 1 360 ? 35.438 -26.734 15.586 1 93.88 360 ALA B N 1
ATOM 5662 C CA . ALA B 1 360 ? 36.625 -26.844 16.438 1 93.88 360 ALA B CA 1
ATOM 5663 C C . ALA B 1 360 ? 37.75 -27.578 15.727 1 93.88 360 ALA B C 1
ATOM 5665 O O . ALA B 1 360 ? 38.906 -27.172 15.805 1 93.88 360 ALA B O 1
ATOM 5666 N N . SER B 1 361 ? 37.375 -28.641 15.078 1 94.56 361 SER B N 1
ATOM 5667 C CA . SER B 1 361 ? 38.375 -29.406 14.32 1 94.56 361 SER B CA 1
ATOM 5668 C C . SER B 1 361 ? 38.938 -28.594 13.164 1 94.56 361 SER B C 1
ATOM 5670 O O . SER B 1 361 ? 40.125 -28.688 12.867 1 94.56 361 SER B O 1
ATOM 5672 N N . LEU B 1 362 ? 38.125 -27.875 12.547 1 94.62 362 LEU B N 1
ATOM 5673 C CA . LEU B 1 362 ? 38.594 -27.016 11.461 1 94.62 362 LEU B CA 1
ATOM 5674 C C . LEU B 1 362 ? 39.531 -25.922 11.992 1 94.62 362 LEU B C 1
ATOM 5676 O O . LEU B 1 362 ? 40.5 -25.578 11.352 1 94.62 362 LEU B O 1
ATOM 5680 N N . SER B 1 363 ? 39.219 -25.406 13.148 1 95.44 363 SER B N 1
ATOM 5681 C CA . SER B 1 363 ? 40.094 -24.422 13.805 1 95.44 363 SER B CA 1
ATOM 5682 C C . SER B 1 363 ? 41.469 -25.016 14.055 1 95.44 363 SER B C 1
ATOM 5684 O O . SER B 1 363 ? 42.469 -24.344 13.812 1 95.44 363 SER B O 1
ATOM 5686 N N . GLU B 1 364 ? 41.469 -26.172 14.531 1 95 364 GLU B N 1
ATOM 5687 C CA . GLU B 1 364 ? 42.719 -26.859 14.789 1 95 364 GLU B CA 1
ATOM 5688 C C . GLU B 1 364 ? 43.531 -26.984 13.508 1 95 364 GLU B C 1
ATOM 5690 O O . GLU B 1 364 ? 44.75 -26.766 13.523 1 95 364 GLU B O 1
ATOM 5695 N N . ALA B 1 365 ? 42.906 -27.281 12.492 1 93.19 365 ALA B N 1
ATOM 5696 C CA . ALA B 1 365 ? 43.562 -27.484 11.211 1 93.19 365 ALA B CA 1
ATOM 5697 C C . ALA B 1 365 ? 44.094 -26.156 10.648 1 93.19 365 ALA B C 1
ATOM 5699 O O . ALA B 1 365 ? 45.156 -26.125 10.023 1 93.19 365 ALA B O 1
ATOM 5700 N N . LEU B 1 366 ? 43.438 -25.078 10.828 1 93.06 366 LEU B N 1
ATOM 5701 C CA . LEU B 1 366 ? 43.75 -23.812 10.188 1 93.06 366 LEU B CA 1
ATOM 5702 C C . LEU B 1 366 ? 44.656 -22.953 11.07 1 93.06 366 LEU B C 1
ATOM 5704 O O . LEU B 1 366 ? 45.531 -22.25 10.57 1 93.06 366 LEU B O 1
ATOM 5708 N N . PHE B 1 367 ? 44.406 -23.031 12.422 1 92.69 367 PHE B N 1
ATOM 5709 C CA . PHE B 1 367 ? 45.094 -22.109 13.328 1 92.69 367 PHE B CA 1
ATOM 5710 C C . PHE B 1 367 ? 45.969 -22.859 14.305 1 92.69 367 PHE B C 1
ATOM 5712 O O . PHE B 1 367 ? 46.719 -22.25 15.07 1 92.69 367 PHE B O 1
ATOM 5719 N N . GLY B 1 368 ? 45.906 -24.141 14.367 1 92.75 368 GLY B N 1
ATOM 5720 C CA . GLY B 1 368 ? 46.75 -24.938 15.234 1 92.75 368 GLY B CA 1
ATOM 5721 C C . GLY B 1 368 ? 46.125 -25.188 16.609 1 92.75 368 GLY B C 1
ATOM 5722 O O . GLY B 1 368 ? 46.75 -25.859 17.438 1 92.75 368 GLY B O 1
ATOM 5723 N N . ASP B 1 369 ? 44.938 -24.578 16.844 1 91.56 369 ASP B N 1
ATOM 5724 C CA . ASP B 1 369 ? 44.219 -24.828 18.094 1 91.56 369 ASP B CA 1
ATOM 5725 C C . ASP B 1 369 ? 42.719 -24.812 17.859 1 91.56 369 ASP B C 1
ATOM 5727 O O . ASP B 1 369 ? 42.25 -24.5 16.75 1 91.56 369 ASP B O 1
ATOM 5731 N N . ARG B 1 370 ? 41.906 -25.219 18.875 1 92.31 370 ARG B N 1
ATOM 5732 C CA . ARG B 1 370 ? 40.469 -25.406 18.719 1 92.31 370 ARG B CA 1
ATOM 5733 C C . ARG B 1 370 ? 39.688 -24.188 19.234 1 92.31 370 ARG B C 1
ATOM 5735 O O . ARG B 1 370 ? 38.5 -24.281 19.516 1 92.31 370 ARG B O 1
ATOM 5742 N N . GLU B 1 371 ? 40.344 -23.031 19.266 1 91.19 371 GLU B N 1
ATOM 5743 C CA . GLU B 1 371 ? 39.75 -21.891 19.969 1 91.19 371 GLU B CA 1
ATOM 5744 C C . GLU B 1 371 ? 39.156 -20.875 18.984 1 91.19 371 GLU B C 1
ATOM 5746 O O . GLU B 1 371 ? 38.375 -20.016 19.375 1 91.19 371 GLU B O 1
ATOM 5751 N N . HIS B 1 372 ? 39.5 -20.906 17.734 1 93.88 372 HIS B N 1
ATOM 5752 C CA . HIS B 1 372 ? 39.125 -19.891 16.781 1 93.88 372 HIS B CA 1
ATOM 5753 C C . HIS B 1 372 ? 37.812 -20.281 16.062 1 93.88 372 HIS B C 1
ATOM 5755 O O . HIS B 1 372 ? 37.719 -20.172 14.836 1 93.88 372 HIS B O 1
ATOM 5761 N N . VAL B 1 373 ? 36.781 -20.719 16.797 1 93.38 373 VAL B N 1
ATOM 5762 C CA . VAL B 1 373 ? 35.531 -21.234 16.25 1 93.38 373 VAL B CA 1
ATOM 5763 C C . VAL B 1 373 ? 34.75 -20.109 15.578 1 93.38 373 VAL B C 1
ATOM 5765 O O . VAL B 1 373 ? 34.188 -20.312 14.508 1 93.38 373 VAL B O 1
ATOM 5768 N N . VAL B 1 374 ? 34.719 -18.953 16.141 1 91.56 374 VAL B N 1
ATOM 5769 C CA . VAL B 1 374 ? 33.969 -17.828 15.602 1 91.56 374 VAL B CA 1
ATOM 5770 C C . VAL B 1 374 ? 34.562 -17.422 14.25 1 91.56 374 VAL B C 1
ATOM 5772 O O . VAL B 1 374 ? 33.812 -17.172 13.297 1 91.56 374 VAL B O 1
ATOM 5775 N N . ALA B 1 375 ? 35.875 -17.312 14.195 1 90.88 375 ALA B N 1
ATOM 5776 C CA . ALA B 1 375 ? 36.531 -16.953 12.945 1 90.88 375 ALA B CA 1
ATOM 5777 C C . ALA B 1 375 ? 36.281 -18 11.859 1 90.88 375 ALA B C 1
ATOM 5779 O O . ALA B 1 375 ? 36.031 -17.641 10.703 1 90.88 375 ALA B O 1
ATOM 5780 N N . VAL B 1 376 ? 36.312 -19.234 12.242 1 92.75 376 VAL B N 1
ATOM 5781 C CA . VAL B 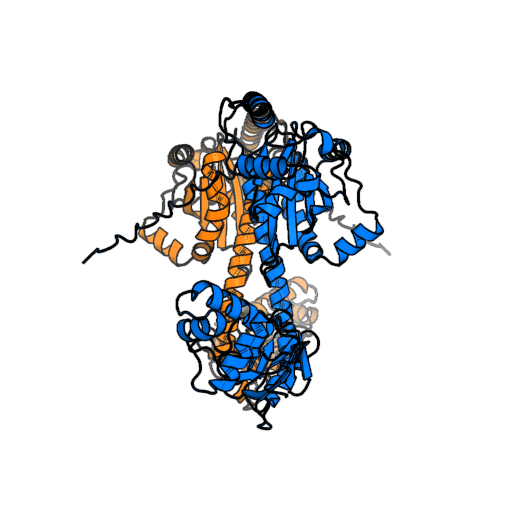1 376 ? 36.062 -20.328 11.312 1 92.75 376 VAL B CA 1
ATOM 5782 C C . VAL B 1 376 ? 34.656 -20.234 10.766 1 92.75 376 VAL B C 1
ATOM 5784 O O . VAL B 1 376 ? 34.438 -20.344 9.555 1 92.75 376 VAL B O 1
ATOM 5787 N N . ARG B 1 377 ? 33.75 -20.062 11.648 1 91.94 377 ARG B N 1
ATOM 5788 C CA . ARG B 1 377 ? 32.344 -19.953 11.234 1 91.94 377 ARG B CA 1
ATOM 5789 C C . ARG B 1 377 ? 32.156 -18.797 10.258 1 91.94 377 ARG B C 1
ATOM 5791 O O . ARG B 1 377 ? 31.391 -18.922 9.289 1 91.94 377 ARG B O 1
ATOM 5798 N N . ALA B 1 378 ? 32.812 -17.75 10.508 1 91 378 ALA B N 1
ATOM 5799 C CA . ALA B 1 378 ? 32.75 -16.594 9.625 1 91 378 ALA B CA 1
ATOM 5800 C C . ALA B 1 378 ? 33.312 -16.906 8.242 1 91 378 ALA B C 1
ATOM 5802 O O . ALA B 1 378 ? 32.719 -16.547 7.223 1 91 378 ALA B O 1
ATOM 5803 N N . GLU B 1 379 ? 34.406 -17.609 8.234 1 92.06 379 GLU B N 1
ATOM 5804 C CA . GLU B 1 379 ? 35.031 -17.953 6.965 1 92.06 379 GLU B CA 1
ATOM 5805 C C . GLU B 1 379 ? 34.188 -18.953 6.172 1 92.06 379 GLU B C 1
ATOM 5807 O O . GLU B 1 379 ? 34.062 -18.828 4.953 1 92.06 379 GLU B O 1
ATOM 5812 N N . VAL B 1 380 ? 33.625 -19.844 6.867 1 91.38 380 VAL B N 1
ATOM 5813 C CA . VAL B 1 380 ? 32.781 -20.828 6.199 1 91.38 380 VAL B CA 1
ATOM 5814 C C . VAL B 1 380 ? 31.531 -20.141 5.676 1 91.38 380 VAL B C 1
ATOM 5816 O O . VAL B 1 380 ? 31.062 -20.453 4.578 1 91.38 380 VAL B O 1
ATOM 5819 N N . SER B 1 381 ? 31.016 -19.25 6.477 1 88.88 381 SER B N 1
ATOM 5820 C CA . SER B 1 381 ? 29.844 -18.5 6.039 1 88.88 381 SER B CA 1
ATOM 5821 C C . SER B 1 381 ? 30.125 -17.75 4.742 1 88.88 381 SER B C 1
ATOM 5823 O O . SER B 1 381 ? 29.312 -17.734 3.826 1 88.88 381 SER B O 1
ATOM 5825 N N . ARG B 1 382 ? 31.25 -17.125 4.633 1 86.56 382 ARG B N 1
ATOM 5826 C CA . ARG B 1 382 ? 31.656 -16.422 3.422 1 86.56 382 ARG B CA 1
ATOM 5827 C C . ARG B 1 382 ? 31.828 -17.391 2.254 1 86.56 382 ARG B C 1
ATOM 5829 O O . ARG B 1 382 ? 31.422 -17.094 1.128 1 86.56 382 ARG B O 1
ATOM 5836 N N . LEU B 1 383 ? 32.469 -18.516 2.539 1 88.56 383 LEU B N 1
ATOM 5837 C CA . LEU B 1 383 ? 32.656 -19.547 1.528 1 88.56 383 LEU B CA 1
ATOM 5838 C C . LEU B 1 383 ? 31.328 -20.047 0.995 1 88.56 383 LEU B C 1
ATOM 5840 O O . LEU B 1 383 ? 31.172 -20.281 -0.208 1 88.56 383 LEU B O 1
ATOM 5844 N N . ARG B 1 384 ? 30.375 -20.109 1.835 1 85.19 384 ARG B N 1
ATOM 5845 C CA . ARG B 1 384 ? 29.062 -20.609 1.449 1 85.19 384 ARG B CA 1
ATOM 5846 C C . ARG B 1 384 ? 28.328 -19.578 0.596 1 85.19 384 ARG B C 1
ATOM 5848 O O . ARG B 1 384 ? 27.469 -19.938 -0.212 1 85.19 384 ARG B O 1
ATOM 5855 N N . LYS B 1 385 ? 28.656 -18.375 0.865 1 78.44 385 LYS B N 1
ATOM 5856 C CA . LYS B 1 385 ? 28.078 -17.359 -0.006 1 78.44 385 LYS B CA 1
ATOM 5857 C C . LYS B 1 385 ? 28.5 -17.562 -1.456 1 78.44 385 LYS B C 1
ATOM 5859 O O . LYS B 1 385 ? 27.75 -17.266 -2.381 1 78.44 385 LYS B O 1
ATOM 5864 N N . THR B 1 386 ? 29.656 -18.141 -1.589 1 77.12 386 THR B N 1
ATOM 5865 C CA . THR B 1 386 ? 30.219 -18.359 -2.918 1 77.12 386 THR B CA 1
ATOM 5866 C C . THR B 1 386 ? 29.812 -19.719 -3.457 1 77.12 386 THR B C 1
ATOM 5868 O O . THR B 1 386 ? 29.375 -19.844 -4.598 1 77.12 386 THR B O 1
ATOM 5871 N N . LEU B 1 387 ? 29.906 -20.781 -2.65 1 81 387 LEU B N 1
ATOM 5872 C CA . LEU B 1 387 ? 29.734 -22.141 -3.129 1 81 387 LEU B CA 1
ATOM 5873 C C . LEU B 1 387 ? 28.312 -22.641 -2.873 1 81 387 LEU B C 1
ATOM 5875 O O . LEU B 1 387 ? 27.891 -23.656 -3.422 1 81 387 LEU B O 1
ATOM 5879 N N . GLY B 1 388 ? 27.688 -21.844 -2.143 1 76.81 388 GLY B N 1
ATOM 5880 C CA . GLY B 1 388 ? 26.281 -22.141 -1.911 1 76.81 388 GLY B CA 1
ATOM 5881 C C . GLY B 1 388 ? 26.031 -23.547 -1.416 1 76.81 388 GLY B C 1
ATOM 5882 O O . GLY B 1 388 ? 26.656 -23.984 -0.451 1 76.81 388 GLY B O 1
ATOM 5883 N N . ALA B 1 389 ? 25.203 -24.312 -2.143 1 76.56 389 ALA B N 1
ATOM 5884 C CA . ALA B 1 389 ? 24.688 -25.609 -1.723 1 76.56 389 ALA B CA 1
ATOM 5885 C C . ALA B 1 389 ? 25.734 -26.703 -1.855 1 76.56 389 ALA B C 1
ATOM 5887 O O . ALA B 1 389 ? 25.547 -27.812 -1.373 1 76.56 389 ALA B O 1
ATOM 5888 N N . VAL B 1 390 ? 26.828 -26.406 -2.314 1 82 390 VAL B N 1
ATOM 5889 C CA . VAL B 1 390 ? 27.906 -27.375 -2.48 1 82 390 VAL B CA 1
ATOM 5890 C C . VAL B 1 390 ? 28.469 -27.766 -1.113 1 82 390 VAL B C 1
ATOM 5892 O O . VAL B 1 390 ? 29.016 -28.844 -0.949 1 82 390 VAL B O 1
ATOM 5895 N N . LEU B 1 391 ? 28.25 -26.828 -0.196 1 87 391 LEU B N 1
ATOM 5896 C CA . LEU B 1 391 ? 28.797 -27.062 1.14 1 87 391 LEU B CA 1
ATOM 5897 C C . LEU B 1 391 ? 27.672 -27.219 2.162 1 87 391 LEU B C 1
ATOM 5899 O O . LEU B 1 391 ? 26.688 -26.484 2.111 1 87 391 LEU B O 1
ATOM 5903 N N . SER B 1 392 ? 27.797 -28.141 3.021 1 86.19 392 SER B N 1
ATOM 5904 C CA . SER B 1 392 ? 26.922 -28.328 4.164 1 86.19 392 SER B CA 1
ATOM 5905 C C . SER B 1 392 ? 27.578 -27.859 5.457 1 86.19 392 SER B C 1
ATOM 5907 O O . SER B 1 392 ? 28.797 -27.797 5.551 1 86.19 392 SER B O 1
ATOM 5909 N N . THR B 1 393 ? 26.781 -27.484 6.531 1 84.94 393 THR B N 1
ATOM 5910 C CA . THR B 1 393 ? 27.391 -26.859 7.699 1 84.94 393 THR B CA 1
ATOM 5911 C C . THR B 1 393 ? 27.188 -27.719 8.938 1 84.94 393 THR B C 1
ATOM 5913 O O . THR B 1 393 ? 27.734 -27.422 10 1 84.94 393 THR B O 1
ATOM 5916 N N . GLN B 1 394 ? 26.516 -28.828 8.93 1 83.12 394 GLN B N 1
ATOM 5917 C CA . GLN B 1 394 ? 26.328 -29.641 10.125 1 83.12 394 GLN B CA 1
ATOM 5918 C C . GLN B 1 394 ? 26.469 -31.125 9.812 1 83.12 394 GLN B C 1
ATOM 5920 O O . GLN B 1 394 ? 25.453 -31.828 9.688 1 83.12 394 GLN B O 1
ATOM 5925 N N . PRO B 1 395 ? 27.75 -31.578 9.914 1 89.31 395 PRO B N 1
ATOM 5926 C CA . PRO B 1 395 ? 29.047 -30.906 10.016 1 89.31 395 PRO B CA 1
ATOM 5927 C C . PRO B 1 395 ? 29.469 -30.219 8.719 1 89.31 395 PRO B C 1
ATOM 5929 O O . PRO B 1 395 ? 28.734 -30.266 7.73 1 89.31 395 PRO B O 1
ATOM 5932 N N . TYR B 1 396 ? 30.625 -29.516 8.766 1 93.62 396 TYR B N 1
ATOM 5933 C CA . TYR B 1 396 ? 31.141 -28.922 7.535 1 93.62 396 TYR B CA 1
ATOM 5934 C C . TYR B 1 396 ? 31.641 -30 6.578 1 93.62 396 TYR B C 1
ATOM 5936 O O . TYR B 1 396 ? 32.531 -30.766 6.91 1 93.62 396 TYR B O 1
ATOM 5944 N N . ARG B 1 397 ? 31.031 -30.078 5.441 1 93.38 397 ARG B N 1
ATOM 5945 C CA . ARG B 1 397 ? 31.406 -31.047 4.426 1 93.38 397 ARG B CA 1
ATOM 5946 C C . ARG B 1 397 ? 30.844 -30.672 3.064 1 93.38 397 ARG B C 1
ATOM 5948 O O . ARG B 1 397 ? 30 -29.766 2.965 1 93.38 397 ARG B O 1
ATOM 5955 N N . PHE B 1 398 ? 31.391 -31.328 2.027 1 89.88 398 PHE B N 1
ATOM 5956 C CA . PHE B 1 398 ? 30.719 -31.219 0.734 1 89.88 398 PHE B CA 1
ATOM 5957 C C . PHE B 1 398 ? 29.375 -31.938 0.762 1 89.88 398 PHE B C 1
ATOM 5959 O O . PHE B 1 398 ? 29.234 -33 1.361 1 89.88 398 PHE B O 1
ATOM 5966 N N . ALA B 1 399 ? 28.422 -31.328 0.211 1 85.62 399 ALA B N 1
ATOM 5967 C CA . ALA B 1 399 ? 27.047 -31.828 0.264 1 85.62 399 ALA B CA 1
ATOM 5968 C C . ALA B 1 399 ? 26.938 -33.219 -0.373 1 85.62 399 ALA B C 1
ATOM 5970 O O . ALA B 1 399 ? 27.797 -33.594 -1.163 1 85.62 399 ALA B O 1
ATOM 5971 N N . ASP B 1 400 ? 25.844 -33.938 -0.02 1 80.12 400 ASP B N 1
ATOM 5972 C CA . ASP B 1 400 ? 25.578 -35.25 -0.624 1 80.12 400 ASP B CA 1
ATOM 5973 C C . ASP B 1 400 ? 25.391 -35.125 -2.135 1 80.12 400 ASP B C 1
ATOM 5975 O O . ASP B 1 400 ? 24.734 -34.188 -2.609 1 80.12 400 ASP B O 1
ATOM 5979 N N . GLY B 1 401 ? 26.078 -35.969 -2.85 1 75.81 401 GLY B N 1
ATOM 5980 C CA . GLY B 1 401 ? 25.953 -35.938 -4.297 1 75.81 401 GLY B CA 1
ATOM 5981 C C . GLY B 1 401 ? 27.047 -35.125 -4.98 1 75.81 401 GLY B C 1
ATOM 5982 O O . GLY B 1 401 ? 27.047 -35 -6.207 1 75.81 401 GLY B O 1
ATOM 5983 N N . VAL B 1 402 ? 27.891 -34.562 -4.137 1 83.94 402 VAL B N 1
ATOM 5984 C CA . VAL B 1 402 ? 29 -33.812 -4.691 1 83.94 402 VAL B CA 1
ATOM 5985 C C . VAL B 1 402 ? 30.266 -34.656 -4.645 1 83.94 402 VAL B C 1
ATOM 5987 O O . VAL B 1 402 ? 30.688 -35.094 -3.574 1 83.94 402 VAL B O 1
ATOM 5990 N N . SER B 1 403 ? 30.828 -35 -5.777 1 86.75 403 SER B N 1
ATOM 5991 C CA . SER B 1 403 ? 32.125 -35.656 -5.855 1 86.75 403 SER B CA 1
ATOM 5992 C C . SER B 1 403 ? 33.25 -34.656 -5.965 1 86.75 403 SER B C 1
ATOM 5994 O O . SER B 1 403 ? 33.156 -33.656 -6.715 1 86.75 403 SER B O 1
ATOM 5996 N N . VAL B 1 404 ? 34.281 -34.875 -5.164 1 91.31 404 VAL B N 1
ATOM 5997 C CA . VAL B 1 404 ? 35.344 -33.906 -5.109 1 91.31 404 VAL B CA 1
ATOM 5998 C C . VAL B 1 404 ? 36.625 -34.531 -5.648 1 91.31 404 VAL B C 1
ATOM 6000 O O . VAL B 1 404 ? 37 -35.625 -5.273 1 91.31 404 VAL B O 1
ATOM 6003 N N . ARG B 1 405 ? 37.25 -33.781 -6.547 1 89.38 405 ARG B N 1
ATOM 6004 C CA . ARG B 1 405 ? 38.562 -34.156 -7.066 1 89.38 405 ARG B CA 1
ATOM 6005 C C . ARG B 1 405 ? 39.562 -33.062 -6.809 1 89.38 405 ARG B C 1
ATOM 6007 O O . ARG B 1 405 ? 39.375 -31.906 -7.219 1 89.38 405 ARG B O 1
ATOM 6014 N N . VAL B 1 406 ? 40.594 -33.344 -6.094 1 92.12 406 VAL B N 1
ATOM 6015 C CA . VAL B 1 406 ? 41.656 -32.375 -5.832 1 92.12 406 VAL B CA 1
ATOM 6016 C C . VAL B 1 406 ? 42.781 -32.5 -6.887 1 92.12 406 VAL B C 1
ATOM 6018 O O . VAL B 1 406 ? 43.312 -33.594 -7.078 1 92.12 406 VAL B O 1
ATOM 6021 N N . LEU B 1 407 ? 42.938 -31.406 -7.527 1 84 407 LEU B N 1
ATOM 6022 C CA . LEU B 1 407 ? 43.938 -31.422 -8.57 1 84 407 LEU B CA 1
ATOM 6023 C C . LEU B 1 407 ? 45.344 -31.203 -7.984 1 84 407 LEU B C 1
ATOM 6025 O O . LEU B 1 407 ? 45.5 -30.438 -7.027 1 84 407 LEU B O 1
ATOM 6029 N N . ASP B 1 408 ? 46.312 -32.062 -8.273 1 68.94 408 ASP B N 1
ATOM 6030 C CA . ASP B 1 408 ? 47.688 -31.969 -7.828 1 68.94 408 ASP B CA 1
ATOM 6031 C C . ASP B 1 408 ? 48.375 -30.734 -8.414 1 68.94 408 ASP B C 1
ATOM 6033 O O . ASP B 1 408 ? 48.062 -30.312 -9.523 1 68.94 408 ASP B O 1
#

Foldseek 3Di:
DCPPPPPPPPPPPPPPFDQFPDDPPDDLVVVLVLLQQQLVQVLVVHDRPDHDGPLLVVQVVVQVVVVHAQVQLADFDFDDPVVLVVLCVPFPLVVCVVVLCVQPAVCQQVLVKKKWWAFLQQATNDIHGHPVFVVLCVVRVVDGRTHDACNRRNDDQFNSCSVVVAKHWDAASSGRHNSCNQKIKIKHFAAQPLARHTGGIMMMMGGNVSDDRCVNVSRVVSSVVSNVVNVVVVLVVLQVQCVVCVVVQVVVVEWKFKAAQSFATSDIDHDDFDRGFHRADAQAWGQGVPQGIWHWDDDPRITMTHRDPPQQFWEWEWELPPFTKIWIDDPDIDIDTDDNQRSQQVVVQLVCAPVADALQRSCCSRPVGSPCSVVSVVSVVVVCVVNPRLFDVVPTHGDPRYHYHYDD/DPPPPPPPPPPPPPPPFDQFPDDPPDDLVVVLVLLQQQLVQVLVVHDRPDDDGPLLVVQVVVQVVVVHALVQLADFDFDDPVVLVVLCVPFPLVVCVVVLCVQPAVCQQVLVKKKWWAFLQQATNDIHGHPVFVVLCVVRVVDGRTHDACNRRNDDQFNSCSVVVAKHWDAASSGRHNSCNQKIKIKHFAAAPLARHTGGIMMMMGGSVSDDRCVNVSRVVSSVVSNVVNVVVVLVVLQVQCVVCVVVQVPVVEWKFKAAQSFATSDIDHDDFDRGFHRADAQAWGQGVPQGIWHWDDDVRITMTHRDPPQQFWEWEWELPPFTKIWIDDPDIDIDTDDNQRSQQVVVQLVCAPVADALQRSCCSRPVGSPCSVVSVVVVVVVCVVNPRLFDVVPTHGDPRYHYHYDD

Organism: NCBI:txid1990687